Protein 6UMQ (pdb70)

Nearest PDB structures (foldseek):
  6umq-assembly2_B  TM=1.002E+00  e=1.833E-75  Homo sapiens
  6umr-assembly2_B  TM=1.002E+00  e=6.462E-73  Homo sapiens
  6umr-assembly1_A  TM=1.002E+00  e=2.991E-72  Homo sapiens
  7t7n-assembly1_B  TM=9.009E-01  e=5.771E-33  Schizosaccharomyces pombe
  5f13-assembly2_A  TM=8.898E-01  e=4.494E-30  Saccharomyces cerevisiae S288C

GO terms:
  GO:0051998 protein carboxyl O-methyltransferase activity (F, IDA)
  GO:0008757 S-adenosylmethionine-dependent methyltransferase activity (F, IDA)
  GO:0016791 phosphatase activity (F, IDA)
  GO:0103026 fructose-1-phosphatase activity (F, IDA)
  GO:0097023 fructose 6-phosphate aldolase activity (F, EXP)
  GO:0006974 DNA damage response (P, IMP)
  GO:0005515 protein binding (F, IPI)
  GO:0019899 enzyme binding (F, IPI)

Solvent-accessible surface area: 34970 Å² total; per-residue (Å²): 112,37,66,22,11,7,3,98,69,111,70,11,24,2,53,78,11,0,85,96,116,2,14,120,44,0,66,102,2,14,61,7,0,101,119,29,88,90,86,0,100,131,130,53,28,109,120,0,16,112,4,2,122,100,0,22,61,50,0,39,104,2,62,75,7,0,92,70,46,91,59,24,68,89,6,103,63,194,61,102,1,15,44,48,0,26,39,24,19,62,80,16,44,7,94,25,66,117,104,23,34,133,9,57,0,32,51,2,31,5,7,4,0,14,0,0,0,9,0,17,5,22,11,4,3,25,31,1,85,44,0,61,133,21,15,7,10,75,58,50,8,42,106,74,6,124,71,23,55,154,56,0,58,62,13,0,50,53,0,3,102,14,41,179,56,20,174,124,43,81,95,94,81,12,40,82,31,1,25,66,1,0,17,32,4,13,74,74,137,130,66,76,101,61,21,25,30,62,33,7,90,65,0,30,42,24,1,10,82,22,70,130,81,59,130,186,110,53,32,3,69,0,4,1,0,0,14,43,7,1,54,38,0,0,2,1,0,0,1,0,0,0,0,21,31,4,103,0,2,44,42,0,19,0,1,0,5,40,4,21,0,35,36,33,4,0,4,57,123,8,1,78,53,3,2,82,47,0,71,122,26,157,55,134,54,2,31,78,0,0,48,32,0,61,74,27,64,158,105,32,92,2,45,36,36,68,35,43,0,2,0,2,1,13,27,2,36,21,0,52,153,53,4,79,94,2,30,38,59,0,88,103,7,60,1,0,2,0,3,6,8,20,6,0,9,2,2,1,8,1,52,97,28,120,25,72,19,72,11,110,101,2,0,72,54,0,66,12,14,24,0,0,0,2,1,19,0,85,0,46,2,1,0,22,8,121,124,40,48,0,93,114,29,64,84,81,39,106,54,0,30,21,82,24,84,20,0,0,0,6,22,14,39,71,154,109,38,65,22,12,7,4,98,72,110,71,11,25,2,53,79,12,0,93,97,117,2,13,122,39,0,66,80,0,23,71,6,0,115,121,28,90,83,62,0,108,144,133,51,27,128,118,0,24,107,6,2,123,100,0,34,70,52,0,38,106,2,65,76,8,1,84,68,47,94,65,23,69,89,5,108,62,149,57,101,2,13,45,49,0,27,38,22,19,65,79,15,36,8,92,23,68,142,104,22,34,132,8,55,0,31,51,1,31,5,5,3,0,14,0,0,0,11,0,18,5,22,11,4,3,24,34,1,85,42,0,62,128,22,15,6,2,69,79,42,6,44,120,75,5,116,72,23,54,156,56,0,55,61,13,0,43,56,0,3,97,15,40,175,72,17,170,120,47,73,97,86,84,13,39,70,34,2,26,64,2,0,16,31,2,12,66,77,144,127,67,74,100,58,21,24,31,62,32,6,91,64,0,31,38,26,0,13,86,24,69,142,82,63,133,198,116,48,30,2,70,0,4,0,0,0,19,46,7,1,52,39,0,0,2,0,0,1,1,0,0,0,1,19,33,5,102,0,2,45,44,0,19,0,0,0,6,43,3,22,0,38,22,29,4,0,4,57,120,8,1,80,50,3,3,82,46,0,72,125,24,157,57,139,50,1,32,85,0,0,46,31,0,61,77,28,62,150,103,31,90,1,45,36,34,66,35,40,0,2,0,2,1,12,26,2,31,19,0,52,139,57,3,80,94,2,31,38,60,0,86,102,6,62,0,0,2,0,4,7,10,19,5,0,9,1,2,1,8,1,53,94,25,126,24,72,21,75,12,108,95,1,0,71,54,0,64,12,13,27,0,0,0,2,1,20,0,99,0,46,2,1,0,22,7,116,121,40,51,0,89,115,27,64,83,78,40,106,53,0,29,23,78,24,83,22,0,0,0,5,20,14,35,72,152

Sequence (830 aa):
VPASLSGQDVGSFAYLTIKDRIPQILTKVIDTLHRHKSEFFEKHGEEGVEAEKKAISLLSKLRNELQTDKPFIPLVEKFVDTDIWNQYLEYQQSLLNESDGKSRWFYSPWLLVECYMYRRIHEAIIQSPPIDYFDVFKESKEQNFYGSQESIIALCTHLQQLIRTIEDLDENQLKDEFFKLLQISLWLEDLKPFILLNDMEHLWSLLSNCKKTREKASATRVYIVLDNSGFELVTDLILADFLLSSELATEVHFYGKTIPWFVSDTTIHDFNWLIEQVKHSNHKWMSKCGADWEEYIKMGKWVYHNHIFWTLPHEYCAMPQVAPDLYAELQKAHLILFKGDLNYRKLTGDRKWEFSVPFHQALNGFHPAPLCTTIRTLKAEIQVGLQPGQGEQLLASEPSWWTTGKYGIFQYDGPLVPASLSGQDVGSFAYLTIKDRIPQILTKVIDTLHRHKSEFFEKHGEEGVEAEKKAISLLSKLRNELQTDKPFIPLVEKFVDTDIWNQYLEYQQSLLNESDGKSRWFYSPWLLVECYMYRRIHEAIIQSPPIDYFDVFKESKEQNFYGSQESIIALCTHLQQLIRTIEDLDENQLKDEFFKLLQISLWLEDLKPFILLNDMEHLWSLLSNCKKTREKASATRVYIVLDNSGFELVTDLILADFLLSSELATEVHFYGKTIPWFVSDTTIHDFNWLIEQVKHSNHKWMSKCGADWEEYIKMGKWVYHNHIFWTLPHEYCAMPQVAPDLYAELQKAHLILFKGDLNYRKLTGDRKWEFSVPFHQALNGFHPAPLCTTIRTLKAEIQVGLQPGQGEQLLASEPSWWTTGKYGIFQYDGPL

Foldseek 3Di:
DFDFDFLPPVVFVLVVCLQPVLLVVLVLLLVLLVVCLVVLCVVPNPLSNVLSVQLSVQSVVVSVQSNVFPADDQQDDDDPCRVVQNVVLVVQQVPDDPVQPGHTHGRGHSLNNQLSSVVSSLSSLCVRPPSNVDASLVVVQVVLQVVCVVVLLVLLVVLVVCLVCVVVDDLVRLLVVLVVLLPQLLQDVVQVVQAQAEPSVVVSVLLVVCQVPPDPPRFAEEEEEWFFFHPSVSSVLSSLVSCCSNVSGQAYEYEWECGRHPSGTDDPVSVVVVLVCQCPPPRPRSVVSSVVSVVCCVVRSYHYDYDNPVSHSAALQCCCPPPVVVLQVLLPHQEYEYEEDSNVCSQQVNRPDDQADQSVVSSVNSPSHKYWYWYQAQGPDHHDHDPCPVVVCCVVPVCSRRPSSHIYTGIDDDD/DFDFDFLPPVVFPLVVCLAPVLLVVLVLLLVLLVVCLVVLCVVPNPLSNVLSVQLSVQSVVVSVQSNVFPADDQQDDDDPCRVVQRVVLVVQQVVADPVQPGHTHGRGHSLNNQLSSQVSSLSSLCVRPPRNVDASLVVVQVVLQVVCVVVLLVLLVVLVVCLVCVVVDDLVRLLVVLVVLLPVLLQDPVQVVQAQAEPSVVVSVLLVCCQVPPDPPRFAEEEEEWFFFHPSVSSVLSSLVSCCSNVSGQAYEYEWECGRHPSGTDHPVRVVVSLVCQCPPPRPRSVVSSVVSVVCPVVRSYHYDYDNPVSHSAALQCCCPPPVVVLQVLLPHQEYEYEEDSNVCSQQVNRPDDQADQSVVSSVNSPSHKYWYWYQAQGPDHHPHDPCPVVVCCVVPVCRRRPSSHIYTGIDDDD

Secondary structure (DSSP, 8-state):
-PPBPBTTSTTSHHHHIIIIIHHHHHHHHHHHHHHTHHHHHHHHTHHHHHHHHHHHHHHHHHHHHHHTTPBP----S--TTHHHHHHHHHHHHHT--GGG-S-BTTTSBHHHHHHHHHHHHHHHHHTSTTSTT--TTHHHHHHHHHHTHHHHHHHHHHHHHHHHTGGG--HHHHHHHHHHHHHHHH--TTTGGGEEEE-HHHHHHHHHHHHHHPPTT---EEEEE--BSHHHHHHHHHHHHHHHHTTS-SEEEEE-BSS--TTTBPBHHHHHHHHHHHHT-SSHHHHHHHHHHHHHHHHTSEEEE--GGGGSS--GGGHHHH-HHHHHHHTT-SEEEEEHHHHHHHHTTTB---TTS-HHHHTTT--SS-EEEEEE--SS---SPPTTHHHHHHHH-TTGGGSS--EEEEEES--/-PPBPBTTSTTSHHHHIIIIIHHHHHHHHHHHHHHTHHHHHHHHTHHHHHHHHHHHHHHHHHHHHHHHTPBP----S--TTHHHHHHHHHHHHHT--GGG-S-BTTTSBHHHHHHHHHHHHHHHHHTSTTSTT--TTHHHHHHHHHTTHHHHHHHHHHHHHHHHTGGG--HHHHHHHHHHHHHHHH--TTTGGGEEEE-HHHHHHHHHHHHHHPPTT---EEEEE--BSHHHHHHHHHHHHHHHHTTS-SEEEEE-BSS--TTTBPBHHHHHHHHHHHHT-SSHHHHHHHHHHHHHHHHTSEEEE--GGGGSS--GGGHHHH-HHHHHHHTT-SEEEEEHHHHHHHHHTTB---TTS-HHHHTTT--SS-EEEEEE--SS---SPPTTHHHHHHHH-TTGGGSS--EEEEEES--

B-factor: mean 16.26, std 9.17, range [3.74, 81.79]

CATH classification: 1.20.930.60

Structure (mmCIF, N/CA/C/O backbone):
data_6UMQ
#
_entry.id   6UMQ
#
_cell.length_a   90.140
_cell.length_b   194.473
_cell.length_c   114.201
_cell.angle_alpha   90.000
_cell.angle_beta   90.000
_cell.angle_gamma   90.000
#
_symmetry.space_group_name_H-M   'C 2 2 21'
#
loop_
_entity.id
_entity.type
_entity.pdbx_description
1 polymer 'Damage-control phosphatase DUF89'
2 non-polymer 'MAGNESIUM ION'
3 water water
#
loop_
_atom_site.group_PDB
_atom_site.id
_atom_site.type_symbol
_atom_site.label_atom_id
_atom_site.label_alt_id
_atom_site.label_comp_id
_atom_site.label_asym_id
_atom_site.label_entity_id
_atom_site.label_seq_id
_atom_site.pdbx_PDB_ins_code
_atom_site.Cartn_x
_atom_site.Cartn_y
_atom_site.Cartn_z
_atom_site.occupancy
_atom_site.B_iso_or_equiv
_atom_site.auth_seq_id
_atom_site.auth_comp_id
_atom_site.auth_asym_id
_atom_site.auth_atom_id
_atom_site.pdbx_PDB_model_num
ATOM 1 N N . VAL A 1 4 ? 32.83200 79.30700 36.61900 1.000 25.22293 4 VAL A N 1
ATOM 2 C CA . VAL A 1 4 ? 32.72300 77.91100 36.14900 1.000 19.68881 4 VAL A CA 1
ATOM 3 C C . VAL A 1 4 ? 33.76300 77.53700 35.06300 1.000 15.60764 4 VAL A C 1
ATOM 4 O O . VAL A 1 4 ? 34.06600 78.31000 34.14000 1.000 15.37098 4 VAL A O 1
ATOM 8 N N . PRO A 1 5 ? 34.36000 76.35800 35.18300 1.000 16.34718 5 PRO A N 1
ATOM 9 C CA . PRO A 1 5 ? 35.40500 75.96800 34.23000 1.000 12.67092 5 PRO A CA 1
ATOM 10 C C . PRO A 1 5 ? 34.86800 75.71200 32.82400 1.000 10.96412 5 PRO A C 1
ATOM 11 O O . PRO A 1 5 ? 33.66300 75.62000 32.57300 1.000 13.37467 5 PRO A O 1
ATOM 15 N N . ALA A 1 6 ? 35.80700 75.58600 31.89600 1.000 12.17500 6 ALA A N 1
ATOM 16 C CA . ALA A 1 6 ? 35.48800 75.34400 30.50300 1.000 14.78592 6 ALA A CA 1
ATOM 17 C C . ALA A 1 6 ? 34.79300 73.99500 30.34700 1.000 10.92629 6 ALA A C 1
ATOM 18 O O . ALA A 1 6 ? 35.01200 73.07000 31.13300 1.000 10.16191 6 ALA A O 1
ATOM 20 N N . SER A 1 7 ? 33.94400 73.90500 29.32800 1.000 10.26133 7 SER A N 1
ATOM 21 C CA . SER A 1 7 ? 33.30600 72.63200 28.98800 1.000 10.82436 7 SER A CA 1
ATOM 22 C C . SER A 1 7 ? 34.28600 71.59800 28.43200 1.000 11.80692 7 SER A C 1
ATOM 23 O O . SER A 1 7 ? 35.23200 71.90400 27.68800 1.000 7.56604 7 SER A O 1
ATOM 26 N N . LEU A 1 8 ? 34.00700 70.33500 28.75500 1.000 9.10656 8 LEU A N 1
ATOM 27 C CA . LEU A 1 8 ? 34.62500 69.25000 28.01000 1.000 8.56070 8 LEU A CA 1
ATOM 28 C C . LEU A 1 8 ? 34.25100 69.37800 26.55200 1.000 7.64281 8 LEU A C 1
ATOM 29 O O . LEU A 1 8 ? 33.14000 69.81500 26.20500 1.000 9.60483 8 LEU A O 1
ATOM 34 N N . SER A 1 9 ? 35.18900 69.03800 25.68000 1.000 8.92221 9 SER A N 1
ATOM 35 C CA . SER A 1 9 ? 34.94400 69.18200 24.24600 1.000 7.74966 9 SER A CA 1
ATOM 36 C C . SER A 1 9 ? 36.02400 68.43500 23.48600 1.000 10.32984 9 SER A C 1
ATOM 37 O O . SER A 1 9 ? 37.01400 67.96500 24.06900 1.000 8.86589 9 SER A O 1
ATOM 40 N N . GLY A 1 10 ? 35.84600 68.39000 22.18800 1.000 9.06663 10 GLY A N 1
ATOM 41 C CA . GLY A 1 10 ? 36.84200 67.83100 21.29700 1.000 12.12024 10 GLY A CA 1
ATOM 42 C C . GLY A 1 10 ? 38.00600 68.73000 20.98100 1.000 11.61395 10 GLY A C 1
ATOM 43 O O . GLY A 1 10 ? 38.81300 68.38000 20.11500 1.000 13.12292 10 GLY A O 1
ATOM 44 N N . GLN A 1 11 ? 38.08700 69.90500 21.61500 1.000 8.54598 11 GLN A N 1
ATOM 45 C CA . GLN A 1 11 ? 39.23700 70.78200 21.38100 1.000 10.85954 11 GLN A CA 1
ATOM 46 C C . GLN A 1 11 ? 40.53400 70.14700 21.88300 1.000 14.16355 11 GLN A C 1
ATOM 47 O O . GLN A 1 11 ? 41.62500 70.45500 21.38400 1.000 15.50783 11 GLN A O 1
ATOM 53 N N . ASP A 1 12 ? 40.44400 69.32600 22.91200 1.000 9.91582 12 ASP A N 1
ATOM 54 C CA . ASP A 1 12 ? 41.58000 68.64700 23.49800 1.000 13.49418 12 ASP A CA 1
ATOM 55 C C . ASP A 1 12 ? 41.66700 67.28200 22.84400 1.000 12.28241 12 ASP A C 1
ATOM 56 O O . ASP A 1 12 ? 40.86100 66.37600 23.13200 1.000 13.03019 12 ASP A O 1
ATOM 61 N N . VAL A 1 13 ? 42.59500 67.14900 21.88600 1.000 13.07121 13 VAL A N 1
ATOM 62 C CA . VAL A 1 13 ? 42.62700 65.93100 21.09200 1.000 13.16238 13 VAL A CA 1
ATOM 63 C C . VAL A 1 13 ? 43.04700 64.73400 21.94900 1.000 9.71895 13 VAL A C 1
ATOM 64 O O . VAL A 1 13 ? 42.87500 63.60200 21.53600 1.000 10.37097 13 VAL A O 1
ATOM 68 N N . GLY A 1 14 ? 43.60800 64.96000 23.12300 1.000 12.47683 14 GLY A N 1
ATOM 69 C CA . GLY A 1 14 ? 43.90600 63.85000 24.01100 1.000 14.76485 14 GLY A CA 1
ATOM 70 C C . GLY A 1 14 ? 42.77200 63.41000 24.92200 1.000 14.01323 14 GLY A C 1
ATOM 71 O O . GLY A 1 14 ? 42.95200 62.46500 25.70200 1.000 11.43528 14 GLY A O 1
ATOM 72 N N . SER A 1 15 ? 41.60400 64.04300 24.79500 1.000 12.91470 15 SER A N 1
ATOM 73 C CA . SER A 1 15 ? 40.46600 63.88000 25.68900 1.000 11.19396 15 SER A CA 1
ATOM 74 C C . SER A 1 15 ? 39.61300 62.69200 25.25500 1.000 10.46020 15 SER A C 1
ATOM 75 O O . SER A 1 15 ? 39.55300 62.31800 24.07800 1.000 9.47151 15 SER A O 1
ATOM 78 N N . PHE A 1 16 ? 38.88200 62.13800 26.22400 1.000 11.35015 16 PHE A N 1
ATOM 79 C CA . PHE A 1 16 ? 37.88700 61.12500 25.91400 1.000 8.39845 16 PHE A CA 1
ATOM 80 C C . PHE A 1 16 ? 36.74800 61.69800 25.08400 1.000 8.05700 16 PHE A C 1
ATOM 81 O O . PHE A 1 16 ? 36.16700 61.00100 24.26000 1.000 8.28615 16 PHE A O 1
ATOM 89 N N . ALA A 1 17 ? 36.38600 62.95400 25.33400 1.000 8.37724 17 ALA A N 1
ATOM 90 C CA . ALA A 1 17 ? 35.37400 63.60500 24.50900 1.000 7.86606 17 ALA A CA 1
ATOM 91 C C . ALA A 1 17 ? 35.79900 63.61600 23.05900 1.000 9.81191 17 ALA A C 1
ATOM 92 O O . ALA A 1 17 ? 34.99900 63.30100 22.17400 1.000 9.75067 17 ALA A O 1
ATOM 94 N N . TYR A 1 18 ? 37.08200 63.94200 22.78300 1.000 8.03781 18 TYR A N 1
ATOM 95 C CA . TYR A 1 18 ? 37.56200 63.89600 21.41300 1.000 9.69992 18 TYR A CA 1
ATOM 96 C C . TYR A 1 18 ? 37.44200 62.49100 20.84600 1.000 8.99999 18 TYR A C 1
ATOM 97 O O . TYR A 1 18 ? 36.98100 62.30800 19.71800 1.000 9.15378 18 TYR A O 1
ATOM 106 N N . LEU A 1 19 ? 37.90600 61.49800 21.58500 1.000 7.64651 19 LEU A N 1
ATOM 107 C CA . LEU A 1 19 ? 37.83600 60.10800 21.14100 1.000 13.27532 19 LEU A CA 1
ATOM 108 C C . LEU A 1 19 ? 36.39500 59.69200 20.88300 1.000 10.97036 19 LEU A C 1
ATOM 109 O O . LEU A 1 19 ? 36.09200 59.05600 19.86700 1.000 9.49754 19 LEU A O 1
ATOM 114 N N . THR A 1 20 ? 35.47200 60.12500 21.76300 1.000 10.90343 20 THR A N 1
ATOM 115 C CA . THR A 1 20 ? 34.06700 59.79000 21.58300 1.000 8.83488 20 THR A CA 1
ATOM 116 C C . THR A 1 20 ? 33.51000 60.42600 20.32200 1.000 8.64281 20 THR A C 1
ATOM 117 O O . THR A 1 20 ? 32.85200 59.76000 19.50900 1.000 11.07596 20 THR A O 1
ATOM 121 N N . ILE A 1 21 ? 33.76100 61.71400 20.12700 1.000 7.80579 21 ILE A N 1
ATOM 122 C CA . ILE A 1 21 ? 33.24700 62.37300 18.92100 1.000 9.28191 21 ILE A CA 1
ATOM 123 C C . ILE A 1 21 ? 33.89400 61.83200 17.63800 1.000 12.22183 21 ILE A C 1
ATOM 124 O O . ILE A 1 21 ? 33.25400 61.79000 16.57000 1.000 12.52022 21 ILE A O 1
ATOM 129 N N . LYS A 1 22 ? 35.19400 61.56500 17.68100 1.000 7.94882 22 LYS A N 1
ATOM 130 C CA . LYS A 1 22 ? 35.91700 61.15800 16.47600 1.000 10.81540 22 LYS A CA 1
ATOM 131 C C . LYS A 1 22 ? 35.58200 59.73300 16.07100 1.000 14.12430 22 LYS A C 1
ATOM 132 O O . LYS A 1 22 ? 35.40000 59.44400 14.88500 1.000 16.21036 22 LYS A O 1
ATOM 138 N N . ASP A 1 23 ? 35.50300 58.82400 17.03100 1.000 10.46261 23 ASP A N 1
ATOM 139 C CA . ASP A 1 23 ? 35.34600 57.39500 16.71300 1.000 16.08286 23 ASP A CA 1
ATOM 140 C C . ASP A 1 23 ? 34.01000 56.77700 17.12300 1.000 17.55392 23 ASP A C 1
ATOM 141 O O . ASP A 1 23 ? 33.40300 56.01300 16.34400 1.000 18.29580 23 ASP A O 1
ATOM 146 N N . ARG A 1 24 ? 33.46600 57.13700 18.27500 1.000 11.17266 24 ARG A N 1
ATOM 147 C CA . ARG A 1 24 ? 32.30300 56.40300 18.76100 1.000 13.72435 24 ARG A CA 1
ATOM 148 C C . ARG A 1 24 ? 31.00000 56.89100 18.14200 1.000 15.15335 24 ARG A C 1
ATOM 149 O O . ARG A 1 24 ? 30.14000 56.08000 17.77900 1.000 11.89606 24 ARG A O 1
ATOM 157 N N . ILE A 1 25 ? 30.81900 58.19900 18.04800 1.000 10.45015 25 ILE A N 1
ATOM 158 C CA . ILE A 1 25 ? 29.59700 58.73400 17.47100 1.000 10.79416 25 ILE A CA 1
ATOM 159 C C . ILE A 1 25 ? 29.40500 58.32300 16.02000 1.000 11.25655 25 ILE A C 1
ATOM 160 O O . ILE A 1 25 ? 28.28400 57.91900 15.65600 1.000 12.67267 25 ILE A O 1
ATOM 165 N N . PRO A 1 26 ? 30.41500 58.40000 15.13800 1.000 14.12396 26 PRO A N 1
ATOM 166 C CA . PRO A 1 26 ? 30.24200 57.84400 13.79000 1.000 13.49795 26 PRO A CA 1
ATOM 167 C C . PRO A 1 26 ? 29.75500 56.39700 13.78800 1.000 13.66690 26 PRO A C 1
ATOM 168 O O . PRO A 1 26 ? 28.98100 56.01300 12.90500 1.000 14.99323 26 PRO A O 1
ATOM 172 N N . GLN A 1 27 ? 30.25500 55.59800 14.73100 1.000 9.47922 27 GLN A N 1
ATOM 173 C CA . GLN A 1 27 ? 29.91600 54.15800 14.87500 1.000 11.75107 27 GLN A CA 1
ATOM 174 C C . GLN A 1 27 ? 28.42400 54.03000 15.21200 1.000 11.79792 27 GLN A C 1
ATOM 175 O O . GLN A 1 27 ? 27.74400 53.17900 14.62200 1.000 11.46577 27 GLN A O 1
ATOM 181 N N . ILE A 1 28 ? 27.92800 54.86200 16.12200 1.000 9.86568 28 ILE A N 1
ATOM 182 C CA . ILE A 1 28 ? 26.51600 54.83900 16.51700 1.000 9.45098 28 ILE A CA 1
ATOM 183 C C . ILE A 1 28 ? 25.63000 55.18200 15.32600 1.000 12.12622 28 ILE A C 1
ATOM 184 O O . ILE A 1 28 ? 24.64000 54.50400 15.04400 1.000 10.36394 28 ILE A O 1
ATOM 189 N N . LEU A 1 29 ? 26.00800 56.20700 14.56700 1.000 11.38519 29 LEU A N 1
ATOM 190 C CA . LEU A 1 29 ? 25.22800 56.56700 13.39100 1.000 9.44188 29 LEU A CA 1
ATOM 191 C C . LEU A 1 29 ? 25.24300 55.47300 12.33800 1.000 11.49183 29 LEU A C 1
ATOM 192 O O . LEU A 1 29 ? 24.21400 55.19800 11.71400 1.000 11.65591 29 LEU A O 1
ATOM 197 N N . THR A 1 30 ? 26.40700 54.87200 12.08600 1.000 9.26188 30 THR A N 1
ATOM 198 C CA . THR A 1 30 ? 26.45000 53.75200 11.14600 1.000 8.89004 30 THR A CA 1
ATOM 199 C C . THR A 1 30 ? 25.49700 52.65100 11.56900 1.000 11.28840 30 THR A C 1
ATOM 200 O O . THR A 1 30 ? 24.83300 52.04000 10.73000 1.000 10.16824 30 THR A O 1
ATOM 204 N N . LYS A 1 31 ? 25.47400 52.32600 12.86200 1.000 10.95912 31 LYS A N 1
ATOM 205 C CA . LYS A 1 31 ? 24.59000 51.26500 13.32100 1.000 12.78787 31 LYS A CA 1
ATOM 206 C C . LYS A 1 31 ? 23.12500 51.64900 13.16300 1.000 11.25786 31 LYS A C 1
ATOM 207 O O . LYS A 1 31 ? 22.28900 50.78800 12.83700 1.000 11.58438 31 LYS A O 1
ATOM 213 N N . VAL A 1 32 ? 22.79100 52.92700 13.40600 1.000 10.23029 32 VAL A N 1
ATOM 214 C CA . VAL A 1 32 ? 21.42200 53.40100 13.18000 1.000 12.35660 32 VAL A CA 1
ATOM 215 C C . VAL A 1 32 ? 21.02600 53.18700 11.73000 1.000 11.70645 32 VAL A C 1
ATOM 216 O O . VAL A 1 32 ? 19.92300 52.70700 11.42900 1.000 9.57136 32 VAL A O 1
ATOM 220 N N . ILE A 1 33 ? 21.89200 53.61400 10.81500 1.000 9.22009 33 ILE A N 1
ATOM 221 C CA . ILE A 1 33 ? 21.65300 53.41300 9.40000 1.000 11.95729 33 ILE A CA 1
ATOM 222 C C . ILE A 1 33 ? 21.48500 51.93800 9.08200 1.000 10.01088 33 ILE A C 1
ATOM 223 O O . ILE A 1 33 ? 20.60900 51.56900 8.29200 1.000 14.22191 33 ILE A O 1
ATOM 228 N N . ASP A 1 34 ? 22.32300 51.08000 9.66900 1.000 13.82951 34 ASP A N 1
ATOM 229 C CA . ASP A 1 34 ? 22.18800 49.62900 9.49100 1.000 12.30478 34 ASP A CA 1
ATOM 230 C C . ASP A 1 34 ? 20.84000 49.12200 10.00100 1.000 15.35497 34 ASP A C 1
ATOM 231 O O . ASP A 1 34 ? 20.23600 48.23700 9.40300 1.000 13.55505 34 ASP A O 1
ATOM 236 N N . THR A 1 35 ? 20.38500 49.63800 11.14500 1.000 15.53387 35 THR A N 1
ATOM 237 C CA . THR A 1 35 ? 19.10300 49.22600 11.68600 1.000 12.57693 35 THR A CA 1
ATOM 238 C C . THR A 1 35 ? 17.97500 49.56200 10.71900 1.000 13.40649 35 THR A C 1
ATOM 239 O O . THR A 1 35 ? 17.11600 48.71100 10.43200 1.000 13.18624 35 THR A O 1
ATOM 243 N N . LEU A 1 36 ? 17.98200 50.78800 10.17800 1.000 9.79224 36 LEU A N 1
ATOM 244 C CA . LEU A 1 36 ? 16.97600 51.17100 9.19500 1.000 13.75868 36 LEU A CA 1
ATOM 245 C C . LEU A 1 36 ? 17.04400 50.26600 7.97600 1.000 18.03412 36 LEU A C 1
ATOM 246 O O . LEU A 1 36 ? 16.01400 49.78200 7.50800 1.000 15.89159 36 LEU A O 1
ATOM 251 N N . HIS A 1 37 ? 18.24900 50.03400 7.44600 1.000 14.31803 37 HIS A N 1
ATOM 252 C CA . HIS A 1 37 ? 18.38300 49.16000 6.27500 1.000 19.94020 37 HIS A CA 1
ATOM 253 C C . HIS A 1 37 ? 17.78700 47.78300 6.56000 1.000 14.53645 37 HIS A C 1
ATOM 254 O O . HIS A 1 37 ? 17.08300 47.21800 5.72200 1.000 17.03808 37 HIS A O 1
ATOM 261 N N . ARG A 1 38 ? 18.03400 47.23800 7.75600 1.000 15.51472 38 ARG A N 1
ATOM 262 C CA . ARG A 1 38 ? 17.57200 45.88600 8.06200 1.000 19.91612 38 ARG A CA 1
ATOM 263 C C . ARG A 1 38 ? 16.06600 45.80600 8.25800 1.000 22.25017 38 ARG A C 1
ATOM 264 O O . ARG A 1 38 ? 15.49600 44.70700 8.18400 1.000 17.38917 38 ARG A O 1
ATOM 272 N N . HIS A 1 39 ? 15.41100 46.92900 8.49300 1.000 13.47188 39 HIS A N 1
ATOM 273 C CA . HIS A 1 39 ? 13.96500 46.97800 8.65800 1.000 17.68395 39 HIS A CA 1
ATOM 274 C C . HIS A 1 39 ? 13.23500 47.27000 7.34400 1.000 17.93080 39 HIS A C 1
ATOM 275 O O . HIS A 1 39 ? 12.01700 47.40700 7.34500 1.000 17.28078 39 HIS A O 1
ATOM 282 N N . LYS A 1 40 ? 13.95100 47.37300 6.22700 1.000 18.08169 40 LYS A N 1
ATOM 283 C CA . LYS A 1 40 ?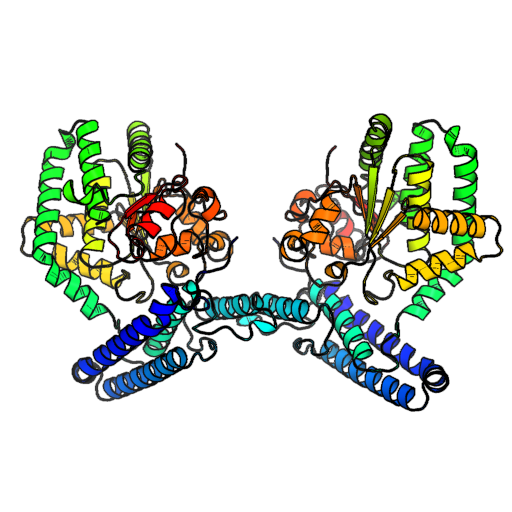 13.30800 47.76600 4.97700 1.000 22.62269 40 LYS A CA 1
ATOM 284 C C . LYS A 1 40 ? 12.10600 46.88300 4.65100 1.000 19.97589 40 LYS A C 1
ATOM 285 O O . LYS A 1 40 ? 11.03300 47.38900 4.28200 1.000 20.47605 40 LYS A O 1
ATOM 291 N N . SER A 1 41 ? 12.25800 45.57000 4.81700 1.000 19.91737 41 SER A N 1
ATOM 292 C CA . SER A 1 41 ? 11.20000 44.62600 4.46700 1.000 21.70477 41 SER A CA 1
ATOM 293 C C . SER A 1 41 ? 9.99800 44.76800 5.39500 1.000 24.33444 41 SER A C 1
ATOM 294 O O . SER A 1 41 ? 8.84700 44.72900 4.95400 1.000 23.83539 41 SER A O 1
ATOM 297 N N . GLU A 1 42 ? 10.25100 44.93200 6.68800 1.000 21.32372 42 GLU A N 1
ATOM 298 C CA . GLU A 1 42 ? 9.16400 45.20200 7.61900 1.000 21.91618 42 GLU A CA 1
ATOM 299 C C . GLU A 1 42 ? 8.44500 46.48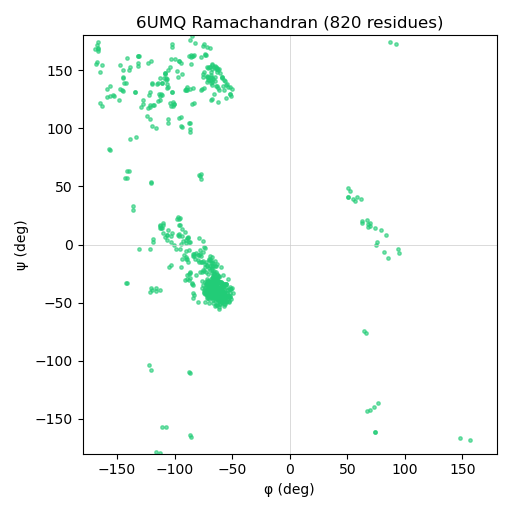200 7.26100 1.000 18.30364 42 GLU A C 1
ATOM 300 O O . GLU A 1 42 ? 7.20900 46.53900 7.30100 1.000 20.00292 42 GLU A O 1
ATOM 306 N N . PHE A 1 43 ? 9.19500 47.54100 6.92400 1.000 18.19249 43 PHE A N 1
ATOM 307 C CA . PHE A 1 43 ? 8.54300 48.79600 6.56600 1.000 15.68711 43 PHE A CA 1
ATOM 308 C C . PHE A 1 43 ? 7.65200 48.61000 5.32900 1.000 18.71911 43 PHE A C 1
ATOM 309 O O . PHE A 1 43 ? 6.57500 49.20700 5.23000 1.000 15.83545 43 PHE A O 1
ATOM 317 N N . PHE A 1 44 ? 8.11200 47.82600 4.35300 1.000 18.27627 44 PHE A N 1
ATOM 318 C CA . PHE A 1 44 ? 7.27300 47.57000 3.18200 1.000 22.08514 44 PHE A CA 1
ATOM 319 C C . PHE A 1 44 ? 6.01900 46.79000 3.56400 1.000 21.14953 44 PHE A C 1
ATOM 320 O O . PHE A 1 44 ? 4.91400 47.09000 3.09800 1.000 20.92828 44 PHE A O 1
ATOM 328 N N . GLU A 1 45 ? 6.15500 45.81100 4.44000 1.000 19.86037 45 GLU A N 1
ATOM 329 C CA . GLU A 1 45 ? 4.98600 45.02200 4.80200 1.000 26.03422 45 GLU A CA 1
ATOM 330 C C . GLU A 1 45 ? 3.95600 45.86900 5.53200 1.000 25.49605 45 GLU A C 1
ATOM 331 O O . GLU A 1 45 ? 2.74800 45.67700 5.36700 1.000 19.96390 45 GLU A O 1
ATOM 337 N N . LYS A 1 46 ? 4.39700 46.80800 6.35600 1.000 19.35878 46 LYS A N 1
ATOM 338 C CA . LYS A 1 46 ? 3.44400 47.56300 7.14500 1.000 19.48327 46 LYS A CA 1
ATOM 339 C C . LYS A 1 46 ? 3.01600 48.87600 6.53300 1.000 18.68319 46 LYS A C 1
ATOM 340 O O . LYS A 1 46 ? 1.99600 49.44000 6.95900 1.000 21.15723 46 LYS A O 1
ATOM 346 N N . HIS A 1 47 ? 3.79100 49.40300 5.58800 1.000 14.76411 47 HIS A N 1
ATOM 347 C CA . HIS A 1 47 ? 3.51200 50.69900 5.01900 1.000 16.74537 47 HIS A CA 1
ATOM 348 C C . HIS A 1 47 ? 3.53200 50.73700 3.50100 1.000 17.33611 47 HIS A C 1
ATOM 349 O O . HIS A 1 47 ? 3.27100 51.79400 2.93200 1.000 20.71022 47 HIS A O 1
ATOM 356 N N . GLY A 1 48 ? 3.86200 49.65400 2.84800 1.000 20.22230 48 GLY A N 1
ATOM 357 C CA . GLY A 1 48 ? 3.87200 49.68300 1.40600 1.000 24.15723 48 GLY A CA 1
ATOM 358 C C . GLY A 1 48 ? 5.06700 50.45700 0.89200 1.000 26.30049 48 GLY A C 1
ATOM 359 O O . GLY A 1 48 ? 6.06800 50.69100 1.59700 1.000 23.80950 48 GLY A O 1
ATOM 360 N N . GLU A 1 49 ? 4.96200 50.86600 -0.37200 1.000 24.22578 49 GLU A N 1
ATOM 361 C CA . GLU A 1 49 ? 6.08500 51.54400 -1.00500 1.000 29.16922 49 GLU A CA 1
ATOM 362 C C . GLU A 1 49 ? 6.41300 52.86200 -0.30600 1.000 29.58467 49 GLU A C 1
ATOM 363 O O . GLU A 1 49 ? 7.56500 53.29800 -0.32900 1.000 25.03686 49 GLU A O 1
ATOM 369 N N . GLU A 1 50 ? 5.42300 53.52100 0.31000 1.000 24.21574 50 GLU A N 1
ATOM 370 C CA . GLU A 1 50 ? 5.72000 54.78700 0.98000 1.000 27.17811 50 GLU A CA 1
ATOM 371 C C . GLU A 1 50 ? 6.63100 54.58500 2.19000 1.000 22.57399 50 GLU A C 1
ATOM 372 O O . GLU A 1 50 ? 7.39900 55.49500 2.54600 1.000 22.82239 50 GLU A O 1
ATOM 378 N N . GLY A 1 51 ? 6.57600 53.40500 2.80400 1.000 18.18904 51 GLY A N 1
ATOM 379 C CA . GLY A 1 51 ? 7.50900 53.06700 3.87200 1.000 18.95312 51 GLY A CA 1
ATOM 380 C C . GLY A 1 51 ? 8.92800 52.89300 3.36800 1.000 25.65936 51 GLY A C 1
ATOM 381 O O . GLY A 1 51 ? 9.89300 53.28500 4.03400 1.000 18.39401 51 GLY A O 1
ATOM 382 N N . VAL A 1 52 ? 9.08200 52.32500 2.17400 1.000 22.06964 52 VAL A N 1
ATOM 383 C CA . VAL A 1 52 ? 10.43000 52.14500 1.64000 1.000 25.01609 52 VAL A CA 1
ATOM 384 C C . VAL A 1 52 ? 11.02300 53.49300 1.23900 1.000 20.96514 52 VAL A C 1
ATOM 385 O O . VAL A 1 52 ? 12.20200 53.76900 1.50400 1.000 24.24472 52 VAL A O 1
ATOM 389 N N . GLU A 1 53 ? 10.22200 54.34800 0.60500 1.000 20.26602 53 GLU A N 1
ATOM 390 C CA . GLU A 1 53 ? 10.67300 55.69200 0.27600 1.000 24.95210 53 GLU A CA 1
ATOM 391 C C . GLU A 1 53 ? 11.06700 56.45800 1.53500 1.000 22.39829 53 GLU A C 1
ATOM 392 O O . GLU A 1 53 ? 12.04900 57.20600 1.53500 1.000 18.21733 53 GLU A O 1
ATOM 398 N N . ALA A 1 54 ? 10.31900 56.25900 2.62400 1.000 16.04549 54 ALA A N 1
ATOM 399 C CA . ALA A 1 54 ? 10.61600 56.96800 3.86600 1.000 16.08860 54 ALA A CA 1
ATOM 400 C C . ALA A 1 54 ? 11.89300 56.43600 4.50800 1.000 14.91162 54 ALA A C 1
ATOM 401 O O . ALA A 1 54 ? 12.72600 57.21600 5.00100 1.000 15.08364 54 ALA A O 1
ATOM 403 N N . GLU A 1 55 ? 12.06800 55.11400 4.51500 1.000 12.80579 55 GLU A N 1
ATOM 404 C CA . GLU A 1 55 ? 13.31500 54.53800 4.98700 1.000 13.94694 55 GLU A CA 1
ATOM 405 C C . GLU A 1 55 ? 14.50300 55.09100 4.20100 1.000 16.20071 55 GLU A C 1
ATOM 406 O O . GLU A 1 55 ? 15.54000 55.40100 4.77700 1.000 13.60249 55 GLU A O 1
ATOM 412 N N . LYS A 1 56 ? 14.39400 55.16000 2.87800 1.000 17.86183 56 LYS A N 1
ATOM 413 C CA . LYS A 1 56 ? 15.50500 55.68600 2.08800 1.000 19.78924 56 LYS A CA 1
ATOM 414 C C . LYS A 1 56 ? 15.76600 57.15200 2.40000 1.000 14.00736 56 LYS A C 1
ATOM 415 O O . LYS A 1 56 ? 16.92700 57.58900 2.45500 1.000 14.35953 56 LYS A O 1
ATOM 421 N N . LYS A 1 57 ? 14.71500 57.92500 2.59500 1.000 12.48897 57 LYS A N 1
ATOM 422 C CA . LYS A 1 57 ? 14.86600 59.32900 2.97100 1.000 15.83253 57 LYS A CA 1
ATOM 423 C C . LYS A 1 57 ? 15.56600 59.47700 4.32000 1.000 13.94921 57 LYS A C 1
ATOM 424 O O . LYS A 1 57 ? 16.48900 60.29900 4.48600 1.000 14.00203 57 LYS A O 1
ATOM 430 N N . ALA A 1 58 ? 15.11600 58.69700 5.31400 1.000 11.84494 58 ALA A N 1
ATOM 431 C CA . ALA A 1 58 ? 15.74000 58.75900 6.62800 1.000 13.26167 58 ALA A CA 1
ATOM 432 C C . ALA A 1 58 ? 17.19900 58.38300 6.55100 1.000 11.25117 58 ALA A C 1
ATOM 433 O O . ALA A 1 58 ? 18.04300 59.02800 7.17400 1.000 11.11994 58 ALA A O 1
ATOM 435 N N . ILE A 1 59 ? 17.52400 57.34800 5.78700 1.000 8.78006 59 ILE A N 1
ATOM 436 C CA . ILE A 1 59 ? 18.91500 56.94000 5.66400 1.000 13.49086 59 ILE A CA 1
ATOM 437 C C . ILE A 1 59 ? 19.74100 58.04000 5.01700 1.000 14.60660 59 ILE A C 1
ATOM 438 O O . ILE A 1 59 ? 20.87500 58.29900 5.42400 1.000 12.73821 59 ILE A O 1
ATOM 443 N N . SER A 1 60 ? 19.20500 58.66900 3.97000 1.000 14.59203 60 SER A N 1
ATOM 444 C CA . SER A 1 60 ? 19.87000 59.78100 3.31800 1.000 15.99280 60 SER A CA 1
ATOM 445 C C . SER A 1 60 ? 20.19800 60.89400 4.30100 1.000 12.91614 60 SER A C 1
ATOM 446 O O . SER A 1 60 ? 21.29800 61.46000 4.28500 1.000 12.85444 60 SER A O 1
ATOM 449 N N . LEU A 1 61 ? 19.21000 61.28900 5.09500 1.000 11.71987 61 LEU A N 1
ATOM 450 C CA . LEU A 1 61 ? 19.42400 62.35100 6.09300 1.000 13.51520 61 LEU A CA 1
ATOM 451 C C . LEU A 1 61 ? 20.47500 61.96600 7.12500 1.000 13.70374 61 LEU A C 1
ATOM 452 O O . LEU A 1 61 ? 21.27300 62.81500 7.56700 1.000 12.62786 61 LEU A O 1
ATOM 457 N N . LEU A 1 62 ? 20.45800 60.70600 7.56700 1.000 12.27567 62 LEU A N 1
ATOM 458 C CA . LEU A 1 62 ? 21.39500 60.29100 8.58700 1.000 9.70913 62 LEU A CA 1
ATOM 459 C C . LEU A 1 62 ? 22.79500 60.21700 8.01100 1.000 11.84718 62 LEU A C 1
ATOM 460 O O . LEU A 1 62 ? 23.76800 60.46100 8.71600 1.000 12.62876 62 LEU A O 1
ATOM 465 N N . SER A 1 63 ? 22.90400 59.83400 6.72900 1.000 16.10453 63 SER A N 1
ATOM 466 C CA . SER A 1 63 ? 24.18700 59.83600 6.04200 1.000 12.13895 63 SER A CA 1
ATOM 467 C C . SER A 1 63 ? 24.74500 61.23800 5.91500 1.000 11.15219 63 SER A C 1
ATOM 468 O O . SER A 1 63 ? 25.94700 61.45900 6.12600 1.000 14.95966 63 SER A O 1
ATOM 471 N N . LYS A 1 64 ? 23.89800 62.20900 5.61100 1.000 11.73737 64 LYS A N 1
ATOM 472 C CA . LYS A 1 64 ? 24.32800 63.60300 5.64000 1.000 15.49195 64 LYS A CA 1
ATOM 473 C C . LYS A 1 64 ? 24.81400 64.02200 7.03300 1.000 15.24658 64 LYS A C 1
ATOM 474 O O . LYS A 1 64 ? 25.88000 64.64300 7.17800 1.000 12.33902 64 LYS A O 1
ATOM 480 N N . LEU A 1 65 ? 24.02300 63.72500 8.07000 1.000 10.99336 65 LEU A N 1
ATOM 481 C CA . LEU A 1 65 ? 24.44200 64.01000 9.43800 1.000 10.12710 65 LEU A CA 1
ATOM 482 C C . LEU A 1 65 ? 25.81200 63.42000 9.75900 1.000 10.15345 65 LEU A C 1
ATOM 483 O O . LEU A 1 65 ? 26.66400 64.09600 10.34200 1.000 10.59768 65 LEU A O 1
ATOM 488 N N . ARG A 1 66 ? 26.01700 62.13200 9.45500 1.000 8.49463 66 ARG A N 1
ATOM 489 C CA . ARG A 1 66 ? 27.31100 61.52600 9.71500 1.000 11.30239 66 ARG A CA 1
ATOM 490 C C . ARG A 1 66 ? 28.42800 62.25700 8.96800 1.000 8.94006 66 ARG A C 1
ATOM 491 O O . ARG A 1 66 ? 29.54800 62.38000 9.48000 1.000 12.72916 66 ARG A O 1
ATOM 499 N N . ASN A 1 67 ? 28.15600 62.73500 7.77300 1.000 7.75147 67 ASN A N 1
ATOM 500 C CA . ASN A 1 67 ? 29.19700 63.45400 7.03300 1.000 9.44979 67 ASN A CA 1
ATOM 501 C C . ASN A 1 67 ? 29.49900 64.80000 7.68100 1.000 13.38728 67 ASN A C 1
ATOM 502 O O . ASN A 1 67 ? 30.65600 65.22100 7.72700 1.000 12.85959 67 ASN A O 1
ATOM 507 N N . GLU A 1 68 ? 28.47500 65.50600 8.16700 1.000 10.63196 68 GLU A N 1
ATOM 508 C CA . GLU A 1 68 ? 28.71700 66.75800 8.87500 1.000 13.45920 68 GLU A CA 1
ATOM 509 C C . GLU A 1 68 ? 29.64600 66.53200 10.06600 1.000 11.47873 68 GLU A C 1
ATOM 510 O O . GLU A 1 68 ? 30.57800 67.33000 10.32700 1.000 9.49963 68 GLU A O 1
ATOM 516 N N . LEU A 1 69 ? 29.39300 65.45600 10.81700 1.000 9.33094 69 LEU A N 1
ATOM 517 C CA . LEU A 1 69 ? 30.21600 65.13300 11.98900 1.000 11.32827 69 LEU A CA 1
ATOM 518 C C . LEU A 1 69 ? 31.62700 64.76800 11.55800 1.000 15.30605 69 LEU A C 1
ATOM 519 O O . LEU A 1 69 ? 32.61000 65.29800 12.09400 1.000 18.71982 69 LEU A O 1
ATOM 524 N N . GLN A 1 70 ? 31.76400 63.90000 10.56500 1.000 13.05953 70 GLN A N 1
ATOM 525 C CA . GLN A 1 70 ? 33.10000 63.41800 10.14000 1.000 16.88888 70 GLN A CA 1
ATOM 526 C C . GLN A 1 70 ? 33.93100 64.55700 9.53300 1.000 18.93246 70 GLN A C 1
ATOM 527 O O . GLN A 1 70 ? 35.15800 64.45000 9.59900 1.000 16.62486 70 GLN A O 1
ATOM 533 N N . THR A 1 71 ? 33.31000 65.61200 9.00200 1.000 15.52618 71 THR A N 1
ATOM 534 C CA . THR A 1 71 ? 34.02500 66.72600 8.41100 1.000 16.06322 71 THR A CA 1
ATOM 535 C C . THR A 1 71 ? 33.93100 68.00800 9.23800 1.000 16.71398 71 THR A C 1
ATOM 536 O O . THR A 1 71 ? 34.33600 69.05400 8.75400 1.000 12.61286 71 THR A O 1
ATOM 540 N N . ASP A 1 72 ? 33.41000 67.95000 10.47600 1.000 12.98014 72 ASP A N 1
ATOM 541 C CA . ASP A 1 72 ? 33.41000 69.08800 11.39700 1.000 12.81907 72 ASP A CA 1
ATOM 542 C C . ASP A 1 72 ? 32.68600 70.30200 10.80400 1.000 15.97243 72 ASP A C 1
ATOM 543 O O . ASP A 1 72 ? 33.07800 71.45300 11.01000 1.000 14.42124 72 ASP A O 1
ATOM 548 N N . LYS A 1 73 ? 31.56700 70.05200 10.14500 1.000 12.07664 73 LYS A N 1
ATOM 549 C CA . LYS A 1 73 ? 30.75100 71.13500 9.62600 1.000 11.05160 73 LYS A CA 1
ATOM 550 C C . LYS A 1 73 ? 30.04700 71.87000 10.76900 1.000 13.18885 73 LYS A C 1
ATOM 551 O O . LYS A 1 73 ? 29.75300 71.27900 11.81600 1.000 10.50832 73 LYS A O 1
ATOM 557 N N . PRO A 1 74 ? 29.72100 73.15200 10.59000 1.000 9.82149 74 PRO A N 1
ATOM 558 C CA . PRO A 1 74 ? 29.00400 73.86100 11.65300 1.000 9.13404 74 PRO A CA 1
ATOM 559 C C . PRO A 1 74 ? 27.61800 73.29100 11.79300 1.000 9.40455 74 PRO A C 1
ATOM 560 O O . PRO A 1 74 ? 27.04200 72.76200 10.84000 1.000 11.48511 74 PRO A O 1
ATOM 564 N N . PHE A 1 75 ? 27.11100 73.38300 13.01900 1.000 9.87103 75 PHE A N 1
ATOM 565 C CA . PHE A 1 75 ? 25.76200 72.98600 13.34100 1.000 8.67034 75 PHE A CA 1
ATOM 566 C C . PHE A 1 75 ? 24.80600 73.86800 12.53800 1.000 13.69824 75 PHE A C 1
ATOM 567 O O . PHE A 1 75 ? 25.07500 75.06800 12.28900 1.000 8.32412 75 PHE A O 1
ATOM 575 N N . ILE A 1 76 ? 23.64600 73.30000 12.20800 1.000 10.78434 76 ILE A N 1
ATOM 576 C CA . ILE A 1 76 ? 22.60200 74.01900 11.48500 1.000 10.43351 76 ILE A CA 1
ATOM 577 C C . ILE A 1 76 ? 21.33500 73.97900 12.31000 1.000 12.86453 76 ILE A C 1
ATOM 578 O O . ILE A 1 76 ? 21.14700 73.09400 13.16700 1.000 12.70392 76 ILE A O 1
ATOM 583 N N . PRO A 1 77 ? 20.44800 74.94200 12.09200 1.000 12.28861 77 PRO A N 1
ATOM 584 C CA . PRO A 1 77 ? 19.19800 74.96300 12.83000 1.000 8.83687 77 PRO A CA 1
ATOM 585 C C . PRO A 1 77 ? 18.36300 73.72000 12.55800 1.000 10.65867 77 PRO A C 1
ATOM 586 O O . PRO A 1 77 ? 18.44900 73.08300 11.50100 1.000 9.52302 77 PRO A O 1
ATOM 590 N N . LEU A 1 78 ? 17.57600 73.34800 13.55900 1.000 10.76276 78 LEU A N 1
ATOM 591 C CA . LEU A 1 78 ? 16.53600 72.36000 13.36300 1.000 8.74087 78 LEU A CA 1
ATOM 592 C C . LEU A 1 78 ? 15.40400 73.00900 12.61600 1.000 10.39046 78 LEU A C 1
ATOM 593 O O . LEU A 1 78 ? 15.11700 74.20300 12.80200 1.000 9.63832 78 LEU A O 1
ATOM 598 N N . VAL A 1 79 ? 14.73200 72.21400 11.78200 1.000 10.73897 79 VAL A N 1
ATOM 599 C CA . VAL A 1 79 ? 13.73100 72.71900 10.84200 1.000 11.99713 79 VAL A CA 1
ATOM 600 C C . VAL A 1 79 ? 12.36200 72.09500 11.05300 1.000 14.74212 79 VAL A C 1
ATOM 601 O O . VAL A 1 79 ? 11.33400 72.77000 10.91300 1.000 14.02463 79 VAL A O 1
ATOM 605 N N . GLU A 1 80 ? 12.31300 70.80600 11.32100 1.000 11.12454 80 GLU A N 1
ATOM 606 C CA . GLU A 1 80 ? 11.01600 70.13300 11.36000 1.000 12.97426 80 GLU A CA 1
ATOM 607 C C . GLU A 1 80 ? 10.24500 70.48900 12.61700 1.000 16.08269 80 GLU A C 1
ATOM 608 O O . GLU A 1 80 ? 10.78000 70.47600 13.72500 1.000 13.23751 80 GLU A O 1
ATOM 614 N N . LYS A 1 81 ? 8.96400 70.78900 12.46400 1.000 12.15868 81 LYS A N 1
ATOM 615 C CA . LYS A 1 81 ? 8.18500 71.19100 13.63000 1.000 13.93306 81 LYS A CA 1
ATOM 616 C C . LYS A 1 81 ? 8.11700 70.05100 14.62800 1.000 12.74937 81 LYS A C 1
ATOM 617 O O . LYS A 1 81 ? 7.95800 68.87500 14.25500 1.000 16.15950 81 LYS A O 1
ATOM 623 N N . PHE A 1 82 ? 8.30300 70.39500 15.89600 1.000 13.79415 82 PHE A N 1
ATOM 624 C CA . PHE A 1 82 ? 8.37200 69.43400 16.99400 1.000 11.30980 82 PHE A CA 1
ATOM 625 C C . PHE A 1 82 ? 8.30200 70.24700 18.27200 1.000 13.17407 82 PHE A C 1
ATOM 626 O O . PHE A 1 82 ? 8.61400 71.44700 18.28100 1.000 12.77564 82 PHE A O 1
ATOM 634 N N . VAL A 1 83 ? 7.85000 69.60500 19.34700 1.000 11.28615 83 VAL A N 1
ATOM 635 C CA . VAL A 1 83 ? 7.59200 70.33100 20.59200 1.000 11.93742 83 VAL A CA 1
ATOM 636 C C . VAL A 1 83 ? 8.78600 71.18500 21.03400 1.000 13.72544 83 VAL A C 1
ATOM 637 O O . VAL A 1 83 ? 8.60700 72.28100 21.57900 1.000 14.37919 83 VAL A O 1
ATOM 641 N N . ASP A 1 84 ? 10.01800 70.71200 20.82500 1.000 11.73861 84 ASP A N 1
ATOM 642 C CA . ASP A 1 84 ? 11.18900 71.42500 21.33600 1.000 12.66191 84 ASP A CA 1
ATOM 643 C C . ASP A 1 84 ? 12.04800 72.04900 20.25000 1.000 8.93531 84 ASP A C 1
ATOM 644 O O . ASP A 1 84 ? 13.16600 72.48400 20.54000 1.000 9.44266 84 ASP A O 1
ATOM 649 N N . THR A 1 85 ? 11.54800 72.16400 19.01700 1.000 10.66448 85 THR A N 1
ATOM 650 C CA . THR A 1 85 ? 12.38400 72.71200 17.95100 1.000 11.10459 85 THR A CA 1
ATOM 651 C C . THR A 1 85 ? 12.81500 74.14300 18.23300 1.000 8.21435 85 THR A C 1
ATOM 652 O O . THR A 1 85 ? 13.99600 74.48800 18.10000 1.000 6.21249 85 THR A O 1
ATOM 656 N N . ASP A 1 86 ? 11.88100 74.99600 18.60400 1.000 7.48128 86 ASP A N 1
ATOM 657 C CA . ASP A 1 86 ? 12.24900 76.38900 18.83700 1.000 8.48692 86 ASP A CA 1
ATOM 658 C C . ASP A 1 86 ? 13.17900 76.54700 20.05100 1.000 9.43277 86 ASP A C 1
ATOM 659 O O . ASP A 1 86 ? 14.11700 77.35900 20.02200 1.000 11.31011 86 ASP A O 1
ATOM 664 N N . ILE A 1 87 ? 12.94300 75.79600 21.13100 1.000 8.47885 87 ILE A N 1
ATOM 665 C CA . ILE A 1 87 ? 13.82800 75.86000 22.29400 1.000 10.59212 87 ILE A CA 1
ATOM 666 C C . ILE A 1 87 ? 15.22400 75.47700 21.88000 1.000 8.21722 87 ILE A C 1
ATOM 667 O O . ILE A 1 87 ? 16.21600 76.06100 22.33300 1.000 9.22054 87 ILE A O 1
ATOM 672 N N . TRP A 1 88 ? 15.32900 74.43800 21.06000 1.000 7.59054 88 TRP A N 1
ATOM 673 C CA . TRP A 1 88 ? 16.65000 73.98600 20.60800 1.000 7.10788 88 TRP A CA 1
ATOM 674 C C . TRP A 1 88 ? 17.34200 75.08800 19.83000 1.000 9.31665 88 TRP A C 1
ATOM 675 O O . TRP A 1 88 ? 18.54800 75.31600 19.97900 1.000 10.33947 88 TRP A O 1
ATOM 686 N N . ASN A 1 89 ? 16.61700 75.69400 18.88400 1.000 7.93194 89 ASN A N 1
ATOM 687 C CA . ASN A 1 89 ? 17.23200 76.72500 18.04100 1.000 7.48695 89 ASN A CA 1
ATOM 688 C C . ASN A 1 89 ? 17.63700 77.93200 18.85300 1.000 8.81983 89 ASN A C 1
ATOM 689 O O . ASN A 1 89 ? 18.69800 78.51900 18.60700 1.000 8.03507 89 ASN A O 1
ATOM 694 N N . GLN A 1 90 ? 16.83100 78.29100 19.85300 1.000 6.13367 90 GLN A N 1
ATOM 695 C CA . GLN A 1 90 ? 17.23600 79.35900 20.77300 1.000 7.52779 90 GLN A CA 1
ATOM 696 C C . GLN A 1 90 ? 18.51200 78.99100 21.50500 1.000 11.21570 90 GLN A C 1
ATOM 697 O O . GLN A 1 90 ? 19.42500 79.82800 21.67800 1.000 7.93799 90 GLN A O 1
ATOM 703 N N . TYR A 1 91 ? 18.60500 77.72700 21.94700 1.000 5.86795 91 TYR A N 1
ATOM 704 C CA . TYR A 1 91 ? 19.82300 77.30500 22.62100 1.000 7.45835 91 TYR A CA 1
ATOM 705 C C . TYR A 1 91 ? 21.02400 77.32700 21.68500 1.000 7.30104 91 TYR A C 1
ATOM 706 O O . TYR A 1 91 ? 22.12900 77.71900 22.09400 1.000 9.04621 91 TYR A O 1
ATOM 715 N N . LEU A 1 92 ? 20.85000 76.88600 20.43100 1.000 7.31353 92 LEU A N 1
ATOM 716 C CA . LEU A 1 92 ? 21.96200 76.96100 19.49600 1.000 6.44774 92 LEU A CA 1
ATOM 717 C C . LEU A 1 92 ? 22.39300 78.41000 19.26800 1.000 8.50672 92 LEU A C 1
ATOM 718 O O . LEU A 1 92 ? 23.59400 78.71300 19.21800 1.000 7.38414 92 LEU A O 1
ATOM 723 N N . GLU A 1 93 ? 21.43200 79.33100 19.19400 1.000 7.08996 93 GLU A N 1
ATOM 724 C CA . GLU A 1 93 ? 21.77900 80.74500 19.04300 1.000 7.72274 93 GLU A CA 1
ATOM 725 C C . GLU A 1 93 ? 22.56200 81.24900 20.24600 1.000 11.11196 93 GLU A C 1
ATOM 726 O O . GLU A 1 93 ? 23.57700 81.96900 20.09500 1.000 7.78329 93 GLU A O 1
ATOM 732 N N . TYR A 1 94 ? 22.11100 80.87000 21.44500 1.000 6.70187 94 TYR A N 1
ATOM 733 C CA . TYR A 1 94 ? 22.81300 81.23900 22.67900 1.000 9.26249 94 TYR A CA 1
ATOM 734 C C . TYR A 1 94 ? 24.22600 80.66600 22.70100 1.000 7.93405 94 TYR A C 1
ATOM 735 O O . TYR A 1 94 ? 25.18400 81.34900 23.09900 1.000 8.85325 94 TYR A O 1
ATOM 744 N N . GLN A 1 95 ? 24.37900 79.39900 22.28700 1.000 7.41178 95 GLN A N 1
ATOM 745 C CA . GLN A 1 95 ? 25.68500 78.77400 22.32800 1.000 6.64110 95 GLN A CA 1
ATOM 746 C C . GLN A 1 95 ? 26.61800 79.47200 21.35900 1.000 6.50922 95 GLN A C 1
ATOM 747 O O . GLN A 1 95 ? 27.81500 79.58900 21.62100 1.000 8.24705 95 GLN A O 1
ATOM 753 N N . GLN A 1 96 ? 26.09500 79.89900 20.21900 1.000 6.72853 96 GLN A N 1
ATOM 754 C CA . GLN A 1 96 ? 26.93100 80.63000 19.27600 1.000 6.13980 96 GLN A CA 1
ATOM 755 C C . GLN A 1 96 ? 27.37700 81.94700 19.86900 1.000 9.30715 96 GLN A C 1
ATOM 756 O O . GLN A 1 96 ? 28.51600 82.37300 19.65700 1.000 8.72184 96 GLN A O 1
ATOM 762 N N . SER A 1 97 ? 26.50000 82.58500 20.64500 1.000 6.93538 97 SER A N 1
ATOM 763 C CA . SER A 1 97 ? 26.83000 83.87400 21.23600 1.000 8.84860 97 SER A CA 1
ATOM 764 C C . SER A 1 97 ? 27.95300 83.76400 22.23200 1.000 10.70743 97 SER A C 1
ATOM 765 O O . SER A 1 97 ? 28.58300 84.77600 22.52500 1.000 10.20363 97 SER A O 1
ATOM 768 N N . LEU A 1 98 ? 28.18200 82.57900 22.80500 1.000 7.79107 98 LEU A N 1
ATOM 769 C CA . LEU A 1 98 ? 29.32100 82.38300 23.69800 1.000 9.42856 98 LEU A CA 1
ATOM 770 C C . LEU A 1 98 ? 30.65100 82.33400 22.98900 1.000 9.92007 98 LEU A C 1
ATOM 771 O O . LEU A 1 98 ? 31.69200 82.45600 23.67000 1.000 10.92205 98 LEU A O 1
ATOM 776 N N . LEU A 1 99 ? 30.65400 82.16700 21.67300 1.000 9.68680 99 LEU A N 1
ATOM 777 C CA . LEU A 1 99 ? 31.88600 82.04500 20.90900 1.000 9.95327 99 LEU A CA 1
ATOM 778 C C . LEU A 1 99 ? 32.36900 83.41200 20.44700 1.000 11.22873 99 LEU A C 1
ATOM 779 O O . LEU A 1 99 ? 31.58100 84.24300 19.97800 1.000 10.11322 99 LEU A O 1
ATOM 784 N N . ASN A 1 100 ? 33.66800 83.66300 20.64000 1.000 11.52481 100 ASN A N 1
ATOM 785 C CA . ASN A 1 100 ? 34.27300 84.91300 20.20400 1.000 12.08822 100 ASN A CA 1
ATOM 786 C C . ASN A 1 100 ? 34.70900 84.77500 18.76100 1.000 11.06998 100 ASN A C 1
ATOM 787 O O . ASN A 1 100 ? 34.56700 83.72300 18.14600 1.000 11.20080 100 ASN A O 1
ATOM 792 N N . GLU A 1 101 ? 35.21300 85.86700 18.17200 1.000 11.82256 101 GLU A N 1
ATOM 793 C CA . GLU A 1 101 ? 35.49500 85.86600 16.74100 1.000 11.76497 101 GLU A CA 1
ATOM 794 C C . GLU A 1 101 ? 36.44000 84.72600 16.36100 1.000 16.10974 101 GLU A C 1
ATOM 795 O O . GLU A 1 101 ? 36.20000 84.00300 15.37600 1.000 15.15910 101 GLU A O 1
ATOM 801 N N . SER A 1 102 ? 37.51200 84.55600 17.13900 1.000 14.03566 102 SER A N 1
ATOM 802 C CA . SER A 1 102 ? 38.51800 83.51300 16.90600 1.000 20.10167 102 SER A CA 1
ATOM 803 C C . SER A 1 102 ? 37.92600 82.10100 16.99500 1.000 20.85405 102 SER A C 1
ATOM 804 O O . SER A 1 102 ? 38.45500 81.15800 16.37700 1.000 19.02937 102 SER A O 1
ATOM 807 N N . ASP A 1 103 ? 36.84900 81.93800 17.75600 1.000 14.64931 103 ASP A N 1
ATOM 808 C CA . ASP A 1 103 ? 36.21900 80.62800 17.96800 1.000 13.23416 103 ASP A CA 1
ATOM 809 C C . ASP A 1 103 ? 35.42800 80.13500 16.75700 1.000 14.57005 103 ASP A C 1
ATOM 810 O O . ASP A 1 103 ? 35.16100 78.92500 16.64500 1.000 17.70369 103 ASP A O 1
ATOM 815 N N . GLY A 1 104 ? 34.98600 81.03000 15.88000 1.000 11.48875 104 GLY A N 1
ATOM 816 C CA . GLY A 1 104 ? 34.21500 80.63900 14.72100 1.000 11.94046 104 GLY A CA 1
ATOM 817 C C . GLY A 1 104 ? 32.78800 80.22200 15.07000 1.000 15.39671 104 GLY A C 1
ATOM 818 O O . GLY A 1 104 ? 32.09300 80.87800 15.86800 1.000 10.74609 104 GLY A O 1
ATOM 819 N N . LYS A 1 105 ? 32.31600 79.16200 14.39700 1.000 9.41837 105 LYS A N 1
ATOM 820 C CA . LYS A 1 105 ? 30.94100 78.70400 14.51400 1.000 9.62809 105 LYS A CA 1
ATOM 821 C C . LYS A 1 105 ? 30.83700 77.38400 15.28400 1.000 10.44144 105 LYS A C 1
ATOM 822 O O . LYS A 1 105 ? 31.72600 76.53100 15.20600 1.000 10.97518 105 LYS A O 1
ATOM 828 N N . SER A 1 106 ? 29.74200 77.22500 16.02500 1.000 10.21138 106 SER A N 1
ATOM 829 C CA . SER A 1 106 ? 29.48100 75.99000 16.75700 1.000 7.50616 106 SER A CA 1
ATOM 830 C C . SER A 1 106 ? 29.63900 74.81500 15.80700 1.000 6.78877 106 SER A C 1
ATOM 831 O O . SER A 1 106 ? 29.02500 74.80900 14.74200 1.000 9.34925 106 SER A O 1
ATOM 834 N N . ARG A 1 107 ? 30.34600 73.77600 16.25900 1.000 9.22303 107 ARG A N 1
ATOM 835 C CA . ARG A 1 107 ? 30.66600 72.63400 15.40400 1.000 7.93160 107 ARG A CA 1
ATOM 836 C C . ARG A 1 107 ? 31.16800 71.49200 16.27800 1.000 6.15538 107 ARG A C 1
ATOM 837 O O . ARG A 1 107 ? 31.53000 71.67200 17.43500 1.000 7.37993 107 ARG A O 1
ATOM 845 N N . TRP A 1 108 ? 31.21200 70.32100 15.65600 1.000 8.53425 108 TRP A N 1
ATOM 846 C CA . TRP A 1 108 ? 31.35800 69.04500 16.32900 1.000 8.53575 108 TRP A CA 1
ATOM 847 C C . TRP A 1 108 ? 32.59900 68.95000 17.18200 1.000 9.08244 108 TRP A C 1
ATOM 848 O O . TRP A 1 108 ? 32.54000 68.37900 18.29100 1.000 7.73335 108 TRP A O 1
ATOM 859 N N . PHE A 1 109 ? 33.72800 69.46900 16.69800 1.000 7.00888 109 PHE A N 1
ATOM 860 C CA . PHE A 1 109 ? 34.98600 69.32200 17.41000 1.000 7.15424 109 PHE A CA 1
ATOM 861 C C . PHE A 1 109 ? 35.41200 70.57100 18.15700 1.000 11.93732 109 PHE A C 1
ATOM 862 O O . PHE A 1 109 ? 36.52700 70.60300 18.71700 1.000 15.29571 109 PHE A O 1
ATOM 870 N N . TYR A 1 110 ? 34.53800 71.56800 18.25900 1.000 7.91176 110 TYR A N 1
ATOM 871 C CA . TYR A 1 110 ? 34.81700 72.74900 19.06000 1.000 6.04734 110 TYR A CA 1
ATOM 872 C C . TYR A 1 110 ? 33.84700 72.98700 20.19100 1.000 9.18802 110 TYR A C 1
ATOM 873 O O . TYR A 1 110 ? 34.25400 73.41600 21.28500 1.000 9.37157 110 TYR A O 1
ATOM 882 N N . SER A 1 111 ? 32.56300 72.73500 19.95300 1.000 7.42811 111 SER A N 1
ATOM 883 C CA . SER A 1 111 ? 31.52200 73.02500 20.91500 1.000 7.19914 111 SER A CA 1
ATOM 884 C C . SER A 1 111 ? 31.53200 72.05600 22.08100 1.000 9.89977 111 SER A C 1
ATOM 885 O O . SER A 1 111 ? 32.16600 70.97700 22.02500 1.000 8.70548 111 SER A O 1
ATOM 888 N N . PRO A 1 112 ? 30.85800 72.43200 23.16500 1.000 11.49234 112 PRO A N 1
ATOM 889 C CA . PRO A 1 112 ? 30.80800 71.55300 24.33800 1.000 9.57929 112 PRO A CA 1
ATOM 890 C C . PRO A 1 112 ? 30.32900 70.16000 23.96300 1.000 9.24898 112 PRO A C 1
ATOM 891 O O . PRO A 1 112 ? 29.32900 69.98000 23.26700 1.000 8.52693 112 PRO A O 1
ATOM 895 N N . TRP A 1 113 ? 31.02500 69.17400 24.49700 1.000 7.15812 113 TRP A N 1
ATOM 896 C CA . TRP A 1 113 ? 30.71200 67.77500 24.20900 1.000 7.41796 113 TRP A CA 1
ATOM 897 C C . TRP A 1 113 ? 29.25900 67.46000 24.53400 1.000 9.51451 113 TRP A C 1
ATOM 898 O O . TRP A 1 113 ? 28.61500 66.67500 23.82900 1.000 7.83119 113 TRP A O 1
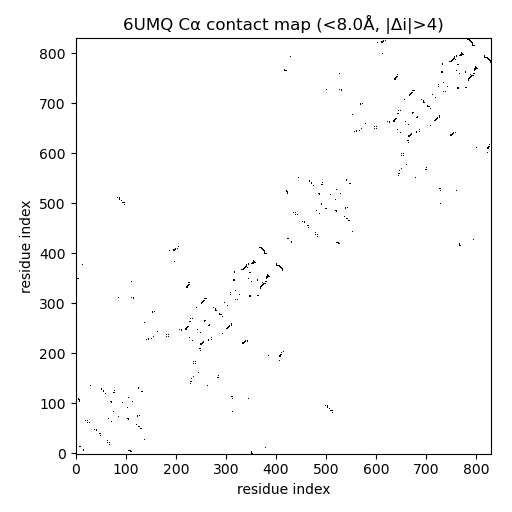ATOM 909 N N . LEU A 1 114 ? 28.73300 68.06000 25.60200 1.000 8.06521 114 LEU A N 1
ATOM 910 C CA . LEU A 1 114 ? 27.34000 67.83800 25.97100 1.000 8.29575 114 LEU A CA 1
ATOM 911 C C . LEU A 1 114 ? 26.40600 68.29500 24.85900 1.000 8.92233 114 LEU A C 1
ATOM 912 O O . LEU A 1 114 ? 25.46900 67.58900 24.49300 1.000 8.66871 114 LEU A O 1
ATOM 917 N N . LEU A 1 115 ? 26.65700 69.46900 24.31000 1.000 10.15961 115 LEU A N 1
ATOM 918 C CA . LEU A 1 115 ? 25.83300 69.96400 23.22800 1.000 9.45428 115 LEU A CA 1
ATOM 919 C C . LEU A 1 115 ? 25.98300 69.09000 21.98300 1.000 8.80446 115 LEU A C 1
ATOM 920 O O . LEU A 1 115 ? 24.99900 68.82000 21.30500 1.000 7.18045 115 LEU A O 1
ATOM 925 N N . VAL A 1 116 ? 27.22100 68.68500 21.66300 1.000 6.75047 116 VAL A N 1
ATOM 926 C CA . VAL A 1 116 ? 27.52600 67.87300 20.49600 1.000 8.67628 116 VAL A CA 1
ATOM 927 C C . VAL A 1 116 ? 26.72000 66.57700 20.51300 1.000 10.17277 116 VAL A C 1
ATOM 928 O O . VAL A 1 116 ? 26.05500 66.21700 19.52700 1.000 9.70602 116 VAL A O 1
ATOM 932 N N . GLU A 1 117 ? 26.77300 65.85600 21.62700 1.000 8.17280 117 GLU A N 1
ATOM 933 C CA . GLU A 1 117 ? 26.08400 64.57500 21.66100 1.000 8.24932 117 GLU A CA 1
ATOM 934 C C . GLU A 1 117 ? 24.59100 64.77000 21.66200 1.000 4.69101 117 GLU A C 1
ATOM 935 O O . GLU A 1 117 ? 23.87900 64.01800 21.00400 1.000 7.90040 117 GLU A O 1
ATOM 941 N N . CYS A 1 118 ? 24.08700 65.72500 22.44700 1.000 7.78011 118 CYS A N 1
ATOM 942 C CA . CYS A 1 118 ? 22.63400 65.93900 22.48300 1.000 9.09052 118 CYS A CA 1
ATOM 943 C C . CYS A 1 118 ? 22.13400 66.35100 21.11800 1.000 6.59308 118 CYS A C 1
ATOM 944 O O . CYS A 1 118 ? 21.10100 65.88000 20.66000 1.000 8.96718 118 CYS A O 1
ATOM 947 N N . TYR A 1 119 ? 22.89700 67.20000 20.42900 1.000 5.51892 119 TYR A N 1
ATOM 948 C CA . TYR A 1 119 ? 22.50700 67.64400 19.08200 1.000 7.96385 119 TYR A CA 1
ATOM 949 C C . TYR A 1 119 ? 22.43300 66.47300 18.11300 1.000 7.85023 119 TYR A C 1
ATOM 950 O O . TYR A 1 119 ? 21.51300 66.37900 17.28200 1.000 8.02464 119 TYR A O 1
ATOM 959 N N . MET A 1 120 ? 23.39600 65.57100 18.20900 1.000 7.09608 120 MET A N 1
ATOM 960 C CA . MET A 1 120 ? 23.42100 64.41300 17.32700 1.000 6.06276 120 MET A CA 1
ATOM 961 C C . MET A 1 120 ? 22.15200 63.58500 17.47600 1.000 9.56062 120 MET A C 1
ATOM 962 O O . MET A 1 120 ? 21.55500 63.17500 16.47600 1.000 7.85271 120 MET A O 1
ATOM 967 N N . TYR A 1 121 ? 21.76100 63.26100 18.71900 1.000 8.47565 121 TYR A N 1
ATOM 968 C CA . TYR A 1 121 ? 20.54600 62.47000 18.88700 1.000 7.27448 121 TYR A CA 1
ATOM 969 C C . TYR A 1 121 ? 19.30900 63.23800 18.48100 1.000 6.99481 121 TYR A C 1
ATOM 970 O O . TYR A 1 121 ? 18.30900 62.62400 18.07500 1.000 8.17652 121 TYR A O 1
ATOM 979 N N . ARG A 1 122 ? 19.29100 64.55200 18.65400 1.000 5.83831 122 ARG A N 1
ATOM 980 C CA . ARG A 1 122 ? 18.09900 65.30200 18.25000 1.000 6.89814 122 ARG A CA 1
ATOM 981 C C . ARG A 1 122 ? 18.01500 65.37400 16.73000 1.000 6.92927 122 ARG A C 1
ATOM 982 O O . ARG A 1 122 ? 16.92500 65.42500 16.16900 1.000 8.25751 122 ARG A O 1
ATOM 990 N N . ARG A 1 123 ? 19.16200 65.45300 16.06300 1.000 6.69331 123 ARG A N 1
ATOM 991 C CA . ARG A 1 123 ? 19.19600 65.37700 14.60100 1.000 6.99745 123 ARG A CA 1
ATOM 992 C C . ARG A 1 123 ? 18.76800 63.99700 14.10700 1.000 8.21761 123 ARG A C 1
ATOM 993 O O . ARG A 1 123 ? 18.06100 63.89900 13.09100 1.000 8.93305 123 ARG A O 1
ATOM 1001 N N . ILE A 1 124 ? 19.16300 62.91300 14.81200 1.000 7.41049 124 ILE A N 1
ATOM 1002 C CA . ILE A 1 124 ? 18.63800 61.59300 14.45200 1.000 8.30726 124 ILE A CA 1
ATOM 1003 C C . ILE A 1 124 ? 17.10700 61.61500 14.50300 1.000 10.94331 124 ILE A C 1
ATOM 1004 O O . ILE A 1 124 ? 16.40900 61.19500 13.56000 1.000 8.41829 124 ILE A O 1
ATOM 1009 N N . HIS A 1 125 ? 16.55100 62.14300 15.59700 1.000 7.17528 125 HIS A N 1
ATOM 1010 C CA . HIS A 1 125 ? 15.09300 62.17900 15.73800 1.000 8.07970 125 HIS A CA 1
ATOM 1011 C C . HIS A 1 125 ? 14.41200 63.05100 14.67900 1.000 9.94101 125 HIS A C 1
ATOM 1012 O O . HIS A 1 125 ? 13.40200 62.63400 14.09000 1.000 11.48842 125 HIS A O 1
ATOM 1019 N N . GLU A 1 126 ? 14.99100 64.22300 14.37700 1.000 7.77179 126 GLU A N 1
ATOM 1020 C CA . GLU A 1 126 ? 14.52700 65.03400 13.26100 1.000 9.42265 126 GLU A CA 1
ATOM 1021 C C . GLU A 1 126 ? 14.46700 64.23800 11.96300 1.000 7.45965 126 GLU A C 1
ATOM 1022 O O . GLU A 1 126 ? 13.48000 64.32100 11.22800 1.000 11.90915 126 GLU A O 1
ATOM 1028 N N . ALA A 1 127 ? 15.49700 63.45300 11.65500 1.000 9.80161 127 ALA A N 1
ATOM 1029 C CA . ALA A 1 127 ? 15.47300 62.65700 10.41800 1.000 10.94931 127 ALA A CA 1
ATOM 1030 C C . ALA A 1 127 ? 14.29800 61.70900 10.40300 1.000 11.88444 127 ALA A C 1
ATOM 1031 O O . ALA A 1 127 ? 13.69700 61.42900 9.35500 1.000 9.47163 127 ALA A O 1
ATOM 1033 N N . ILE A 1 128 ? 13.99700 61.14400 11.55900 1.000 7.88818 128 ILE A N 1
ATOM 1034 C CA . ILE A 1 128 ? 12.90300 60.17500 11.65300 1.000 10.12118 128 ILE A CA 1
ATOM 1035 C C . ILE A 1 128 ? 11.55800 60.87800 11.51200 1.000 9.56284 128 ILE A C 1
ATOM 1036 O O . ILE A 1 128 ? 10.67900 60.40400 10.78700 1.000 9.25547 128 ILE A O 1
ATOM 1041 N N . ILE A 1 129 ? 11.35700 62.00100 12.21800 1.000 7.53058 129 ILE A N 1
ATOM 1042 C CA . ILE A 1 129 ? 10.05600 62.65800 12.17500 1.000 7.95277 129 ILE A CA 1
ATOM 1043 C C . ILE A 1 129 ? 9.85300 63.36800 10.84300 1.000 12.99271 129 ILE A C 1
ATOM 1044 O O . ILE A 1 129 ? 8.72500 63.64400 10.47500 1.000 14.15389 129 ILE A O 1
ATOM 1049 N N . GLN A 1 130 ? 10.91500 63.59100 10.09700 1.000 10.40084 130 GLN A N 1
ATOM 1050 C CA . GLN A 1 130 ? 10.80000 64.08500 8.72400 1.000 13.81845 130 GLN A CA 1
ATOM 1051 C C . GLN A 1 130 ? 10.41900 62.98700 7.74300 1.000 15.43580 130 GLN A C 1
ATOM 1052 O O . GLN A 1 130 ? 10.21900 63.28300 6.56000 1.000 13.51106 130 GLN A O 1
ATOM 1058 N N . SER A 1 131 ? 10.33200 61.73700 8.19700 1.000 12.35786 131 SER A N 1
ATOM 1059 C CA . SER A 1 131 ? 10.16500 60.62200 7.26000 1.000 13.52437 131 SER A CA 1
ATOM 1060 C C . SER A 1 131 ? 8.89200 59.81600 7.50800 1.000 12.59542 131 SER A C 1
ATOM 1061 O O . SER A 1 131 ? 8.94700 58.58000 7.64000 1.000 10.09165 131 SER A O 1
ATOM 1064 N N . PRO A 1 132 ? 7.73300 60.45300 7.57600 1.000 15.69235 132 PRO A N 1
ATOM 1065 C CA . PRO A 1 132 ? 6.47600 59.67400 7.65100 1.000 14.35030 132 PRO A CA 1
ATOM 1066 C C . PRO A 1 132 ? 6.36800 58.77400 6.43400 1.000 15.08664 132 PRO A C 1
ATOM 1067 O O . PRO A 1 132 ? 6.81000 59.15900 5.34000 1.000 13.48932 132 PRO A O 1
ATOM 1071 N N . PRO A 1 133 ? 5.82800 57.55500 6.57900 1.000 11.98361 133 PRO A N 1
ATOM 1072 C CA . PRO A 1 133 ? 5.10300 57.07400 7.75800 1.000 13.40202 133 PRO A CA 1
ATOM 1073 C C . PRO A 1 133 ? 5.92700 56.31600 8.81100 1.000 14.56844 133 PRO A C 1
ATOM 1074 O O . PRO A 1 133 ? 5.31600 55.69300 9.68700 1.000 14.82616 133 PRO A O 1
ATOM 1078 N N . ILE A 1 134 ? 7.25500 56.36300 8.76000 1.000 10.87468 134 ILE A N 1
ATOM 1079 C CA . ILE A 1 134 ? 8.04700 55.65200 9.76500 1.000 9.32588 134 ILE A CA 1
ATOM 1080 C C . ILE A 1 134 ? 8.46400 56.60600 10.85700 1.000 9.87565 134 ILE A C 1
ATOM 1081 O O . ILE A 1 134 ? 9.42900 56.34200 11.58600 1.000 11.75161 134 ILE A O 1
ATOM 1086 N N . ASP A 1 135 ? 7.71300 57.68300 11.01100 1.000 9.73911 135 ASP A N 1
ATOM 1087 C CA . ASP A 1 135 ? 8.10100 58.73500 11.95000 1.000 8.87894 135 ASP A CA 1
ATOM 1088 C C . ASP A 1 135 ? 7.88000 58.33400 13.40800 1.000 12.48122 135 ASP A C 1
ATOM 1089 O O . ASP A 1 135 ? 8.26600 59.09100 14.30500 1.000 10.16610 135 ASP A O 1
ATOM 1094 N N . TYR A 1 136 ? 7.33800 57.13400 13.63400 1.000 12.31160 136 TYR A N 1
ATOM 1095 C CA . TYR A 1 136 ? 7.19800 56.55600 14.95800 1.000 11.62849 136 TYR A CA 1
ATOM 1096 C C . TYR A 1 136 ? 8.39700 55.73200 15.36300 1.000 8.60839 136 TYR A C 1
ATOM 1097 O O . TYR A 1 136 ? 8.45100 55.26100 16.51400 1.000 11.20187 136 TYR A O 1
ATOM 1106 N N . PHE A 1 137 ? 9.28600 55.46300 14.43700 1.000 6.36209 137 PHE A N 1
ATOM 1107 C CA . PHE A 1 137 ? 10.27300 54.41600 14.63800 1.000 11.16324 137 PHE A CA 1
ATOM 1108 C C . PHE A 1 137 ? 11.24600 54.82000 15.73600 1.000 9.62547 137 PHE A C 1
ATOM 1109 O O . PHE A 1 137 ? 11.67900 55.96400 15.80100 1.000 8.79047 137 PHE A O 1
ATOM 1117 N N . ASP A 1 138 ? 11.60700 53.85200 16.56800 1.000 9.55492 138 ASP A N 1
ATOM 1118 C CA . ASP A 1 138 ? 12.68600 53.99600 17.55300 1.000 9.36623 138 ASP A CA 1
ATOM 1119 C C . ASP A 1 138 ? 13.89000 53.21300 17.04600 1.000 7.53280 138 ASP A C 1
ATOM 1120 O O . ASP A 1 138 ? 13.94000 51.97700 17.14600 1.000 8.64672 138 ASP A O 1
ATOM 1125 N N . VAL A 1 139 ? 14.90600 53.93500 16.53900 1.000 7.47696 139 VAL A N 1
ATOM 1126 C CA . VAL A 1 139 ? 16.06000 53.25500 15.94200 1.000 7.27439 139 VAL A CA 1
ATOM 1127 C C . VAL A 1 139 ? 16.84900 52.45300 16.95600 1.000 8.54549 139 VAL A C 1
ATOM 1128 O O . VAL A 1 139 ? 17.66700 51.62000 16.56500 1.000 9.90889 139 VAL A O 1
ATOM 1132 N N . PHE A 1 140 ? 16.61500 52.67400 18.26200 1.000 8.32945 140 PHE A N 1
ATOM 1133 C CA . PHE A 1 140 ? 17.31300 51.93700 19.31400 1.000 7.81216 140 PHE A CA 1
ATOM 1134 C C . PHE A 1 140 ? 16.48100 50.84500 19.97100 1.000 7.89768 140 PHE A C 1
ATOM 1135 O O . PHE A 1 140 ? 16.96000 50.20000 20.89300 1.000 8.28056 140 PHE A O 1
ATOM 1143 N N . LYS A 1 141 ? 15.26100 50.63000 19.51700 1.000 8.11876 141 LYS A N 1
ATOM 1144 C CA . LYS A 1 141 ? 14.35400 49.71900 20.20500 1.000 9.81468 141 LYS A CA 1
ATOM 1145 C C . LYS A 1 141 ? 14.90600 48.30500 20.19600 1.000 10.47377 141 LYS A C 1
ATOM 1146 O O . LYS A 1 141 ? 14.89000 47.61400 21.21600 1.000 10.23878 141 LYS A O 1
ATOM 1152 N N . GLU A 1 142 ? 15.41900 47.86800 19.05200 1.000 12.89600 142 GLU A N 1
ATOM 1153 C CA . GLU A 1 142 ? 15.90600 46.50600 18.94700 1.000 13.56084 142 GLU A CA 1
ATOM 1154 C C . GLU A 1 142 ? 17.01800 46.26000 19.95100 1.000 14.51489 142 GLU A C 1
ATOM 1155 O O . GLU A 1 142 ? 17.04900 45.22100 20.62500 1.000 12.81389 142 GLU A O 1
ATOM 1161 N N . SER A 1 143 ? 17.91000 47.22900 20.12300 1.000 11.08875 143 SER A N 1
ATOM 1162 C CA . SER A 1 143 ? 18.99200 47.06800 21.07800 1.000 11.02033 143 SER A CA 1
ATOM 1163 C C . SER A 1 143 ? 18.49100 47.06400 22.52700 1.000 12.97765 143 SER A C 1
ATOM 1164 O O . SER A 1 143 ? 18.98100 46.29000 23.35700 1.000 11.99167 143 SER A O 1
ATOM 1167 N N . LYS A 1 144 ? 17.52300 47.92600 22.85200 1.000 8.61126 144 LYS A N 1
ATOM 1168 C CA . LYS A 1 144 ? 16.95500 47.93500 24.19100 1.000 8.56495 144 LYS A CA 1
ATOM 1169 C C . LYS A 1 144 ? 16.19300 46.66400 24.51100 1.000 11.57135 144 LYS A C 1
ATOM 1170 O O . LYS A 1 144 ? 16.27900 46.15900 25.64000 1.000 12.03402 144 LYS A O 1
ATOM 1176 N N . GLU A 1 145 ? 15.49700 46.09400 23.53400 1.000 9.50414 145 GLU A N 1
ATOM 1177 C CA . GLU A 1 145 ? 14.73900 44.83700 23.73200 1.000 11.14379 145 GLU A CA 1
ATOM 1178 C C . GLU A 1 145 ? 15.76400 43.71800 23.93700 1.000 14.99677 145 GLU A C 1
ATOM 1179 O O . GLU A 1 145 ? 15.57000 42.88700 24.83500 1.000 12.64443 145 GLU A O 1
ATOM 1185 N N . GLN A 1 146 ? 16.83700 43.74300 23.14600 1.000 13.39937 146 GLN A N 1
ATOM 1186 C CA . GLN A 1 146 ? 17.93300 42.74400 23.19400 1.000 15.27902 146 GLN A CA 1
ATOM 1187 C C . GLN A 1 146 ? 18.53800 42.72900 24.60000 1.000 12.85707 146 GLN A C 1
ATOM 1188 O O . GLN A 1 146 ? 18.84200 41.64500 25.07100 1.000 13.30336 146 GLN A O 1
ATOM 1194 N N . ASN A 1 147 ? 18.72600 43.88700 25.23600 1.000 11.52250 147 ASN A N 1
ATOM 1195 C CA . ASN A 1 147 ? 19.28900 43.93000 26.58300 1.000 13.29740 147 ASN A CA 1
ATOM 1196 C C . ASN A 1 147 ? 18.38300 43.19000 27.55300 1.000 13.40923 147 ASN A C 1
ATOM 1197 O O . ASN A 1 147 ? 18.86100 42.45800 28.44200 1.000 16.83307 147 ASN A O 1
ATOM 1202 N N . PHE A 1 148 ? 17.06700 43.35600 27.38700 1.000 11.28361 148 PHE A N 1
ATOM 1203 C CA . PHE A 1 148 ? 16.10700 42.66400 28.23800 1.000 11.22744 148 PHE A CA 1
ATOM 1204 C C . PHE A 1 148 ? 16.19200 41.15500 28.02200 1.000 13.45161 148 PHE A C 1
ATOM 1205 O O . PHE A 1 148 ? 16.31500 40.37800 28.97900 1.000 11.16862 148 PHE A O 1
ATOM 1213 N N . TYR A 1 149 ? 16.08700 40.72400 26.76600 1.000 11.58612 149 TYR A N 1
ATOM 1214 C CA . TYR A 1 149 ? 16.08700 39.28600 26.49600 1.000 16.70672 149 TYR A CA 1
ATOM 1215 C C . TYR A 1 149 ? 17.39300 38.64800 26.92400 1.000 17.31667 149 TYR A C 1
ATOM 1216 O O . TYR A 1 149 ? 17.40500 37.50500 27.41900 1.000 17.76127 149 TYR A O 1
ATOM 1225 N N . GLY A 1 150 ? 18.50800 39.34700 26.70400 1.000 13.19320 150 GLY A N 1
ATOM 1226 C CA . GLY A 1 150 ? 19.80900 38.82200 27.08600 1.000 16.41695 150 GLY A CA 1
ATOM 1227 C C . GLY A 1 150 ? 20.01800 38.72400 28.58200 1.000 19.01003 150 GLY A C 1
ATOM 1228 O O . GLY A 1 150 ? 20.96000 38.06300 29.01900 1.000 17.84956 150 GLY A O 1
ATOM 1229 N N . SER A 1 151 ? 19.15000 39.35100 29.38000 1.000 16.19822 151 SER A N 1
ATOM 1230 C CA . SER A 1 151 ? 19.35700 39.48300 30.82100 1.000 14.36576 151 SER A CA 1
ATOM 1231 C C . SER A 1 151 ? 18.34100 38.68600 31.61300 1.000 12.05982 151 SER A C 1
ATOM 1232 O O . SER A 1 151 ? 18.19000 38.89900 32.81200 1.000 12.51061 151 SER A O 1
ATOM 1235 N N . GLN A 1 152 ? 17.65800 37.74200 30.97500 1.000 13.26397 152 GLN A N 1
ATOM 1236 C CA . GLN A 1 152 ? 16.52700 37.10300 31.64100 1.000 14.47609 152 GLN A CA 1
ATOM 1237 C C . GLN A 1 152 ? 16.94200 36.39000 32.91700 1.000 14.75808 152 GLN A C 1
ATOM 1238 O O . GLN A 1 152 ? 16.18800 36.40500 33.89600 1.000 14.83667 152 GLN A O 1
ATOM 1244 N N . GLU A 1 153 ? 18.10800 35.71800 32.92100 1.000 16.50134 153 GLU A N 1
ATOM 1245 C CA . GLU A 1 153 ? 18.55100 34.99600 34.11300 1.000 17.02470 153 GLU A CA 1
ATOM 1246 C C . GLU A 1 153 ? 18.76700 35.94500 35.26800 1.000 16.61148 153 GLU A C 1
ATOM 1247 O O . GLU A 1 153 ? 18.29900 35.70200 36.37500 1.000 13.18374 153 GLU A O 1
ATOM 1253 N N . SER A 1 154 ? 19.44700 37.06600 35.02300 1.000 15.77298 154 SER A N 1
ATOM 1254 C CA . SER A 1 154 ? 19.61900 38.02600 36.10400 1.000 13.80061 154 SER A CA 1
ATOM 1255 C C . SER A 1 154 ? 18.30800 38.70200 36.48100 1.000 10.28308 154 SER A C 1
ATOM 1256 O O . SER A 1 154 ? 18.04400 38.93700 37.65900 1.000 12.44239 154 SER A O 1
ATOM 1259 N N . ILE A 1 155 ? 17.44500 38.98800 35.51800 1.000 12.91075 155 ILE A N 1
ATOM 1260 C CA . ILE A 1 155 ? 16.14900 39.54700 35.89500 1.000 11.40637 155 ILE A CA 1
ATOM 1261 C C . ILE A 1 155 ? 15.37100 38.57000 36.76500 1.000 13.98991 155 ILE A C 1
ATOM 1262 O O . ILE A 1 155 ? 14.75600 38.96200 37.76900 1.000 12.04440 155 ILE A O 1
ATOM 1267 N N . ILE A 1 156 ? 15.34700 37.27900 36.39900 1.000 11.35940 156 ILE A N 1
ATOM 1268 C CA . ILE A 1 156 ? 14.59300 36.31700 37.21800 1.000 11.67690 156 ILE A CA 1
ATOM 1269 C C . ILE A 1 156 ? 15.16300 36.22500 38.62100 1.000 11.17046 156 ILE A C 1
ATOM 1270 O O . ILE A 1 156 ? 14.41200 36.12900 39.62000 1.000 12.89830 156 ILE A O 1
ATOM 1275 N N . ALA A 1 157 ? 16.49400 36.18200 38.72000 1.000 12.20542 157 ALA A N 1
ATOM 1276 C CA . ALA A 1 157 ? 17.14100 36.07200 40.02000 1.000 15.12526 157 ALA A CA 1
ATOM 1277 C C . ALA A 1 157 ? 16.80900 37.26800 40.87800 1.000 8.65624 157 ALA A C 1
ATOM 1278 O O . ALA A 1 157 ? 16.59100 37.13400 42.08200 1.000 11.41871 157 ALA A O 1
ATOM 1280 N N . LEU A 1 158 ? 16.79300 38.46800 40.27900 1.000 9.32375 158 LEU A N 1
ATOM 1281 C CA . LEU A 1 158 ? 16.55900 39.67100 41.07900 1.000 10.30534 158 LEU A CA 1
ATOM 1282 C C . LEU A 1 158 ? 15.10200 39.76000 41.48600 1.000 10.11894 158 LEU A C 1
ATOM 1283 O O . LEU A 1 158 ? 14.79200 40.14800 42.60000 1.000 7.75976 158 LEU A O 1
ATOM 1288 N N . CYS A 1 159 ? 14.18300 39.41700 40.58300 1.000 10.84947 159 CYS A N 1
ATOM 1289 C CA . CYS A 1 159 ? 12.77900 39.37900 40.95100 1.000 11.59585 159 CYS A CA 1
ATOM 1290 C C . CYS A 1 159 ? 12.52600 38.31800 42.03200 1.000 10.94096 159 CYS A C 1
ATOM 1291 O O . CYS A 1 159 ? 11.69900 38.51500 42.93300 1.000 10.12225 159 CYS A O 1
ATOM 1294 N N . THR A 1 160 ? 13.20400 37.18100 41.94000 1.000 9.31285 160 THR A N 1
ATOM 1295 C CA . THR A 1 160 ? 13.06600 36.15800 42.98500 1.000 9.56120 160 THR A CA 1
ATOM 1296 C C . THR A 1 160 ? 13.59300 36.67100 44.33400 1.000 12.29858 160 THR A C 1
ATOM 1297 O O . THR A 1 160 ? 12.96800 36.47100 45.38000 1.000 12.24787 160 THR A O 1
ATOM 1301 N N . HIS A 1 161 ? 14.74900 37.32000 44.31800 1.000 11.03067 161 HIS A N 1
ATOM 1302 C CA . HIS A 1 161 ? 15.32100 37.88100 45.53100 1.000 13.94778 161 HIS A CA 1
ATOM 1303 C C . HIS A 1 161 ? 14.36100 38.88200 46.16300 1.000 13.61169 161 HIS A C 1
ATOM 1304 O O . HIS A 1 161 ? 14.14600 38.87400 47.38000 1.000 14.32257 161 HIS A O 1
ATOM 1311 N N . LEU A 1 162 ? 13.82000 39.80200 45.35900 1.000 11.43226 162 LEU A N 1
ATOM 1312 C CA . LEU A 1 162 ? 12.94800 40.82200 45.93300 1.000 11.03056 162 LEU A CA 1
ATOM 1313 C C . LEU A 1 162 ? 11.71100 40.20300 46.55200 1.000 12.73645 162 LEU A C 1
ATOM 1314 O O . LEU A 1 162 ? 11.25200 40.62600 47.62400 1.000 13.65194 162 LEU A O 1
ATOM 1319 N N . GLN A 1 163 ? 11.12000 39.22300 45.87400 1.000 11.39693 163 GLN A N 1
ATOM 1320 C CA . GLN A 1 163 ? 9.91300 38.63500 46.42100 1.000 12.48713 163 GLN A CA 1
ATOM 1321 C C . GLN A 1 163 ? 10.21000 37.81500 47.67500 1.000 12.77021 163 GLN A C 1
ATOM 1322 O O . GLN A 1 163 ? 9.40700 37.81700 48.62000 1.000 16.07916 163 GLN A O 1
ATOM 1328 N N . GLN A 1 164 ? 11.37200 37.17000 47.73400 1.000 16.11603 164 GLN A N 1
ATOM 1329 C CA . GLN A 1 164 ? 11.76700 36.51800 48.97800 1.000 19.59101 164 GLN A CA 1
ATOM 1330 C C . GLN A 1 164 ? 11.92900 37.54800 50.09500 1.000 24.94824 164 GLN A C 1
ATOM 1331 O O . GLN A 1 164 ? 11.51900 37.32600 51.24300 1.000 23.18030 164 GLN A O 1
ATOM 1337 N N . LEU A 1 165 ? 12.53500 38.68500 49.76200 1.000 17.13163 165 LEU A N 1
ATOM 1338 C CA . LEU A 1 165 ? 12.73900 39.74700 50.74000 1.000 16.87651 165 LEU A CA 1
ATOM 1339 C C . LEU A 1 165 ? 11.41400 40.27400 51.24500 1.000 22.96676 165 LEU A C 1
ATOM 1340 O O . LEU A 1 165 ? 11.22000 40.45800 52.45000 1.000 22.84044 165 LEU A O 1
ATOM 1345 N N . ILE A 1 166 ? 10.48200 40.52900 50.32700 1.000 16.73614 166 ILE A N 1
ATOM 1346 C CA . ILE A 1 166 ? 9.22800 41.16100 50.70200 1.000 19.26320 166 ILE A CA 1
ATOM 1347 C C . ILE A 1 166 ? 8.42600 40.25000 51.62600 1.000 24.34806 166 ILE A C 1
ATOM 1348 O O . ILE A 1 166 ? 7.70400 40.73400 52.50300 1.000 24.02352 166 ILE A O 1
ATOM 1353 N N . ARG A 1 167 ? 8.53400 38.92600 51.43900 1.000 20.33281 167 ARG A N 1
ATOM 1354 C CA . ARG A 1 167 ? 7.77900 37.98200 52.26000 1.000 30.00287 167 ARG A CA 1
ATOM 1355 C C . ARG A 1 167 ? 8.11300 38.14300 53.73800 1.000 32.70476 167 ARG A C 1
ATOM 1356 O O . ARG A 1 167 ? 7.24100 37.97300 54.59100 1.000 38.81168 167 ARG A O 1
ATOM 1364 N N . THR A 1 168 ? 9.37100 38.46300 54.05100 1.000 28.67420 168 THR A N 1
ATOM 1365 C CA . THR A 1 168 ? 9.88400 38.55100 55.41300 1.000 30.72621 168 THR A CA 1
ATOM 1366 C C . THR A 1 168 ? 10.11200 39.98400 55.88000 1.000 32.19213 168 THR A C 1
ATOM 1367 O O . THR A 1 168 ? 10.70800 40.18800 56.94200 1.000 32.26690 168 THR A O 1
ATOM 1371 N N . ILE A 1 169 ? 9.68600 40.98500 55.10400 1.000 26.52383 169 ILE A N 1
ATOM 1372 C CA . ILE A 1 169 ? 10.21400 42.32900 55.30700 1.000 23.03249 169 ILE A CA 1
ATOM 1373 C C . ILE A 1 169 ? 9.76700 42.89900 56.64900 1.000 28.72230 169 ILE A C 1
ATOM 1374 O O . ILE A 1 169 ? 10.48700 43.70200 57.26000 1.000 25.66126 169 ILE A O 1
ATOM 1379 N N . GLU A 1 170 ? 8.61200 42.47600 57.16700 1.000 29.34278 170 GLU A N 1
ATOM 1380 C CA . GLU A 1 170 ? 8.12300 43.01000 58.44000 1.000 36.81191 170 GLU A CA 1
ATOM 1381 C C . GLU A 1 170 ? 8.81800 42.41800 59.66900 1.000 31.13406 170 GLU A C 1
ATOM 1382 O O . GLU A 1 170 ? 8.61200 42.91800 60.77300 1.000 39.45592 170 GLU A O 1
ATOM 1388 N N . ASP A 1 171 ? 9.64900 41.39000 59.50100 1.000 27.59911 171 ASP A N 1
ATOM 1389 C CA . ASP A 1 171 ? 10.45000 40.78100 60.54300 1.000 36.05373 171 ASP A CA 1
ATOM 1390 C C . ASP A 1 171 ? 11.86400 41.32200 60.60000 1.000 33.57688 171 ASP A C 1
ATOM 1391 O O . ASP A 1 171 ? 12.64400 40.86800 61.43700 1.000 33.02750 171 ASP A O 1
ATOM 1396 N N . LEU A 1 172 ? 12.24600 42.20100 59.67600 1.000 23.60932 172 LEU A N 1
ATOM 1397 C CA . LEU A 1 172 ? 13.59400 42.72600 59.65800 1.000 25.75327 172 LEU A CA 1
ATOM 1398 C C . LEU A 1 172 ? 13.70400 43.89300 60.62400 1.000 21.47401 172 LEU A C 1
ATOM 1399 O O . LEU A 1 172 ? 12.82900 44.75600 60.65400 1.000 21.98370 172 LEU A O 1
ATOM 1404 N N . ASP A 1 173 ? 14.77700 43.90900 61.41700 1.000 21.00143 173 ASP A N 1
ATOM 1405 C CA . ASP A 1 173 ? 15.04600 45.08000 62.24400 1.000 23.62383 173 ASP A CA 1
ATOM 1406 C C . ASP A 1 173 ? 15.59000 46.19900 61.35900 1.000 21.81743 173 ASP A C 1
ATOM 1407 O O . ASP A 1 173 ? 15.88900 46.00200 60.17300 1.000 18.07345 173 ASP A O 1
ATOM 1412 N N . GLU A 1 174 ? 15.70400 47.38800 61.96000 1.000 19.78571 174 GLU A N 1
ATOM 1413 C CA . GLU A 1 174 ? 16.09500 48.56700 61.20200 1.000 21.17322 174 GLU A CA 1
ATOM 1414 C C . GLU A 1 174 ? 17.41900 48.34500 60.52800 1.000 19.72398 174 GLU A C 1
ATOM 1415 O O . GLU A 1 174 ? 17.63900 48.81400 59.40800 1.000 17.08505 174 GLU A O 1
ATOM 1421 N N . ASN A 1 175 ? 18.34400 47.67100 61.21200 1.000 15.84390 175 ASN A N 1
ATOM 1422 C CA . ASN A 1 175 ? 19.66800 47.52900 60.63700 1.000 17.12652 175 ASN A CA 1
ATOM 1423 C C . ASN A 1 175 ? 19.68300 46.50100 59.51800 1.000 16.88943 175 ASN A C 1
ATOM 1424 O O . ASN A 1 175 ? 20.40600 46.67500 58.54400 1.000 14.40060 175 ASN A O 1
ATOM 1429 N N . GLN A 1 176 ? 18.89200 45.43100 59.63300 1.000 17.35073 176 GLN A N 1
ATOM 1430 C CA . GLN A 1 176 ? 18.76900 44.50200 58.51700 1.000 16.12736 176 GLN A CA 1
ATOM 1431 C C . GLN A 1 176 ? 18.07800 45.15800 57.32700 1.000 15.83093 176 GLN A C 1
ATOM 1432 O O . GLN A 1 176 ? 18.44300 44.90300 56.17400 1.000 16.45854 176 GLN A O 1
ATOM 1438 N N . LEU A 1 177 ? 17.07300 45.99700 57.58600 1.000 12.71079 177 LEU A N 1
ATOM 1439 C CA . LEU A 1 177 ? 16.41700 46.70900 56.49900 1.000 14.48024 177 LEU A CA 1
ATOM 1440 C C . LEU A 1 177 ? 17.41100 47.61700 55.79900 1.000 12.66702 177 LEU A C 1
ATOM 1441 O O . LEU A 1 177 ? 17.44200 47.69300 54.57200 1.000 11.05554 177 LEU A O 1
ATOM 1446 N N . LYS A 1 178 ? 18.23000 48.31700 56.57300 1.000 10.50161 178 LYS A N 1
ATOM 1447 C CA . LYS A 1 178 ? 19.26500 49.16700 55.98900 1.000 11.87857 178 LYS A CA 1
ATOM 1448 C C . LYS A 1 178 ? 20.19400 48.37400 55.08800 1.000 13.84437 178 LYS A C 1
ATOM 1449 O O . LYS A 1 178 ? 20.56300 48.83500 53.98800 1.000 11.69300 178 LYS A O 1
ATOM 1455 N N . ASP A 1 179 ? 20.63200 47.19500 55.55900 1.000 12.94374 179 ASP A N 1
ATOM 1456 C CA . ASP A 1 179 ? 21.54300 46.37900 54.76400 1.000 14.38425 179 ASP A CA 1
ATOM 1457 C C . ASP A 1 179 ? 20.90600 45.96000 53.44700 1.000 11.28816 179 ASP A C 1
ATOM 1458 O O . ASP A 1 179 ? 21.59200 45.86700 52.42400 1.000 10.75126 179 ASP A O 1
ATOM 1463 N N . GLU A 1 180 ? 19.61800 45.61900 53.48100 1.000 10.39991 180 GLU A N 1
ATOM 1464 C CA . GLU A 1 180 ? 18.92400 45.25700 52.25700 1.000 10.10540 180 GLU A CA 1
ATOM 1465 C C . GLU A 1 180 ? 18.79900 46.45500 51.32100 1.000 9.77519 180 GLU A C 1
ATOM 1466 O O . GLU A 1 180 ? 18.92000 46.30000 50.09800 1.000 9.99393 180 GLU A O 1
ATOM 1472 N N . PHE A 1 181 ? 18.57000 47.64600 51.88300 1.000 8.77429 181 PHE A N 1
ATOM 1473 C CA . PHE A 1 181 ? 18.53800 48.87700 51.10000 1.000 9.31820 181 PHE A CA 1
ATOM 1474 C C . PHE A 1 181 ? 19.87000 49.11800 50.41200 1.000 12.07357 181 PHE A C 1
ATOM 1475 O O . PHE A 1 181 ? 19.91000 49.38200 49.20200 1.000 8.75716 181 PHE A O 1
ATOM 1483 N N . PHE A 1 182 ? 20.96700 48.96000 51.15000 1.000 9.63471 182 PHE A N 1
ATOM 1484 C CA . PHE A 1 182 ? 22.29500 49.14900 50.58500 1.000 10.84759 182 PHE A CA 1
ATOM 1485 C C . PHE A 1 182 ? 22.59200 48.12400 49.50200 1.000 9.71595 182 PHE A C 1
ATOM 1486 O O . PHE A 1 182 ? 23.23600 48.43800 48.49800 1.000 8.99889 182 PHE A O 1
ATOM 1494 N N . LYS A 1 183 ? 22.13100 46.89200 49.66600 1.000 9.25606 183 LYS A N 1
ATOM 1495 C CA . LYS A 1 183 ? 22.35100 45.90000 48.62600 1.000 9.75821 183 LYS A CA 1
ATOM 1496 C C . LYS A 1 183 ? 21.65100 46.30100 47.33500 1.000 9.72694 183 LYS A C 1
ATOM 1497 O O . LYS A 1 183 ? 22.22300 46.19800 46.24800 1.000 8.85096 183 LYS A O 1
ATOM 1503 N N . LEU A 1 184 ? 20.39100 46.71500 47.42600 1.000 7.75173 184 LEU A N 1
ATOM 1504 C CA . LEU A 1 184 ? 19.67600 47.05900 46.20600 1.000 5.88573 184 LEU A CA 1
ATOM 1505 C C . LEU A 1 184 ? 20.23400 48.32200 45.58700 1.000 7.08516 184 LEU A C 1
ATOM 1506 O O . LEU A 1 184 ? 20.14800 48.48600 44.37300 1.000 9.06034 184 LEU A O 1
ATOM 1511 N N . LEU A 1 185 ? 20.71900 49.26800 46.40100 1.000 9.12509 185 LEU A N 1
ATOM 1512 C CA . LEU A 1 185 ? 21.35100 50.45400 45.82600 1.000 9.12605 185 LEU A CA 1
ATOM 1513 C C . LEU A 1 185 ? 22.58100 50.07300 45.04000 1.000 7.54088 185 LEU A C 1
ATOM 1514 O O . LEU A 1 185 ? 22.83600 50.61800 43.96400 1.000 7.13777 185 LEU A O 1
ATOM 1519 N N . GLN A 1 186 ? 23.34900 49.10400 45.53200 1.000 7.09939 186 GLN A N 1
ATOM 1520 C CA . GLN A 1 186 ? 24.54200 48.67300 44.78500 1.000 6.22474 186 GLN A CA 1
ATOM 1521 C C . GLN A 1 186 ? 24.15100 47.89300 43.53600 1.000 7.49839 186 GLN A C 1
ATOM 1522 O O . GLN A 1 186 ? 24.83100 47.97700 42.51700 1.000 7.86597 186 GLN A O 1
ATOM 1528 N N . ILE A 1 187 ? 23.05800 47.13200 43.57300 1.000 6.16789 187 ILE A N 1
ATOM 1529 C CA . ILE A 1 187 ? 22.60800 46.46800 42.35100 1.000 5.82271 187 ILE A CA 1
ATOM 1530 C C . ILE A 1 187 ? 22.19600 47.51600 41.32000 1.000 9.41717 187 ILE A C 1
ATOM 1531 O O . ILE A 1 187 ? 22.47100 47.38500 40.11300 1.000 8.57716 187 ILE A O 1
ATOM 1536 N N . SER A 1 188 ? 21.57300 48.59700 41.79200 1.000 7.70036 188 SER A N 1
ATOM 1537 C CA . SER A 1 188 ? 21.16000 49.67400 40.89300 1.000 8.32087 188 SER A CA 1
ATOM 1538 C C . SER A 1 188 ? 22.37100 50.37300 40.30300 1.000 11.45765 188 SER A C 1
ATOM 1539 O O . SER A 1 188 ? 22.39100 50.70000 39.10900 1.000 10.36326 188 SER A O 1
ATOM 1542 N N . LEU A 1 189 ? 23.42400 50.54700 41.10600 1.000 8.38929 189 LEU A N 1
ATOM 1543 C CA . LEU A 1 189 ? 24.67600 51.11100 40.62300 1.000 9.84481 189 LEU A CA 1
ATOM 1544 C C . LEU A 1 189 ? 25.31100 50.23000 39.56100 1.000 9.12711 189 LEU A C 1
ATOM 1545 O O . LEU A 1 189 ? 25.64000 50.69300 38.45500 1.000 9.36492 189 LEU A O 1
ATOM 1550 N N . TRP A 1 190 ? 25.47600 48.95000 39.87500 1.000 8.25698 190 TRP A N 1
ATOM 1551 C CA . TRP A 1 190 ? 26.20000 48.05000 38.99100 1.000 10.24986 190 TRP A CA 1
ATOM 1552 C C . TRP A 1 190 ? 25.32300 47.44100 37.93600 1.000 14.93935 190 TRP A C 1
ATOM 1553 O O . TRP A 1 190 ? 25.93700 47.14700 36.87500 1.000 21.18694 190 TRP A O 1
ATOM 1564 N N . LEU A 1 214 ? 28.64700 41.40700 45.04500 1.000 24.38209 214 LEU A N 1
ATOM 1565 C CA . LEU A 1 214 ? 28.65200 42.81300 45.45200 1.000 26.45048 214 LEU A CA 1
ATOM 1566 C C . LEU A 1 214 ? 29.88500 43.10300 46.29100 1.000 25.63557 214 LEU A C 1
ATOM 1567 O O . LEU A 1 214 ? 30.43500 44.19100 46.22800 1.000 25.82186 214 LEU A O 1
ATOM 1572 N N . GLU A 1 215 ? 30.34100 42.11000 47.06600 1.000 28.33470 215 GLU A N 1
ATOM 1573 C CA . GLU A 1 215 ? 31.55000 42.31400 47.86200 1.000 31.77875 215 GLU A CA 1
ATOM 1574 C C . GLU A 1 215 ? 32.78100 42.40900 46.96900 1.000 25.48230 215 GLU A C 1
ATOM 1575 O O . GLU A 1 215 ? 33.70800 43.17300 47.25700 1.000 29.42476 215 GLU A O 1
ATOM 1581 N N . ASP A 1 216 ? 32.80200 41.66700 45.86600 1.000 25.82436 216 ASP A N 1
ATOM 1582 C CA . ASP A 1 216 ? 33.92900 41.77100 44.95200 1.000 29.05727 216 ASP A CA 1
ATOM 1583 C C . ASP A 1 216 ? 33.98900 43.14300 44.27500 1.000 29.99576 216 ASP A C 1
ATOM 1584 O O . ASP A 1 216 ? 35.07100 43.59100 43.89300 1.000 24.74864 216 ASP A O 1
ATOM 1589 N N . LEU A 1 217 ? 32.83900 43.80900 44.09600 1.000 24.81533 217 LEU A N 1
ATOM 1590 C CA . LEU A 1 217 ? 32.77500 45.11200 43.43400 1.000 16.44387 217 LEU A CA 1
ATOM 1591 C C . LEU A 1 217 ? 32.96000 46.27100 44.41100 1.000 20.40654 217 LEU A C 1
ATOM 1592 O O . LEU A 1 217 ? 33.21000 47.40200 43.98400 1.000 18.03673 217 LEU A O 1
ATOM 1597 N N . LYS A 1 218 ? 32.85100 46.02200 45.70300 1.000 18.01628 218 LYS A N 1
ATOM 1598 C CA . LYS A 1 218 ? 32.92600 47.10300 46.68000 1.000 19.81881 218 LYS A CA 1
ATOM 1599 C C . LYS A 1 218 ? 34.17400 47.96100 46.54600 1.000 17.50427 218 LYS A C 1
ATOM 1600 O O . LYS A 1 218 ? 34.06600 49.18300 46.73400 1.000 17.67438 218 LYS A O 1
ATOM 1606 N N . PRO A 1 219 ? 35.35500 47.40500 46.25100 1.000 18.99992 219 PRO A N 1
ATOM 1607 C CA . PRO A 1 219 ? 36.56400 48.23300 46.10400 1.000 19.60792 219 PRO A CA 1
ATOM 1608 C C . PRO A 1 219 ? 36.47200 49.28600 45.01700 1.000 20.04656 219 PRO A C 1
ATOM 1609 O O . PRO A 1 219 ? 37.24400 50.24000 45.04400 1.000 21.33856 219 PRO A O 1
ATOM 1613 N N . PHE A 1 220 ? 35.56000 49.13700 44.06900 1.000 16.20147 220 PHE A N 1
ATOM 1614 C CA . PHE A 1 220 ? 35.42400 50.03000 42.93000 1.000 15.03389 220 PHE A CA 1
ATOM 1615 C C . PHE A 1 220 ? 34.36900 51.09900 43.16200 1.000 16.18411 220 PHE A C 1
ATOM 1616 O O . PHE A 1 220 ? 34.11200 51.90800 42.25500 1.000 14.57827 220 PHE A O 1
ATOM 1624 N N . ILE A 1 221 ? 33.83300 51.16800 44.38400 1.000 13.28990 221 ILE A N 1
ATOM 1625 C CA . ILE A 1 221 ? 32.99100 52.27000 44.85100 1.000 11.95167 221 ILE A CA 1
ATOM 1626 C C . ILE A 1 221 ? 33.91100 53.35200 45.39400 1.000 18.02444 221 ILE A C 1
ATOM 1627 O O . ILE A 1 221 ? 34.45600 53.23200 46.47300 1.000 18.52744 221 ILE A O 1
ATOM 1632 N N . LEU A 1 222 ? 34.07000 54.42500 44.62400 1.000 13.04018 222 LEU A N 1
ATOM 1633 C CA . LEU A 1 222 ? 35.01100 55.47800 44.91700 1.000 13.40065 222 LEU A CA 1
ATOM 1634 C C . LEU A 1 222 ? 34.48400 56.46600 45.93400 1.000 19.78815 222 LEU A C 1
ATOM 1635 O O . LEU A 1 222 ? 35.27300 57.10100 46.61100 1.000 14.75871 222 LEU A O 1
ATOM 1640 N N . LEU A 1 223 ? 33.17200 56.63000 46.04300 1.000 11.33181 223 LEU A N 1
ATOM 1641 C CA . LEU A 1 223 ? 32.53800 57.64800 46.87400 1.000 11.53295 223 LEU A CA 1
ATOM 1642 C C . LEU A 1 223 ? 31.24200 57.01300 47.30800 1.000 11.27602 223 LEU A C 1
ATOM 1643 O O . LEU A 1 223 ? 30.51200 56.54200 46.45000 1.000 8.49904 223 LEU A O 1
ATOM 1648 N N . ASN A 1 224 ? 30.98400 56.92000 48.60700 1.000 13.26800 224 ASN A N 1
ATOM 1649 C CA . ASN A 1 224 ? 29.83900 56.13200 49.08300 1.000 12.78682 224 ASN A CA 1
ATOM 1650 C C . ASN A 1 224 ? 29.07200 56.94200 50.10800 1.000 13.92948 224 ASN A C 1
ATOM 1651 O O . ASN A 1 224 ? 29.40000 56.90200 51.29500 1.000 13.82884 224 ASN A O 1
ATOM 1656 N N . ASP A 1 225 ? 28.06100 57.68100 49.65900 1.000 11.79510 225 ASP A N 1
ATOM 1657 C CA . ASP A 1 225 ? 27.18600 58.43800 50.55700 1.000 11.50399 225 ASP A CA 1
ATOM 1658 C C . ASP A 1 225 ? 25.89300 57.69000 50.91500 1.000 12.20724 225 ASP A C 1
ATOM 1659 O O . ASP A 1 225 ? 24.92100 58.32400 51.32500 1.000 9.79231 225 ASP A O 1
ATOM 1664 N N . MET A 1 226 ? 25.85800 56.35000 50.78900 1.000 12.99402 226 MET A N 1
ATOM 1665 C CA . MET A 1 226 ? 24.60900 55.62000 51.01000 1.000 11.63285 226 MET A CA 1
ATOM 1666 C C . MET A 1 226 ? 24.09000 55.80000 52.43000 1.000 12.48965 226 MET A C 1
ATOM 1667 O O . MET A 1 226 ? 22.87500 55.84100 52.65000 1.000 9.75918 226 MET A O 1
ATOM 1672 N N . GLU A 1 227 ? 24.98800 55.94900 53.40100 1.000 13.22822 227 GLU A N 1
ATOM 1673 C CA . GLU A 1 227 ? 24.54300 56.19000 54.77100 1.000 15.70930 227 GLU A CA 1
ATOM 1674 C C . GLU A 1 227 ? 23.65900 57.43000 54.88400 1.000 11.79561 227 GLU A C 1
ATOM 1675 O O . GLU A 1 227 ? 22.71300 57.45300 55.68600 1.000 12.75989 227 GLU A O 1
ATOM 1681 N N . HIS A 1 228 ? 23.94800 58.47300 54.10100 1.000 11.78806 228 HIS A N 1
ATOM 1682 C CA . HIS A 1 228 ? 23.14600 59.69100 54.17200 1.000 11.34130 228 HIS A CA 1
ATOM 1683 C C . HIS A 1 228 ? 21.77000 59.48500 53.55700 1.000 12.87005 228 HIS A C 1
ATOM 1684 O O . HIS A 1 228 ? 20.80100 60.12900 53.97500 1.000 12.18598 228 HIS A O 1
ATOM 1691 N N . LEU A 1 229 ? 21.66200 58.59300 52.57500 1.000 10.76966 229 LEU A N 1
ATOM 1692 C CA . LEU A 1 229 ? 20.35200 58.26700 52.01900 1.000 8.97551 229 LEU A CA 1
ATOM 1693 C C . LEU A 1 229 ? 19.50400 57.53200 53.03800 1.000 11.16727 229 LEU A C 1
ATOM 1694 O O . LEU A 1 229 ? 18.32200 57.82100 53.19300 1.000 13.46483 229 LEU A O 1
ATOM 1699 N N . TRP A 1 230 ? 20.10500 56.55900 53.72700 1.000 11.43807 230 TRP A N 1
ATOM 1700 C CA . TRP A 1 230 ? 19.40500 55.83300 54.78500 1.000 11.68443 230 TRP A CA 1
ATOM 1701 C C . TRP A 1 230 ? 18.95200 56.77300 55.89400 1.000 13.24045 230 TRP A C 1
ATOM 1702 O O . TRP A 1 230 ? 17.81500 56.68800 56.35300 1.000 12.21187 230 TRP A O 1
ATOM 1713 N N . SER A 1 231 ? 19.84100 57.65700 56.35100 1.000 14.21272 231 SER A N 1
ATOM 1714 C CA . SER A 1 231 ? 19.48400 58.56700 57.43700 1.000 15.15808 231 SER A CA 1
ATOM 1715 C C . SER A 1 231 ? 18.30800 59.42900 57.04900 1.000 15.87823 231 SER A C 1
ATOM 1716 O O . SER A 1 231 ? 17.37300 59.64500 57.84700 1.000 15.41941 231 SER A O 1
ATOM 1719 N N . LEU A 1 232 ? 18.35100 59.95900 55.82800 1.000 10.92620 232 LEU A N 1
ATOM 1720 C CA . LEU A 1 232 ? 17.27000 60.81000 55.34200 1.000 12.28786 232 LEU A CA 1
ATOM 1721 C C . LEU A 1 232 ? 15.94200 60.05300 55.29400 1.000 13.66007 232 LEU A C 1
ATOM 1722 O O . LEU A 1 232 ? 14.94100 60.50600 55.85400 1.000 14.09363 232 LEU A O 1
ATOM 1727 N N . LEU A 1 233 ? 15.90400 58.89400 54.61700 1.000 11.65371 233 LEU A N 1
ATOM 1728 C CA . LEU A 1 233 ? 14.63200 58.19100 54.45100 1.000 11.15908 233 LEU A CA 1
ATOM 1729 C C . LEU A 1 233 ? 14.16600 57.53300 55.74700 1.000 13.36446 233 LEU A C 1
ATOM 1730 O O . LEU A 1 233 ? 12.95700 57.45700 56.02700 1.000 11.48896 233 LEU A O 1
ATOM 1735 N N . SER A 1 234 ? 15.10000 57.01900 56.53100 1.000 12.99009 234 SER A N 1
ATOM 1736 C CA . SER A 1 234 ? 14.72900 56.40200 57.79500 1.000 15.86068 234 SER A CA 1
ATOM 1737 C C . SER A 1 234 ? 14.06500 57.41900 58.71200 1.000 17.97649 234 SER A C 1
ATOM 1738 O O . SER A 1 234 ? 13.03800 57.12500 59.34500 1.000 18.08261 234 SER A O 1
ATOM 1741 N N . ASN A 1 235 ? 14.61800 58.63000 58.76400 1.000 16.04927 235 ASN A N 1
ATOM 1742 C CA . ASN A 1 235 ? 14.02000 59.68900 59.56500 1.000 18.06678 235 ASN A CA 1
ATOM 1743 C C . ASN A 1 235 ? 12.65900 60.08800 59.01800 1.000 22.82919 235 ASN A C 1
ATOM 1744 O O . ASN A 1 235 ? 11.72800 60.34400 59.79100 1.000 20.93377 235 ASN A O 1
ATOM 1749 N N . CYS A 1 236 ? 12.52300 60.17600 57.68900 1.000 20.05622 236 CYS A N 1
ATOM 1750 C CA . CYS A 1 236 ? 11.20900 60.43000 57.11100 1.000 19.62878 236 CYS A CA 1
ATOM 1751 C C . CYS A 1 236 ? 10.20100 59.37100 57.55700 1.000 17.28994 236 CYS A C 1
ATOM 1752 O O . CYS A 1 236 ? 9.05400 59.68900 57.88200 1.000 22.53639 236 CYS A O 1
ATOM 1755 N N . LYS A 1 237 ? 10.60100 58.09900 57.54500 1.000 17.03092 237 LYS A N 1
ATOM 1756 C CA . LYS A 1 237 ? 9.68900 57.02400 57.92600 1.000 18.90526 237 LYS A CA 1
ATOM 1757 C C . LYS A 1 237 ? 9.32300 57.11400 59.40500 1.000 23.38378 237 LYS A C 1
ATOM 1758 O O . LYS A 1 237 ? 8.15400 56.97900 59.77200 1.000 21.02122 237 LYS A O 1
ATOM 1764 N N . LYS A 1 238 ? 10.31700 57.34000 60.26500 1.000 19.01350 238 LYS A N 1
ATOM 1765 C CA . LYS A 1 238 ? 10.06500 57.43400 61.70400 1.000 25.54516 238 LYS A CA 1
ATOM 1766 C C . LYS A 1 238 ? 9.19700 58.63300 62.06000 1.000 26.32331 238 LYS A C 1
ATOM 1767 O O . LYS A 1 238 ? 8.43500 58.57600 63.02900 1.000 29.92409 238 LYS A O 1
ATOM 1773 N N . THR A 1 239 ? 9.35700 59.74700 61.34600 1.000 23.22571 239 THR A N 1
ATOM 1774 C CA . THR A 1 239 ? 8.68900 61.00400 61.65000 1.000 31.28733 239 THR A CA 1
ATOM 1775 C C . THR A 1 239 ? 7.37400 61.18900 60.89200 1.000 30.59146 239 THR A C 1
ATOM 1776 O O . THR A 1 239 ? 6.59300 62.08300 61.24200 1.000 31.60410 239 THR A O 1
ATOM 1780 N N . ARG A 1 240 ? 7.10000 60.36800 59.87700 1.000 34.06837 240 ARG A N 1
ATOM 1781 C CA . ARG A 1 240 ? 5.97300 60.61700 58.98900 1.000 35.84930 240 ARG A CA 1
ATOM 1782 C C . ARG A 1 240 ? 4.66900 60.75000 59.75200 1.000 33.38044 240 ARG A C 1
ATOM 1783 O O . ARG A 1 240 ? 4.28000 59.84900 60.49400 1.000 35.92588 240 ARG A O 1
ATOM 1791 N N . GLU A 1 241 ? 3.96600 61.85500 59.52000 1.000 43.03734 241 GLU A N 1
ATOM 1792 C CA . GLU A 1 241 ? 2.67600 62.06000 60.15700 1.000 48.93628 241 GLU A CA 1
ATOM 1793 C C . GLU A 1 241 ? 1.59200 61.31500 59.38100 1.000 46.93818 241 GLU A C 1
ATOM 1794 O O . GLU A 1 241 ? 1.80600 60.79800 58.29200 1.000 37.52546 241 GLU A O 1
ATOM 1800 N N . LYS A 1 242 ? 0.40200 61.31300 59.95400 1.000 52.14749 242 LYS A N 1
ATOM 1801 C CA . LYS A 1 242 ? -0.68400 60.56100 59.33500 1.000 50.76242 242 LYS A CA 1
ATOM 1802 C C . LYS A 1 242 ? -1.04600 61.17700 57.98500 1.000 43.69115 242 LYS A C 1
ATOM 1803 O O . LYS A 1 242 ? -1.26700 62.37400 57.86700 1.000 42.83294 242 LYS A O 1
ATOM 1809 N N . ALA A 1 243 ? -1.09200 60.30700 56.98700 1.000 41.08368 243 ALA A N 1
ATOM 1810 C CA . ALA A 1 243 ? -1.48300 60.66100 55.62600 1.000 35.65752 243 ALA A CA 1
ATOM 1811 C C . ALA A 1 243 ? -0.48000 61.58600 54.97400 1.000 38.34216 243 ALA A C 1
ATOM 1812 O O . ALA A 1 243 ? -0.83100 62.29800 54.04400 1.000 42.26291 243 ALA A O 1
ATOM 1814 N N . SER A 1 244 ? 0.76200 61.61900 55.45500 1.000 30.53023 244 SER A N 1
ATOM 1815 C CA . SER A 1 244 ? 1.79200 62.44700 54.85100 1.000 28.64101 244 SER A CA 1
ATOM 1816 C C . SER A 1 244 ? 2.61600 61.60000 53.88500 1.000 22.14867 244 SER A C 1
ATOM 1817 O O . SER A 1 244 ? 2.68400 60.38400 54.00600 1.000 22.26972 244 SER A O 1
ATOM 1820 N N . ALA A 1 245 ? 3.27100 62.26000 52.94300 1.000 19.49786 245 ALA A N 1
ATOM 1821 C CA . ALA A 1 245 ? 3.94400 61.55700 51.86200 1.000 15.43429 245 ALA A CA 1
ATOM 1822 C C . ALA A 1 245 ? 5.45500 61.63900 52.03300 1.000 17.23818 245 ALA A C 1
ATOM 1823 O O . ALA A 1 245 ? 5.97000 62.60200 52.58500 1.000 13.95316 245 ALA A O 1
ATOM 1825 N N . THR A 1 246 ? 6.15700 60.58400 51.59400 1.000 11.89534 246 THR A N 1
ATOM 1826 C CA . THR A 1 246 ? 7.60300 60.60500 51.38800 1.000 10.97861 246 THR A CA 1
ATOM 1827 C C . THR A 1 246 ? 7.80300 60.25100 49.92300 1.000 10.34043 246 THR A C 1
ATOM 1828 O O . THR A 1 246 ? 7.55900 59.10200 49.51800 1.000 11.19169 246 THR A O 1
ATOM 1832 N N . ARG A 1 247 ? 8.19500 61.25000 49.14100 1.000 8.45154 247 ARG A N 1
ATOM 1833 C CA . ARG A 1 247 ? 8.31000 61.14700 47.68900 1.000 7.58207 247 ARG A CA 1
ATOM 1834 C C . ARG A 1 247 ? 9.76600 60.95400 47.30700 1.000 10.21728 247 ARG A C 1
ATOM 1835 O O . ARG A 1 247 ? 10.62500 61.74200 47.71100 1.000 10.31107 247 ARG A O 1
ATOM 1843 N N . VAL A 1 248 ? 10.04900 59.87000 46.60000 1.000 8.11413 248 VAL A N 1
ATOM 1844 C CA . VAL A 1 248 ? 11.37000 59.60000 46.04900 1.000 5.72275 248 VAL A CA 1
ATOM 1845 C C . VAL A 1 248 ? 11.23400 59.68200 44.53100 1.000 7.97132 248 VAL A C 1
ATOM 1846 O O . VAL A 1 248 ? 10.32800 59.08800 43.94700 1.000 8.06462 248 VAL A O 1
ATOM 1850 N N . TYR A 1 249 ? 12.08300 60.47500 43.91200 1.000 7.85793 249 TYR A N 1
ATOM 1851 C CA . TYR A 1 249 ? 12.10200 60.65700 42.47400 1.000 7.74968 249 TYR A CA 1
ATOM 1852 C C . TYR A 1 249 ? 13.31500 59.93900 41.92800 1.000 8.02058 249 TYR A C 1
ATOM 1853 O O . TYR A 1 249 ? 14.39700 59.94400 42.56000 1.000 7.14280 249 TYR A O 1
ATOM 1862 N N . ILE A 1 250 ? 13.11600 59.25300 40.80200 1.000 6.10422 250 ILE A N 1
ATOM 1863 C CA . ILE A 1 250 ? 14.19900 58.55900 40.11800 1.000 5.90563 250 ILE A CA 1
ATOM 1864 C C . ILE A 1 250 ? 14.27900 59.08700 38.69500 1.000 6.76759 250 ILE A C 1
ATOM 1865 O O . ILE A 1 250 ? 13.33000 58.93600 37.92400 1.000 7.02415 250 ILE A O 1
ATOM 1870 N N . VAL A 1 251 ? 15.41100 59.70500 38.34800 1.000 4.80407 251 VAL A N 1
ATOM 1871 C CA . VAL A 1 251 ? 15.65900 60.21400 37.01100 1.000 5.67157 251 VAL A CA 1
ATOM 1872 C C . VAL A 1 251 ? 16.46900 59.11200 36.31500 1.000 6.20792 251 VAL A C 1
ATOM 1873 O O . VAL A 1 251 ? 17.62900 58.83600 36.67300 1.000 6.31838 251 VAL A O 1
ATOM 1877 N N . LEU A 1 252 ? 15.82400 58.43600 35.37600 1.000 6.86605 252 LEU A N 1
ATOM 1878 C CA . LEU A 1 252 ? 16.28200 57.18300 34.83400 1.000 5.14640 252 LEU A CA 1
ATOM 1879 C C . LEU A 1 252 ? 17.42000 57.38000 33.83400 1.000 7.45815 252 LEU A C 1
ATOM 1880 O O . LEU A 1 252 ? 17.72700 58.50700 33.41200 1.000 8.20498 252 LEU A O 1
ATOM 1885 N N . ASP A 1 253 ? 18.14600 56.28400 33.59300 1.000 6.46426 253 ASP A N 1
ATOM 1886 C CA . ASP A 1 253 ? 19.14500 56.17000 32.51800 1.000 6.15430 253 ASP A CA 1
ATOM 1887 C C . ASP A 1 253 ? 18.70800 55.01700 31.60700 1.000 9.12714 253 ASP A C 1
ATOM 1888 O O . ASP A 1 253 ? 17.71600 55.16700 30.89600 1.000 7.10123 253 ASP A O 1
ATOM 1893 N N . ASN A 1 254 ? 19.39800 53.87700 31.64200 1.000 6.44187 254 ASN A N 1
ATOM 1894 C CA . ASN A 1 254 ? 19.17000 52.92000 30.56700 1.000 8.89578 254 ASN A CA 1
ATOM 1895 C C . ASN A 1 254 ? 17.95700 52.02300 30.82500 1.000 11.32028 254 ASN A C 1
ATOM 1896 O O . ASN A 1 254 ? 17.45200 51.90600 31.94100 1.000 9.83102 254 ASN A O 1
ATOM 1901 N N . SER A 1 255 ? 17.48700 51.40600 29.74400 1.000 10.58148 255 SER A N 1
ATOM 1902 C CA . SER A 1 255 ? 16.37000 50.47800 29.76400 1.000 10.40202 255 SER A CA 1
ATOM 1903 C C . SER A 1 255 ? 16.90700 49.08200 30.10900 1.000 11.84964 255 SER A C 1
ATOM 1904 O O . SER A 1 255 ? 18.02500 48.94400 30.59000 1.000 13.28301 255 SER A O 1
ATOM 1907 N N . GLY A 1 256 ? 16.12900 48.02600 29.90000 1.000 13.84251 256 GLY A N 1
ATOM 1908 C CA . GLY A 1 256 ? 16.71200 46.70200 30.08200 1.000 11.28400 256 GLY A CA 1
ATOM 1909 C C . GLY A 1 256 ? 17.00900 46.42100 31.54100 1.000 11.00619 256 GLY A C 1
ATOM 1910 O O . GLY A 1 256 ? 16.24600 46.80600 32.43000 1.000 8.52626 256 GLY A O 1
ATOM 1911 N N . PHE A 1 257 ? 18.14100 45.74100 31.79100 1.000 9.44740 257 PHE A N 1
ATOM 1912 C CA . PHE A 1 257 ? 18.42400 45.30800 33.15100 1.000 10.90915 257 PHE A CA 1
ATOM 1913 C C . PHE A 1 257 ? 18.58300 46.50500 34.10200 1.000 9.53815 257 PHE A C 1
ATOM 1914 O O . PHE A 1 257 ? 18.13300 46.45100 35.24400 1.000 7.00907 257 PHE A O 1
ATOM 1922 N N . GLU A 1 258 ? 19.17700 47.60300 33.63800 1.000 7.72148 258 GLU A N 1
ATOM 1923 C CA . GLU A 1 258 ? 19.30800 48.76700 34.50300 1.000 7.37494 258 GLU A CA 1
ATOM 1924 C C . GLU A 1 258 ? 17.94700 49.23500 34.97600 1.000 8.68595 258 GLU A C 1
ATOM 1925 O O . GLU A 1 258 ? 17.77100 49.54800 36.17100 1.000 8.33471 258 GLU A O 1
ATOM 1931 N N . LEU A 1 259 ? 16.97000 49.29200 34.05600 1.000 5.75692 259 LEU A N 1
ATOM 1932 C CA . LEU A 1 259 ? 15.64700 49.77000 34.44500 1.000 6.56931 259 LEU A CA 1
ATOM 1933 C C . LEU A 1 259 ? 15.07000 48.82400 35.46100 1.000 5.76856 259 LEU A C 1
ATOM 1934 O O . LEU A 1 259 ? 14.46800 49.25900 36.44100 1.000 7.89548 259 LEU A O 1
ATOM 1939 N N . VAL A 1 260 ? 15.27200 47.50500 35.26300 1.000 5.81535 260 VAL A N 1
ATOM 1940 C CA . VAL A 1 260 ? 14.75300 46.52000 36.22400 1.000 6.33913 260 VAL A CA 1
ATOM 1941 C C . VAL A 1 260 ? 15.34400 46.77500 37.62000 1.000 6.90229 260 VAL A C 1
ATOM 1942 O O . VAL A 1 260 ? 14.62900 46.73700 38.63200 1.000 8.59417 260 VAL A O 1
ATOM 1946 N N . THR A 1 261 ? 16.64000 47.08200 37.70500 1.000 7.53673 261 THR A N 1
ATOM 1947 C CA . THR A 1 261 ? 17.21900 47.33000 39.02900 1.000 5.30308 261 THR A CA 1
ATOM 1948 C C . THR A 1 261 ? 16.59400 48.53600 39.71200 1.000 9.93584 261 THR A C 1
ATOM 1949 O O . THR A 1 261 ? 16.46500 48.55400 40.94700 1.000 6.32605 261 THR A O 1
ATOM 1953 N N . ASP A 1 262 ? 16.18900 49.54100 38.93600 1.000 8.04450 262 ASP A N 1
ATOM 1954 C CA . ASP A 1 262 ? 15.53300 50.72700 39.49500 1.000 10.05598 262 ASP A CA 1
ATOM 1955 C C . ASP A 1 262 ? 14.09500 50.42500 39.90500 1.000 8.48931 262 ASP A C 1
ATOM 1956 O O . ASP A 1 262 ? 13.60300 50.93000 40.92300 1.000 8.13328 262 ASP A O 1
ATOM 1961 N N . LEU A 1 263 ? 13.39000 49.62600 39.11800 1.000 5.88564 263 LEU A N 1
ATOM 1962 C CA . LEU A 1 263 ? 12.04200 49.24300 39.51800 1.000 7.33979 263 LEU A CA 1
ATOM 1963 C C . LEU A 1 263 ? 12.06200 48.35900 40.76900 1.000 7.45645 263 LEU A C 1
ATOM 1964 O O . LEU A 1 263 ? 11.18800 48.45800 41.63900 1.000 7.09944 263 LEU A O 1
ATOM 1969 N N . ILE A 1 264 ? 13.03300 47.46100 40.85500 1.000 6.79790 264 ILE A N 1
ATOM 1970 C CA . ILE A 1 264 ? 13.18400 46.61700 42.03400 1.000 7.80566 264 ILE A CA 1
ATOM 1971 C C . ILE A 1 264 ? 13.46300 47.49500 43.25600 1.000 8.58121 264 ILE A C 1
ATOM 1972 O O . ILE A 1 264 ? 12.85600 47.32400 44.31100 1.000 8.81286 264 ILE A O 1
ATOM 1977 N N . LEU A 1 265 ? 14.38200 48.46900 43.11700 1.000 7.64238 265 LEU A N 1
ATOM 1978 C CA . LEU A 1 265 ? 14.63800 49.40900 44.21700 1.000 5.82287 265 LEU A CA 1
ATOM 1979 C C . LEU A 1 265 ? 13.36300 50.12100 44.63000 1.000 7.21983 265 LEU A C 1
ATOM 1980 O O . LEU A 1 265 ? 13.09100 50.27800 45.82400 1.000 8.11698 265 LEU A O 1
ATOM 1985 N N . ALA A 1 266 ? 12.60800 50.63100 43.65400 1.000 6.57601 266 ALA A N 1
ATOM 1986 C CA . ALA A 1 266 ? 11.39600 51.39300 43.94000 1.000 6.64834 266 ALA A CA 1
ATOM 1987 C C . ALA A 1 266 ? 10.33200 50.53600 44.63000 1.000 8.77730 266 ALA A C 1
ATOM 1988 O O . ALA A 1 266 ? 9.57400 51.05400 45.46300 1.000 8.70693 266 ALA A O 1
ATOM 1990 N N . ASP A 1 267 ? 10.24500 49.23400 44.28300 1.000 6.71871 267 ASP A N 1
ATOM 1991 C CA . ASP A 1 267 ? 9.30400 48.33800 44.95700 1.000 8.59993 267 ASP A CA 1
ATOM 1992 C C . ASP A 1 267 ? 9.73200 48.13800 46.41300 1.000 8.25626 267 ASP A C 1
ATOM 1993 O O . ASP A 1 267 ? 8.90900 48.20200 47.33400 1.000 8.50763 267 ASP A O 1
ATOM 1998 N N . PHE A 1 268 ? 11.02600 47.91800 46.62600 1.000 8.36952 268 PHE A N 1
ATOM 1999 C CA . PHE A 1 268 ? 11.54400 47.83900 47.98100 1.000 9.17292 268 PHE A CA 1
ATOM 2000 C C . PHE A 1 268 ? 11.25100 49.11300 48.76800 1.000 6.92572 268 PHE A C 1
ATOM 2001 O O . PHE A 1 268 ? 10.86400 49.04500 49.95000 1.000 8.83767 268 PHE A O 1
ATOM 2009 N N . LEU A 1 269 ? 11.45000 50.29000 48.14200 1.000 7.27837 269 LEU A N 1
ATOM 2010 C CA . LEU A 1 269 ? 11.17700 51.54100 48.85100 1.000 9.39663 269 LEU A CA 1
ATOM 2011 C C . LEU A 1 269 ? 9.73600 51.59100 49.33700 1.000 11.51523 269 LEU A C 1
ATOM 2012 O O . LEU A 1 269 ? 9.46600 52.04100 50.45500 1.000 10.36263 269 LEU A O 1
ATOM 2017 N N . LEU A 1 270 ? 8.78600 51.17100 48.50100 1.000 8.64307 270 LEU A N 1
ATOM 2018 C CA . LEU A 1 270 ? 7.39300 51.19400 48.95100 1.000 8.05969 270 LEU A CA 1
ATOM 2019 C C . LEU A 1 270 ? 7.14300 50.11400 49.99600 1.000 13.13870 270 LEU A C 1
ATOM 2020 O O . LEU A 1 270 ? 6.46400 50.35200 51.00300 1.000 13.83021 270 LEU A O 1
ATOM 2025 N N . SER A 1 271 ? 7.68400 48.92500 49.76700 1.000 9.63097 271 SER A N 1
ATOM 2026 C CA . SER A 1 271 ? 7.36300 47.78200 50.62500 1.000 10.99469 271 SER A CA 1
ATOM 2027 C C . SER A 1 271 ? 7.96900 47.95500 52.00000 1.000 15.31063 271 SER A C 1
ATOM 2028 O O . SER A 1 271 ? 7.39200 47.50800 53.00100 1.000 16.01448 271 SER A O 1
ATOM 2031 N N . SER A 1 272 ? 9.12800 48.61200 52.06500 1.000 11.63612 272 SER A N 1
ATOM 2032 C CA . SER A 1 272 ? 9.83400 48.92100 53.30800 1.000 12.47489 272 SER A CA 1
ATOM 2033 C C . SER A 1 272 ? 9.29100 50.15700 54.00700 1.000 16.16545 272 SER A C 1
ATOM 2034 O O . SER A 1 272 ? 9.76100 50.46800 55.10300 1.000 14.46232 272 SER A O 1
ATOM 2037 N N . GLU A 1 273 ? 8.37700 50.87900 53.36200 1.000 12.11611 273 GLU A N 1
ATOM 2038 C CA . GLU A 1 273 ? 7.80200 52.15100 53.82700 1.000 13.62755 273 GLU A CA 1
ATOM 2039 C C . GLU A 1 273 ? 8.83900 53.26000 53.95900 1.000 11.10699 273 GLU A C 1
ATOM 2040 O O . GLU A 1 273 ? 8.58700 54.30700 54.58000 1.000 13.14212 273 GLU A O 1
ATOM 2046 N N . LEU A 1 274 ? 9.97500 53.11100 53.27800 1.000 9.74068 274 LEU A N 1
ATOM 2047 C CA . LEU A 1 274 ? 10.92300 54.21500 53.19100 1.000 12.68386 274 LEU A CA 1
ATOM 2048 C C . LEU A 1 274 ? 10.45400 55.29600 52.22100 1.000 14.65011 274 LEU A C 1
ATOM 2049 O O . LEU A 1 274 ? 10.91900 56.42600 52.30500 1.000 15.25727 274 LEU A O 1
ATOM 2054 N N . ALA A 1 275 ? 9.57000 54.97300 51.28000 1.000 9.43716 275 ALA A N 1
ATOM 2055 C CA . ALA A 1 275 ? 8.90800 55.97700 50.46100 1.000 8.98856 275 ALA A CA 1
ATOM 2056 C C . ALA A 1 275 ? 7.42600 55.64000 50.49100 1.000 10.42587 275 ALA A C 1
ATOM 2057 O O . ALA A 1 275 ? 7.06200 54.47100 50.68700 1.000 11.41720 275 ALA A O 1
ATOM 2059 N N . THR A 1 276 ? 6.56600 56.64700 50.29100 1.000 7.93665 276 THR A N 1
ATOM 2060 C CA . THR A 1 276 ? 5.15300 56.35400 50.03800 1.000 8.71968 276 THR A CA 1
ATOM 2061 C C . THR A 1 276 ? 4.76400 56.50200 48.56500 1.000 10.49227 276 THR A C 1
ATOM 2062 O O . THR A 1 276 ? 3.70200 56.01900 48.15700 1.000 10.54576 276 THR A O 1
ATOM 2066 N N . GLU A 1 277 ? 5.57300 57.19300 47.78200 1.000 7.89480 277 GLU A N 1
ATOM 2067 C CA . GLU A 1 277 ? 5.37100 57.34000 46.35200 1.000 8.18651 277 GLU A CA 1
ATOM 2068 C C . GLU A 1 277 ? 6.72500 57.37100 45.68800 1.000 7.48596 277 GLU A C 1
ATOM 2069 O O . GLU A 1 277 ? 7.65800 57.96100 46.23100 1.000 8.93629 277 GLU A O 1
ATOM 2075 N N . VAL A 1 278 ? 6.82300 56.78000 44.50300 1.000 7.26310 278 VAL A N 1
ATOM 2076 C CA . VAL A 1 278 ? 8.01300 56.89300 43.66900 1.000 6.03809 278 VAL A CA 1
ATOM 2077 C C . VAL A 1 278 ? 7.62500 57.49200 42.32400 1.000 7.69525 278 VAL A C 1
ATOM 2078 O O . VAL A 1 278 ? 6.67300 57.03800 41.68400 1.000 8.61803 278 VAL A O 1
ATOM 2082 N N . HIS A 1 279 ? 8.36900 58.50200 41.89900 1.000 6.82497 279 HIS A N 1
ATOM 2083 C CA . HIS A 1 279 ? 8.14300 59.19400 40.64200 1.000 8.87331 279 HIS A CA 1
ATOM 2084 C C . HIS A 1 279 ? 9.32100 58.91300 39.74800 1.000 9.29277 279 HIS A C 1
ATOM 2085 O O . HIS A 1 279 ? 10.48200 59.06900 40.18700 1.000 10.36522 279 HIS A O 1
ATOM 2092 N N . PHE A 1 280 ? 9.03500 58.49000 38.51700 1.000 6.38908 280 PHE A N 1
ATOM 2093 C CA . PHE A 1 280 ? 10.07500 58.17000 37.54900 1.000 4.61474 280 PHE A CA 1
ATOM 2094 C C . PHE A 1 280 ? 10.08200 59.18800 36.42400 1.000 8.90961 280 PHE A C 1
ATOM 2095 O O . PHE A 1 280 ? 9.02300 59.59300 35.94100 1.000 8.66665 280 PHE A O 1
ATOM 2103 N N . TYR A 1 281 ? 11.28300 59.59400 35.99100 1.000 7.07993 281 TYR A N 1
ATOM 2104 C CA . TYR A 1 281 ? 11.43700 60.46000 34.82700 1.000 7.26041 281 TYR A CA 1
ATOM 2105 C C . TYR A 1 281 ? 12.30500 59.78700 33.77500 1.000 6.15909 281 TYR A C 1
ATOM 2106 O O . TYR A 1 281 ? 13.48000 59.53000 34.02900 1.000 6.29225 281 TYR A O 1
ATOM 2115 N N . GLY A 1 282 ? 11.75500 59.57800 32.57100 1.000 5.17731 282 GLY A N 1
ATOM 2116 C CA . GLY A 1 282 ? 12.52500 59.08600 31.47200 1.000 7.25300 282 GLY A CA 1
ATOM 2117 C C . GLY A 1 282 ? 12.69200 60.14800 30.40900 1.000 8.35494 282 GLY A C 1
ATOM 2118 O O . GLY A 1 282 ? 12.59000 61.35000 30.67400 1.000 9.86420 282 GLY A O 1
ATOM 2119 N N . LYS A 1 283 ? 12.95800 59.69900 29.19900 1.000 4.53725 283 LYS A N 1
ATOM 2120 C CA . LYS A 1 283 ? 13.24600 60.57900 28.06300 1.000 6.55679 283 LYS A CA 1
ATOM 2121 C C . LYS A 1 283 ? 12.09200 60.61300 27.05800 1.000 7.73319 283 LYS A C 1
ATOM 2122 O O . LYS A 1 283 ? 11.46500 59.58500 26.78900 1.000 8.85005 283 LYS A O 1
ATOM 2128 N N . THR A 1 284 ? 11.82700 61.79900 26.49300 1.000 9.18297 284 THR A N 1
ATOM 2129 C CA . THR A 1 284 ? 10.67600 61.95300 25.59300 1.000 6.75978 284 THR A CA 1
ATOM 2130 C C . THR A 1 284 ? 10.93500 61.37600 24.23600 1.000 7.35889 284 THR A C 1
ATOM 2131 O O . THR A 1 284 ? 9.97000 61.08100 23.50900 1.000 10.56928 284 THR A O 1
ATOM 2135 N N . ILE A 1 285 ? 12.20100 61.26200 23.84300 1.000 9.32657 285 ILE A N 1
ATOM 2136 C CA . ILE A 1 285 ? 12.59400 60.71800 22.54100 1.000 8.46643 285 ILE A CA 1
ATOM 2137 C C . ILE A 1 285 ? 13.70000 59.68700 22.72200 1.000 7.56071 285 ILE A C 1
ATOM 2138 O O . ILE A 1 285 ? 14.36900 59.66800 23.77000 1.000 8.24386 285 ILE A O 1
ATOM 2143 N N . PRO A 1 286 ? 13.93500 58.82400 21.70600 1.000 6.62164 286 PRO A N 1
ATOM 2144 C CA . PRO A 1 286 ? 15.08800 57.93600 21.76100 1.000 5.18607 286 PRO A CA 1
ATOM 2145 C C . PRO A 1 286 ? 16.34500 58.75100 21.95900 1.000 6.38081 286 PRO A C 1
ATOM 2146 O O . PRO A 1 286 ? 16.50100 59.84600 21.40100 1.000 8.42999 286 PRO A O 1
ATOM 2150 N N . TRP A 1 287 ? 17.20700 58.25900 22.82700 1.000 6.36524 287 TRP A N 1
ATOM 2151 C CA . TRP A 1 287 ? 18.25700 59.10700 23.40300 1.000 5.37712 287 TRP A CA 1
ATOM 2152 C C . TRP A 1 287 ? 19.43900 58.27800 23.88200 1.000 6.01139 287 TRP A C 1
ATOM 2153 O O . TRP A 1 287 ? 19.27000 57.31200 24.64600 1.000 7.95992 287 TRP A O 1
ATOM 2164 N N . PHE A 1 288 ? 20.63000 58.65100 23.44500 1.000 7.45488 288 PHE A N 1
ATOM 2165 C CA . PHE A 1 288 ? 21.87900 58.05300 23.93400 1.000 7.53806 288 PHE A CA 1
ATOM 2166 C C . PHE A 1 288 ? 21.81900 56.53900 23.87700 1.000 7.74752 288 PHE A C 1
ATOM 2167 O O . PHE A 1 288 ? 22.34900 55.83200 24.73600 1.000 8.56793 288 PHE A O 1
ATOM 2175 N N . VAL A 1 289 ? 21.23500 56.05900 22.77900 1.000 6.83745 289 VAL A N 1
ATOM 2176 C CA . VAL A 1 289 ? 20.98600 54.67200 22.45700 1.000 9.91395 289 VAL A CA 1
ATOM 2177 C C . VAL A 1 289 ? 20.00300 54.04700 23.42800 1.000 9.04451 289 VAL A C 1
ATOM 2178 O O . VAL A 1 289 ? 18.83700 53.85200 23.08500 1.000 9.44169 289 VAL A O 1
ATOM 2182 N N . SER A 1 290 ? 20.44600 53.75100 24.65000 1.000 7.04740 290 SER A N 1
ATOM 2183 C CA . SER A 1 290 ? 19.72800 52.86600 25.57700 1.000 7.80165 290 SER A CA 1
ATOM 2184 C C . SER A 1 290 ? 18.73100 53.55000 26.50700 1.000 8.12611 290 SER A C 1
ATOM 2185 O O . SER A 1 290 ? 18.01600 52.84200 27.25000 1.000 8.08695 290 SER A O 1
ATOM 2188 N N . ASP A 1 291 ? 18.64400 54.86600 26.51200 1.000 6.52103 291 ASP A N 1
ATOM 2189 C CA . ASP A 1 291 ? 17.95100 55.52100 27.60600 1.000 6.87066 291 ASP A CA 1
ATOM 2190 C C . ASP A 1 291 ? 16.44300 55.29600 27.50400 1.000 5.83281 291 ASP A C 1
ATOM 2191 O O . ASP A 1 291 ? 15.86700 55.27900 26.42300 1.000 10.45029 291 ASP A O 1
ATOM 2196 N N . THR A 1 292 ? 15.84600 55.07400 28.64400 1.000 7.08560 292 THR A N 1
ATOM 2197 C CA . THR A 1 292 ? 14.45700 54.67900 28.77800 1.000 7.25528 292 THR A CA 1
ATOM 2198 C C . THR A 1 292 ? 13.53200 55.80200 28.36500 1.000 9.95150 292 THR A C 1
ATOM 2199 O O . THR A 1 292 ? 13.54600 56.86400 28.97100 1.000 7.85247 292 THR A O 1
ATOM 2203 N N . THR A 1 293 ? 12.66400 55.52100 27.43800 1.000 5.26251 293 THR A N 1
ATOM 2204 C CA . THR A 1 293 ? 11.51700 56.33800 27.08800 1.000 6.45891 293 THR A CA 1
ATOM 2205 C C . THR A 1 293 ? 10.24400 55.72000 27.69600 1.000 7.47484 293 THR A C 1
ATOM 2206 O O . THR A 1 293 ? 10.24500 54.59200 28.20200 1.000 7.79412 293 THR A O 1
ATOM 2210 N N . ILE A 1 294 ? 9.14000 56.45900 27.63300 1.000 7.01182 294 ILE A N 1
ATOM 2211 C CA . ILE A 1 294 ? 7.87900 55.89900 28.16200 1.000 7.12706 294 ILE A CA 1
ATOM 2212 C C . ILE A 1 294 ? 7.56400 54.57400 27.50300 1.000 7.23958 294 ILE A C 1
ATOM 2213 O O . ILE A 1 294 ? 6.99800 53.66600 28.12900 1.000 9.10757 294 ILE A O 1
ATOM 2218 N N . HIS A 1 295 ? 7.91600 54.42800 26.23100 1.000 8.22757 295 HIS A N 1
ATOM 2219 C CA . HIS A 1 295 ? 7.62100 53.17500 25.53300 1.000 10.48835 295 HIS A CA 1
ATOM 2220 C C . HIS A 1 295 ? 8.46500 52.03300 26.07200 1.000 8.66832 295 HIS A C 1
ATOM 2221 O O . HIS A 1 295 ? 7.95700 50.91800 26.26200 1.000 7.74201 295 HIS A O 1
ATOM 2228 N N . ASP A 1 296 ? 9.72900 52.30700 26.40500 1.000 7.83181 296 ASP A N 1
ATOM 2229 C CA . ASP A 1 296 ? 10.55200 51.24900 27.00100 1.000 6.95526 296 ASP A CA 1
ATOM 2230 C C . ASP A 1 296 ? 10.04800 50.87700 28.37800 1.000 6.28156 296 ASP A C 1
ATOM 2231 O O . ASP A 1 296 ? 10.02100 49.69800 28.74700 1.000 7.44326 296 ASP A O 1
ATOM 2236 N N . PHE A 1 297 ? 9.66400 51.88500 29.15100 1.000 4.78734 297 PHE A N 1
ATOM 2237 C CA . PHE A 1 297 ? 9.16500 51.69100 30.50900 1.000 7.09790 297 PHE A CA 1
ATOM 2238 C C . PHE A 1 297 ? 7.91700 50.82200 30.50900 1.000 8.05590 297 PHE A C 1
ATOM 2239 O O . PHE A 1 297 ? 7.85900 49.79700 31.20500 1.000 7.64596 297 PHE A O 1
ATOM 2247 N N . ASN A 1 298 ? 6.93600 51.17500 29.68200 1.000 7.90387 298 ASN A N 1
ATOM 2248 C CA . ASN A 1 298 ? 5.70700 50.38200 29.64200 1.000 7.77118 298 ASN A CA 1
ATOM 2249 C C . ASN A 1 298 ? 5.94700 48.99200 29.04800 1.000 9.10204 298 ASN A C 1
ATOM 2250 O O . ASN A 1 298 ? 5.34900 48.01200 29.49400 1.000 8.46814 298 ASN A O 1
ATOM 2255 N N . TRP A 1 299 ? 6.80800 48.89400 28.04100 1.000 8.35351 299 TRP A N 1
ATOM 2256 C CA . TRP A 1 299 ? 7.07500 47.60400 27.39800 1.000 11.40118 299 TRP A CA 1
ATOM 2257 C C . TRP A 1 299 ? 7.75300 46.65500 28.36200 1.000 9.96313 299 TRP A C 1
ATOM 2258 O O . TRP A 1 299 ? 7.37900 45.48900 28.47200 1.000 8.13482 299 TRP A O 1
ATOM 2269 N N . LEU A 1 300 ? 8.72600 47.14600 29.11300 1.000 7.42144 300 LEU A N 1
ATOM 2270 C CA . LEU A 1 300 ? 9.40200 46.25100 30.02900 1.000 7.45456 300 LEU A CA 1
ATOM 2271 C C . LEU A 1 300 ? 8.46100 45.76100 31.11700 1.000 7.77882 300 LEU A C 1
ATOM 2272 O O . LEU A 1 300 ? 8.48100 44.57200 31.46200 1.000 8.62744 300 LEU A O 1
ATOM 2277 N N . ILE A 1 301 ? 7.65800 46.65100 31.69200 1.000 7.24617 301 ILE A N 1
ATOM 2278 C CA . ILE A 1 301 ? 6.76200 46.23200 32.75700 1.000 7.97874 301 ILE A CA 1
ATOM 2279 C C . ILE A 1 301 ? 5.76100 45.21800 32.21100 1.000 9.38564 301 ILE A C 1
ATOM 2280 O O . ILE A 1 301 ? 5.44400 44.21200 32.86400 1.000 10.11619 301 ILE A O 1
ATOM 2285 N N . GLU A 1 302 ? 5.33400 45.40600 30.97200 1.000 8.53453 302 GLU A N 1
ATOM 2286 C CA . GLU A 1 302 ? 4.42900 44.44200 30.35300 1.000 11.85031 302 GLU A CA 1
ATOM 2287 C C . GLU A 1 302 ? 5.09000 43.06900 30.21500 1.000 9.02128 302 GLU A C 1
ATOM 2288 O O . GLU A 1 302 ? 4.45700 42.03700 30.45300 1.000 10.73960 302 GLU A O 1
ATOM 2294 N N . GLN A 1 303 ? 6.33900 43.04200 29.77100 1.000 10.58475 303 GLN A N 1
ATOM 2295 C CA . GLN A 1 303 ? 7.04800 41.78100 29.58300 1.000 11.88047 303 GLN A CA 1
ATOM 2296 C C . GLN A 1 303 ? 7.27000 41.06500 30.90100 1.000 13.37770 303 GLN A C 1
ATOM 2297 O O . GLN A 1 303 ? 7.22800 39.83500 30.95600 1.000 12.09604 303 GLN A O 1
ATOM 2303 N N . VAL A 1 304 ? 7.52500 41.81200 31.97300 1.000 9.70737 304 VAL A N 1
ATOM 2304 C CA . VAL A 1 304 ? 7.68600 41.19700 33.28400 1.000 10.13907 304 VAL A CA 1
ATOM 2305 C C . VAL A 1 304 ? 6.34100 40.68700 33.78400 1.000 9.96317 304 VAL A C 1
ATOM 2306 O O . VAL A 1 304 ? 6.22400 39.54200 34.25300 1.000 12.81808 304 VAL A O 1
ATOM 2310 N N . LYS A 1 305 ? 5.29300 41.49100 33.61600 1.000 9.77856 305 LYS A N 1
ATOM 2311 C CA . LYS A 1 305 ? 3.96000 41.09400 34.07500 1.000 10.23264 305 LYS A CA 1
ATOM 2312 C C . LYS A 1 305 ? 3.49100 39.83000 33.37500 1.000 15.23662 305 LYS A C 1
ATOM 2313 O O . LYS A 1 305 ? 2.90600 38.94000 33.99900 1.000 12.43207 305 LYS A O 1
ATOM 2319 N N . HIS A 1 306 ? 3.73800 39.73600 32.07900 1.000 11.26565 306 HIS A N 1
ATOM 2320 C CA . HIS A 1 306 ? 3.23700 38.62900 31.26700 1.000 14.48178 306 HIS A CA 1
ATOM 2321 C C . HIS A 1 306 ? 4.26000 37.53200 31.08700 1.000 15.19155 306 HIS A C 1
ATOM 2322 O O . HIS A 1 306 ? 4.10500 36.66600 30.22300 1.000 19.92973 306 HIS A O 1
ATOM 2329 N N . SER A 1 307 ? 5.28100 37.53000 31.91400 1.000 12.40585 307 SER A N 1
ATOM 2330 C CA . SER A 1 307 ? 6.21700 36.44300 31.98000 1.000 14.46835 307 SER A CA 1
ATOM 2331 C C . SER A 1 307 ? 5.47600 35.23100 32.54700 1.000 17.61241 307 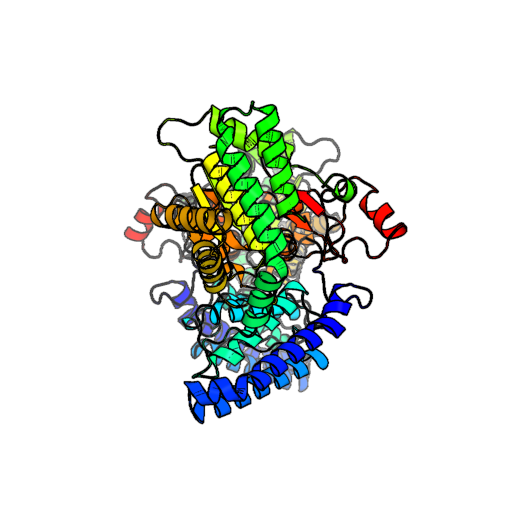SER A C 1
ATOM 2332 O O . SER A 1 307 ? 4.49600 35.36800 33.29800 1.000 16.95136 307 SER A O 1
ATOM 2335 N N . ASN A 1 308 ? 5.97400 34.04900 32.23200 1.000 16.99307 308 ASN A N 1
ATOM 2336 C CA . ASN A 1 308 ? 5.41200 32.84700 32.84300 1.000 17.50027 308 ASN A CA 1
ATOM 2337 C C . ASN A 1 308 ? 6.22400 32.39100 34.05000 1.000 22.84893 308 ASN A C 1
ATOM 2338 O O . ASN A 1 308 ? 5.96600 31.33600 34.62000 1.000 23.92760 308 ASN A O 1
ATOM 2343 N N . HIS A 1 309 ? 7.17300 33.19000 34.48400 1.000 15.15825 309 HIS A N 1
ATOM 2344 C CA . HIS A 1 309 ? 7.92500 32.88400 35.68000 1.000 15.84205 309 HIS A CA 1
ATOM 2345 C C . HIS A 1 309 ? 7.17300 33.43300 36.88600 1.000 18.12398 309 HIS A C 1
ATOM 2346 O O . HIS A 1 309 ? 6.71000 34.58500 36.87000 1.000 13.67636 309 HIS A O 1
ATOM 2353 N N . LYS A 1 310 ? 7.06000 32.60800 37.92700 1.000 15.22550 310 LYS A N 1
ATOM 2354 C CA . LYS A 1 310 ? 6.17400 32.94300 39.03300 1.000 15.88544 310 LYS A CA 1
ATOM 2355 C C . LYS A 1 310 ? 6.52600 34.29300 39.65400 1.000 15.83588 310 LYS A C 1
ATOM 2356 O O . LYS A 1 310 ? 5.64000 35.10100 39.96200 1.000 15.50237 310 LYS A O 1
ATOM 2362 N N . TRP A 1 311 ? 7.80500 34.52200 39.90000 1.000 16.13938 311 TRP A N 1
ATOM 2363 C CA . TRP A 1 311 ? 8.22000 35.73500 40.61000 1.000 17.65691 311 TRP A CA 1
ATOM 2364 C C . TRP A 1 311 ? 8.36500 36.94300 39.68700 1.000 12.26053 311 TRP A C 1
ATOM 2365 O O . TRP A 1 311 ? 7.98800 38.06000 40.07600 1.000 13.08185 311 TRP A O 1
ATOM 2376 N N . MET A 1 312 ? 8.80800 36.74300 38.45600 1.000 11.74651 312 MET A N 1
ATOM 2377 C CA . MET A 1 312 ? 8.82900 37.87000 37.50000 1.000 12.80800 312 MET A CA 1
ATOM 2378 C C . MET A 1 312 ? 7.38200 38.34200 37.31900 1.000 14.62370 312 MET A C 1
ATOM 2379 O O . MET A 1 312 ? 7.14400 39.54400 37.44100 1.000 12.40133 312 MET A O 1
ATOM 2384 N N . SER A 1 313 ? 6.44000 37.41800 37.08900 1.000 12.57364 313 SER A N 1
ATOM 2385 C CA . SER A 1 313 ? 5.03800 37.78200 36.85900 1.000 13.04586 313 SER A CA 1
ATOM 2386 C C . SER A 1 313 ? 4.45600 38.52100 38.07300 1.000 14.39040 313 SER A C 1
ATOM 2387 O O . SER A 1 313 ? 3.72800 39.50400 37.93100 1.000 12.26988 313 SER A O 1
ATOM 2390 N N . LYS A 1 314 ? 4.77300 38.05400 39.27500 1.000 10.58952 314 LYS A N 1
ATOM 2391 C CA . LYS A 1 314 ? 4.23200 38.72300 40.45500 1.000 12.66972 314 LYS A CA 1
ATOM 2392 C C . LYS A 1 314 ? 4.78900 40.14000 40.56100 1.000 13.50144 314 LYS A C 1
ATOM 2393 O O . LYS A 1 314 ? 4.06000 41.06600 40.89900 1.000 11.25554 314 LYS A O 1
ATOM 2399 N N . CYS A 1 315 ? 6.09200 40.32700 40.28100 1.000 10.97468 315 CYS A N 1
ATOM 2400 C CA . CYS A 1 315 ? 6.64300 41.68000 40.28500 1.000 11.09646 315 CYS A CA 1
ATOM 2401 C C . CYS A 1 315 ? 5.89300 42.58800 39.31100 1.000 10.85992 315 CYS A C 1
ATOM 2402 O O . CYS A 1 315 ? 5.44400 43.68800 39.67800 1.000 9.45584 315 CYS A O 1
ATOM 2405 N N . GLY A 1 316 ? 5.77200 42.14600 38.05900 1.000 9.35084 316 GLY A N 1
ATOM 2406 C CA . GLY A 1 316 ? 5.15100 42.96000 37.02300 1.000 12.75365 316 GLY A CA 1
ATOM 2407 C C . GLY A 1 316 ? 3.71300 43.33100 37.34600 1.000 11.34596 316 GLY A C 1
ATOM 2408 O O . GLY A 1 316 ? 3.28000 44.46200 37.09800 1.000 10.12229 316 GLY A O 1
ATOM 2409 N N . ALA A 1 317 ? 2.95100 42.37300 37.87200 1.000 9.93084 317 ALA A N 1
ATOM 2410 C CA . ALA A 1 317 ? 1.58600 42.63600 38.31300 1.000 12.97216 317 ALA A CA 1
ATOM 2411 C C . ALA A 1 317 ? 1.55100 43.67900 39.41500 1.000 11.80489 317 ALA A C 1
ATOM 2412 O O . ALA A 1 317 ? 0.73400 44.61600 39.37600 1.000 11.60922 317 ALA A O 1
ATOM 2414 N N . ASP A 1 318 ? 2.44800 43.53900 40.39800 1.000 10.37710 318 ASP A N 1
ATOM 2415 C CA . ASP A 1 318 ? 2.50400 44.49200 41.50600 1.000 11.61563 318 ASP A CA 1
ATOM 2416 C C . ASP A 1 318 ? 2.87200 45.86800 41.00000 1.000 9.84378 318 ASP A C 1
ATOM 2417 O O . ASP A 1 318 ? 2.35300 46.87200 41.49400 1.000 9.64983 318 ASP A O 1
ATOM 2422 N N . TRP A 1 319 ? 3.79600 45.92400 40.02200 1.000 10.36023 319 TRP A N 1
ATOM 2423 C CA . TRP A 1 319 ? 4.24300 47.19500 39.48900 1.000 9.58058 319 TRP A CA 1
ATOM 2424 C C . TRP A 1 319 ? 3.13100 47.89300 38.72400 1.000 10.04679 319 TRP A C 1
ATOM 2425 O O . TRP A 1 319 ? 2.92600 49.09900 38.87500 1.000 7.38092 319 TRP A O 1
ATOM 2436 N N . GLU A 1 320 ? 2.41300 47.16200 37.86000 1.000 8.97483 320 GLU A N 1
ATOM 2437 C CA . GLU A 1 320 ? 1.27500 47.77600 37.18400 1.000 10.78192 320 GLU A CA 1
ATOM 2438 C C . GLU A 1 320 ? 0.23600 48.26400 38.19200 1.000 11.08024 320 GLU A C 1
ATOM 2439 O O . GLU A 1 320 ? -0.40900 49.29000 37.98200 1.000 10.68148 320 GLU A O 1
ATOM 2445 N N . GLU A 1 321 ? 0.10600 47.58200 39.32200 1.000 10.21167 321 GLU A N 1
ATOM 2446 C CA . GLU A 1 321 ? -0.85900 48.02200 40.31900 1.000 10.58688 321 GLU A CA 1
ATOM 2447 C C . GLU A 1 321 ? -0.36000 49.28100 41.03300 1.000 9.25333 321 GLU A C 1
ATOM 2448 O O . GLU A 1 321 ? -1.14800 50.17900 41.32100 1.000 10.69549 321 GLU A O 1
ATOM 2454 N N . TYR A 1 322 ? 0.95800 49.37300 41.30000 1.000 8.26474 322 TYR A N 1
ATOM 2455 C CA . TYR A 1 322 ? 1.49200 50.61600 41.85800 1.000 7.98602 322 TYR A CA 1
ATOM 2456 C C . TYR A 1 322 ? 1.17700 51.80200 40.95700 1.000 7.92849 322 TYR A C 1
ATOM 2457 O O . TYR A 1 322 ? 0.87600 52.91100 41.43500 1.000 8.36371 322 TYR A O 1
ATOM 2466 N N . ILE A 1 323 ? 1.32600 51.61100 39.64700 1.000 6.98531 323 ILE A N 1
ATOM 2467 C CA . ILE A 1 323 ? 1.07200 52.68500 38.68700 1.000 5.55965 323 ILE A CA 1
ATOM 2468 C C . ILE A 1 323 ? -0.41200 53.03200 38.66800 1.000 9.40457 323 ILE A C 1
ATOM 2469 O O . ILE A 1 323 ? -0.77800 54.21200 38.67700 1.000 9.52740 323 ILE A O 1
ATOM 2474 N N . LYS A 1 324 ? -1.27600 52.01600 38.72700 1.000 10.05273 324 LYS A N 1
ATOM 2475 C CA . LYS A 1 324 ? -2.71600 52.26800 38.74900 1.000 13.30955 324 LYS A CA 1
ATOM 2476 C C . LYS A 1 324 ? -3.09400 53.14100 39.94000 1.000 11.39704 324 LYS A C 1
ATOM 2477 O O . LYS A 1 324 ? -3.87500 54.08400 39.84500 1.000 10.54864 324 LYS A O 1
ATOM 2483 N N . MET A 1 325 ? -2.53000 52.82000 41.09300 1.000 9.51082 325 MET A N 1
ATOM 2484 C CA . MET A 1 325 ? -2.88100 53.51100 42.35500 1.000 11.55110 325 MET A CA 1
ATOM 2485 C C . MET A 1 325 ? -2.17900 54.86700 42.49900 1.000 10.05912 325 MET A C 1
ATOM 2486 O O . MET A 1 325 ? -2.52900 55.57600 43.44300 1.000 11.67949 325 MET A O 1
ATOM 2491 N N . GLY A 1 326 ? -1.15300 55.19200 41.69300 1.000 10.65627 326 GLY A N 1
ATOM 2492 C CA . GLY A 1 326 ? -0.41400 56.39200 41.93900 1.000 11.34059 326 GLY A CA 1
ATOM 2493 C C . GLY A 1 326 ? 0.67200 56.26000 42.98200 1.000 9.66100 326 GLY A C 1
ATOM 2494 O O . GLY A 1 326 ? 1.26400 57.26600 43.37000 1.000 11.43783 326 GLY A O 1
ATOM 2495 N N . LYS A 1 327 ? 0.95500 55.05400 43.44100 1.000 8.45639 327 LYS A N 1
ATOM 2496 C CA . LYS A 1 327 ? 2.12600 54.83300 44.27700 1.000 9.40768 327 LYS A CA 1
ATOM 2497 C C . LYS A 1 327 ? 3.41200 54.93400 43.47000 1.000 9.49802 327 LYS A C 1
ATOM 2498 O O . LYS A 1 327 ? 4.45400 55.33400 44.01100 1.000 8.16083 327 LYS A O 1
ATOM 2504 N N . TRP A 1 328 ? 3.35200 54.57000 42.19900 1.000 7.34786 328 TRP A N 1
ATOM 2505 C CA . TRP A 1 328 ? 4.39800 54.82800 41.21000 1.000 7.86029 328 TRP A CA 1
ATOM 2506 C C . TRP A 1 328 ? 3.80200 55.77900 40.18100 1.000 9.14580 328 TRP A C 1
ATOM 2507 O O . TRP A 1 328 ? 2.64300 55.61500 39.78800 1.000 8.04585 328 TRP A O 1
ATOM 2518 N N . VAL A 1 329 ? 4.56300 56.76900 39.74300 1.000 5.88367 329 VAL A N 1
ATOM 2519 C CA . VAL A 1 329 ? 4.11200 57.69100 38.70100 1.000 7.19358 329 VAL A CA 1
ATOM 2520 C C . VAL A 1 329 ? 5.23100 57.86000 37.69200 1.000 9.61411 329 VAL A C 1
ATOM 2521 O O . VAL A 1 329 ? 6.35800 58.16600 38.07700 1.000 8.54866 329 VAL A O 1
ATOM 2525 N N . TYR A 1 330 ? 4.91800 57.72300 36.39700 1.000 7.29049 330 TYR A N 1
ATOM 2526 C CA . TYR A 1 330 ? 5.88100 57.96200 35.33800 1.000 6.69758 330 TYR A CA 1
ATOM 2527 C C . TYR A 1 330 ? 5.59100 59.32700 34.74700 1.000 10.69662 330 TYR A C 1
ATOM 2528 O O . TYR A 1 330 ? 4.43500 59.62100 34.42100 1.000 8.42957 330 TYR A O 1
ATOM 2537 N N . HIS A 1 331 ? 6.63700 60.15900 34.59000 1.000 6.79356 331 HIS A N 1
ATOM 2538 C CA . HIS A 1 331 ? 6.51300 61.48700 34.02600 1.000 10.12574 331 HIS A CA 1
ATOM 2539 C C . HIS A 1 331 ? 7.35800 61.59500 32.77000 1.000 10.85494 331 HIS A C 1
ATOM 2540 O O . HIS A 1 331 ? 8.51800 61.19500 32.77200 1.000 8.08869 331 HIS A O 1
ATOM 2547 N N . ASN A 1 332 ? 6.81600 62.24600 31.74900 1.000 10.03336 332 ASN A N 1
ATOM 2548 C CA . ASN A 1 332 ? 7.60100 62.68700 30.60800 1.000 13.33549 332 ASN A CA 1
ATOM 2549 C C . ASN A 1 332 ? 7.75100 64.20100 30.73800 1.000 18.71671 332 ASN A C 1
ATOM 2550 O O . ASN A 1 332 ? 6.80700 64.90800 31.11000 1.000 21.96806 332 ASN A O 1
ATOM 2555 N N . HIS A 1 333 ? 8.94700 64.68700 30.53800 1.000 8.92991 333 HIS A N 1
ATOM 2556 C CA . HIS A 1 333 ? 9.17300 66.10300 30.45100 1.000 8.16206 333 HIS A CA 1
ATOM 2557 C C . HIS A 1 333 ? 10.22300 66.31900 29.38300 1.000 11.02470 333 HIS A C 1
ATOM 2558 O O . HIS A 1 333 ? 11.21700 65.58800 29.35800 1.000 10.56471 333 HIS A O 1
ATOM 2565 N N . ILE A 1 334 ? 10.03500 67.35300 28.54900 1.000 9.04420 334 ILE A N 1
ATOM 2566 C CA . ILE A 1 334 ? 10.98200 67.59700 27.44400 1.000 8.92548 334 ILE A CA 1
ATOM 2567 C C . ILE A 1 334 ? 12.36100 68.03600 27.95900 1.000 8.81891 334 ILE A C 1
ATOM 2568 O O . ILE A 1 334 ? 13.36200 67.89500 27.25000 1.000 9.79568 334 ILE A O 1
ATOM 2573 N N . PHE A 1 335 ? 12.46700 68.49900 29.20200 1.000 7.02908 335 PHE A N 1
ATOM 2574 C CA . PHE A 1 335 ? 13.72000 69.12700 29.58500 1.000 7.71408 335 PHE A CA 1
ATOM 2575 C C . PHE A 1 335 ? 14.88300 68.14300 29.54200 1.000 12.72744 335 PHE A C 1
ATOM 2576 O O . PHE A 1 335 ? 16.03000 68.53300 29.23400 1.000 7.21298 335 PHE A O 1
ATOM 2584 N N . TRP A 1 336 ? 14.60900 66.87700 29.83800 1.000 8.94688 336 TRP A N 1
ATOM 2585 C CA . TRP A 1 336 ? 15.65700 65.87200 29.90800 1.000 8.18638 336 TRP A CA 1
ATOM 2586 C C . TRP A 1 336 ? 16.26500 65.54400 28.56100 1.000 9.23014 336 TRP A C 1
ATOM 2587 O O . TRP A 1 336 ? 17.34600 64.93600 28.52200 1.000 14.87566 336 TRP A O 1
ATOM 2598 N N . THR A 1 337 ? 15.59900 65.86800 27.45900 1.000 7.58350 337 THR A N 1
ATOM 2599 C CA . THR A 1 337 ? 16.19900 65.64400 26.16000 1.000 7.06146 337 THR A CA 1
ATOM 2600 C C . THR A 1 337 ? 16.56900 66.96100 25.47400 1.000 7.36563 337 THR A C 1
ATOM 2601 O O . THR A 1 337 ? 16.86500 66.97400 24.26300 1.000 10.03057 337 THR A O 1
ATOM 2605 N N . LEU A 1 338 ? 16.66800 68.02400 26.24100 1.000 8.32103 338 LEU A N 1
ATOM 2606 C CA . LEU A 1 338 ? 17.29900 69.26100 25.81000 1.000 4.90682 338 LEU A CA 1
ATOM 2607 C C . LEU A 1 338 ? 18.77000 69.21900 26.09300 1.000 7.44482 338 LEU A C 1
ATOM 2608 O O . LEU A 1 338 ? 19.24300 68.39700 26.91000 1.000 10.19096 338 LEU A O 1
ATOM 2613 N N . PRO A 1 339 ? 19.55500 70.09700 25.45100 1.000 6.35022 339 PRO A N 1
ATOM 2614 C CA . PRO A 1 339 ? 21.00500 70.12500 25.73400 1.000 7.77467 339 PRO A CA 1
ATOM 2615 C C . PRO A 1 339 ? 21.36300 70.86200 27.02600 1.000 8.22498 339 PRO A C 1
ATOM 2616 O O . PRO A 1 339 ? 22.51800 70.81200 27.43900 1.000 9.46385 339 PRO A O 1
ATOM 2620 N N . HIS A 1 340 ? 20.40900 71.54200 27.65200 1.000 9.14995 340 HIS A N 1
ATOM 2621 C CA . HIS A 1 340 ? 20.70200 72.43900 28.76400 1.000 10.45619 340 HIS A CA 1
ATOM 2622 C C . HIS A 1 340 ? 21.24400 71.71400 29.98400 1.000 10.33224 340 HIS A C 1
ATOM 2623 O O . HIS A 1 340 ? 20.85600 70.59200 30.27500 1.000 10.30355 340 HIS A O 1
ATOM 2630 N N . GLU A 1 341 ? 22.18000 72.37100 30.68000 1.000 9.84162 341 GLU A N 1
ATOM 2631 C CA . GLU A 1 341 ? 22.69900 71.89200 31.95100 1.000 9.18858 341 GLU A CA 1
ATOM 2632 C C . GLU A 1 341 ? 21.60700 72.03200 32.99600 1.000 9.10542 341 GLU A C 1
ATOM 2633 O O . GLU A 1 341 ? 20.72000 72.87700 32.86900 1.000 9.49191 341 GLU A O 1
ATOM 2639 N N . TYR A 1 342 ? 21.65600 71.18000 34.03000 1.000 8.50287 342 TYR A N 1
ATOM 2640 C CA . TYR A 1 342 ? 20.53100 71.18100 34.95200 1.000 9.85840 342 TYR A CA 1
ATOM 2641 C C . TYR A 1 342 ? 20.46900 72.49000 35.72900 1.000 11.64449 342 TYR A C 1
ATOM 2642 O O . TYR A 1 342 ? 19.40500 72.84400 36.21900 1.000 8.62691 342 TYR A O 1
ATOM 2651 N N . CYS A 1 343 ? 21.57000 73.23200 35.81700 1.000 10.71610 343 CYS A N 1
ATOM 2652 C CA . CYS A 1 343 ? 21.52200 74.52300 36.51300 1.000 9.65742 343 CYS A CA 1
ATOM 2653 C C . CYS A 1 343 ? 20.61600 75.52100 35.79200 1.000 12.26039 343 CYS A C 1
ATOM 2654 O O . CYS A 1 343 ? 20.13100 76.46500 36.43500 1.000 13.79472 343 CYS A O 1
ATOM 2657 N N . ALA A 1 344 ? 20.30200 75.29500 34.51200 1.000 11.31991 344 ALA A N 1
ATOM 2658 C CA . ALA A 1 344 ? 19.37500 76.15500 33.77800 1.000 12.54716 344 ALA A CA 1
ATOM 2659 C C . ALA A 1 344 ? 17.90800 75.81900 34.00200 1.000 12.29591 344 ALA A C 1
ATOM 2660 O O . ALA A 1 344 ? 17.03800 76.52200 33.49100 1.000 13.51535 344 ALA A O 1
ATOM 2662 N N . MET A 1 345 ? 17.60300 74.71500 34.68300 1.000 9.83492 345 MET A N 1
ATOM 2663 C CA . MET A 1 345 ? 16.22200 74.26800 34.78500 1.000 9.21269 345 MET A CA 1
ATOM 2664 C C . MET A 1 345 ? 15.29800 75.30800 35.38700 1.000 13.80285 345 MET A C 1
ATOM 2665 O O . MET A 1 345 ? 14.16600 75.42000 34.91000 1.000 15.04752 345 MET A O 1
ATOM 2670 N N . PRO A 1 346 ? 15.67000 76.03500 36.42500 1.000 15.45120 346 PRO A N 1
ATOM 2671 C CA . PRO A 1 346 ? 14.72800 76.99400 36.99200 1.000 17.49821 346 PRO A CA 1
ATOM 2672 C C . PRO A 1 346 ? 14.24000 78.00500 35.97800 1.000 22.02780 346 PRO A C 1
ATOM 2673 O O . PRO A 1 346 ? 13.06400 78.38000 36.03900 1.000 22.97357 346 PRO A O 1
ATOM 2677 N N . GLN A 1 347 ? 15.09000 78.41700 35.01700 1.000 23.82867 347 GLN A N 1
ATOM 2678 C CA . GLN A 1 347 ? 14.66900 79.38000 33.99400 1.000 20.90780 347 GLN A CA 1
ATOM 2679 C C . GLN A 1 347 ? 13.95700 78.70300 32.83900 1.000 22.69502 347 GLN A C 1
ATOM 2680 O O . GLN A 1 347 ? 12.93800 79.18900 32.34700 1.000 20.86978 347 GLN A O 1
ATOM 2686 N N . VAL A 1 348 ? 14.45400 77.56100 32.39300 1.000 20.47006 348 VAL A N 1
ATOM 2687 C CA . VAL A 1 348 ? 13.96000 76.97700 31.16400 1.000 15.88603 348 VAL A CA 1
ATOM 2688 C C . VAL A 1 348 ? 12.75400 76.08500 31.36900 1.000 14.25792 348 VAL A C 1
ATOM 2689 O O . VAL A 1 348 ? 11.94200 75.93400 30.45500 1.000 17.32080 348 VAL A O 1
ATOM 2693 N N . ALA A 1 349 ? 12.65200 75.44800 32.52000 1.000 14.60624 349 ALA A N 1
ATOM 2694 C CA . ALA A 1 349 ? 11.60500 74.47100 32.81900 1.000 13.57960 349 ALA A CA 1
ATOM 2695 C C . ALA A 1 349 ? 11.20000 74.69000 34.27800 1.000 17.10377 349 ALA A C 1
ATOM 2696 O O . ALA A 1 349 ? 11.38600 73.82800 35.14500 1.000 12.24006 349 ALA A O 1
ATOM 2698 N N . PRO A 1 350 ? 10.65400 75.86900 34.59100 1.000 15.93252 350 PRO A N 1
ATOM 2699 C CA . PRO A 1 350 ? 10.31800 76.16200 36.00600 1.000 16.64897 350 PRO A CA 1
ATOM 2700 C C . PRO A 1 350 ? 9.26900 75.23000 36.57300 1.000 12.21375 350 PRO A C 1
ATOM 2701 O O . PRO A 1 350 ? 9.28200 74.96400 37.78900 1.000 14.85967 350 PRO A O 1
ATOM 2705 N N . ASP A 1 351 ? 8.36800 74.72300 35.72400 1.000 13.61906 351 ASP A N 1
ATOM 2706 C CA . ASP A 1 351 ? 7.37100 73.75300 36.14700 1.000 15.05991 351 ASP A CA 1
ATOM 2707 C C . ASP A 1 351 ? 8.03000 72.46000 36.61900 1.000 15.61960 351 ASP A C 1
ATOM 2708 O O . ASP A 1 351 ? 7.64400 71.88500 37.64800 1.000 13.91897 351 ASP A O 1
ATOM 2713 N N . LEU A 1 352 ? 9.00400 71.97500 35.86000 1.000 12.14661 352 LEU A N 1
ATOM 2714 C CA . LEU A 1 352 ? 9.73600 70.78200 36.26300 1.000 10.84495 352 LEU A CA 1
ATOM 2715 C C . LEU A 1 352 ? 10.54500 71.03300 37.52900 1.000 11.43957 352 LEU A C 1
ATOM 2716 O O . LEU A 1 352 ? 10.59300 70.17100 38.42200 1.000 12.65790 352 LEU A O 1
ATOM 2721 N N . TYR A 1 353 ? 11.21700 72.18600 37.62200 1.000 11.74529 353 TYR A N 1
ATOM 2722 C CA . TYR A 1 353 ? 11.99900 72.48100 38.82600 1.000 12.87064 353 TYR A CA 1
ATOM 2723 C C . TYR A 1 353 ? 11.09000 72.47100 40.06600 1.000 11.26039 353 TYR A C 1
ATOM 2724 O O . TYR A 1 353 ? 11.43000 71.87900 41.09500 1.000 10.74153 353 TYR A O 1
ATOM 2733 N N . ALA A 1 354 ? 9.90800 73.08900 39.96200 1.000 10.48586 354 ALA A N 1
ATOM 2734 C CA . ALA A 1 354 ? 8.97200 73.11200 41.07000 1.000 14.54717 354 ALA A CA 1
ATOM 2735 C C . ALA A 1 354 ? 8.49700 71.70800 41.42200 1.000 13.52868 354 ALA A C 1
ATOM 2736 O O . ALA A 1 354 ? 8.23600 71.41100 42.59300 1.000 13.11116 354 ALA A O 1
ATOM 2738 N N . GLU A 1 355 ? 8.30200 70.85400 40.41900 1.000 12.40599 355 GLU A N 1
ATOM 2739 C CA . GLU A 1 355 ? 7.97200 69.45800 40.68200 1.000 9.98428 355 GLU A CA 1
ATOM 2740 C C . GLU A 1 355 ? 9.09200 68.77800 41.44600 1.000 10.53353 355 GLU A C 1
ATOM 2741 O O . GLU A 1 355 ? 8.85100 68.12600 42.45800 1.000 8.60241 355 GLU A O 1
ATOM 2747 N N . LEU A 1 356 ? 10.35700 68.96000 41.01100 1.000 9.84739 356 LEU A N 1
ATOM 2748 C CA . LEU A 1 356 ? 11.45000 68.33800 41.72900 1.000 6.22320 356 LEU A CA 1
ATOM 2749 C C . LEU A 1 356 ? 11.56200 68.84900 43.17600 1.000 9.29366 356 LEU A C 1
ATOM 2750 O O . LEU A 1 356 ? 12.04100 68.12000 44.06000 1.000 7.26987 356 LEU A O 1
ATOM 2755 N N . GLN A 1 357 ? 11.11700 70.07700 43.44300 1.000 8.58516 357 GLN A N 1
ATOM 2756 C CA . GLN A 1 357 ? 11.16900 70.60500 44.79000 1.000 13.35398 357 GLN A CA 1
ATOM 2757 C C . GLN A 1 357 ? 10.19300 69.90200 45.72400 1.000 14.40865 357 GLN A C 1
ATOM 2758 O O . GLN A 1 357 ? 10.30200 70.05300 46.94800 1.000 13.69538 357 GLN A O 1
ATOM 2764 N N . LYS A 1 358 ? 9.25800 69.13200 45.19200 1.000 12.97028 358 LYS A N 1
ATOM 2765 C CA . LYS A 1 358 ? 8.34100 68.31900 45.99200 1.000 16.52616 358 LYS A CA 1
ATOM 2766 C C . LYS A 1 358 ? 8.95000 66.99600 46.39500 1.000 15.21909 358 LYS A C 1
ATOM 2767 O O . LYS A 1 358 ? 8.38700 66.28100 47.24800 1.000 13.57551 358 LYS A O 1
ATOM 2773 N N . ALA A 1 359 ? 10.10500 66.65500 45.83800 1.000 10.96751 359 ALA A N 1
ATOM 2774 C CA . ALA A 1 359 ? 10.78500 65.41500 46.22800 1.000 9.52903 359 ALA A CA 1
ATOM 2775 C C . ALA A 1 359 ? 11.36300 65.51700 47.63800 1.000 10.86451 359 ALA A C 1
ATOM 2776 O O . ALA A 1 359 ? 11.88700 66.55300 48.03900 1.000 12.43160 359 ALA A O 1
ATOM 2778 N N . HIS A 1 360 ? 11.32200 64.41800 48.37600 1.000 8.97985 360 HIS A N 1
ATOM 2779 C CA . HIS A 1 360 ? 12.13500 64.25200 49.57700 1.000 8.42478 360 HIS A CA 1
ATOM 2780 C C . HIS A 1 360 ? 13.50300 63.71500 49.24700 1.000 7.79458 360 HIS A C 1
ATOM 2781 O O . HIS A 1 360 ? 14.43400 63.96800 49.99800 1.000 9.06447 360 HIS A O 1
ATOM 2788 N N . LEU A 1 361 ? 13.66700 63.02500 48.11000 1.000 5.90620 361 LEU A N 1
ATOM 2789 C CA . LEU A 1 361 ? 14.99000 62.58500 47.69200 1.000 6.26069 361 LEU A CA 1
ATOM 2790 C C . LEU A 1 361 ? 14.88000 62.34400 46.20100 1.000 10.31999 361 LEU A C 1
ATOM 2791 O O . LEU A 1 361 ? 13.88500 61.77400 45.76800 1.000 9.58137 361 LEU A O 1
ATOM 2796 N N . ILE A 1 362 ? 15.84600 62.83800 45.42100 1.000 8.50408 362 ILE A N 1
ATOM 2797 C CA . ILE A 1 362 ? 15.94700 62.55400 43.98600 1.000 4.00522 362 ILE A CA 1
ATOM 2798 C C . ILE A 1 362 ? 17.18500 61.71700 43.73800 1.000 7.14120 362 ILE A C 1
ATOM 2799 O O . ILE A 1 362 ? 18.27700 62.11100 44.12400 1.000 10.11366 362 ILE A O 1
ATOM 2804 N N . LEU A 1 363 ? 17.01500 60.55400 43.10800 1.000 7.16722 363 LEU A N 1
ATOM 2805 C CA . LEU A 1 363 ? 18.11900 59.70200 42.67300 1.000 6.18927 363 LEU A CA 1
ATOM 2806 C C . LEU A 1 363 ? 18.32200 59.91800 41.17100 1.000 8.55943 363 LEU A C 1
ATOM 2807 O O . LEU A 1 363 ? 17.39800 59.68700 40.39000 1.000 7.43860 363 LEU A O 1
ATOM 2812 N N . PHE A 1 364 ? 19.5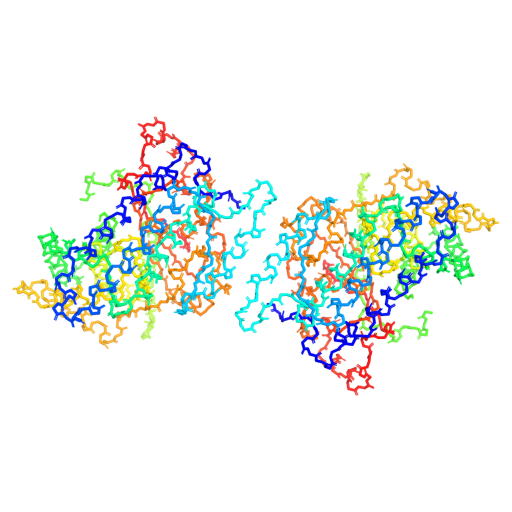0100 60.38200 40.76300 1.000 6.23907 364 PHE A N 1
ATOM 2813 C CA . PHE A 1 364 ? 19.82700 60.55200 39.34800 1.000 7.55702 364 PHE A CA 1
ATOM 2814 C C . PHE A 1 364 ? 20.69000 59.36800 38.92000 1.000 6.94763 364 PHE A C 1
ATOM 2815 O O . PHE A 1 364 ? 21.74400 59.10500 39.52400 1.000 8.15321 364 PHE A O 1
ATOM 2823 N N . LYS A 1 365 ? 20.22900 58.61300 37.94000 1.000 5.50395 365 LYS A N 1
ATOM 2824 C CA . LYS A 1 365 ? 20.98000 57.46000 37.48600 1.000 6.17076 365 LYS A CA 1
ATOM 2825 C C . LYS A 1 365 ? 21.94700 57.80300 36.37200 1.000 3.73968 365 LYS A C 1
ATOM 2826 O O . LYS A 1 365 ? 21.57500 58.48200 35.44000 1.000 6.86645 365 LYS A O 1
ATOM 2832 N N . GLY A 1 366 ? 23.19700 57.32100 36.47700 1.000 5.07402 366 GLY A N 1
ATOM 2833 C CA . GLY A 1 366 ? 24.08400 57.23300 35.33400 1.000 7.81861 366 GLY A CA 1
ATOM 2834 C C . GLY A 1 366 ? 24.92300 58.44900 34.98300 1.000 8.17871 366 GLY A C 1
ATOM 2835 O O . GLY A 1 366 ? 24.81200 59.55800 35.54800 1.000 4.80161 366 GLY A O 1
ATOM 2836 N N . ASP A 1 367 ? 25.79300 58.20900 33.98400 1.000 8.45843 367 ASP A N 1
ATOM 2837 C CA . ASP A 1 367 ? 26.85300 59.16200 33.66400 1.000 9.51588 367 ASP A CA 1
ATOM 2838 C C . ASP A 1 367 ? 26.31200 60.44400 33.02300 1.000 9.54202 367 ASP A C 1
ATOM 2839 O O . ASP A 1 367 ? 26.76300 61.54200 33.37100 1.000 8.57390 367 ASP A O 1
ATOM 2844 N N . LEU A 1 368 ? 25.35500 60.35000 32.09900 1.000 6.59704 368 LEU A N 1
ATOM 2845 C CA . LEU A 1 368 ? 24.82700 61.56900 31.47100 1.000 6.70168 368 LEU A CA 1
ATOM 2846 C C . LEU A 1 368 ? 24.16800 62.47800 32.47900 1.000 8.61718 368 LEU A C 1
ATOM 2847 O O . LEU A 1 368 ? 24.34000 63.70700 32.42300 1.000 7.11764 368 LEU A O 1
ATOM 2852 N N . ASN A 1 369 ? 23.39200 61.90900 33.41500 1.000 6.97256 369 ASN A N 1
ATOM 2853 C CA . ASN A 1 369 ? 22.80100 62.74600 34.46200 1.000 5.55690 369 ASN A CA 1
ATOM 2854 C C . ASN A 1 369 ? 23.88200 63.44900 35.27100 1.000 5.77403 369 ASN A C 1
ATOM 2855 O O . ASN A 1 369 ? 23.73200 64.62200 35.63700 1.000 5.85564 369 ASN A O 1
ATOM 2860 N N . TYR A 1 370 ? 24.96500 62.73700 35.59000 1.000 6.43615 370 TYR A N 1
ATOM 2861 C CA . TYR A 1 370 ? 26.07200 63.35300 36.30900 1.000 6.30021 370 TYR A CA 1
ATOM 2862 C C . TYR A 1 370 ? 26.65300 64.52100 35.52900 1.000 7.56713 370 TYR A C 1
ATOM 2863 O O . TYR A 1 370 ? 26.90000 65.60200 36.08800 1.000 6.38604 370 TYR A O 1
ATOM 2872 N N . ARG A 1 371 ? 26.92100 64.30600 34.24700 1.000 6.25543 371 ARG A N 1
ATOM 2873 C CA . ARG A 1 371 ? 27.44600 65.38500 33.41500 1.000 8.34569 371 ARG A CA 1
ATOM 2874 C C . ARG A 1 371 ? 26.51800 66.59900 33.41700 1.000 7.93727 371 ARG A C 1
ATOM 2875 O O . ARG A 1 371 ? 26.98300 67.74300 33.55400 1.000 7.90006 371 ARG A O 1
ATOM 2883 N N . LYS A 1 372 ? 25.20700 66.37400 33.29000 1.000 5.86715 372 LYS A N 1
ATOM 2884 C CA . LYS A 1 372 ? 24.26800 67.48400 33.26400 1.000 6.19924 372 LYS A CA 1
ATOM 2885 C C . LYS A 1 372 ? 24.16900 68.12500 34.63800 1.000 6.65076 372 LYS A C 1
ATOM 2886 O O . LYS A 1 372 ? 23.95000 69.34900 34.73700 1.000 8.84651 372 LYS A O 1
ATOM 2892 N N . LEU A 1 373 ? 24.33200 67.32700 35.70500 1.000 6.17508 373 LEU A N 1
ATOM 2893 C CA . LEU A 1 373 ? 24.31400 67.92300 37.04700 1.000 6.19734 373 LEU A CA 1
ATOM 2894 C C . LEU A 1 373 ? 25.51100 68.84100 37.28100 1.000 8.61272 373 LEU A C 1
ATOM 2895 O O . LEU A 1 373 ? 25.41200 69.82900 38.03900 1.000 7.31498 373 LEU A O 1
ATOM 2900 N N . THR A 1 374 ? 26.65300 68.49900 36.69800 1.000 7.26017 374 THR A N 1
ATOM 2901 C CA . THR A 1 374 ? 27.88300 69.25100 36.92100 1.000 10.31199 374 THR A CA 1
ATOM 2902 C C . THR A 1 374 ? 28.27700 70.12600 35.72500 1.000 10.31571 374 THR A C 1
ATOM 2903 O O . THR A 1 374 ? 29.39500 70.65100 35.68200 1.000 10.82706 374 THR A O 1
ATOM 2907 N N . GLY A 1 375 ? 27.38800 70.31900 34.75900 1.000 8.66128 375 GLY A N 1
ATOM 2908 C CA . GLY A 1 375 ? 27.68900 71.18600 33.64600 1.000 10.57170 375 GLY A CA 1
ATOM 2909 C C . GLY A 1 375 ? 28.64300 70.62400 32.62300 1.000 9.30338 375 GLY A C 1
ATOM 2910 O O . GLY A 1 375 ? 28.96800 71.31900 31.65600 1.000 9.63559 375 GLY A O 1
ATOM 2911 N N . ASP A 1 376 ? 29.13300 69.39400 32.81800 1.000 9.46373 376 ASP A N 1
ATOM 2912 C CA . ASP A 1 376 ? 30.08600 68.76600 31.90200 1.000 8.90215 376 ASP A CA 1
ATOM 2913 C C . ASP A 1 376 ? 31.33100 69.64300 31.74200 1.000 10.43601 376 ASP A C 1
ATOM 2914 O O . ASP A 1 376 ? 31.89700 69.75500 30.65500 1.000 10.48116 376 ASP A O 1
ATOM 2919 N N . ARG A 1 377 ? 31.74800 70.26700 32.83700 1.000 8.97861 377 ARG A N 1
ATOM 2920 C CA . ARG A 1 377 ? 32.90400 71.15900 32.87800 1.000 8.85483 377 ARG A CA 1
ATOM 2921 C C . ARG A 1 377 ? 34.15900 70.48400 33.43200 1.000 11.48830 377 ARG A C 1
ATOM 2922 O O . ARG A 1 377 ? 34.10100 69.50200 34.16400 1.000 9.90418 377 ARG A O 1
ATOM 2930 N N . LYS A 1 378 ? 35.30400 71.08600 33.11300 1.000 9.63732 378 LYS A N 1
ATOM 2931 C CA . LYS A 1 378 ? 36.60600 70.64300 33.59300 1.000 12.51043 378 LYS A CA 1
ATOM 2932 C C . LYS A 1 378 ? 36.86100 71.07600 35.04300 1.000 14.78221 378 LYS A C 1
ATOM 2933 O O . LYS A 1 378 ? 37.82000 71.78200 35.36500 1.000 14.55195 378 LYS A O 1
ATOM 2939 N N . TRP A 1 379 ? 35.98100 70.63200 35.92600 1.000 10.54009 379 TRP A N 1
ATOM 2940 C CA . TRP A 1 379 ? 36.13900 70.89500 37.34200 1.000 12.62218 379 TRP A CA 1
ATOM 2941 C C . TRP A 1 379 ? 37.34200 70.13100 37.90600 1.000 16.60784 379 TRP A C 1
ATOM 2942 O O . TRP A 1 379 ? 37.63400 69.01200 37.49300 1.000 13.53524 379 TRP A O 1
ATOM 2953 N N . GLU A 1 380 ? 38.03500 70.75700 38.85900 1.000 11.91895 380 GLU A N 1
ATOM 2954 C CA . GLU A 1 380 ? 39.04000 70.07400 39.66200 1.000 17.98580 380 GLU A CA 1
ATOM 2955 C C . GLU A 1 380 ? 38.41500 68.95900 40.49700 1.000 13.56985 380 GLU A C 1
ATOM 2956 O O . GLU A 1 380 ? 37.28400 69.06800 40.97200 1.000 14.96335 380 GLU A O 1
ATOM 2962 N N . PHE A 1 381 ? 39.20500 67.93100 40.77200 1.000 13.36068 381 PHE A N 1
ATOM 2963 C CA . PHE A 1 381 ? 38.72500 66.80100 41.57000 1.000 14.76365 381 PHE A CA 1
ATOM 2964 C C . PHE A 1 381 ? 38.23900 67.22000 42.93600 1.000 14.74145 381 PHE A C 1
ATOM 2965 O O . PHE A 1 381 ? 37.31700 66.58700 43.48200 1.000 15.52755 381 PHE A O 1
ATOM 2973 N N . SER A 1 382 ? 38.90000 68.23900 43.51900 1.000 14.74103 382 SER A N 1
ATOM 2974 C CA . SER A 1 382 ? 38.70600 68.75900 44.86200 1.000 21.03597 382 SER A CA 1
ATOM 2975 C C . SER A 1 382 ? 37.45500 69.62200 44.98200 1.000 17.07966 382 SER A C 1
ATOM 2976 O O . SER A 1 382 ? 37.03800 69.91700 46.09400 1.000 16.90089 382 SER A O 1
ATOM 2979 N N . VAL A 1 383 ? 36.87100 70.05600 43.87400 1.000 13.46668 383 VAL A N 1
ATOM 2980 C CA . VAL A 1 383 ? 35.71200 70.94800 43.94500 1.000 11.34116 383 VAL A CA 1
ATOM 2981 C C . VAL A 1 383 ? 34.58400 70.23200 44.67300 1.000 14.41176 383 VAL A C 1
ATOM 2982 O O . VAL A 1 383 ? 34.31300 69.06100 44.36200 1.000 14.22844 383 VAL A O 1
ATOM 2986 N N . PRO A 1 384 ? 33.90600 70.85200 45.63900 1.000 12.43909 384 PRO A N 1
ATOM 2987 C CA . PRO A 1 384 ? 32.75000 70.18400 46.24500 1.000 13.00263 384 PRO A CA 1
ATOM 2988 C C . PRO A 1 384 ? 31.62700 69.99800 45.23700 1.000 12.33497 384 PRO A C 1
ATOM 2989 O O . PRO A 1 384 ? 31.36700 70.86700 44.39600 1.000 10.54502 384 PRO A O 1
ATOM 2993 N N . PHE A 1 385 ? 30.97900 68.83600 45.32500 1.000 11.58679 385 PHE A N 1
ATOM 2994 C CA . PHE A 1 385 ? 29.76700 68.57100 44.54000 1.000 10.57031 385 PHE A CA 1
ATOM 2995 C C . PHE A 1 385 ? 28.78300 69.70000 44.67800 1.000 10.49027 385 PHE A C 1
ATOM 2996 O O . PHE A 1 385 ? 28.15300 70.12400 43.69800 1.000 8.73476 385 PHE A O 1
ATOM 3004 N N . HIS A 1 386 ? 28.63900 70.21900 45.91400 1.000 8.09031 386 HIS A N 1
ATOM 3005 C CA . HIS A 1 386 ? 27.70100 71.31500 46.12500 1.000 10.09031 386 HIS A CA 1
ATOM 3006 C C . HIS A 1 386 ? 27.98500 72.49100 45.18800 1.000 11.27220 386 HIS A C 1
ATOM 3007 O O . HIS A 1 386 ? 27.05700 73.12200 44.64900 1.000 11.15775 386 HIS A O 1
ATOM 3014 N N . GLN A 1 387 ? 29.26100 72.81600 44.99800 1.000 11.01879 387 GLN A N 1
ATOM 3015 C CA . GLN A 1 387 ? 29.62100 73.92500 44.12200 1.000 10.07160 387 GLN A CA 1
ATOM 3016 C C . GLN A 1 387 ? 29.41100 73.57100 42.65800 1.000 9.30964 387 GLN A C 1
ATOM 3017 O O . GLN A 1 387 ? 28.91900 74.39800 41.87100 1.000 10.26301 387 GLN A O 1
ATOM 3023 N N . ALA A 1 388 ? 29.80100 72.34900 42.26700 1.000 8.77858 388 ALA A N 1
ATOM 3024 C CA . ALA A 1 388 ? 29.69400 71.92600 40.87700 1.000 8.65444 388 ALA A CA 1
ATOM 3025 C C . ALA A 1 388 ? 28.24600 71.86800 40.41000 1.000 9.42089 388 ALA A C 1
ATOM 3026 O O . ALA A 1 388 ? 27.99300 72.03100 39.20200 1.000 9.05945 388 ALA A O 1
ATOM 3028 N N . LEU A 1 389 ? 27.30300 71.71300 41.34300 1.000 9.61646 389 LEU A N 1
ATOM 3029 C CA . LEU A 1 389 ? 25.88100 71.77400 40.98900 1.000 8.11162 389 LEU A CA 1
ATOM 3030 C C . LEU A 1 389 ? 25.43600 73.18100 40.55800 1.000 11.22582 389 LEU A C 1
ATOM 3031 O O . LEU A 1 389 ? 24.36200 73.33500 39.97800 1.000 10.28117 389 LEU A O 1
ATOM 3036 N N . ASN A 1 390 ? 26.22600 74.20900 40.84800 1.000 9.33187 390 ASN A N 1
ATOM 3037 C CA . ASN A 1 390 ? 26.01300 75.54600 40.31600 1.000 11.13365 390 ASN A CA 1
ATOM 3038 C C . ASN A 1 390 ? 24.58100 76.04500 40.51000 1.000 10.75139 390 ASN A C 1
ATOM 3039 O O . ASN A 1 390 ? 23.94000 76.54400 39.57300 1.000 12.40203 390 ASN A O 1
ATOM 3044 N N . GLY A 1 391 ? 24.07800 75.90900 41.73500 1.000 10.26710 391 GLY A N 1
ATOM 3045 C CA . GLY A 1 391 ? 22.78800 76.42800 42.11900 1.000 12.34196 391 GLY A CA 1
ATOM 3046 C C . GLY A 1 391 ? 21.62600 75.46000 42.03800 1.000 15.67775 391 GLY A C 1
ATOM 3047 O O . GLY A 1 391 ? 20.52300 75.80500 42.47200 1.000 14.89348 391 GLY A O 1
ATOM 3048 N N . PHE A 1 392 ? 21.82500 74.26000 41.49400 1.000 13.74635 392 PHE A N 1
ATOM 3049 C CA . PHE A 1 392 ? 20.75200 73.28000 41.30400 1.000 7.37149 392 PHE A CA 1
ATOM 3050 C C . PHE A 1 392 ? 20.61700 72.47100 42.57100 1.000 13.33586 392 PHE A C 1
ATOM 3051 O O . PHE A 1 392 ? 21.37500 71.53400 42.81400 1.000 12.50148 392 PHE A O 1
ATOM 3059 N N . HIS A 1 393 ? 19.66400 72.86100 43.42000 1.000 9.49982 393 HIS A N 1
ATOM 3060 C CA . HIS A 1 393 ? 19.47800 72.22700 44.72300 1.000 11.94544 393 HIS A CA 1
ATOM 3061 C C . HIS A 1 393 ? 17.98600 72.13800 44.98300 1.000 13.14370 393 HIS A C 1
ATOM 3062 O O . HIS A 1 393 ? 17.48600 72.65700 45.99000 1.000 12.58616 393 HIS A O 1
ATOM 3069 N N . PRO A 1 394 ? 17.23700 71.48200 44.08000 1.000 12.81594 394 PRO A N 1
ATOM 3070 C CA . PRO A 1 394 ? 15.76700 71.45400 44.24800 1.000 13.21529 394 PRO A CA 1
ATOM 3071 C C . PRO A 1 394 ? 15.32500 70.73100 45.49700 1.000 14.66674 394 PRO A C 1
ATOM 3072 O O . PRO A 1 394 ? 14.32100 71.11500 46.12700 1.000 13.84026 394 PRO A O 1
ATOM 3076 N N . ALA A 1 395 ? 16.04300 69.67700 45.86600 1.000 11.58416 395 ALA A N 1
ATOM 3077 C CA . ALA A 1 395 ? 15.72400 68.79000 46.97200 1.000 10.46081 395 ALA A CA 1
ATOM 3078 C C . ALA A 1 395 ? 16.95700 67.94600 47.24100 1.000 8.80849 395 ALA A C 1
ATOM 3079 O O . ALA A 1 395 ? 17.89600 67.95500 46.41000 1.000 10.10516 395 ALA A O 1
ATOM 3081 N N . PRO A 1 396 ? 16.99900 67.19400 48.35100 1.000 8.51799 396 PRO A N 1
ATOM 3082 C CA . PRO A 1 396 ? 18.13100 66.29000 48.57500 1.000 8.85962 396 PRO A CA 1
ATOM 3083 C C . PRO A 1 396 ? 18.25300 65.38000 47.36600 1.000 10.94927 396 PRO A C 1
ATOM 3084 O O . PRO A 1 396 ? 17.23700 64.90700 46.83200 1.000 8.05325 396 PRO A O 1
ATOM 3088 N N . LEU A 1 397 ? 19.48400 65.15100 46.92800 1.000 6.38047 397 LEU A N 1
ATOM 3089 C CA . LEU A 1 397 ? 19.67500 64.37900 45.70400 1.000 6.21975 397 LEU A CA 1
ATOM 3090 C C . LEU A 1 397 ? 20.95000 63.56300 45.76600 1.000 10.47820 397 LEU A C 1
ATOM 3091 O O . LEU A 1 397 ? 21.90000 63.88500 46.49200 1.000 8.62424 397 LEU A O 1
ATOM 3096 N N . CYS A 1 398 ? 20.95600 62.46100 45.00300 1.000 9.67925 398 CYS A N 1
ATOM 3097 C CA . CYS A 1 398 ? 22.13300 61.60400 44.97700 1.000 7.33949 398 CYS A CA 1
ATOM 3098 C C . CYS A 1 398 ? 22.32400 61.11200 43.55700 1.000 10.29007 398 CYS A C 1
ATOM 3099 O O . CYS A 1 398 ? 21.36000 60.70300 42.90800 1.000 9.82292 398 CYS A O 1
ATOM 3102 N N A THR A 1 399 ? 23.54300 61.17300 43.05100 0.676 9.40940 399 THR A N 1
ATOM 3103 N N B THR A 1 399 ? 23.55800 61.16700 43.07400 0.324 9.18081 399 THR A N 1
ATOM 3104 C CA A THR A 1 399 ? 23.86200 60.56500 41.77300 0.676 8.08876 399 THR A CA 1
ATOM 3105 C CA B THR A 1 399 ? 23.91100 60.53800 41.81300 0.324 8.31323 399 THR A CA 1
ATOM 3106 C C A THR A 1 399 ? 24.43700 59.16600 42.02100 0.676 9.78889 399 THR A C 1
ATOM 3107 C C B THR A 1 399 ? 24.40900 59.12200 42.07800 0.324 9.77198 399 THR A C 1
ATOM 3108 O O A THR A 1 399 ? 25.32500 58.99600 42.86000 0.676 9.32398 399 THR A O 1
ATOM 3109 O O B THR A 1 399 ? 25.25800 58.90800 42.94700 0.324 9.26656 399 THR A O 1
ATOM 3116 N N . ILE A 1 400 ? 23.84400 58.16500 41.35600 1.000 5.53844 400 ILE A N 1
ATOM 3117 C CA . ILE A 1 400 ? 24.25700 56.77900 41.37100 1.000 6.23363 400 ILE A CA 1
ATOM 3118 C C . ILE A 1 400 ? 24.81300 56.49400 39.98100 1.000 7.98524 400 ILE A C 1
ATOM 3119 O O . ILE A 1 400 ? 24.07700 56.36200 38.99200 1.000 6.95978 400 ILE A O 1
ATOM 3124 N N . ARG A 1 401 ? 26.12900 56.41300 39.88400 1.000 5.74915 401 ARG A N 1
ATOM 3125 C CA . ARG A 1 401 ? 26.76700 56.58100 38.60000 1.000 9.11697 401 ARG A CA 1
ATOM 3126 C C . ARG A 1 401 ? 27.99600 55.70200 38.48800 1.000 7.18034 401 ARG A C 1
ATOM 3127 O O . ARG A 1 401 ? 28.86000 55.72000 39.36700 1.000 7.48276 401 ARG A O 1
ATOM 3135 N N . THR A 1 402 ? 28.12500 54.99900 37.36500 1.000 8.07821 402 THR A N 1
ATOM 3136 C CA . THR A 1 402 ? 29.44300 54.48100 36.99000 1.000 7.51798 402 THR A CA 1
ATOM 3137 C C . THR A 1 402 ? 30.13500 55.47500 36.06900 1.000 10.33133 402 THR A C 1
ATOM 3138 O O . THR A 1 402 ? 29.49200 56.19500 35.29000 1.000 10.83800 402 THR A O 1
ATOM 3142 N N . LEU A 1 403 ? 31.45700 55.55300 36.18600 1.000 9.09201 403 LEU A N 1
ATOM 3143 C CA . LEU A 1 403 ? 32.16800 56.65600 35.55500 1.000 13.01426 403 LEU A CA 1
ATOM 3144 C C . LEU A 1 403 ? 32.47700 56.33700 34.09300 1.000 12.86711 403 LEU A C 1
ATOM 3145 O O . LEU A 1 403 ? 33.16600 55.34200 33.77700 1.000 13.15540 403 LEU A O 1
ATOM 3150 N N . LYS A 1 404 ? 31.96000 57.19800 33.19900 1.000 10.20534 404 LYS A N 1
ATOM 3151 C CA . LYS A 1 404 ? 32.16600 57.07700 31.76200 1.000 9.19537 404 LYS A CA 1
ATOM 3152 C C . LYS A 1 404 ? 32.48700 58.41600 31.12400 1.000 13.17829 404 LYS A C 1
ATOM 3153 O O . LYS A 1 404 ? 32.15100 58.66000 29.94900 1.000 14.11181 404 LYS A O 1
ATOM 3159 N N . ALA A 1 405 ? 33.17800 59.27500 31.86000 1.000 12.49506 405 ALA A N 1
ATOM 3160 C CA . ALA A 1 405 ? 33.47400 60.62100 31.41200 1.000 9.51611 405 ALA A CA 1
ATOM 3161 C C . ALA A 1 405 ? 34.57500 61.18400 32.30700 1.000 11.33938 405 ALA A C 1
ATOM 3162 O O . ALA A 1 405 ? 34.68000 60.83300 33.48800 1.000 11.45597 405 ALA A O 1
ATOM 3164 N N . GLU A 1 406 ? 35.40800 62.05600 31.72300 1.000 9.57530 406 GLU A N 1
ATOM 3165 C CA . GLU A 1 406 ? 36.48500 62.72000 32.45100 1.000 7.25565 406 GLU A CA 1
ATOM 3166 C C . GLU A 1 406 ? 35.97600 63.86000 33.32600 1.000 11.87630 406 GLU A C 1
ATOM 3167 O O . GLU A 1 406 ? 36.41500 65.02000 33.22800 1.000 11.83937 406 GLU A O 1
ATOM 3173 N N . ILE A 1 407 ? 35.09600 63.49300 34.27600 1.000 12.16521 407 ILE A N 1
ATOM 3174 C CA . ILE A 1 407 ? 34.56700 64.44100 35.25200 1.000 8.98072 407 ILE A CA 1
ATOM 3175 C C . ILE A 1 407 ? 34.19100 63.69300 36.52200 1.000 11.28997 407 ILE A C 1
ATOM 3176 O O . ILE A 1 407 ? 33.51600 62.66200 36.49100 1.000 10.53952 407 ILE A O 1
ATOM 3181 N N . GLN A 1 408 ? 34.71000 64.17800 37.64200 1.000 11.83634 408 GLN A N 1
ATOM 3182 C CA . GLN A 1 408 ? 34.39300 63.62100 38.95600 1.000 8.94085 408 GLN A CA 1
ATOM 3183 C C . GLN A 1 408 ? 34.81100 64.66400 39.96700 1.000 12.78148 408 GLN A C 1
ATOM 3184 O O . GLN A 1 408 ? 35.97300 65.02800 40.00600 1.000 11.43393 408 GLN A O 1
ATOM 3190 N N . VAL A 1 409 ? 33.87400 65.16000 40.75500 1.000 10.40252 409 VAL A N 1
ATOM 3191 C CA . VAL A 1 409 ? 34.21100 66.12500 41.78400 1.000 11.57378 409 VAL A CA 1
ATOM 3192 C C . VAL A 1 409 ? 34.00400 65.52700 43.17400 1.000 10.62388 409 VAL A C 1
ATOM 3193 O O . VAL A 1 409 ? 33.62000 64.36000 43.32200 1.000 13.15240 409 VAL A O 1
ATOM 3197 N N . GLY A 1 410 ? 34.27200 66.32200 44.20300 1.000 11.63562 410 GLY A N 1
ATOM 3198 C CA . GLY A 1 410 ? 34.07200 65.89000 45.56900 1.000 11.15462 410 GLY A CA 1
ATOM 3199 C C . GLY A 1 410 ? 35.00900 64.83300 46.07300 1.000 14.24026 410 GLY A C 1
ATOM 3200 O O . GLY A 1 410 ? 34.68700 64.14100 47.05500 1.000 12.28512 410 GLY A O 1
ATOM 3201 N N . LEU A 1 411 ? 36.13900 64.63600 45.41800 1.000 12.70327 411 LEU A N 1
ATOM 3202 C CA . LEU A 1 411 ? 37.08600 63.62700 45.86400 1.000 15.35969 411 LEU A CA 1
ATOM 3203 C C . LEU A 1 411 ? 38.01800 64.21200 46.93200 1.000 18.51563 411 LEU A C 1
ATOM 3204 O O . LEU A 1 411 ? 38.14300 65.42100 47.08300 1.000 17.11334 411 LEU A O 1
ATOM 3209 N N . GLN A 1 412 ? 38.67300 63.32200 47.66400 1.000 20.84173 412 GLN A N 1
ATOM 3210 C CA . GLN A 1 412 ? 39.68200 63.73700 48.63800 1.000 25.44474 412 GLN A CA 1
ATOM 3211 C C . GLN A 1 412 ? 40.92900 64.25500 47.91800 1.000 26.49438 412 GLN A C 1
ATOM 3212 O O . GLN A 1 412 ? 41.24200 63.82600 46.80200 1.000 22.88438 412 GLN A O 1
ATOM 3218 N N . PRO A 1 413 ? 41.67800 65.15900 48.54000 1.000 35.08621 413 PRO A N 1
ATOM 3219 C CA . PRO A 1 413 ? 42.92700 65.61600 47.91500 1.000 28.32170 413 PRO A CA 1
ATOM 3220 C C . PRO A 1 413 ? 43.81700 64.44500 47.51400 1.000 23.55498 413 PRO A C 1
ATOM 3221 O O . PRO A 1 413 ? 44.04800 63.51400 48.28100 1.000 27.70285 413 PRO A O 1
ATOM 3225 N N . GLY A 1 414 ? 44.25900 64.46600 46.26200 1.000 24.23865 414 GLY A N 1
ATOM 3226 C CA . GLY A 1 414 ? 45.15100 63.46200 45.74200 1.000 19.91561 414 GLY A CA 1
ATOM 3227 C C . GLY A 1 414 ? 44.50800 62.18700 45.29300 1.000 18.57186 414 GLY A C 1
ATOM 3228 O O . GLY A 1 414 ? 45.20400 61.31800 44.76100 1.000 21.57853 414 GLY A O 1
ATOM 3229 N N . GLN A 1 415 ? 43.19600 62.00800 45.51100 1.000 16.30871 415 GLN A N 1
ATOM 3230 C CA . GLN A 1 415 ? 42.58600 60.72200 45.22600 1.000 15.64296 415 GLN A CA 1
ATOM 3231 C C . GLN A 1 415 ? 42.44700 60.51100 43.72600 1.000 14.52769 415 GLN A C 1
ATOM 3232 O O . GLN A 1 415 ? 42.81100 59.45000 43.20000 1.000 14.13474 415 GLN A O 1
ATOM 3238 N N . GLY A 1 416 ? 41.89400 61.49200 43.01300 1.000 13.01439 416 GLY A N 1
ATOM 3239 C CA . GLY A 1 416 ? 41.76600 61.32400 41.57500 1.000 14.55723 416 GLY A CA 1
ATOM 3240 C C . GLY A 1 416 ? 43.12300 61.33500 40.89000 1.000 15.09203 416 GLY A C 1
ATOM 3241 O O . GLY A 1 416 ? 43.32200 60.67800 39.86300 1.000 15.25904 416 GLY A O 1
ATOM 3242 N N . GLU A 1 417 ? 44.05000 62.13500 41.41000 1.000 14.54507 417 GLU A N 1
ATOM 3243 C CA . GLU A 1 417 ? 45.41000 62.15700 40.87700 1.000 14.19805 417 GLU A CA 1
ATOM 3244 C C . GLU A 1 417 ? 46.08100 60.79200 40.96700 1.000 16.68964 417 GLU A C 1
ATOM 3245 O O . GLU A 1 417 ? 46.69600 60.33000 39.98400 1.000 14.99632 417 GLU A O 1
ATOM 3251 N N . GLN A 1 418 ? 45.95600 60.10800 42.12000 1.000 15.55688 418 GLN A N 1
ATOM 3252 C CA . GLN A 1 418 ? 46.56200 58.78700 42.24200 1.000 19.11167 418 GLN A CA 1
ATOM 3253 C C . GLN A 1 418 ? 45.94500 57.81500 41.25400 1.000 16.31150 418 GLN A C 1
ATOM 3254 O O . GLN A 1 418 ? 46.64800 56.98700 40.66000 1.000 17.06117 418 GLN A O 1
ATOM 3260 N N . LEU A 1 419 ? 44.63500 57.93600 41.01000 1.000 17.20381 419 LEU A N 1
ATOM 3261 C CA . LEU A 1 419 ? 43.98400 57.05200 40.04700 1.000 13.82601 419 LEU A CA 1
ATOM 3262 C C . LEU A 1 419 ? 44.45500 57.31500 38.62500 1.000 14.76589 419 LEU A C 1
ATOM 3263 O O . LEU A 1 419 ? 44.66600 56.37100 37.84600 1.000 15.07118 419 LEU A O 1
ATOM 3268 N N . LEU A 1 420 ? 44.56800 58.58100 38.24300 1.000 13.31310 420 LEU A N 1
ATOM 3269 C CA . LEU A 1 420 ? 45.07800 58.89000 36.91600 1.000 13.89513 420 LEU A CA 1
ATOM 3270 C C . LEU A 1 420 ? 46.46700 58.32300 36.73200 1.000 13.69853 420 LEU A C 1
ATOM 3271 O O . LEU A 1 420 ? 46.80100 57.78100 35.66300 1.000 13.52001 420 LEU A O 1
ATOM 3276 N N . ALA A 1 421 ? 47.30400 58.45600 37.75300 1.000 12.82719 421 ALA A N 1
ATOM 3277 C CA . ALA A 1 421 ? 48.68900 58.01900 37.60100 1.000 14.80312 421 ALA A CA 1
ATOM 3278 C C . ALA A 1 421 ? 48.77800 56.51200 37.57800 1.000 21.99397 421 ALA A C 1
ATOM 3279 O O . ALA A 1 421 ? 49.65200 55.96300 36.91100 1.000 20.28076 421 ALA A O 1
ATOM 3281 N N . SER A 1 422 ? 47.90100 55.82400 38.31500 1.000 15.41304 422 SER A N 1
ATOM 3282 C CA . SER A 1 422 ? 47.94700 54.36800 38.39100 1.000 21.96210 422 SER A CA 1
ATOM 3283 C C . SER A 1 422 ? 47.15300 53.68900 37.28900 1.000 23.15787 422 SER A C 1
ATOM 3284 O O . SER A 1 422 ? 47.43900 52.53600 36.94000 1.000 24.87132 422 SER A O 1
ATOM 3287 N N . GLU A 1 423 ? 46.14700 54.36700 36.75300 1.000 18.95718 423 GLU A N 1
ATOM 3288 C CA . GLU A 1 423 ? 45.15200 53.76200 35.88900 1.000 19.01344 423 GLU A CA 1
ATOM 3289 C C . GLU A 1 423 ? 44.53600 54.85900 35.02400 1.000 15.50876 423 GLU A C 1
ATOM 3290 O O . GLU A 1 423 ? 43.44600 55.36400 35.33300 1.000 18.58262 423 GLU A O 1
ATOM 3296 N N . PRO A 1 424 ? 45.20200 55.22500 33.92500 1.000 20.30491 424 PRO A N 1
ATOM 3297 C CA . PRO A 1 424 ? 44.76800 56.38800 33.13300 1.000 19.55112 424 PRO A CA 1
ATOM 3298 C C . PRO A 1 424 ? 43.33700 56.33300 32.60100 1.000 16.20695 424 PRO A C 1
ATOM 3299 O O . PRO A 1 424 ? 42.72600 57.37700 32.38100 1.000 23.11460 424 PRO A O 1
ATOM 3303 N N . SER A 1 425 ? 42.78400 55.15300 32.40800 1.000 23.73809 425 SER A N 1
ATOM 3304 C CA . SER A 1 425 ? 41.44600 54.98100 31.86800 1.000 21.57029 425 SER A CA 1
ATOM 3305 C C . SER A 1 425 ? 40.37000 54.93700 32.94400 1.000 18.15776 425 SER A C 1
ATOM 3306 O O . SER A 1 425 ? 39.20300 54.70200 32.61500 1.000 19.18859 425 SER A O 1
ATOM 3309 N N . TRP A 1 426 ? 40.74500 55.08000 34.21100 1.000 13.45310 426 TRP A N 1
ATOM 3310 C CA . TRP A 1 426 ? 39.88700 54.63000 35.29600 1.000 15.47193 426 TRP A CA 1
ATOM 3311 C C . TRP A 1 426 ? 38.49200 55.22000 35.18500 1.000 16.47099 426 TRP A C 1
ATOM 3312 O O . TRP A 1 426 ? 37.50100 54.50700 35.34700 1.000 13.29455 426 TRP A O 1
ATOM 3323 N N . TRP A 1 427 ? 38.39100 56.51900 34.88100 1.000 11.11971 427 TRP A N 1
ATOM 3324 C CA . TRP A 1 427 ? 37.08700 57.17400 34.92000 1.000 13.27564 427 TRP A CA 1
ATOM 3325 C C . TRP A 1 427 ? 36.31900 57.08900 33.60600 1.000 13.94275 427 TRP A C 1
ATOM 3326 O O . TRP A 1 427 ? 35.23100 57.69900 33.47900 1.000 11.88374 427 TRP A O 1
ATOM 3337 N N . THR A 1 428 ? 36.81600 56.36600 32.62300 1.000 9.01883 428 THR A N 1
ATOM 3338 C CA . THR A 1 428 ? 36.03600 56.28400 31.39000 1.000 10.07894 428 THR A CA 1
ATOM 3339 C C . THR A 1 428 ? 35.58200 54.88500 31.01400 1.000 15.27613 428 THR A C 1
ATOM 3340 O O . THR A 1 428 ? 34.93500 54.73200 29.96700 1.000 16.22132 428 THR A O 1
ATOM 3344 N N . THR A 1 429 ? 35.88100 53.86900 31.82100 1.000 13.63243 429 THR A N 1
ATOM 3345 C CA . THR A 1 429 ? 35.58600 52.47600 31.46300 1.000 19.94942 429 THR A CA 1
ATOM 3346 C C . THR A 1 429 ? 34.31300 51.92600 32.09600 1.000 20.08315 429 THR A C 1
ATOM 3347 O O . THR A 1 429 ? 33.96400 50.74600 31.86900 1.000 19.72051 429 THR A O 1
ATOM 3351 N N . GLY A 1 430 ? 33.64800 52.69500 32.94100 1.000 13.23667 430 GLY A N 1
ATOM 3352 C CA . GLY A 1 430 ? 32.49900 52.16600 33.66500 1.000 17.99724 430 GLY A CA 1
ATOM 3353 C C . GLY A 1 430 ? 32.85500 51.21500 34.78200 1.000 19.81106 430 GLY A C 1
ATOM 3354 O O . GLY A 1 430 ? 31.97300 50.54600 35.33700 1.000 18.74952 430 GLY A O 1
ATOM 3355 N N . LYS A 1 431 ? 34.11200 51.18000 35.19000 1.000 10.61148 431 LYS A N 1
ATOM 3356 C CA . LYS A 1 431 ? 34.54300 50.26900 36.21800 1.000 11.34035 431 LYS A CA 1
ATOM 3357 C C . LYS A 1 431 ? 34.32400 50.79500 37.62900 1.000 15.96497 431 LYS A C 1
ATOM 3358 O O . LYS A 1 431 ? 34.07000 50.00500 38.55200 1.000 17.16228 431 LYS A O 1
ATOM 3364 N N . TYR A 1 432 ? 34.43100 52.08300 37.81800 1.000 11.02701 432 TYR A N 1
ATOM 3365 C CA . TYR A 1 432 ? 34.25700 52.71600 39.09800 1.000 8.54338 432 TYR A CA 1
ATOM 3366 C C . TYR A 1 432 ? 32.84500 53.28900 39.24900 1.000 11.23944 432 TYR A C 1
ATOM 3367 O O . TYR A 1 432 ? 32.23800 53.74900 38.28300 1.000 10.96915 432 TYR A O 1
ATOM 3376 N N . GLY A 1 433 ? 32.36300 53.29900 40.49100 1.000 13.08633 433 GLY A N 1
ATOM 3377 C CA . GLY A 1 433 ? 31.05700 53.83600 40.79500 1.000 8.81815 433 GLY A CA 1
ATOM 3378 C C . GLY A 1 433 ? 31.07800 54.78000 41.97500 1.000 10.66814 433 GLY A C 1
ATOM 3379 O O . GLY A 1 433 ? 31.97200 54.73000 42.84700 1.000 8.65782 433 GLY A O 1
ATOM 3380 N N . ILE A 1 434 ? 29.99600 55.57800 42.05600 1.000 8.22049 434 ILE A N 1
ATOM 3381 C CA . ILE A 1 434 ? 29.76500 56.49700 43.16000 1.000 7.51068 434 ILE A CA 1
ATOM 3382 C C . ILE A 1 434 ? 28.30600 56.51700 43.58400 1.000 9.28389 434 ILE A C 1
ATOM 3383 O O . ILE A 1 434 ? 27.39300 56.26500 42.79200 1.000 7.17795 434 ILE A O 1
ATOM 3388 N N . PHE A 1 435 ? 28.10700 56.79500 44.86700 1.000 9.69880 435 PHE A N 1
ATOM 3389 C CA . PHE A 1 435 ? 26.86500 57.32000 45.41800 1.000 8.93816 435 PHE A CA 1
ATOM 3390 C C . PHE A 1 435 ? 27.22100 58.69500 45.96400 1.000 9.05184 435 PHE A C 1
ATOM 3391 O O . PHE A 1 435 ? 27.84500 58.79600 47.01900 1.000 11.46956 435 PHE A O 1
ATOM 3399 N N . GLN A 1 436 ? 26.91300 59.76200 45.23800 1.000 9.05803 436 GLN A N 1
ATOM 3400 C CA . GLN A 1 436 ? 27.34100 61.08300 45.67000 1.000 8.50834 436 GLN A CA 1
ATOM 3401 C C . GLN A 1 436 ? 26.12800 61.96800 45.95100 1.000 10.96573 436 GLN A C 1
ATOM 3402 O O . GLN A 1 436 ? 25.32500 62.24000 45.05600 1.000 7.92031 436 GLN A O 1
ATOM 3408 N N . TYR A 1 437 ? 26.02700 62.43700 47.20300 1.000 7.27243 437 TYR A N 1
ATOM 3409 C CA . TYR A 1 437 ? 24.84900 63.07700 47.74000 1.000 8.55509 437 TYR A CA 1
ATOM 3410 C C . TYR A 1 437 ? 25.01500 64.57000 47.96600 1.000 12.21853 437 TYR A C 1
ATOM 3411 O O . TYR A 1 437 ? 26.08300 65.03500 48.35600 1.000 11.61168 437 TYR A O 1
ATOM 3420 N N . ASP A 1 438 ? 23.95200 65.31100 47.72000 1.000 8.45983 438 ASP A N 1
ATOM 3421 C CA . ASP A 1 438 ? 23.85200 66.72000 48.07900 1.000 11.24557 438 ASP A CA 1
ATOM 3422 C C . ASP A 1 438 ? 22.56600 66.90200 48.87300 1.000 13.14044 438 ASP A C 1
ATOM 3423 O O . ASP A 1 438 ? 21.47100 66.57400 48.39400 1.000 9.42810 438 ASP A O 1
ATOM 3428 N N . GLY A 1 439 ? 22.69100 67.45600 50.08000 1.000 12.35796 439 GLY A N 1
ATOM 3429 C CA . GLY A 1 439 ? 21.55300 67.71400 50.90700 1.000 10.84717 439 GLY A CA 1
ATOM 3430 C C . GLY A 1 439 ? 21.90300 67.57700 52.38200 1.000 15.39162 439 GLY A C 1
ATOM 3431 O O . GLY A 1 439 ? 23.07200 67.53000 52.75600 1.000 15.17843 439 GLY A O 1
ATOM 3432 N N . PRO A 1 440 ? 20.88400 67.51000 53.23200 1.000 16.47804 440 PRO A N 1
ATOM 3433 C CA . PRO A 1 440 ? 21.11900 67.52400 54.68600 1.000 19.57152 440 PRO A CA 1
ATOM 3434 C C . PRO A 1 440 ? 21.75900 66.25700 55.17900 1.000 22.90911 440 PRO A C 1
ATOM 3435 O O . PRO A 1 440 ? 21.45000 65.15000 54.70900 1.000 16.67925 440 PRO A O 1
ATOM 3439 N N . LEU A 1 441 ? 22.66700 66.46000 56.13400 1.000 21.94761 441 LEU A N 1
ATOM 3440 C CA . LEU A 1 441 ? 23.48800 65.46500 56.82100 1.000 31.73503 441 LEU A CA 1
ATOM 3441 C C . LEU A 1 441 ? 24.61000 64.92900 55.93500 1.000 36.02781 441 LEU A C 1
ATOM 3442 O O . LEU A 1 441 ? 25.62900 65.60600 55.74200 1.000 37.75321 441 LEU A O 1
ATOM 3447 N N . VAL B 1 4 ? 12.32100 88.24400 36.50600 1.000 25.54987 4 VAL B N 1
ATOM 3448 C CA . VAL B 1 4 ? 12.42300 89.65300 36.10500 1.000 23.35256 4 VAL B CA 1
ATOM 3449 C C . VAL B 1 4 ? 11.36800 90.03000 35.03000 1.000 16.60475 4 VAL B C 1
ATOM 3450 O O . VAL B 1 4 ? 11.03700 89.25400 34.12500 1.000 16.56899 4 VAL B O 1
ATOM 3454 N N . PRO B 1 5 ? 10.80300 91.21400 35.13200 1.000 14.74831 5 PRO B N 1
ATOM 3455 C CA . PRO B 1 5 ? 9.73900 91.58600 34.19100 1.000 14.66136 5 PRO B CA 1
ATOM 3456 C C . PRO B 1 5 ? 10.25100 91.85300 32.79100 1.000 13.31495 5 PRO B C 1
ATOM 3457 O O . PRO B 1 5 ? 11.44600 91.95300 32.52800 1.000 16.18028 5 PRO B O 1
ATOM 3461 N N . ALA B 1 6 ? 9.29500 91.99200 31.87400 1.000 13.88199 6 ALA B N 1
ATOM 3462 C CA . ALA B 1 6 ? 9.60700 92.25400 30.48000 1.000 16.58597 6 ALA B CA 1
ATOM 3463 C C . ALA B 1 6 ? 10.31400 93.60300 30.32400 1.000 10.86829 6 ALA B C 1
ATOM 3464 O O . ALA B 1 6 ? 10.09500 94.53900 31.10200 1.000 10.72404 6 ALA B O 1
ATOM 3466 N N . SER B 1 7 ? 11.13500 93.69600 29.29000 1.000 12.10623 7 SER B N 1
ATOM 3467 C CA . SER B 1 7 ? 11.77500 94.97300 28.97900 1.000 11.34675 7 SER B CA 1
ATOM 3468 C C . SER B 1 7 ? 10.80300 96.00500 28.39400 1.000 13.01740 7 SER B C 1
ATOM 3469 O O . SER B 1 7 ? 9.86600 95.68300 27.64600 1.000 9.74330 7 SER B O 1
ATOM 3472 N N . LEU B 1 8 ? 11.04200 97.27500 28.74800 1.000 10.74191 8 LEU B N 1
ATOM 3473 C CA . LEU B 1 8 ? 10.44600 98.38400 28.02500 1.000 9.77782 8 LEU B CA 1
ATOM 3474 C C . LEU B 1 8 ? 10.81900 98.28300 26.55800 1.000 9.71868 8 LEU B C 1
ATOM 3475 O O . LEU B 1 8 ? 11.92300 97.86500 26.20900 1.000 10.05766 8 LEU B O 1
ATOM 3480 N N . SER B 1 9 ? 9.87300 98.60000 25.69000 1.000 10.04309 9 SER B N 1
ATOM 3481 C CA . SER B 1 9 ? 10.10100 98.43600 24.26600 1.000 8.71648 9 SER B CA 1
ATOM 3482 C C . SER B 1 9 ? 9.01600 99.14700 23.49800 1.000 12.42485 9 SER B C 1
ATOM 3483 O O . SER B 1 9 ? 8.01500 99.58700 24.06500 1.000 9.78514 9 SER B O 1
ATOM 3486 N N . GLY B 1 10 ? 9.21400 99.20500 22.19300 1.000 9.51056 10 GLY B N 1
ATOM 3487 C CA . GLY B 1 10 ? 8.24800 99.72900 21.23900 1.000 12.29293 10 GLY B CA 1
ATOM 3488 C C . GLY B 1 10 ? 7.06700 98.83200 20.93900 1.000 13.10304 10 GLY B C 1
ATOM 3489 O O . GLY B 1 10 ? 6.23800 99.19400 20.09500 1.000 13.38785 10 GLY B O 1
ATOM 3490 N N . GLN B 1 11 ? 6.96200 97.66400 21.60500 1.000 11.70271 11 GLN B N 1
ATOM 3491 C CA . GLN B 1 11 ? 5.82000 96.79000 21.37100 1.000 12.09540 11 GLN B CA 1
ATOM 3492 C C . GLN B 1 11 ? 4.53300 97.43300 21.88700 1.000 15.97466 11 GLN B C 1
ATOM 3493 O O . GLN B 1 11 ? 3.44800 97.15000 21.37900 1.000 17.32154 11 GLN B O 1
ATOM 3499 N N . ASP B 1 12 ? 4.63800 98.26600 22.91200 1.000 12.48960 12 ASP B N 1
ATOM 3500 C CA . ASP B 1 12 ? 3.50700 98.97100 23.51600 1.000 14.73045 12 ASP B CA 1
ATOM 3501 C C . ASP B 1 12 ? 3.41400 100.32400 22.84200 1.000 16.06600 12 ASP B C 1
ATOM 3502 O O . ASP B 1 12 ? 4.19000 101.24900 23.13600 1.000 14.47339 12 ASP B O 1
ATOM 3507 N N . VAL B 1 13 ? 2.47900 100.45900 21.90500 1.000 13.83799 13 VAL B N 1
ATOM 3508 C CA . VAL B 1 13 ? 2.45500 101.68200 21.12300 1.000 14.96142 13 VAL B CA 1
ATOM 3509 C C . VAL B 1 13 ? 2.02000 102.88300 21.94800 1.000 11.46974 13 VAL B C 1
ATOM 3510 O O . VAL B 1 13 ? 2.16500 104.00800 21.49100 1.000 12.61263 13 VAL B O 1
ATOM 3514 N N . GLY B 1 14 ? 1.47800 102.67400 23.13400 1.000 13.30913 14 GLY B N 1
ATOM 3515 C CA . GLY B 1 14 ? 1.14700 103.79100 23.98700 1.000 15.23237 14 GLY B CA 1
ATOM 3516 C C . GLY B 1 14 ? 2.28100 104.21200 24.89600 1.000 16.44717 14 GLY B C 1
ATOM 3517 O O . GLY B 1 14 ? 2.08900 105.10100 25.73000 1.000 13.84903 14 GLY B O 1
ATOM 3518 N N . SER B 1 15 ? 3.47200 103.61100 24.74200 1.000 13.25924 15 SER B N 1
ATOM 3519 C CA . SER B 1 15 ? 4.54000 103.79600 25.71300 1.000 12.09145 15 SER B CA 1
ATOM 3520 C C . SER B 1 15 ? 5.47400 104.91400 25.27700 1.000 9.85707 15 SER B C 1
ATOM 3521 O O . SER B 1 15 ? 5.54800 105.29100 24.11300 1.000 9.93695 15 SER B O 1
ATOM 3524 N N . PHE B 1 16 ? 6.15300 105.49700 26.27100 1.000 13.48615 16 PHE B N 1
ATOM 3525 C CA . PHE B 1 16 ? 7.18200 106.49200 25.98800 1.000 11.62002 16 PHE B CA 1
ATOM 3526 C C . PHE B 1 16 ? 8.31300 105.89800 25.15200 1.000 11.30631 16 PHE B C 1
ATOM 3527 O O . PHE B 1 16 ? 8.88700 106.58600 24.31000 1.000 9.99540 16 PHE B O 1
ATOM 3535 N N . ALA B 1 17 ? 8.63700 104.61400 25.35100 1.000 8.94174 17 ALA B N 1
ATOM 3536 C CA . ALA B 1 17 ? 9.65300 103.98500 24.50400 1.000 8.74940 17 ALA B CA 1
ATOM 3537 C C . ALA B 1 17 ? 9.24600 104.00700 23.03800 1.000 11.70426 17 ALA B C 1
ATOM 3538 O O . ALA B 1 17 ? 10.07400 104.27000 22.15200 1.000 9.46530 17 ALA B O 1
ATOM 3540 N N . TYR B 1 18 ? 7.97800 103.69900 22.75700 1.000 8.74897 18 TYR B N 1
ATOM 3541 C CA . TYR B 1 18 ? 7.51000 103.71100 21.38700 1.000 9.87865 18 TYR B CA 1
ATOM 3542 C C . TYR B 1 18 ? 7.62700 105.11600 20.82000 1.000 10.94519 18 TYR B C 1
ATOM 3543 O O . TYR B 1 18 ? 8.06800 105.31000 19.69000 1.000 10.83798 18 TYR B O 1
ATOM 3552 N N . LEU B 1 19 ? 7.17600 106.10900 21.58600 1.000 10.13346 19 LEU B N 1
ATOM 3553 C CA . LEU B 1 19 ? 7.22900 107.50200 21.13600 1.000 13.28116 19 LEU B CA 1
ATOM 3554 C C . LEU B 1 19 ? 8.66500 107.91100 20.85100 1.000 11.71077 19 LEU B C 1
ATOM 3555 O O . LEU B 1 19 ? 8.97200 108.52900 19.82700 1.000 11.91173 19 LEU B O 1
ATOM 3560 N N . THR B 1 20 ? 9.58100 107.48600 21.71800 1.000 13.08646 20 THR B N 1
ATOM 3561 C CA . THR B 1 20 ? 10.99200 107.82200 21.53000 1.000 10.67231 20 THR B CA 1
ATOM 3562 C C . THR B 1 20 ? 11.56300 107.17700 20.26200 1.000 11.49666 20 THR B C 1
ATOM 3563 O O . THR B 1 20 ? 12.20400 107.83500 19.44900 1.000 10.83749 20 THR B O 1
ATOM 3567 N N . ILE B 1 21 ? 11.29400 105.89400 20.03600 1.000 11.13499 21 ILE B N 1
ATOM 3568 C CA . ILE B 1 21 ? 11.82900 105.23800 18.85100 1.000 10.70567 21 ILE B CA 1
ATOM 3569 C C . ILE B 1 21 ? 11.18200 105.76800 17.57600 1.000 14.22437 21 ILE B C 1
ATOM 3570 O O . ILE B 1 21 ? 11.85100 105.90600 16.53800 1.000 14.12713 21 ILE B O 1
ATOM 3575 N N . LYS B 1 22 ? 9.87200 106.06300 17.62400 1.000 11.83918 22 LYS B N 1
ATOM 3576 C CA . LYS B 1 22 ? 9.13600 106.48900 16.43400 1.000 11.62932 22 LYS B CA 1
ATOM 3577 C C . LYS B 1 22 ? 9.46200 107.93500 16.02800 1.000 15.59702 22 LYS B C 1
ATOM 3578 O O . LYS B 1 22 ? 9.65000 108.22200 14.84900 1.000 15.18238 22 LYS B O 1
ATOM 3584 N N . ASP B 1 23 ? 9.57600 108.83700 16.97800 1.000 14.65795 23 ASP B N 1
ATOM 3585 C CA . ASP B 1 23 ? 9.72200 110.26000 16.68500 1.000 17.08316 23 ASP B CA 1
ATOM 3586 C C . ASP B 1 23 ? 11.03600 110.88500 17.13600 1.000 20.80592 23 ASP B C 1
ATOM 3587 O O . ASP B 1 23 ? 11.60100 111.73600 16.42000 1.000 24.42492 23 ASP B O 1
ATOM 3592 N N . ARG B 1 24 ? 11.57900 110.49200 18.27000 1.000 13.22608 24 ARG B N 1
ATOM 3593 C CA . ARG B 1 24 ? 12.75300 111.22600 18.73100 1.000 16.14928 24 ARG B CA 1
ATOM 3594 C C . ARG B 1 24 ? 14.04500 110.72900 18.09800 1.000 17.91906 24 ARG B C 1
ATOM 3595 O O . ARG B 1 24 ? 14.89300 111.54000 17.69200 1.000 14.50469 24 ARG B O 1
ATOM 3603 N N . ILE B 1 25 ? 14.24700 109.40500 18.04500 1.000 12.71295 25 ILE B N 1
ATOM 3604 C CA . ILE B 1 25 ? 15.47900 108.87300 17.46600 1.000 13.26935 25 ILE B CA 1
ATOM 3605 C C . ILE B 1 25 ? 15.67800 109.32900 16.03100 1.000 15.00937 25 ILE B C 1
ATOM 3606 O O . ILE B 1 25 ? 16.80400 109.70400 15.67800 1.000 13.77785 25 ILE B O 1
ATOM 3611 N N . PRO B 1 26 ? 14.67900 109.27800 15.15400 1.000 16.38670 26 PRO B N 1
ATOM 3612 C CA . PRO B 1 26 ? 14.91500 109.76800 13.79000 1.000 15.16052 26 PRO B CA 1
ATOM 3613 C C . PRO B 1 26 ? 15.34900 111.22900 13.73600 1.000 14.31169 26 PRO B C 1
ATOM 3614 O O . PRO B 1 26 ? 16.15700 111.59600 12.86200 1.000 16.09642 26 PRO B O 1
ATOM 3618 N N . GLN B 1 27 ? 14.85500 112.06000 14.65600 1.000 13.81233 27 GLN B N 1
ATOM 3619 C CA . GLN B 1 27 ? 15.23400 113.47800 14.65500 1.000 13.74569 27 GLN B CA 1
ATOM 3620 C C . GLN B 1 27 ? 16.67500 113.64500 15.11400 1.000 13.98778 27 GLN B C 1
ATOM 3621 O O . GLN B 1 27 ? 17.39800 114.52800 14.62300 1.000 14.96186 27 GLN B O 1
ATOM 3627 N N . ILE B 1 28 ? 17.11500 112.79900 16.05200 1.000 12.36906 28 ILE B N 1
ATOM 3628 C CA . ILE B 1 28 ? 18.52100 112.82400 16.47100 1.000 13.03899 28 ILE B CA 1
ATOM 3629 C C . ILE B 1 28 ? 19.42300 112.52200 15.29000 1.000 14.16030 28 ILE B C 1
ATOM 3630 O O . ILE B 1 28 ? 20.44900 113.19000 15.06300 1.000 14.51927 28 ILE B O 1
ATOM 3635 N N . LEU B 1 29 ? 19.08400 111.47000 14.54400 1.000 13.49203 29 LEU B N 1
ATOM 3636 C CA . LEU B 1 29 ? 19.87900 111.09200 13.39000 1.000 10.83519 29 LEU B CA 1
ATOM 3637 C C . LEU B 1 29 ? 19.83800 112.16300 12.31800 1.000 12.62600 29 LEU B C 1
ATOM 3638 O O . LEU B 1 29 ? 20.84800 112.43000 11.66000 1.000 10.58739 29 LEU B O 1
ATOM 3643 N N . THR B 1 30 ? 18.66900 112.76700 12.10100 1.000 12.61700 30 THR B N 1
ATOM 3644 C CA . THR B 1 30 ? 18.59900 113.86600 11.13600 1.000 14.38217 30 THR B CA 1
ATOM 3645 C C . THR B 1 30 ? 19.53800 114.98900 11.54800 1.000 15.27261 30 THR B C 1
ATOM 3646 O O . THR B 1 30 ? 20.20400 115.61900 10.71000 1.000 13.47869 30 THR B O 1
ATOM 3650 N N . LYS B 1 31 ? 19.56200 115.25700 12.85200 1.000 12.06721 31 LYS B N 1
ATOM 3651 C CA . LYS B 1 31 ? 20.40100 116.31500 13.46800 1.000 15.31955 31 LYS B CA 1
ATOM 3652 C C . LYS B 1 31 ? 21.87300 115.97500 13.21200 1.000 15.18740 31 LYS B C 1
ATOM 3653 O O . LYS B 1 31 ? 22.62700 116.88200 12.83300 1.000 12.53364 31 LYS B O 1
ATOM 3659 N N . VAL B 1 32 ? 22.25500 114.70900 13.39600 1.000 13.73402 32 VAL B N 1
ATOM 3660 C CA . VAL B 1 32 ? 23.62200 114.25600 13.14300 1.000 13.43940 32 VAL B CA 1
ATOM 3661 C C . VAL B 1 32 ? 24.00400 114.45500 11.68400 1.000 14.18418 32 VAL B C 1
ATOM 3662 O O . VAL B 1 32 ? 25.12000 114.90600 11.36800 1.000 11.14318 32 VAL B O 1
ATOM 3666 N N . ILE B 1 33 ? 23.11400 114.08300 10.76800 1.000 11.28951 33 ILE B N 1
ATOM 3667 C CA . ILE B 1 33 ? 23.40100 114.27000 9.34900 1.000 13.57178 33 ILE B CA 1
ATOM 3668 C C . ILE B 1 33 ? 23.58000 115.75600 9.04200 1.000 12.94782 33 ILE B C 1
ATOM 3669 O O . ILE B 1 33 ? 24.47500 116.13400 8.27100 1.000 15.80424 33 ILE B O 1
ATOM 3674 N N . ASP B 1 34 ? 22.76500 116.62200 9.67400 1.000 14.99148 34 ASP B N 1
ATOM 3675 C CA . ASP B 1 34 ? 22.88200 118.07300 9.49100 1.000 15.54775 34 ASP B CA 1
ATOM 3676 C C . ASP B 1 34 ? 24.22300 118.57500 9.99800 1.000 17.10981 34 ASP B C 1
ATOM 3677 O O . ASP B 1 34 ? 24.84500 119.44600 9.38700 1.000 15.19856 34 ASP B O 1
ATOM 3682 N N . THR B 1 35 ? 24.64700 118.08400 11.16600 1.000 17.40882 35 THR B N 1
ATOM 3683 C CA . THR B 1 35 ? 25.94700 118.47200 11.69700 1.000 15.75168 35 THR B CA 1
ATOM 3684 C C . THR B 1 35 ? 27.07400 118.16500 10.71900 1.000 14.66492 35 THR B C 1
ATOM 3685 O O . THR B 1 35 ? 27.97300 119.00000 10.50300 1.000 15.76921 35 THR B O 1
ATOM 3689 N N . LEU B 1 36 ? 27.07100 116.95500 10.15700 1.000 12.00496 36 LEU B N 1
ATOM 3690 C CA . LEU B 1 36 ? 28.12100 116.54700 9.22600 1.000 15.34039 36 LEU B CA 1
ATOM 3691 C C . LEU B 1 36 ? 28.10900 117.45500 8.00600 1.000 16.86014 36 LEU B C 1
ATOM 3692 O O . LEU B 1 36 ? 29.14200 118.01300 7.61700 1.000 18.12067 36 LEU B O 1
ATOM 3697 N N . HIS B 1 37 ? 26.91400 117.64800 7.43100 1.000 16.14483 37 HIS B N 1
ATOM 3698 C CA . HIS B 1 37 ? 26.73000 118.53900 6.29500 1.000 21.31348 37 HIS B CA 1
ATOM 3699 C C . HIS B 1 37 ? 27.30700 119.91700 6.57500 1.000 19.90487 37 HIS B C 1
ATOM 3700 O O . HIS B 1 37 ? 28.02600 120.47200 5.73900 1.000 21.47325 37 HIS B O 1
ATOM 3707 N N . ARG B 1 38 ? 27.03500 120.47000 7.75600 1.000 21.54380 38 ARG B N 1
ATOM 3708 C CA . ARG B 1 38 ? 27.49500 121.81700 8.05900 1.000 23.14317 38 ARG B CA 1
ATOM 3709 C C . ARG B 1 38 ? 29.00700 121.90200 8.23500 1.000 25.37060 38 ARG B C 1
ATOM 3710 O O . ARG B 1 38 ? 29.58300 122.99900 8.11000 1.000 18.17310 38 ARG B O 1
ATOM 3718 N N . HIS B 1 39 ? 29.66800 120.78300 8.51200 1.000 17.79857 39 HIS B N 1
ATOM 3719 C CA . HIS B 1 39 ? 31.11400 120.76300 8.66000 1.000 18.98539 39 HIS B CA 1
ATOM 3720 C C . HIS B 1 39 ? 31.85400 120.50100 7.34600 1.000 18.10444 39 HIS B C 1
ATOM 3721 O O . HIS B 1 39 ? 33.08000 120.36200 7.35500 1.000 20.58876 39 HIS B O 1
ATOM 3728 N N . LYS B 1 40 ? 31.13500 120.39500 6.23000 1.000 18.93066 40 LYS B N 1
ATOM 3729 C CA . LYS B 1 40 ? 31.75900 120.02300 4.96000 1.000 23.51852 40 LYS B CA 1
ATOM 3730 C C . LYS B 1 40 ? 32.97400 120.89800 4.65300 1.000 21.42451 40 LYS B C 1
ATOM 3731 O O . LYS B 1 40 ? 34.04800 120.39400 4.30700 1.000 23.77792 40 LYS B O 1
ATOM 3737 N N . SER B 1 41 ? 32.82200 122.21300 4.81400 1.000 20.48346 41 SER B N 1
ATOM 3738 C CA . SER B 1 41 ? 33.89400 123.15400 4.48300 1.000 25.45522 41 SER B CA 1
ATOM 3739 C C . SER B 1 41 ? 35.09000 122.99800 5.42300 1.000 26.34527 41 SER B C 1
ATOM 3740 O O . SER B 1 41 ? 36.24900 123.05600 5.00100 1.000 24.35280 41 SER B O 1
ATOM 3743 N N . GLU B 1 42 ? 34.82000 122.79200 6.70400 1.000 22.74529 42 GLU B N 1
ATOM 3744 C CA . GLU B 1 42 ? 35.89400 122.53700 7.65400 1.000 26.28101 42 GLU B CA 1
ATOM 3745 C C . GLU B 1 42 ? 36.62700 121.25100 7.32000 1.000 21.32749 42 GLU B C 1
ATOM 3746 O O . GLU B 1 42 ? 37.86300 121.20000 7.36500 1.000 22.67755 42 GLU B O 1
ATOM 3752 N N . PHE B 1 43 ? 35.88700 120.19100 6.97300 1.000 21.68244 43 PHE B N 1
ATOM 3753 C CA . PHE B 1 43 ? 36.53700 118.94400 6.59100 1.000 17.71385 43 PHE B CA 1
ATOM 3754 C C . PHE B 1 43 ? 37.41300 119.13600 5.35300 1.000 19.46172 43 PHE B C 1
ATOM 3755 O O . PHE B 1 43 ? 38.44500 118.47900 5.20000 1.000 17.58952 43 PHE B O 1
ATOM 3763 N N . PHE B 1 44 ? 36.96900 119.95500 4.40900 1.000 18.55340 44 PHE B N 1
ATOM 3764 C CA . PHE B 1 44 ? 37.79800 120.18700 3.23200 1.000 23.89732 44 PHE B CA 1
ATOM 3765 C C . PHE B 1 44 ? 39.06000 120.96200 3.59500 1.000 22.32468 44 PHE B C 1
ATOM 3766 O O . PHE B 1 44 ? 40.15700 120.64400 3.12900 1.000 19.71517 44 PHE B O 1
ATOM 3774 N N . GLU B 1 45 ? 38.92000 121.93500 4.48800 1.000 22.87719 45 GLU B N 1
ATOM 3775 C CA . GLU B 1 45 ? 40.04600 122.76700 4.97900 1.000 25.93544 45 GLU B CA 1
ATOM 3776 C C . GLU B 1 45 ? 41.13000 121.88600 5.60600 1.000 27.04927 45 GLU B C 1
ATOM 3777 O O . GLU B 1 45 ? 42.30400 122.09400 5.30000 1.000 22.98422 45 GLU B O 1
ATOM 3783 N N . LYS B 1 46 ? 40.73700 120.92500 6.44200 1.000 21.10901 46 LYS B N 1
ATOM 3784 C CA . LYS B 1 46 ? 41.69200 120.10800 7.23500 1.000 21.94151 46 LYS B CA 1
ATOM 3785 C C . LYS B 1 46 ? 42.13000 118.82100 6.53100 1.000 19.68485 46 LYS B C 1
ATOM 3786 O O . LYS B 1 46 ? 43.20900 118.34300 6.87200 1.000 22.74073 46 LYS B O 1
ATOM 3792 N N . HIS B 1 47 ? 41.27300 118.23800 5.69700 1.000 18.47818 47 HIS B N 1
ATOM 3793 C CA . HIS B 1 47 ? 41.54600 116.93000 5.05100 1.000 18.03385 47 HIS B CA 1
ATOM 3794 C C . HIS B 1 47 ? 41.53000 116.97800 3.51900 1.000 19.54725 47 HIS B C 1
ATOM 3795 O O . HIS B 1 47 ? 41.83600 115.93600 2.93700 1.000 23.97966 47 HIS B O 1
ATOM 3802 N N . GLY B 1 48 ? 41.20500 118.09900 2.87100 1.000 22.36513 48 GLY B N 1
ATOM 3803 C CA . GLY B 1 48 ? 41.15000 118.10500 1.43300 1.000 28.77668 48 GLY B CA 1
ATOM 3804 C C . GLY B 1 48 ? 39.91700 117.37900 0.90600 1.000 28.95526 48 GLY B C 1
ATOM 3805 O O . GLY B 1 48 ? 38.92000 117.15500 1.62100 1.000 25.12643 48 GLY B O 1
ATOM 3806 N N . GLU B 1 49 ? 39.99900 117.00300 -0.37400 1.000 27.53070 49 GLU B N 1
ATOM 3807 C CA . GLU B 1 49 ? 38.88400 116.32400 -1.02400 1.000 29.84450 49 GLU B CA 1
ATOM 3808 C C . GLU B 1 49 ? 38.52900 115.02100 -0.31400 1.000 27.46557 49 GLU B C 1
ATOM 3809 O O . GLU B 1 49 ? 37.36500 114.62700 -0.30300 1.000 28.54677 49 GLU B O 1
ATOM 3815 N N . GLU B 1 50 ? 39.51100 114.33500 0.27700 1.000 25.37000 50 GLU B N 1
ATOM 3816 C CA . GLU B 1 50 ? 39.21400 113.08800 0.96800 1.000 26.85401 50 GLU B CA 1
ATOM 3817 C C . GLU B 1 50 ? 38.33500 113.30600 2.19200 1.000 25.48255 50 GLU B C 1
ATOM 3818 O O . GLU B 1 50 ? 37.59600 112.39300 2.59000 1.000 24.44856 50 GLU B O 1
ATOM 3824 N N . GLY B 1 51 ? 38.37600 114.49900 2.78200 1.000 20.51819 51 GLY B N 1
ATOM 3825 C CA . GLY B 1 51 ? 37.46600 114.81400 3.85600 1.000 19.55147 51 GLY B CA 1
ATOM 3826 C C . GLY B 1 51 ? 36.03300 114.95100 3.38500 1.000 25.68202 51 GLY B C 1
ATOM 3827 O O . GLY B 1 51 ? 35.10000 114.51500 4.06700 1.000 20.78136 51 GLY B O 1
ATOM 3828 N N . VAL B 1 52 ? 35.82600 115.58100 2.22500 1.000 25.59362 52 VAL B N 1
ATOM 3829 C CA . VAL B 1 52 ? 34.46000 115.75600 1.73200 1.000 25.21395 52 VAL B CA 1
ATOM 3830 C C . VAL B 1 52 ? 33.87600 114.41700 1.29900 1.000 23.27493 52 VAL B C 1
ATOM 3831 O O . VAL B 1 52 ? 32.69100 114.14300 1.52200 1.000 25.07098 52 VAL B O 1
ATOM 3835 N N . GLU B 1 53 ? 34.69300 113.57700 0.66300 1.000 23.04764 53 GLU B N 1
ATOM 3836 C CA . GLU B 1 53 ? 34.28400 112.22500 0.30600 1.000 23.52135 53 GLU B CA 1
ATOM 3837 C C . GLU B 1 53 ? 33.88000 111.41000 1.53900 1.000 23.68435 53 GLU B C 1
ATOM 3838 O O . GLU B 1 53 ? 32.90900 110.63600 1.50900 1.000 18.91338 53 GLU B O 1
ATOM 3844 N N . ALA B 1 54 ? 34.63300 111.55100 2.61900 1.000 17.70318 54 ALA B N 1
ATOM 3845 C CA . ALA B 1 54 ? 34.33000 110.82700 3.84500 1.000 19.48780 54 ALA B CA 1
ATOM 3846 C C . ALA B 1 54 ? 33.05400 111.35800 4.49500 1.000 18.26794 54 ALA B C 1
ATOM 3847 O O . ALA B 1 54 ? 32.22900 110.57900 5.02000 1.000 16.79920 54 ALA B O 1
ATOM 3849 N N . GLU B 1 55 ? 32.86400 112.67700 4.47200 1.000 16.77812 55 GLU B N 1
ATOM 3850 C CA . GLU B 1 55 ? 31.62500 113.25000 4.98000 1.000 18.24267 55 GLU B CA 1
ATOM 3851 C C . GLU B 1 55 ? 30.42000 112.69800 4.21300 1.000 20.27818 55 GLU B C 1
ATOM 3852 O O . GLU B 1 55 ? 29.37900 112.38300 4.80500 1.000 17.94083 55 GLU B O 1
ATOM 3858 N N . LYS B 1 56 ? 30.54200 112.59800 2.89600 1.000 20.83687 56 LYS B N 1
ATOM 3859 C CA . LYS B 1 56 ? 29.45500 112.04900 2.09100 1.000 23.20129 56 LYS B CA 1
ATOM 3860 C C . LYS B 1 56 ? 29.20400 110.57800 2.41100 1.000 18.10672 56 LYS B C 1
ATOM 3861 O O . LYS B 1 56 ? 28.04700 110.14100 2.43900 1.000 17.55753 56 LYS B O 1
ATOM 3867 N N . LYS B 1 57 ? 30.26800 109.79100 2.57900 1.000 17.08520 57 LYS B N 1
ATOM 3868 C CA . LYS B 1 57 ? 30.12000 108.38300 2.94700 1.000 17.86042 57 LYS B CA 1
ATOM 3869 C C . LYS B 1 57 ? 29.41000 108.23300 4.29400 1.000 16.49100 57 LYS B C 1
ATOM 3870 O O . LYS B 1 57 ? 28.49000 107.41600 4.44800 1.000 16.43878 57 LYS B O 1
ATOM 3876 N N . ALA B 1 58 ? 29.84300 109.01100 5.29500 1.000 13.93008 58 ALA B N 1
ATOM 3877 C CA . ALA B 1 58 ? 29.22300 108.93000 6.60600 1.000 14.30325 58 ALA B CA 1
ATOM 3878 C C . ALA B 1 58 ? 27.75600 109.30000 6.53600 1.000 14.52370 58 ALA B C 1
ATOM 3879 O O . ALA B 1 58 ? 26.92600 108.63000 7.14800 1.000 14.94915 58 ALA B O 1
ATOM 3881 N N . ILE B 1 59 ? 27.41300 110.36200 5.80500 1.000 9.09770 59 ILE B N 1
ATOM 3882 C CA . ILE B 1 59 ? 26.01100 110.74000 5.67800 1.000 17.54779 59 ILE B CA 1
ATOM 3883 C C . ILE B 1 59 ? 25.22200 109.62900 4.98900 1.000 17.12347 59 ILE B C 1
ATOM 3884 O O . ILE B 1 59 ? 24.08100 109.33900 5.36100 1.000 14.91774 59 ILE B O 1
ATOM 3889 N N . SER B 1 60 ? 25.81500 108.99800 3.97600 1.000 14.31727 60 SER B N 1
ATOM 3890 C CA . SER B 1 60 ? 25.17200 107.87900 3.29400 1.000 16.52290 60 SER B CA 1
ATOM 3891 C C . SER B 1 60 ? 24.85400 106.74900 4.26200 1.000 16.97981 60 SER B C 1
ATOM 3892 O O . SER B 1 60 ? 23.75300 106.17800 4.24700 1.000 14.35180 60 SER B O 1
ATOM 3895 N N . LEU B 1 61 ? 25.82900 106.40000 5.09500 1.000 13.76798 61 LEU B N 1
ATOM 3896 C CA . LEU B 1 61 ? 25.64900 105.31300 6.05800 1.000 19.31621 61 LEU B CA 1
ATOM 3897 C C . LEU B 1 61 ? 24.61200 105.66300 7.11100 1.000 15.23484 61 LEU B C 1
ATOM 3898 O O . LEU B 1 61 ? 23.81000 104.80600 7.50800 1.000 15.69780 61 LEU B O 1
ATOM 3903 N N . LEU B 1 62 ? 24.61700 106.91900 7.58600 1.000 13.52080 62 LEU B N 1
ATOM 3904 C CA . LEU B 1 62 ? 23.64500 107.33900 8.58400 1.000 11.41783 62 LEU B CA 1
ATOM 3905 C C . LEU B 1 62 ? 22.26100 107.40900 7.98900 1.000 12.94659 62 LEU B C 1
ATOM 3906 O O . LEU B 1 62 ? 21.28400 107.12900 8.67800 1.000 11.47994 62 LEU B O 1
ATOM 3911 N N . SER B 1 63 ? 22.15900 107.75500 6.69900 1.000 15.79033 63 SER B N 1
ATOM 3912 C CA . SER B 1 63 ? 20.84100 107.79200 6.04900 1.000 15.49586 63 SER B CA 1
ATOM 3913 C C . SER B 1 63 ? 20.28200 106.38600 5.89700 1.000 12.36297 63 SER B C 1
ATOM 3914 O O . SER B 1 63 ? 19.07900 106.17900 6.03900 1.000 16.13679 63 SER B O 1
ATOM 3917 N N . LYS B 1 64 ? 21.14300 105.41200 5.60800 1.000 15.90006 64 LYS B N 1
ATOM 3918 C CA . LYS B 1 64 ? 20.72400 104.00500 5.60800 1.000 16.66053 64 LYS B CA 1
ATOM 3919 C C . LYS B 1 64 ? 20.23200 103.57800 6.98600 1.000 18.36953 64 LYS B C 1
ATOM 3920 O O . LYS B 1 64 ? 19.18600 102.91300 7.12100 1.000 14.53493 64 LYS B O 1
ATOM 3926 N N . LEU B 1 65 ? 20.99000 103.93900 8.02900 1.000 12.24456 65 LEU B N 1
ATOM 3927 C CA . LEU B 1 65 ? 20.59500 103.61800 9.39800 1.000 12.56721 65 LEU B CA 1
ATOM 3928 C C . LEU B 1 65 ? 19.21700 104.21100 9.73100 1.000 11.53294 65 LEU B C 1
ATOM 3929 O O . LEU B 1 65 ? 18.34800 103.55400 10.33500 1.000 10.03794 65 LEU B O 1
ATOM 3934 N N . ARG B 1 66 ? 19.00100 105.47100 9.36100 1.000 10.61659 66 ARG B N 1
ATOM 3935 C CA . ARG B 1 66 ? 17.72000 106.09400 9.63300 1.000 13.71603 66 ARG B CA 1
ATOM 3936 C C . ARG B 1 66 ? 16.60400 105.34800 8.93000 1.000 11.06356 66 ARG B C 1
ATOM 3937 O O . ARG B 1 66 ? 15.50900 105.17800 9.48300 1.000 14.35390 66 ARG B O 1
ATOM 3945 N N . ASN B 1 67 ? 16.86900 104.87800 7.72800 1.000 14.39347 67 ASN B N 1
ATOM 3946 C CA . ASN B 1 67 ? 15.83500 104.17200 6.98200 1.000 14.89728 67 ASN B CA 1
ATOM 3947 C C . ASN B 1 67 ? 15.54200 102.85000 7.64100 1.000 12.76090 67 ASN B C 1
ATOM 3948 O O . ASN B 1 67 ? 14.39000 102.40200 7.66800 1.000 15.24563 67 ASN B O 1
ATOM 3953 N N . GLU B 1 68 ? 16.57800 102.18700 8.16400 1.000 10.51603 68 GLU B N 1
ATOM 3954 C CA . GLU B 1 68 ? 16.34200 100.91400 8.84800 1.000 13.58359 68 GLU B CA 1
ATOM 3955 C C . GLU B 1 68 ? 15.41600 101.12400 10.03200 1.000 14.61222 68 GLU B C 1
ATOM 3956 O O . GLU B 1 68 ? 14.46900 100.34900 10.27300 1.000 13.86855 68 GLU B O 1
ATOM 3962 N N . LEU B 1 69 ? 15.68900 102.17000 10.79900 1.000 12.42255 69 LEU B N 1
ATOM 3963 C CA . LEU B 1 69 ? 14.85100 102.48900 11.95600 1.000 13.38447 69 LEU B CA 1
ATOM 3964 C C . LEU B 1 69 ? 13.43600 102.86300 11.53400 1.000 19.23337 69 LEU B C 1
ATOM 3965 O O . LEU B 1 69 ? 12.45200 102.38900 12.12800 1.000 18.41669 69 LEU B O 1
ATOM 3970 N N . GLN B 1 70 ? 13.30700 103.69600 10.49800 1.000 15.53879 70 GLN B N 1
ATOM 3971 C CA . GLN B 1 70 ? 11.98000 104.14400 10.07300 1.000 19.64411 70 GLN B CA 1
ATOM 3972 C C . GLN B 1 70 ? 11.11900 103.00900 9.54400 1.000 21.47634 70 GLN B C 1
ATOM 3973 O O . GLN B 1 70 ? 9.88500 103.10300 9.58500 1.000 19.13276 70 GLN B O 1
ATOM 3979 N N . THR B 1 71 ? 11.73600 101.97500 8.98100 1.000 16.26013 71 THR B N 1
ATOM 3980 C CA . THR B 1 71 ? 11.02700 100.86600 8.36000 1.000 16.63119 71 THR B CA 1
ATOM 3981 C C . THR B 1 71 ? 11.10600 99.58100 9.18400 1.000 19.05879 71 THR B C 1
ATOM 3982 O O . THR B 1 71 ? 10.63700 98.54600 8.73000 1.000 14.25481 71 THR B O 1
ATOM 3986 N N . ASP B 1 72 ? 11.66800 99.62700 10.39000 1.000 16.10553 72 ASP B N 1
ATOM 3987 C CA . ASP B 1 72 ? 11.65200 98.48900 11.33600 1.000 11.38272 72 ASP B CA 1
ATOM 3988 C C . ASP B 1 72 ? 12.38800 97.28000 10.75800 1.000 15.80676 72 ASP B C 1
ATOM 3989 O O . ASP B 1 72 ? 12.00800 96.11400 10.96800 1.000 14.40166 72 ASP B O 1
ATOM 3994 N N . LYS B 1 73 ? 13.48500 97.55200 10.08200 1.000 11.08887 73 LYS B N 1
ATOM 3995 C CA . LYS B 1 73 ? 14.34100 96.48900 9.57500 1.000 11.73680 73 LYS B CA 1
ATOM 3996 C C . LYS B 1 73 ? 15.03100 95.75100 10.72700 1.000 13.90766 73 LYS B C 1
ATOM 3997 O O . LYS B 1 73 ? 15.32400 96.33500 11.77300 1.000 10.51720 73 LYS B O 1
ATOM 4003 N N . PRO B 1 74 ? 15.30400 94.46300 10.56800 1.000 11.35606 74 PRO B N 1
ATOM 4004 C CA . PRO B 1 74 ? 16.04200 93.75100 11.62400 1.000 10.83474 74 PRO B CA 1
ATOM 4005 C C . PRO B 1 74 ? 17.44200 94.32700 11.79100 1.000 11.93165 74 PRO B C 1
ATOM 4006 O O . PRO B 1 74 ? 18.04800 94.84500 10.84300 1.000 12.07048 74 PRO B O 1
ATOM 4010 N N . PHE B 1 75 ? 17.92500 94.26300 13.03000 1.000 13.34889 75 PHE B N 1
ATOM 4011 C CA . PHE B 1 75 ? 19.29100 94.66400 13.34400 1.000 10.72829 75 PHE B CA 1
ATOM 4012 C C . PHE B 1 75 ? 20.25700 93.78300 12.55300 1.000 14.29687 75 PHE B C 1
ATOM 4013 O O . PHE B 1 75 ? 19.98600 92.59000 12.29600 1.000 11.82878 75 PHE B O 1
ATOM 4021 N N . ILE B 1 76 ? 21.39400 94.36600 12.18800 1.000 9.80651 76 ILE B N 1
ATOM 4022 C CA . ILE B 1 76 ? 22.43300 93.64600 11.45600 1.000 10.69178 76 ILE B CA 1
ATOM 4023 C C . ILE B 1 76 ? 23.70200 93.66900 12.28800 1.000 12.13214 76 ILE B C 1
ATOM 4024 O O . ILE B 1 76 ? 23.92300 94.58300 13.10100 1.000 11.43005 76 ILE B O 1
ATOM 4029 N N . PRO B 1 77 ? 24.59700 92.72600 12.05000 1.000 12.36795 77 PRO B N 1
ATOM 4030 C CA . PRO B 1 77 ? 25.85100 92.70600 12.81200 1.000 11.88304 77 PRO B CA 1
ATOM 4031 C C . PRO B 1 77 ? 26.70400 93.93700 12.54600 1.000 12.79867 77 PRO B C 1
ATOM 4032 O O . PRO B 1 77 ? 26.62500 94.57000 11.48400 1.000 9.94431 77 PRO B O 1
ATOM 4036 N N . LEU B 1 78 ? 27.52000 94.27700 13.55600 1.000 11.79080 78 LEU B N 1
ATOM 4037 C CA . LEU B 1 78 ? 28.55900 95.28100 13.38100 1.000 13.04829 78 LEU B CA 1
ATOM 4038 C C . LEU B 1 78 ? 29.69600 94.66700 12.58900 1.000 13.86718 78 LEU B C 1
ATOM 4039 O O . LEU B 1 78 ? 29.98500 93.47300 12.72200 1.000 13.42378 78 LEU B O 1
ATOM 4044 N N . VAL B 1 79 ? 30.33200 95.46600 11.72800 1.000 12.74706 79 VAL B N 1
ATOM 4045 C CA . VAL B 1 79 ? 31.32300 94.94300 10.79200 1.000 14.45969 79 VAL B CA 1
ATOM 4046 C C . VAL B 1 79 ? 32.69700 95.57100 10.97900 1.000 17.94489 79 VAL B C 1
ATOM 4047 O O . VAL B 1 79 ? 33.71400 94.88700 10.86800 1.000 15.99945 79 VAL B O 1
ATOM 4051 N N . GLU B 1 80 ? 32.76200 96.85100 11.27700 1.000 11.69282 80 GLU B N 1
ATOM 4052 C CA . GLU B 1 80 ? 34.05900 97.52200 11.32000 1.000 14.60026 80 GLU B CA 1
ATOM 4053 C C . GLU B 1 80 ? 34.81400 97.16300 12.58700 1.000 16.84928 80 GLU B C 1
ATOM 4054 O O . GLU B 1 80 ? 34.25000 97.16500 13.68100 1.000 14.08874 80 GLU B O 1
ATOM 4060 N N . LYS B 1 81 ? 36.09400 96.82800 12.44400 1.000 12.42914 81 LYS B N 1
ATOM 4061 C CA . LYS B 1 81 ? 36.85200 96.41000 13.61000 1.000 13.91550 81 LYS B CA 1
ATOM 4062 C C . LYS B 1 81 ? 36.94900 97.56500 14.59600 1.000 13.88193 81 LYS B C 1
ATOM 4063 O O . LYS B 1 81 ? 37.13600 98.73200 14.21500 1.000 16.38576 81 LYS B O 1
ATOM 4069 N N . PHE B 1 82 ? 36.75200 97.24200 15.86600 1.000 13.84848 82 PHE B N 1
ATOM 4070 C CA . PHE B 1 82 ? 36.72400 98.21800 16.95300 1.000 11.26811 82 PHE B CA 1
ATOM 4071 C C . PHE B 1 82 ? 36.80100 97.38900 18.22100 1.000 14.41888 82 PHE B C 1
ATOM 4072 O O . PHE B 1 82 ? 36.47100 96.19400 18.20800 1.000 12.43028 82 PHE B O 1
ATOM 4080 N N . VAL B 1 83 ? 37.25500 98.02100 19.30800 1.000 12.12117 83 VAL B N 1
ATOM 4081 C CA . VAL B 1 83 ? 37.50800 97.29900 20.55200 1.000 11.58138 83 VAL B CA 1
ATOM 4082 C C . VAL B 1 83 ? 36.32000 96.43200 20.96800 1.000 13.92145 83 VAL B C 1
ATOM 4083 O O . VAL B 1 83 ? 36.50300 95.32800 21.50200 1.000 15.13102 83 VAL B O 1
ATOM 4087 N N . ASP B 1 84 ? 35.08600 96.90300 20.75500 1.000 12.35667 84 ASP B N 1
ATOM 4088 C CA . ASP B 1 84 ? 33.91100 96.19700 21.28100 1.000 13.98734 84 ASP B CA 1
ATOM 4089 C C . ASP B 1 84 ? 33.02600 95.58800 20.20200 1.000 10.93694 84 ASP B C 1
ATOM 4090 O O . ASP B 1 84 ? 31.91900 95.14800 20.51000 1.000 9.75821 84 ASP B O 1
ATOM 4095 N N . THR B 1 85 ? 33.49800 95.48500 18.95800 1.000 11.11235 85 THR B N 1
ATOM 4096 C CA . THR B 1 85 ? 32.64700 94.93900 17.89500 1.000 12.09525 85 THR B CA 1
ATOM 4097 C C . THR B 1 85 ? 32.22000 93.51000 18.19400 1.000 10.43031 85 THR B C 1
ATOM 4098 O O . THR B 1 85 ? 31.02500 93.15200 18.08400 1.000 8.80993 85 THR B O 1
ATOM 4102 N N . ASP B 1 86 ? 33.15800 92.68100 18.61900 1.000 8.41939 86 ASP B N 1
ATOM 4103 C CA . ASP B 1 86 ? 32.80100 91.27000 18.81300 1.000 11.02015 86 ASP B CA 1
ATOM 4104 C C . ASP B 1 86 ? 31.88100 91.09200 20.02100 1.000 11.13184 86 ASP B C 1
ATOM 4105 O O . ASP B 1 86 ? 30.94700 90.29400 19.97900 1.000 11.22546 86 ASP B O 1
ATOM 4110 N N . ILE B 1 87 ? 32.13700 91.80900 21.11600 1.000 8.36304 87 ILE B N 1
ATOM 4111 C CA . ILE B 1 87 ? 31.25100 91.75900 22.27600 1.000 9.23910 87 ILE B CA 1
ATOM 4112 C C . ILE B 1 87 ? 29.83600 92.16800 21.87700 1.000 10.44798 87 ILE B C 1
ATOM 4113 O O . ILE B 1 87 ? 28.84200 91.56800 22.32500 1.000 9.70187 87 ILE B O 1
ATOM 4118 N N . TRP B 1 88 ? 29.72800 93.21500 21.04900 1.000 9.04854 88 TRP B N 1
ATOM 4119 C CA . TRP B 1 88 ? 28.43200 93.67300 20.58600 1.000 8.65505 88 TRP B CA 1
ATOM 4120 C C . TRP B 1 88 ? 27.74300 92.58400 19.78200 1.000 9.43526 88 TRP B C 1
ATOM 4121 O O . TRP B 1 88 ? 26.54900 92.32500 19.97200 1.000 9.95400 88 TRP B O 1
ATOM 4132 N N . ASN B 1 89 ? 28.47800 91.96200 18.85400 1.000 7.58665 89 ASN B N 1
ATOM 4133 C CA . ASN B 1 89 ? 27.87900 90.91600 18.02200 1.000 9.36227 89 ASN B CA 1
ATOM 4134 C C . ASN B 1 89 ? 27.48000 89.68700 18.83100 1.000 9.13099 89 ASN B C 1
ATOM 4135 O O . ASN B 1 89 ? 26.43600 89.07900 18.55500 1.000 8.78621 89 ASN B O 1
ATOM 4140 N N . GLN B 1 90 ? 28.26400 89.32300 19.84900 1.000 7.49021 90 GLN B N 1
ATOM 4141 C CA . GLN B 1 90 ? 27.83600 88.26500 20.76300 1.000 8.42949 90 GLN B CA 1
ATOM 4142 C C . GLN B 1 90 ? 26.54000 88.63500 21.46500 1.000 11.89951 90 GLN B C 1
ATOM 4143 O O . GLN B 1 90 ? 25.62400 87.79800 21.60000 1.000 7.17906 90 GLN B O 1
ATOM 4149 N N . TYR B 1 91 ? 26.42100 89.91300 21.88000 1.000 7.32153 91 TYR B N 1
ATOM 4150 C CA . TYR B 1 91 ? 25.22000 90.32700 22.58600 1.000 7.56950 91 TYR B CA 1
ATOM 4151 C C . TYR B 1 91 ? 24.02600 90.31400 21.65700 1.000 8.70351 91 TYR B C 1
ATOM 4152 O O . TYR B 1 91 ? 22.92400 89.91000 22.07000 1.000 8.89428 91 TYR B O 1
ATOM 4161 N N . LEU B 1 92 ? 24.21900 90.75900 20.40100 1.000 7.91891 92 LEU B N 1
ATOM 4162 C CA . LEU B 1 92 ? 23.13200 90.67500 19.44300 1.000 7.12220 92 LEU B CA 1
ATOM 4163 C C . LEU B 1 92 ? 22.70300 89.22300 19.25100 1.000 9.57350 92 LEU B C 1
ATOM 4164 O O . LEU B 1 92 ? 21.50900 88.92900 19.16800 1.000 7.47573 92 LEU B O 1
ATOM 4169 N N . GLU B 1 93 ? 23.66000 88.30100 19.18700 1.000 8.15014 93 GLU B N 1
ATOM 4170 C CA . GLU B 1 93 ? 23.30900 86.89200 19.01700 1.000 6.89573 93 GLU B CA 1
ATOM 4171 C C . GLU B 1 93 ? 22.52300 86.38800 20.22300 1.000 10.80603 93 GLU B C 1
ATOM 4172 O O . GLU B 1 93 ? 21.51100 85.67900 20.07900 1.000 9.30994 93 GLU B O 1
ATOM 4178 N N . TYR B 1 94 ? 22.97000 86.76800 21.42200 1.000 6.87377 94 TYR B N 1
ATOM 4179 C CA . TYR B 1 94 ? 22.27300 86.40300 22.65100 1.000 7.55458 94 TYR B CA 1
ATOM 4180 C C . TYR B 1 94 ? 20.86000 86.97400 22.67100 1.000 10.11542 94 TYR B C 1
ATOM 4181 O O . TYR B 1 94 ? 19.90000 86.28800 23.03700 1.000 9.24646 94 TYR B O 1
ATOM 4190 N N . GLN B 1 95 ? 20.70800 88.25200 22.30400 1.000 9.14758 95 GLN B N 1
ATOM 4191 C CA . GLN B 1 95 ? 19.37500 88.84800 22.32300 1.000 7.31993 95 GLN B CA 1
ATOM 4192 C C . GLN B 1 95 ? 18.44900 88.16100 21.34500 1.000 5.99843 95 GLN B C 1
ATOM 4193 O O . GLN B 1 95 ? 17.25000 88.06300 21.58600 1.000 10.23374 95 GLN B O 1
ATOM 4199 N N . GLN B 1 96 ? 18.96300 87.72600 20.22900 1.000 7.32729 96 GLN B N 1
ATOM 4200 C CA . GLN B 1 96 ? 18.14700 87.00000 19.28300 1.000 6.47759 96 GLN B CA 1
ATOM 4201 C C . GLN B 1 96 ? 17.73200 85.66500 19.84600 1.000 7.34690 96 GLN B C 1
ATOM 4202 O O . GLN B 1 96 ? 16.59200 85.23700 19.63100 1.000 11.09364 96 GLN B O 1
ATOM 4208 N N . SER B 1 97 ? 18.57300 85.07500 20.66800 1.000 7.21901 97 SER B N 1
ATOM 4209 C CA . SER B 1 97 ? 18.25600 83.78700 21.27200 1.000 8.75026 97 SER B CA 1
ATOM 4210 C C . SER B 1 97 ? 17.11400 83.90000 22.25000 1.000 10.64762 97 SER B C 1
ATOM 4211 O O . SER B 1 97 ? 16.49500 82.88500 22.58700 1.000 9.36149 97 SER B O 1
ATOM 4214 N N . LEU B 1 98 ? 16.86300 85.09300 22.76700 1.000 10.05555 98 LEU B N 1
ATOM 4215 C CA . LEU B 1 98 ? 15.75800 85.27200 23.70100 1.000 9.07439 98 LEU B CA 1
ATOM 4216 C C . LEU B 1 98 ? 14.41700 85.30700 23.02300 1.000 10.30224 98 LEU B C 1
ATOM 4217 O O . LEU B 1 98 ? 13.39400 85.20700 23.74100 1.000 9.68141 98 LEU B O 1
ATOM 4222 N N . LEU B 1 99 ? 14.40200 85.47700 21.71100 1.000 9.42297 99 LEU B N 1
ATOM 4223 C CA . LEU B 1 99 ? 13.17600 85.61300 20.93900 1.000 10.40729 99 LEU B CA 1
ATOM 4224 C C . LEU B 1 99 ? 12.69800 84.24400 20.50000 1.000 12.76320 99 LEU B C 1
ATOM 4225 O O . LEU B 1 99 ? 13.49500 83.43300 19.99800 1.000 11.93201 99 LEU B O 1
ATOM 4230 N N . ASN B 1 100 ? 11.38500 83.98900 20.68700 1.000 11.95994 100 ASN B N 1
ATOM 4231 C CA . ASN B 1 100 ? 10.79700 82.73300 20.23800 1.000 13.13757 100 ASN B CA 1
ATOM 4232 C C . ASN B 1 100 ? 10.41700 82.86800 18.77400 1.000 11.63160 100 ASN B C 1
ATOM 4233 O O . ASN B 1 100 ? 10.57400 83.91900 18.15900 1.000 11.65124 100 ASN B O 1
ATOM 4238 N N . GLU B 1 101 ? 9.87900 81.78400 18.20600 1.000 12.18292 101 GLU B N 1
ATOM 4239 C CA . GLU B 1 101 ? 9.60900 81.75000 16.78300 1.000 13.07627 101 GLU B CA 1
ATOM 4240 C C . GLU B 1 101 ? 8.67700 82.86500 16.38200 1.000 14.99720 101 GLU B C 1
ATOM 4241 O O . GLU B 1 101 ? 8.93200 83.55100 15.39200 1.000 12.60684 101 GLU B O 1
ATOM 4247 N N . SER B 1 102 ? 7.60300 83.06600 17.15600 1.000 12.96926 102 SER B N 1
ATOM 4248 C CA . SER B 1 102 ? 6.57900 84.09700 16.88600 1.000 18.10242 102 SER B CA 1
ATOM 4249 C C . SER B 1 102 ? 7.14800 85.52700 16.94000 1.000 19.40026 102 SER B C 1
ATOM 4250 O O . SER B 1 102 ? 6.60300 86.45600 16.31800 1.000 18.85926 102 SER B O 1
ATOM 4253 N N . ASP B 1 103 ? 8.16600 85.72000 17.76500 1.000 14.79905 103 ASP B N 1
ATOM 4254 C CA . ASP B 1 103 ? 8.79200 87.04000 18.02200 1.000 13.35985 103 ASP B CA 1
ATOM 4255 C C . ASP B 1 103 ? 9.58900 87.51700 16.80100 1.000 16.70821 103 ASP B C 1
ATOM 4256 O O . ASP B 1 103 ? 9.82500 88.71600 16.69900 1.000 17.23583 103 ASP B O 1
ATOM 4261 N N . GLY B 1 104 ? 10.06200 86.60000 15.95600 1.000 12.39773 104 GLY B N 1
ATOM 4262 C CA . GLY B 1 104 ? 10.81500 86.93400 14.73200 1.000 12.57432 104 GLY B CA 1
ATOM 4263 C C . GLY B 1 104 ? 12.26800 87.34400 15.00000 1.000 16.48771 104 GLY B C 1
ATOM 4264 O O . GLY B 1 104 ? 12.92500 86.66500 15.79000 1.000 10.54355 104 GLY B O 1
ATOM 4265 N N . LYS B 1 105 ? 12.76600 88.40700 14.35100 1.000 11.86121 105 LYS B N 1
ATOM 4266 C CA . LYS B 1 105 ? 14.17400 88.85700 14.47600 1.000 10.34472 105 LYS B CA 1
ATOM 4267 C C . LYS B 1 105 ? 14.27300 90.16500 15.26900 1.000 13.69705 105 LYS B C 1
ATOM 4268 O O . LYS B 1 105 ? 13.38200 90.97900 15.15500 1.000 12.62007 105 LYS B O 1
ATOM 4274 N N . SER B 1 106 ? 15.35600 90.37300 16.01400 1.000 10.75461 106 SER B N 1
ATOM 4275 C CA . SER B 1 106 ? 15.58400 91.62100 16.73800 1.000 10.04755 106 SER B CA 1
ATOM 4276 C C . SER B 1 106 ? 15.42800 92.79800 15.79000 1.000 6.95733 106 SER B C 1
ATOM 4277 O O . SER B 1 106 ? 16.02100 92.80500 14.71300 1.000 10.03156 106 SER B O 1
ATOM 4280 N N . ARG B 1 107 ? 14.72200 93.83200 16.24300 1.000 8.97209 107 ARG B N 1
ATOM 4281 C CA . ARG B 1 107 ? 14.41300 94.96000 15.36900 1.000 9.95570 107 ARG B CA 1
ATOM 4282 C C . ARG B 1 107 ? 13.90600 96.11400 16.21900 1.000 8.55450 107 ARG B C 1
ATOM 4283 O O . ARG B 1 107 ? 13.54400 95.95700 17.39200 1.000 7.52187 107 ARG B O 1
ATOM 4291 N N . TRP B 1 108 ? 13.81700 97.27800 15.56500 1.000 8.76132 108 TRP B N 1
ATOM 4292 C CA . TRP B 1 108 ? 13.68800 98.55900 16.26500 1.000 9.21196 108 TRP B CA 1
ATOM 4293 C C . TRP B 1 108 ? 12.44900 98.63500 17.13900 1.000 12.05522 108 TRP B C 1
ATOM 4294 O O . TRP B 1 108 ? 12.49600 99.18100 18.24600 1.000 8.99666 108 TRP B O 1
ATOM 4305 N N . PHE B 1 109 ? 11.32700 98.10800 16.66900 1.000 9.34373 109 PHE B N 1
ATOM 4306 C CA . PHE B 1 109 ? 10.09700 98.29100 17.40600 1.000 10.03733 109 PHE B CA 1
ATOM 4307 C C . PHE B 1 109 ? 9.68100 97.06200 18.19100 1.000 13.82700 109 PHE B C 1
ATOM 4308 O O . PHE B 1 109 ? 8.59700 97.05600 18.78700 1.000 17.64805 109 PHE B O 1
ATOM 4316 N N . TYR B 1 110 ? 10.52600 96.04500 18.25100 1.000 10.02265 110 TYR B N 1
ATOM 4317 C CA . TYR B 1 110 ? 10.26000 94.86500 19.04700 1.000 8.74461 110 TYR B CA 1
ATOM 4318 C C . TYR B 1 110 ? 11.24000 94.65400 20.18200 1.000 10.45572 110 TYR B C 1
ATOM 4319 O O . TYR B 1 110 ? 10.84300 94.28200 21.27900 1.000 11.93261 110 TYR B O 1
ATOM 4328 N N . SER B 1 111 ? 12.51600 94.90500 19.94200 1.000 9.54670 111 SER B N 1
ATOM 4329 C CA . SER B 1 111 ? 13.54200 94.60400 20.91600 1.000 8.03584 111 SER B CA 1
ATOM 4330 C C . SER B 1 111 ? 13.53800 95.56200 22.09300 1.000 10.97112 111 SER B C 1
ATOM 4331 O O . SER B 1 111 ? 12.94300 96.65400 22.04700 1.000 10.31448 111 S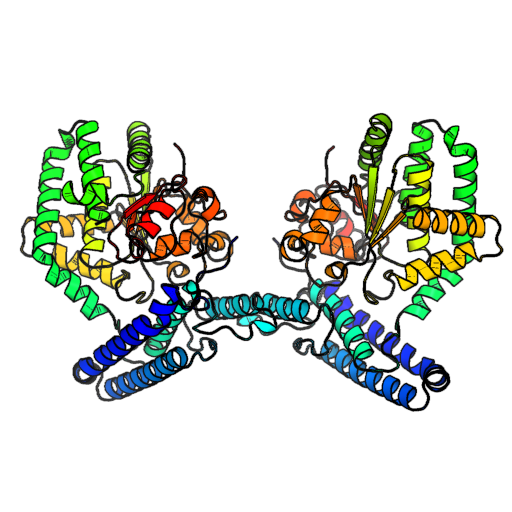ER B O 1
ATOM 4334 N N . PRO B 1 112 ? 14.21300 95.17400 23.16400 1.000 10.69410 112 PRO B N 1
ATOM 4335 C CA . PRO B 1 112 ? 14.32000 96.05600 24.33900 1.000 10.24050 112 PRO B CA 1
ATOM 4336 C C . PRO B 1 112 ? 14.80300 97.46300 23.98300 1.000 9.39676 112 PRO B C 1
ATOM 4337 O O . PRO B 1 112 ? 15.76100 97.64900 23.25200 1.000 8.75560 112 PRO B O 1
ATOM 4341 N N . TRP B 1 113 ? 14.06100 98.45300 24.47300 1.000 7.47923 113 TRP B N 1
ATOM 4342 C CA . TRP B 1 113 ? 14.36800 99.85200 24.20900 1.000 8.35709 113 TRP B CA 1
ATOM 4343 C C . TRP B 1 113 ? 15.81500 100.16300 24.52000 1.000 7.88227 113 TRP B C 1
ATOM 4344 O O . TRP B 1 113 ? 16.45000 100.93700 23.81100 1.000 8.06048 113 TRP B O 1
ATOM 4355 N N . LEU B 1 114 ? 16.34000 99.57100 25.58400 1.000 5.89129 114 LEU B N 1
ATOM 4356 C CA . LEU B 1 114 ? 17.73700 99.79700 25.95700 1.000 8.69975 114 LEU B CA 1
ATOM 4357 C C . LEU B 1 114 ? 18.67200 99.32900 24.85400 1.000 10.38424 114 LEU B C 1
ATOM 4358 O O . LEU B 1 114 ? 19.59700 100.04200 24.45500 1.000 11.65946 114 LEU B O 1
ATOM 4363 N N . LEU B 1 115 ? 18.43600 98.13500 24.33600 1.000 10.60411 115 LEU B N 1
ATOM 4364 C CA . LEU B 1 115 ? 19.19600 97.65200 23.18500 1.000 10.30186 115 LEU B CA 1
ATOM 4365 C C . LEU B 1 115 ? 19.04700 98.56200 21.96900 1.000 10.95193 115 LEU B C 1
ATOM 4366 O O . LEU B 1 115 ? 20.04000 98.86900 21.29500 1.000 7.26991 115 LEU B O 1
ATOM 4371 N N . VAL B 1 116 ? 17.79400 98.93600 21.62400 1.000 8.67499 116 VAL B N 1
ATOM 4372 C CA . VAL B 1 116 ? 17.52600 99.76700 20.45200 1.000 7.10957 116 VAL B CA 1
ATOM 4373 C C . VAL B 1 116 ? 18.34100 101.05400 20.50800 1.000 8.03372 116 VAL B C 1
ATOM 4374 O O . VAL B 1 116 ? 18.99000 101.43700 19.53300 1.000 11.58970 116 VAL B O 1
ATOM 4378 N N . GLU B 1 117 ? 18.30800 101.74600 21.64800 1.000 8.01989 117 GLU B N 1
ATOM 4379 C CA . GLU B 1 117 ? 18.98400 103.03300 21.68300 1.000 9.37464 117 GLU B CA 1
ATOM 4380 C C . GLU B 1 117 ? 20.49800 102.85500 21.63900 1.000 9.91598 117 GLU B C 1
ATOM 4381 O O . GLU B 1 117 ? 21.19500 103.59800 20.93500 1.000 10.02370 117 GLU B O 1
ATOM 4387 N N . CYS B 1 118 ? 21.03100 101.94500 22.45500 1.000 8.13617 118 CYS B N 1
ATOM 4388 C CA . CYS B 1 118 ? 22.47800 101.71200 22.45500 1.000 9.90426 118 CYS B CA 1
ATOM 4389 C C . CYS B 1 118 ? 22.96100 101.30000 21.07500 1.000 9.80248 118 CYS B C 1
ATOM 4390 O O . CYS B 1 118 ? 23.98900 101.79400 20.58800 1.000 9.54302 118 CYS B O 1
ATOM 4393 N N . TYR B 1 119 ? 22.20300 100.42100 20.40900 1.000 9.11367 119 TYR B N 1
ATOM 4394 C CA . TYR B 1 119 ? 22.56600 99.98900 19.06700 1.000 7.71864 119 TYR B CA 1
ATOM 4395 C C . TYR B 1 119 ? 22.63800 101.16300 18.10700 1.000 8.50966 119 TYR B C 1
ATOM 4396 O O . TYR B 1 119 ? 23.55000 101.23000 17.26600 1.000 8.32754 119 TYR B O 1
ATOM 4405 N N . MET B 1 120 ? 21.67900 102.09000 18.20700 1.000 7.68445 120 MET B N 1
ATOM 4406 C CA . MET B 1 120 ? 21.65400 103.23700 17.31100 1.000 7.05348 120 MET B CA 1
ATOM 4407 C C . MET B 1 120 ? 22.91800 104.08700 17.45700 1.000 7.77902 120 MET B C 1
ATOM 4408 O O . MET B 1 120 ? 23.54400 104.44600 16.45100 1.000 8.88085 120 MET B O 1
ATOM 4413 N N . TYR B 1 121 ? 23.31600 104.40200 18.69700 1.000 7.26711 121 TYR B N 1
ATOM 4414 C CA . TYR B 1 121 ? 24.54200 105.19200 18.91800 1.000 6.85379 121 TYR B CA 1
ATOM 4415 C C . TYR B 1 121 ? 25.78700 104.41800 18.51500 1.000 8.80909 121 TYR B C 1
ATOM 4416 O O . TYR B 1 121 ? 26.74600 105.01200 18.02100 1.000 8.35249 121 TYR B O 1
ATOM 4425 N N . ARG B 1 122 ? 25.79600 103.09700 18.66700 1.000 6.91811 122 ARG B N 1
ATOM 4426 C CA . ARG B 1 122 ? 26.96800 102.33800 18.22200 1.000 8.49029 122 ARG B CA 1
ATOM 4427 C C . ARG B 1 122 ? 27.01700 102.24400 16.69700 1.000 9.27801 122 ARG B C 1
ATOM 4428 O O . ARG B 1 122 ? 28.10300 102.19800 16.11300 1.000 9.77192 122 ARG B O 1
ATOM 4436 N N . ARG B 1 123 ? 25.85900 102.20400 16.03800 1.000 7.47751 123 ARG B N 1
ATOM 4437 C CA . ARG B 1 123 ? 25.81200 102.27600 14.58500 1.000 6.65624 123 ARG B CA 1
ATOM 4438 C C . ARG B 1 123 ? 26.24300 103.64000 14.06600 1.000 9.74093 123 ARG B C 1
ATOM 4439 O O . ARG B 1 123 ? 26.92900 103.70900 13.02300 1.000 8.89104 123 ARG B O 1
ATOM 4447 N N . ILE B 1 124 ? 25.86700 104.72800 14.76200 1.000 6.83649 124 ILE B N 1
ATOM 4448 C CA . ILE B 1 124 ? 26.39900 106.05800 14.41300 1.000 8.71202 124 ILE B CA 1
ATOM 4449 C C . ILE B 1 124 ? 27.91700 106.04200 14.47300 1.000 8.24802 124 ILE B C 1
ATOM 4450 O O . ILE B 1 124 ? 28.60000 106.52100 13.55500 1.000 11.18371 124 ILE B O 1
ATOM 4455 N N . HIS B 1 125 ? 28.47800 105.50700 15.57000 1.000 7.94071 125 HIS B N 1
ATOM 4456 C CA . HIS B 1 125 ? 29.93800 105.48000 15.72000 1.000 9.75659 125 HIS B CA 1
ATOM 4457 C C . HIS B 1 125 ? 30.59600 104.62500 14.63500 1.000 12.02107 125 HIS B C 1
ATOM 4458 O O . HIS B 1 125 ? 31.64500 105.00300 14.08600 1.000 11.06220 125 HIS B O 1
ATOM 4465 N N . GLU B 1 126 ? 29.97000 103.47900 14.28400 1.000 9.80845 126 GLU B N 1
ATOM 4466 C CA . GLU B 1 126 ? 30.50500 102.64500 13.21700 1.000 9.58530 126 GLU B CA 1
ATOM 4467 C C . GLU B 1 126 ? 30.58700 103.43100 11.92500 1.000 9.60095 126 GLU B C 1
ATOM 4468 O O . GLU B 1 126 ? 31.59900 103.34900 11.20800 1.000 10.95220 126 GLU B O 1
ATOM 4474 N N . ALA B 1 127 ? 29.56100 104.23400 11.63600 1.000 10.68956 127 ALA B N 1
ATOM 4475 C CA . ALA B 1 127 ? 29.56600 105.02000 10.38600 1.000 9.11251 127 ALA B CA 1
ATOM 4476 C C . ALA B 1 127 ? 30.73500 106.00300 10.38300 1.000 12.97974 127 ALA B C 1
ATOM 4477 O O . ALA B 1 127 ? 31.39200 106.21900 9.36300 1.000 12.93480 127 ALA B O 1
ATOM 4479 N N . ILE B 1 128 ? 31.03300 106.56700 11.54800 1.000 10.31765 128 ILE B N 1
ATOM 4480 C CA . ILE B 1 128 ? 32.12700 107.52600 11.66100 1.000 11.37359 128 ILE B CA 1
ATOM 4481 C C . ILE B 1 128 ? 33.47100 106.82400 11.50800 1.000 11.15536 128 ILE B C 1
ATOM 4482 O O . ILE B 1 128 ? 34.32700 107.27300 10.74000 1.000 10.56840 128 ILE B O 1
ATOM 4487 N N . ILE B 1 129 ? 33.66500 105.69100 12.19300 1.000 11.13501 129 ILE B N 1
ATOM 4488 C CA . ILE B 1 129 ? 34.97400 105.04500 12.13800 1.000 10.17374 129 ILE B CA 1
ATOM 4489 C C . ILE B 1 129 ? 35.18300 104.37100 10.79900 1.000 12.84890 129 ILE B C 1
ATOM 4490 O O . ILE B 1 129 ? 36.33100 104.09300 10.43700 1.000 16.29676 129 ILE B O 1
ATOM 4495 N N . GLN B 1 130 ? 34.10700 104.10300 10.05700 1.000 11.85444 130 GLN B N 1
ATOM 4496 C CA . GLN B 1 130 ? 34.22600 103.63200 8.67700 1.000 14.26392 130 GLN B CA 1
ATOM 4497 C C . GLN B 1 130 ? 34.61500 104.72900 7.70100 1.000 14.46617 130 GLN B C 1
ATOM 4498 O O . GLN B 1 130 ? 34.83200 104.42100 6.52100 1.000 16.39808 130 GLN B O 1
ATOM 4504 N N . SER B 1 131 ? 34.68100 105.98900 8.14400 1.000 13.10829 131 SER B N 1
ATOM 4505 C CA . SER B 1 131 ? 34.85200 107.10400 7.21500 1.000 14.34479 131 SER B CA 1
ATOM 4506 C C . SER B 1 131 ? 36.11800 107.92000 7.48200 1.000 15.26266 131 SER B C 1
ATOM 4507 O O . SER B 1 131 ? 36.06300 109.16100 7.58600 1.000 12.21417 131 SER B O 1
ATOM 4510 N N . PRO B 1 132 ? 37.28000 107.27400 7.52900 1.000 16.65295 132 PRO B N 1
ATOM 4511 C CA . PRO B 1 132 ? 38.52400 108.05200 7.57600 1.000 15.52881 132 PRO B CA 1
ATOM 4512 C C . PRO B 1 132 ? 38.63400 108.93300 6.37900 1.000 15.97418 132 PRO B C 1
ATOM 4513 O O . PRO B 1 132 ? 38.17300 108.58700 5.26200 1.000 15.89391 132 PRO B O 1
ATOM 4517 N N . PRO B 1 133 ? 39.20000 110.14400 6.52000 1.000 15.62978 133 PRO B N 1
ATOM 4518 C CA . PRO B 1 133 ? 39.94000 110.63200 7.68600 1.000 12.00143 133 PRO B CA 1
ATOM 4519 C C . PRO B 1 133 ? 39.11300 111.36800 8.74600 1.000 16.89372 133 PRO B C 1
ATOM 4520 O O . PRO B 1 133 ? 39.71600 111.98900 9.63500 1.000 15.54522 133 PRO B O 1
ATOM 4524 N N . ILE B 1 134 ? 37.78100 111.33900 8.68600 1.000 12.31640 134 ILE B N 1
ATOM 4525 C CA . ILE B 1 134 ? 36.99700 112.02500 9.71100 1.000 11.32574 134 ILE B CA 1
ATOM 4526 C C . ILE B 1 134 ? 36.58900 111.06700 10.82000 1.000 12.48897 134 ILE B C 1
ATOM 4527 O O . ILE B 1 134 ? 35.66000 111.34900 11.56000 1.000 12.67769 134 ILE B O 1
ATOM 4532 N N . ASP B 1 135 ? 37.31900 109.98100 10.98500 1.000 10.82252 135 ASP B N 1
ATOM 4533 C CA . ASP B 1 135 ? 36.92600 108.94000 11.92200 1.000 12.23142 135 ASP B CA 1
ATOM 4534 C C . ASP B 1 135 ? 37.14400 109.34700 13.37900 1.000 14.51347 135 ASP B C 1
ATOM 4535 O O . ASP B 1 135 ? 36.74600 108.57600 14.26600 1.000 13.69674 135 ASP B O 1
ATOM 4540 N N . TYR B 1 136 ? 37.70400 110.55000 13.63400 1.000 12.17899 136 TYR B N 1
ATOM 4541 C CA . TYR B 1 136 ? 37.85400 111.11300 14.97200 1.000 12.42187 136 TYR B CA 1
ATOM 4542 C C . TYR B 1 136 ? 36.65400 111.94200 15.39000 1.000 11.96046 136 TYR B C 1
ATOM 4543 O O . TYR B 1 136 ? 36.55100 112.32400 16.56300 1.000 13.54087 136 TYR B O 1
ATOM 4552 N N . PHE B 1 137 ? 35.76800 112.26700 14.45200 1.000 9.71980 137 PHE B N 1
ATOM 4553 C CA . PHE B 1 137 ? 34.78200 113.30200 14.66500 1.000 11.67880 137 PHE B CA 1
ATOM 4554 C C . PHE B 1 137 ? 33.76600 112.87800 15.71400 1.000 12.53952 137 PHE B C 1
ATOM 4555 O O . PHE B 1 137 ? 33.37800 111.71000 15.79900 1.000 12.76159 137 PHE B O 1
ATOM 4563 N N . ASP B 1 138 ? 33.40400 113.81700 16.57400 1.000 9.43941 138 ASP B N 1
ATOM 4564 C CA . ASP B 1 138 ? 32.36400 113.61700 17.56700 1.000 10.70132 138 ASP B CA 1
ATOM 4565 C C . ASP B 1 138 ? 31.16700 114.41000 17.06300 1.000 9.99441 138 ASP B C 1
ATOM 4566 O O . ASP B 1 138 ? 31.14000 115.64600 17.13800 1.000 9.96670 138 ASP B O 1
ATOM 4571 N N . VAL B 1 139 ? 30.14100 113.69800 16.59000 1.000 8.43596 139 VAL B N 1
ATOM 4572 C CA . VAL B 1 139 ? 29.01100 114.38800 15.97400 1.000 8.68254 139 VAL B CA 1
ATOM 4573 C C . VAL B 1 139 ? 28.20600 115.16100 16.98600 1.000 9.15130 139 VAL B C 1
ATOM 4574 O O . VAL B 1 139 ? 27.34000 115.95900 16.60000 1.000 10.65653 139 VAL B O 1
ATOM 4578 N N . PHE B 1 140 ? 28.47000 114.96900 18.27400 1.000 9.03596 140 PHE B N 1
ATOM 4579 C CA . PHE B 1 140 ? 27.75200 115.70300 19.29700 1.000 9.67960 140 PHE B CA 1
ATOM 4580 C C . PHE B 1 140 ? 28.58100 116.78000 19.96400 1.000 9.92680 140 PHE B C 1
ATOM 4581 O O . PHE B 1 140 ? 28.08400 117.43500 20.87800 1.000 9.38318 140 PHE B O 1
ATOM 4589 N N . LYS B 1 141 ? 29.81000 116.99800 19.52200 1.000 10.37348 141 LYS B N 1
ATOM 4590 C CA . LYS B 1 141 ? 30.70800 117.91200 20.23000 1.000 12.54330 141 LYS B CA 1
ATOM 4591 C C . LYS B 1 141 ? 30.16800 119.33400 20.21300 1.000 11.87987 141 LYS B C 1
ATOM 4592 O O . LYS B 1 141 ? 30.17900 120.03400 21.24400 1.000 10.56899 141 LYS B O 1
ATOM 4598 N N . GLU B 1 142 ? 29.63200 119.76600 19.07300 1.000 11.92962 142 GLU B N 1
ATOM 4599 C CA . GLU B 1 142 ? 29.11900 121.13100 18.99100 1.000 15.92002 142 GLU B CA 1
ATOM 4600 C C . GLU B 1 142 ? 27.99700 121.36900 19.99400 1.000 13.09770 142 GLU B C 1
ATOM 4601 O O . GLU B 1 142 ? 27.96500 122.41000 20.66100 1.000 14.29749 142 GLU B O 1
ATOM 4607 N N . SER B 1 143 ? 27.08200 120.40400 20.14100 1.000 9.79926 143 SER B N 1
ATOM 4608 C CA . SER B 1 143 ? 26.03700 120.48500 21.13900 1.000 12.29770 143 SER B CA 1
ATOM 4609 C C . SER B 1 143 ? 26.58900 120.55800 22.55800 1.000 13.52671 143 SER B C 1
ATOM 4610 O O . SER B 1 143 ? 26.08300 121.31600 23.41100 1.000 13.28287 143 SER B O 1
ATOM 4613 N N . LYS B 1 144 ? 27.56200 119.70300 22.86500 1.000 10.94668 144 LYS B N 1
ATOM 4614 C CA . LYS B 1 144 ? 28.12300 119.68800 24.20900 1.000 9.64580 144 LYS B CA 1
ATOM 4615 C C . LYS B 1 144 ? 28.89400 120.95900 24.51700 1.000 8.52065 144 LYS B C 1
ATOM 4616 O O . LYS B 1 144 ? 28.77200 121.52400 25.62400 1.000 10.62223 144 LYS B O 1
ATOM 4622 N N . GLU B 1 145 ? 29.61100 121.48200 23.54700 1.000 10.45620 145 GLU B N 1
ATOM 4623 C CA . GLU B 1 145 ? 30.29200 122.76800 23.75100 1.000 11.99957 145 GLU B CA 1
ATOM 4624 C C . GLU B 1 145 ? 29.30500 123.91100 23.91300 1.000 14.01037 145 GLU B C 1
ATOM 4625 O O . GLU B 1 145 ? 29.51900 124.80800 24.74200 1.000 15.08876 145 GLU B O 1
ATOM 4631 N N . GLN B 1 146 ? 28.21500 123.90300 23.13800 1.000 15.28764 146 GLN B N 1
ATOM 4632 C CA . GLN B 1 146 ? 27.17500 124.93000 23.25700 1.000 17.03165 146 GLN B CA 1
ATOM 4633 C C . GLN B 1 146 ? 26.51400 124.90700 24.62800 1.000 16.79067 146 GLN B C 1
ATOM 4634 O O . GLN B 1 146 ? 26.20800 125.96500 25.19200 1.000 14.87442 146 GLN B O 1
ATOM 4640 N N . ASN B 1 147 ? 26.30300 123.72100 25.20000 1.000 12.93641 147 ASN B N 1
ATOM 4641 C CA . ASN B 1 147 ? 25.76400 123.67800 26.56100 1.000 16.05452 147 ASN B CA 1
ATOM 4642 C C . ASN B 1 147 ? 26.68500 124.41000 27.53600 1.000 14.53559 147 ASN B C 1
ATOM 4643 O O . ASN B 1 147 ? 26.21700 125.10200 28.44400 1.000 16.49600 147 ASN B O 1
ATOM 4648 N N . PHE B 1 148 ? 27.99800 124.25200 27.37700 1.000 12.43331 148 PHE B N 1
ATOM 4649 C CA . PHE B 1 148 ? 28.94900 124.93200 28.25400 1.000 11.41186 148 PHE B CA 1
ATOM 4650 C C . PHE B 1 148 ? 28.87800 126.43900 28.03900 1.000 14.12376 148 PHE B C 1
ATOM 4651 O O . PHE B 1 148 ? 28.74900 127.21500 28.98800 1.000 11.88887 148 PHE B O 1
ATOM 4659 N N . TYR B 1 149 ? 28.95400 126.86800 26.78000 1.000 11.84292 149 TYR B N 1
ATOM 4660 C CA . TYR B 1 149 ? 28.95000 128.30800 26.50700 1.000 18.46539 149 TYR B CA 1
ATOM 4661 C C . TYR B 1 149 ? 27.63200 128.94500 26.92100 1.000 15.81502 149 TYR B C 1
ATOM 4662 O O . TYR B 1 149 ? 27.61100 130.05500 27.46300 1.000 15.64609 149 TYR B O 1
ATOM 4671 N N . GLY B 1 150 ? 26.52100 128.27000 26.67200 1.000 13.73839 150 GLY B N 1
ATOM 4672 C CA . GLY B 1 150 ? 25.23000 128.80700 27.07900 1.000 15.96308 150 GLY B CA 1
ATOM 4673 C C . GLY B 1 150 ? 25.02400 128.87500 28.57600 1.000 20.39887 150 GLY B C 1
ATOM 4674 O O . GLY B 1 150 ? 24.05100 129.49700 29.01700 1.000 17.75326 150 GLY B O 1
ATOM 4675 N N . SER B 1 151 ? 25.90400 128.24900 29.36500 1.000 15.54969 151 SER B N 1
ATOM 4676 C CA . SER B 1 151 ? 25.71300 128.10400 30.80400 1.000 12.98404 151 SER B CA 1
ATOM 4677 C C . SER B 1 151 ? 26.71300 128.91200 31.60400 1.000 13.24636 151 SER B C 1
ATOM 4678 O O . SER B 1 151 ? 26.82700 128.69900 32.80700 1.000 11.82550 151 SER B O 1
ATOM 4681 N N . GLN B 1 152 ? 27.42100 129.85400 30.97200 1.000 13.82365 152 GLN B N 1
ATOM 4682 C CA . GLN B 1 152 ? 28.55100 130.48300 31.64400 1.000 14.11197 152 GLN B CA 1
ATOM 4683 C C . GLN B 1 152 ? 28.12200 131.20200 32.92300 1.000 15.67877 152 GLN B C 1
ATOM 4684 O O . GLN B 1 152 ? 28.83900 131.16600 33.93100 1.000 15.82896 152 GLN B O 1
ATOM 4690 N N . GLU B 1 153 ? 26.96700 131.87100 32.90700 1.000 16.23392 153 GLU B N 1
ATOM 4691 C CA . GLU B 1 153 ? 26.52000 132.59000 34.09200 1.000 18.26821 153 GLU B CA 1
ATOM 4692 C C . GLU B 1 153 ? 26.29700 131.65700 35.27400 1.000 19.17391 153 GLU B C 1
ATOM 4693 O O . GLU B 1 153 ? 26.71300 131.95100 36.40000 1.000 16.31615 153 GLU B O 1
ATOM 4699 N N . SER B 1 154 ? 25.62200 130.53000 35.05000 1.000 15.50180 154 SER B N 1
ATOM 4700 C CA . SER B 1 154 ? 25.43900 129.59900 36.15300 1.000 13.79068 154 SER B CA 1
ATOM 4701 C C . SER B 1 154 ? 26.74300 128.92600 36.54900 1.000 14.23929 154 SER B C 1
ATOM 4702 O O . SER B 1 154 ? 26.94000 128.60500 37.73300 1.000 13.61172 154 SER B O 1
ATOM 4705 N N . ILE B 1 155 ? 27.62100 128.65500 35.57900 1.000 12.80794 155 ILE B N 1
ATOM 4706 C CA . ILE B 1 155 ? 28.90600 128.04800 35.90900 1.000 10.08849 155 ILE B CA 1
ATOM 4707 C C . ILE B 1 155 ? 29.72000 129.00500 36.76500 1.000 14.12949 155 ILE B C 1
ATOM 4708 O O . ILE B 1 155 ? 30.32500 128.60900 37.78000 1.000 12.39143 155 ILE B O 1
ATOM 4713 N N . ILE B 1 156 ? 29.73400 130.29300 36.39100 1.000 12.96820 156 ILE B N 1
ATOM 4714 C CA . ILE B 1 156 ? 30.46000 131.26900 37.19400 1.000 12.20655 156 ILE B CA 1
ATOM 4715 C C . ILE B 1 156 ? 29.86900 131.35200 38.58600 1.000 11.47729 156 ILE B C 1
ATOM 4716 O O . ILE B 1 156 ? 30.59700 131.41900 39.58900 1.000 15.75964 156 ILE B O 1
ATOM 4721 N N . ALA B 1 157 ? 28.53700 131.39300 38.67500 1.000 14.30440 157 ALA B N 1
ATOM 4722 C CA . ALA B 1 157 ? 27.89800 131.50600 39.97300 1.000 15.92620 157 ALA B CA 1
ATOM 4723 C C . ALA B 1 157 ? 28.22100 130.30200 40.84600 1.000 14.07193 157 ALA B C 1
ATOM 4724 O O . ALA B 1 157 ? 28.45100 130.44800 42.05300 1.000 12.44888 157 ALA B O 1
ATOM 4726 N N . LEU B 1 158 ? 28.20400 129.08900 40.26500 1.000 11.20194 158 LEU B N 1
ATOM 4727 C CA . LEU B 1 158 ? 28.45100 127.91000 41.08900 1.000 10.72774 158 LEU B CA 1
ATOM 4728 C C . LEU B 1 158 ? 29.89800 127.83400 41.51900 1.000 9.89357 158 LEU B C 1
ATOM 4729 O O . LEU B 1 158 ? 30.19300 127.42700 42.64100 1.000 11.13158 158 LEU B O 1
ATOM 4734 N N . CYS B 1 159 ? 30.83400 128.16400 40.61800 1.000 9.30612 159 CYS B N 1
ATOM 4735 C CA . CYS B 1 159 ? 32.24900 128.20200 40.98100 1.000 10.79051 159 CYS B CA 1
ATOM 4736 C C . CYS B 1 159 ? 32.51000 129.26200 42.05000 1.000 12.60760 159 CYS B C 1
ATOM 4737 O O . CYS B 1 159 ? 33.32900 129.06300 42.95400 1.000 11.40074 159 CYS B O 1
ATOM 4740 N N . THR B 1 160 ? 31.81700 130.39600 41.96200 1.000 10.86532 160 THR B N 1
ATOM 4741 C CA . THR B 1 160 ? 31.95700 131.41800 43.00000 1.000 12.12357 160 THR B CA 1
ATOM 4742 C C . THR B 1 160 ? 31.43300 130.92000 44.35100 1.000 13.80165 160 THR B C 1
ATOM 4743 O O . THR B 1 160 ? 32.05700 131.15200 45.40200 1.000 12.89562 160 THR B O 1
ATOM 4747 N N . HIS B 1 161 ? 30.29400 130.23300 44.33100 1.000 12.84416 161 HIS B N 1
ATOM 4748 C CA . HIS B 1 161 ? 29.71200 129.70300 45.55900 1.000 14.79013 161 HIS B CA 1
ATOM 4749 C C . HIS B 1 161 ? 30.66100 128.71000 46.21000 1.000 16.27551 161 HIS B C 1
ATOM 4750 O O . HIS B 1 161 ? 30.82000 128.68700 47.44500 1.000 14.60465 161 HIS B O 1
ATOM 4757 N N . LEU B 1 162 ? 31.23300 127.81300 45.39600 1.000 11.68568 162 LEU B N 1
ATOM 4758 C CA . LEU B 1 162 ? 32.10300 126.78100 45.95000 1.000 10.93689 162 LEU B CA 1
ATOM 4759 C C . LEU B 1 162 ? 33.36100 127.38700 46.55500 1.000 13.76564 162 LEU B C 1
ATOM 4760 O O . LEU B 1 162 ? 33.84000 126.93700 47.61100 1.000 15.81833 162 LEU B O 1
ATOM 4765 N N . GLN B 1 163 ? 33.93400 128.39500 45.89300 1.000 13.53426 163 GLN B N 1
ATOM 4766 C CA . GLN B 1 163 ? 35.14500 128.98300 46.43400 1.000 12.65411 163 GLN B CA 1
ATOM 4767 C C . GLN B 1 163 ? 34.85300 129.77200 47.70200 1.000 14.49131 163 GLN B C 1
ATOM 4768 O O . GLN B 1 163 ? 35.65500 129.75600 48.63600 1.000 18.59901 163 GLN B O 1
ATOM 4774 N N . GLN B 1 164 ? 33.68700 130.41000 47.77700 1.000 16.19106 164 GLN B N 1
ATOM 4775 C CA . GLN B 1 164 ? 33.29200 131.07500 49.00800 1.000 20.62086 164 GLN B CA 1
ATOM 4776 C C . GLN B 1 164 ? 33.11000 130.05100 50.11600 1.000 24.45461 164 GLN B C 1
ATOM 4777 O O . GLN B 1 164 ? 33.55600 130.25100 51.25200 1.000 24.08341 164 GLN B O 1
ATOM 4783 N N . LEU B 1 165 ? 32.47800 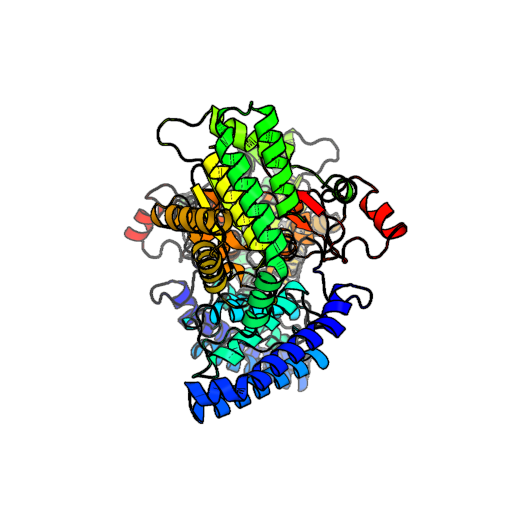128.92700 49.78200 1.000 18.80952 165 LEU B N 1
ATOM 4784 C CA . LEU B 1 165 ? 32.25800 127.85600 50.75000 1.000 18.29689 165 LEU B CA 1
ATOM 4785 C C . LEU B 1 165 ? 33.58100 127.31600 51.27400 1.000 22.59675 165 LEU B C 1
ATOM 4786 O O . LEU B 1 165 ? 33.77600 127.17900 52.49000 1.000 25.51391 165 LEU B O 1
ATOM 4791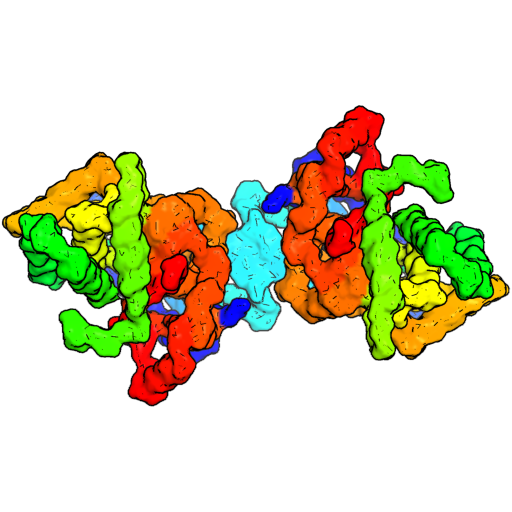 N N . ILE B 1 166 ? 34.51300 127.01700 50.36300 1.000 19.54280 166 ILE B N 1
ATOM 4792 C CA . ILE B 1 166 ? 35.77900 126.40700 50.74500 1.000 20.45191 166 ILE B CA 1
ATOM 4793 C C . ILE B 1 166 ? 36.55500 127.32600 51.67700 1.000 25.64685 166 ILE B C 1
ATOM 4794 O O . ILE B 1 166 ? 37.26400 126.86300 52.57500 1.000 27.23985 166 ILE B O 1
ATOM 4799 N N . ARG B 1 167 ? 36.45400 128.63700 51.46500 1.000 23.72074 167 ARG B N 1
ATOM 4800 C CA . ARG B 1 167 ? 37.22100 129.57800 52.28100 1.000 30.10078 167 ARG B CA 1
ATOM 4801 C C . ARG B 1 167 ? 36.91100 129.40700 53.76300 1.000 33.95038 167 ARG B C 1
ATOM 4802 O O . ARG B 1 167 ? 37.79900 129.56400 54.60900 1.000 38.85661 167 ARG B O 1
ATOM 4810 N N . THR B 1 168 ? 35.65800 129.08500 54.09600 1.000 28.98509 168 THR B N 1
ATOM 4811 C CA . THR B 1 168 ? 35.20700 128.97000 55.48000 1.000 33.59407 168 THR B CA 1
ATOM 4812 C C . THR B 1 168 ? 34.84000 127.54300 55.86600 1.000 32.12015 168 THR B C 1
ATOM 4813 O O . THR B 1 168 ? 34.16700 127.33000 56.88500 1.000 28.90563 168 THR B O 1
ATOM 4817 N N . ILE B 1 169 ? 35.24800 126.54700 55.07500 1.000 23.45469 169 ILE B N 1
ATOM 4818 C CA . ILE B 1 169 ? 34.67500 125.23200 55.27400 1.000 21.56316 169 ILE B CA 1
ATOM 4819 C C . ILE B 1 169 ? 35.10000 124.63800 56.61600 1.000 26.97940 169 ILE B C 1
ATOM 4820 O O . ILE B 1 169 ? 34.38100 123.80300 57.17800 1.000 25.06958 169 ILE B O 1
ATOM 4825 N N . GLU B 1 170 ? 36.22700 125.06800 57.17800 1.000 29.51226 170 GLU B N 1
ATOM 4826 C CA . GLU B 1 170 ? 36.65900 124.49300 58.44900 1.000 33.58652 170 GLU B CA 1
ATOM 4827 C C . GLU B 1 170 ? 35.89600 125.06800 59.63700 1.000 33.01658 170 GLU B C 1
ATOM 4828 O O . GLU B 1 170 ? 35.92200 124.48500 60.72500 1.000 36.08370 170 GLU B O 1
ATOM 4834 N N . ASP B 1 171 ? 35.20400 126.18300 59.45200 1.000 27.98868 171 ASP B N 1
ATOM 4835 C CA . ASP B 1 171 ? 34.39100 126.78900 60.48900 1.000 29.41153 171 ASP B CA 1
ATOM 4836 C C . ASP B 1 171 ? 32.97400 126.24900 60.52700 1.000 32.02757 171 ASP B C 1
ATOM 4837 O O . ASP B 1 171 ? 32.20300 126.64700 61.40000 1.000 30.49670 171 ASP B O 1
ATOM 4842 N N . LEU B 1 172 ? 32.60300 125.39300 59.58200 1.000 24.25788 172 LEU B N 1
ATOM 4843 C CA . LEU B 1 172 ? 31.27000 124.83000 59.56100 1.000 24.93939 172 LEU B CA 1
ATOM 4844 C C . LEU B 1 172 ? 31.18500 123.73900 60.61600 1.000 23.85870 172 LEU B C 1
ATOM 4845 O O . LEU B 1 172 ? 32.07900 122.88800 60.71400 1.000 25.43971 172 LEU B O 1
ATOM 4850 N N . ASP B 1 173 ? 30.11900 123.77100 61.41300 1.000 19.07549 173 ASP B N 1
ATOM 4851 C CA . ASP B 1 173 ? 29.85100 122.62500 62.26600 1.000 21.90310 173 ASP B CA 1
ATOM 4852 C C . ASP B 1 173 ? 29.30100 121.47900 61.41600 1.000 25.46513 173 ASP B C 1
ATOM 4853 O O . ASP B 1 173 ? 29.02900 121.63500 60.21900 1.000 22.29164 173 ASP B O 1
ATOM 4858 N N . GLU B 1 174 ? 29.15300 120.31000 62.04900 1.000 23.25743 174 GLU B N 1
ATOM 4859 C CA . GLU B 1 174 ? 28.79400 119.10400 61.31200 1.000 25.84293 174 GLU B CA 1
ATOM 4860 C C . GLU B 1 174 ? 27.45200 119.25300 60.62400 1.000 22.85250 174 GLU B C 1
ATOM 4861 O O . GLU B 1 174 ? 27.26000 118.75300 59.50700 1.000 19.72179 174 GLU B O 1
ATOM 4867 N N . ASN B 1 175 ? 26.48200 119.88300 61.30400 1.000 20.55826 175 ASN B N 1
ATOM 4868 C CA . ASN B 1 175 ? 25.15500 120.06400 60.71800 1.000 20.93727 175 ASN B CA 1
ATOM 4869 C C . ASN B 1 175 ? 25.21200 121.04600 59.54900 1.000 18.74739 175 ASN B C 1
ATOM 4870 O O . ASN B 1 175 ? 24.53400 120.85600 58.53700 1.000 16.22287 175 ASN B O 1
ATOM 4875 N N . GLN B 1 176 ? 26.02000 122.10100 59.67000 1.000 18.41121 176 GLN B N 1
ATOM 4876 C CA . GLN B 1 176 ? 26.16000 123.04500 58.56400 1.000 16.65576 176 GLN B CA 1
ATOM 4877 C C . GLN B 1 176 ? 26.88600 122.40200 57.38500 1.000 16.04900 176 GLN B C 1
ATOM 4878 O O . GLN B 1 176 ? 26.52000 122.63200 56.22600 1.000 15.31363 176 GLN B O 1
ATOM 4884 N N . LEU B 1 177 ? 27.88300 121.55600 57.66600 1.000 13.12246 177 LEU B N 1
ATOM 4885 C CA . LEU B 1 177 ? 28.56700 120.85800 56.58100 1.000 14.58648 177 LEU B CA 1
ATOM 4886 C C . LEU B 1 177 ? 27.61300 119.94000 55.86000 1.000 13.79886 177 LEU B C 1
ATOM 4887 O O . LEU B 1 177 ? 27.58400 119.90800 54.62200 1.000 13.59351 177 LEU B O 1
ATOM 4892 N N . LYS B 1 178 ? 26.81700 119.18600 56.62500 1.000 13.07763 178 LYS B N 1
ATOM 4893 C CA . LYS B 1 178 ? 25.77000 118.35800 56.04100 1.000 14.49787 178 LYS B CA 1
ATOM 4894 C C . LYS B 1 178 ? 24.86800 119.16600 55.12200 1.000 13.20392 178 LYS B C 1
ATOM 4895 O O . LYS B 1 178 ? 24.52900 118.72300 54.01000 1.000 13.81595 178 LYS B O 1
ATOM 4901 N N . ASP B 1 179 ? 24.40400 120.32700 55.60100 1.000 15.33232 179 ASP B N 1
ATOM 4902 C CA . ASP B 1 179 ? 23.48300 121.14100 54.80000 1.000 12.65596 179 ASP B CA 1
ATOM 4903 C C . ASP B 1 179 ? 24.12300 121.56800 53.49300 1.000 11.16783 179 ASP B C 1
ATOM 4904 O O . ASP B 1 179 ? 23.43900 121.64700 52.46200 1.000 11.11180 179 ASP B O 1
ATOM 4909 N N . GLU B 1 180 ? 25.41000 121.92800 53.52800 1.000 10.61439 180 GLU B N 1
ATOM 4910 C CA . GLU B 1 180 ? 26.08000 122.29300 52.28300 1.000 12.98711 180 GLU B CA 1
ATOM 4911 C C . GLU B 1 180 ? 26.18700 121.07600 51.37200 1.000 12.04662 180 GLU B C 1
ATOM 4912 O O . GLU B 1 180 ? 26.09400 121.20300 50.15100 1.000 11.82203 180 GLU B O 1
ATOM 4918 N N . PHE B 1 181 ? 26.44700 119.90500 51.95300 1.000 11.61011 181 PHE B N 1
ATOM 4919 C CA . PHE B 1 181 ? 26.51700 118.66900 51.16400 1.000 13.01278 181 PHE B CA 1
ATOM 4920 C C . PHE B 1 181 ? 25.19700 118.40600 50.45800 1.000 14.50028 181 PHE B C 1
ATOM 4921 O O . PHE B 1 181 ? 25.17200 118.12900 49.25000 1.000 10.56226 181 PHE B O 1
ATOM 4929 N N . PHE B 1 182 ? 24.08300 118.54500 51.18900 1.000 12.99764 182 PHE B N 1
ATOM 4930 C CA . PHE B 1 182 ? 22.77000 118.32200 50.60200 1.000 11.41833 182 PHE B CA 1
ATOM 4931 C C . PHE B 1 182 ? 22.45200 119.35000 49.52300 1.000 12.02293 182 PHE B C 1
ATOM 4932 O O . PHE B 1 182 ? 21.80600 119.02400 48.51300 1.000 12.16412 182 PHE B O 1
ATOM 4940 N N . LYS B 1 183 ? 22.86200 120.60700 49.71900 1.000 9.51721 183 LYS B N 1
ATOM 4941 C CA . LYS B 1 183 ? 22.65000 121.59800 48.68100 1.000 10.79201 183 LYS B CA 1
ATOM 4942 C C . LYS B 1 183 ? 23.37900 121.23700 47.39500 1.000 10.10865 183 LYS B C 1
ATOM 4943 O O . LYS B 1 183 ? 22.83300 121.37800 46.29400 1.000 10.71377 183 LYS B O 1
ATOM 4949 N N . LEU B 1 184 ? 24.61800 120.81300 47.50300 1.000 10.50519 184 LEU B N 1
ATOM 4950 C CA . LEU B 1 184 ? 25.34900 120.52300 46.28500 1.000 8.10690 184 LEU B CA 1
ATOM 4951 C C . LEU B 1 184 ? 24.82800 119.26200 45.62100 1.000 8.19863 184 LEU B C 1
ATOM 4952 O O . LEU B 1 184 ? 24.91600 119.14300 44.38700 1.000 9.39909 184 LEU B O 1
ATOM 4957 N N . LEU B 1 185 ? 24.37300 118.29200 46.42000 1.000 9.98667 185 LEU B N 1
ATOM 4958 C CA . LEU B 1 185 ? 23.73100 117.10000 45.85200 1.000 9.85110 185 LEU B CA 1
ATOM 4959 C C . LEU B 1 185 ? 22.49000 117.47900 45.07800 1.000 11.85975 185 LEU B C 1
ATOM 4960 O O . LEU B 1 185 ? 22.24800 116.95100 43.98900 1.000 8.87249 185 LEU B O 1
ATOM 4965 N N . GLN B 1 186 ? 21.68800 118.40100 45.61600 1.000 8.63929 186 GLN B N 1
ATOM 4966 C CA . GLN B 1 186 ? 20.50800 118.88300 44.86500 1.000 8.23076 186 GLN B CA 1
ATOM 4967 C C . GLN B 1 186 ? 20.90200 119.62100 43.59500 1.000 9.49431 186 GLN B C 1
ATOM 4968 O O . GLN B 1 186 ? 20.21300 119.52500 42.58000 1.000 9.79269 186 GLN B O 1
ATOM 4974 N N . ILE B 1 187 ? 21.97500 120.39700 43.62500 1.000 7.77926 187 ILE B N 1
ATOM 4975 C CA . ILE B 1 187 ? 22.41200 121.07000 42.41200 1.000 9.36228 187 ILE B CA 1
ATOM 4976 C C . ILE B 1 187 ? 22.83600 120.03100 41.37500 1.000 11.76553 187 ILE B C 1
ATOM 4977 O O . ILE B 1 187 ? 22.55600 120.16400 40.17200 1.000 9.95721 187 ILE B O 1
ATOM 4982 N N . SER B 1 188 ? 23.48000 118.96100 41.84100 1.000 9.77571 188 SER B N 1
ATOM 4983 C CA . SER B 1 188 ? 23.87300 117.86400 40.94300 1.000 11.24388 188 SER B CA 1
ATOM 4984 C C . SER B 1 188 ? 22.65300 117.17600 40.36800 1.000 13.11919 188 SER B C 1
ATOM 4985 O O . SER B 1 188 ? 22.63200 116.82300 39.18800 1.000 13.37484 188 SER B O 1
ATOM 4988 N N . LEU B 1 189 ? 21.60100 117.02600 41.17300 1.000 9.56290 189 LEU B N 1
ATOM 4989 C CA . LEU B 1 189 ? 20.35800 116.46200 40.68500 1.000 11.20592 189 LEU B CA 1
ATOM 4990 C C . LEU B 1 189 ? 19.72700 117.33600 39.62200 1.000 11.45452 189 LEU B C 1
ATOM 4991 O O . LEU B 1 189 ? 19.37800 116.86400 38.53200 1.000 8.76582 189 LEU B O 1
ATOM 4996 N N . TRP B 1 190 ? 19.56100 118.61800 39.91200 1.000 12.46338 190 TRP B N 1
ATOM 4997 C CA . TRP B 1 190 ? 18.75800 119.44200 39.00500 1.000 11.68638 190 TRP B CA 1
ATOM 4998 C C . TRP B 1 190 ? 19.47100 120.12400 37.77900 1.000 16.02417 190 TRP B C 1
ATOM 4999 O O . TRP B 1 190 ? 20.73900 120.11000 37.70600 1.000 25.70871 190 TRP B O 1
ATOM 5010 N N . LEU B 1 214 ? 16.42100 126.09200 45.20300 1.000 27.88032 214 LEU B N 1
ATOM 5011 C CA . LEU B 1 214 ? 16.35800 124.64900 45.55600 1.000 28.39966 214 LEU B CA 1
ATOM 5012 C C . LEU B 1 214 ? 15.10100 124.36700 46.38100 1.000 26.75734 214 LEU B C 1
ATOM 5013 O O . LEU B 1 214 ? 14.56700 123.26300 46.26700 1.000 28.54180 214 LEU B O 1
ATOM 5018 N N . GLU B 1 215 ? 14.66500 125.33000 47.19700 1.000 32.56298 215 GLU B N 1
ATOM 5019 C CA . GLU B 1 215 ? 13.46200 125.19500 48.06200 1.000 32.48216 215 GLU B CA 1
ATOM 5020 C C . GLU B 1 215 ? 12.23400 125.01700 47.16300 1.000 26.91974 215 GLU B C 1
ATOM 5021 O O . GLU B 1 215 ? 11.37900 124.19500 47.49500 1.000 30.72289 215 GLU B O 1
ATOM 5027 N N . ASP B 1 216 ? 12.18200 125.75400 46.05200 1.000 25.37049 216 ASP B N 1
ATOM 5028 C CA . ASP B 1 216 ? 11.07200 125.71400 45.06500 1.000 26.27881 216 ASP B CA 1
ATOM 5029 C C . ASP B 1 216 ? 10.99800 124.32800 44.41700 1.000 26.65226 216 ASP B C 1
ATOM 5030 O O . ASP B 1 216 ? 9.88900 123.87500 44.14500 1.000 25.89304 216 ASP B O 1
ATOM 5035 N N . LEU B 1 217 ? 12.14000 123.67600 44.19700 1.000 25.43492 217 LEU B N 1
ATOM 5036 C CA . LEU B 1 217 ? 12.18700 122.37300 43.54700 1.000 18.76803 217 LEU B CA 1
ATOM 5037 C C . LEU B 1 217 ? 12.07500 121.21400 44.50800 1.000 20.91614 217 LEU B C 1
ATOM 5038 O O . LEU B 1 217 ? 11.86500 120.07600 44.06500 1.000 19.69298 217 LEU B O 1
ATOM 5043 N N . LYS B 1 218 ? 12.20600 121.45700 45.80700 1.000 21.99147 218 LYS B N 1
ATOM 5044 C CA . LYS B 1 218 ? 12.10900 120.37700 46.78300 1.000 23.65103 218 LYS B CA 1
ATOM 5045 C C . LYS B 1 218 ? 10.85900 119.53300 46.63100 1.000 19.85614 218 LYS B C 1
ATOM 5046 O O . LYS B 1 218 ? 10.93100 118.32200 46.88900 1.000 22.88194 218 LYS B O 1
ATOM 5052 N N . PRO B 1 219 ? 9.69700 120.08800 46.31200 1.000 20.70007 219 PRO B N 1
ATOM 5053 C CA . PRO B 1 219 ? 8.49000 119.25200 46.24200 1.000 24.84509 219 PRO B CA 1
ATOM 5054 C C . PRO B 1 219 ? 8.56500 118.20100 45.14400 1.000 20.68939 219 PRO B C 1
ATOM 5055 O O . PRO B 1 219 ? 7.80700 117.23500 45.17700 1.000 23.61829 219 PRO B O 1
ATOM 5059 N N . PHE B 1 220 ? 9.45600 118.36800 44.17700 1.000 17.69571 220 PHE B N 1
ATOM 5060 C CA . PHE B 1 220 ? 9.58800 117.45500 43.05700 1.000 19.89833 220 PHE B CA 1
ATOM 5061 C C . PHE B 1 220 ? 10.62900 116.37200 43.29200 1.000 17.96486 220 PHE B C 1
ATOM 5062 O O . PHE B 1 220 ? 10.93100 115.63100 42.36100 1.000 15.49324 220 PHE B O 1
ATOM 5070 N N . ILE B 1 221 ? 11.18600 116.27900 44.50300 1.000 16.21300 221 ILE B N 1
ATOM 5071 C CA . ILE B 1 221 ? 12.07100 115.18800 44.89500 1.000 16.23506 221 ILE B CA 1
ATOM 5072 C C . ILE B 1 221 ? 11.16400 114.08300 45.42500 1.000 19.16233 221 ILE B C 1
ATOM 5073 O O . ILE B 1 221 ? 10.59400 114.17200 46.52200 1.000 17.23396 221 ILE B O 1
ATOM 5078 N N . LEU B 1 222 ? 10.99800 113.05500 44.61000 1.000 12.44927 222 LEU B N 1
ATOM 5079 C CA . LEU B 1 222 ? 10.08500 111.97100 44.90600 1.000 17.42893 222 LEU B CA 1
ATOM 5080 C C . LEU B 1 222 ? 10.62700 111.01200 45.94800 1.000 21.90197 222 LEU B C 1
ATOM 5081 O O . LEU B 1 222 ? 9.85400 110.39700 46.67400 1.000 17.25929 222 LEU B O 1
ATOM 5086 N N . LEU B 1 223 ? 11.93800 110.82200 46.00600 1.000 14.14601 223 LEU B N 1
ATOM 5087 C CA . LEU B 1 223 ? 12.55800 109.87300 46.91600 1.000 13.16279 223 LEU B CA 1
ATOM 5088 C C . LEU B 1 223 ? 13.86800 110.50800 47.32700 1.000 15.64254 223 LEU B C 1
ATOM 5089 O O . LEU B 1 223 ? 14.59800 110.99000 46.46300 1.000 13.13072 223 LEU B O 1
ATOM 5094 N N . ASN B 1 224 ? 14.15500 110.52300 48.62100 1.000 13.60915 224 ASN B N 1
ATOM 5095 C CA . ASN B 1 224 ? 15.24900 111.34900 49.12300 1.000 16.50810 224 ASN B CA 1
ATOM 5096 C C . ASN B 1 224 ? 15.99500 110.54200 50.17400 1.000 17.25489 224 ASN B C 1
ATOM 5097 O O . ASN B 1 224 ? 15.64400 110.60000 51.36900 1.000 14.90355 224 ASN B O 1
ATOM 5102 N N . ASP B 1 225 ? 17.02000 109.81200 49.72300 1.000 12.40992 225 ASP B N 1
ATOM 5103 C CA . ASP B 1 225 ? 17.88300 109.03000 50.61500 1.000 15.27449 225 ASP B CA 1
ATOM 5104 C C . ASP B 1 225 ? 19.17800 109.76200 50.97100 1.000 13.27399 225 ASP B C 1
ATOM 5105 O O . ASP B 1 225 ? 20.14900 109.12600 51.39300 1.000 12.42478 225 ASP B O 1
ATOM 5110 N N . MET B 1 226 ? 19.20100 111.08900 50.85500 1.000 13.02421 226 MET B N 1
ATOM 5111 C CA . MET B 1 226 ? 20.44600 111.81700 51.06700 1.000 13.61799 226 MET B CA 1
ATOM 5112 C C . MET B 1 226 ? 20.96000 111.68000 52.48400 1.000 14.63055 226 MET B C 1
ATOM 5113 O O . MET B 1 226 ? 22.17300 111.73700 52.70000 1.000 12.43977 226 MET B O 1
ATOM 5118 N N . GLU B 1 227 ? 20.07900 111.42300 53.46400 1.000 15.87432 227 GLU B N 1
ATOM 5119 C CA . GLU B 1 227 ? 20.57000 111.22600 54.82200 1.000 18.85691 227 GLU B CA 1
ATOM 5120 C C . GLU B 1 227 ? 21.45400 109.98800 54.92600 1.000 17.64769 227 GLU B C 1
ATOM 5121 O O . GLU B 1 227 ? 22.42500 109.99000 55.69700 1.000 16.93660 227 GLU B O 1
ATOM 5127 N N . HIS B 1 228 ? 21.16200 108.93100 54.14500 1.000 14.18449 228 HIS B N 1
ATOM 5128 C CA . HIS B 1 228 ? 22.00000 107.73700 54.17600 1.000 14.98325 228 HIS B CA 1
ATOM 5129 C C . HIS B 1 228 ? 23.37400 108.01400 53.58600 1.000 15.83040 228 HIS B C 1
ATOM 5130 O O . HIS B 1 228 ? 24.35700 107.40100 54.01800 1.000 14.95357 228 HIS B O 1
ATOM 5137 N N . LEU B 1 229 ? 23.46700 108.94900 52.63100 1.000 12.86780 229 LEU B N 1
ATOM 5138 C CA . LEU B 1 229 ? 24.76700 109.27900 52.06000 1.000 11.24367 229 LEU B CA 1
ATOM 5139 C C . LEU B 1 229 ? 25.61600 110.01900 53.07800 1.000 13.73904 229 LEU B C 1
ATOM 5140 O O . LEU B 1 229 ? 26.81100 109.74200 53.24000 1.000 13.35823 229 LEU B O 1
ATOM 5145 N N . TRP B 1 230 ? 24.98900 110.94200 53.79100 1.000 11.41385 230 TRP B N 1
ATOM 5146 C CA . TRP B 1 230 ? 25.66600 111.68600 54.84800 1.000 15.06676 230 TRP B CA 1
ATOM 5147 C C . TRP B 1 230 ? 26.13100 110.74800 55.95900 1.000 15.03824 230 TRP B C 1
ATOM 5148 O O . TRP B 1 230 ? 27.27300 110.83000 56.40500 1.000 14.83716 230 TRP B O 1
ATOM 5159 N N . SER B 1 231 ? 25.26900 109.84000 56.40500 1.000 16.24815 231 SER B N 1
ATOM 5160 C CA . SER B 1 231 ? 25.67300 108.92500 57.48000 1.000 17.50802 231 SER B CA 1
ATOM 5161 C C . SER B 1 231 ? 26.85800 108.08800 57.06700 1.000 18.32027 231 SER B C 1
ATOM 5162 O O . SER B 1 231 ? 27.82300 107.90800 57.84300 1.000 17.13663 231 SER B O 1
ATOM 5165 N N . LEU B 1 232 ? 26.82000 107.57500 55.83600 1.000 13.92353 232 LEU B N 1
ATOM 5166 C CA . LEU B 1 232 ? 27.90200 106.73300 55.35000 1.000 15.23022 232 LEU B CA 1
ATOM 5167 C C . LEU B 1 232 ? 29.21800 107.49900 55.32600 1.000 16.79702 232 LEU B C 1
ATOM 5168 O O . LEU B 1 232 ? 30.20600 107.06900 55.91600 1.000 14.97618 232 LEU B O 1
ATOM 5173 N N . LEU B 1 233 ? 29.25300 108.63900 54.63900 1.000 14.83966 233 LEU B N 1
ATOM 5174 C CA . LEU B 1 233 ? 30.50600 109.37700 54.49600 1.000 13.06158 233 LEU B CA 1
ATOM 5175 C C . LEU B 1 233 ? 30.94300 110.03800 55.79900 1.000 14.59941 233 LEU B C 1
ATOM 5176 O O . LEU B 1 233 ? 32.14200 110.12200 56.08400 1.000 13.20528 233 LEU B O 1
ATOM 5181 N N . SER B 1 234 ? 30.00800 110.56500 56.58000 1.000 15.33482 234 SER B N 1
ATOM 5182 C CA . SER B 1 234 ? 30.40900 111.18400 57.84700 1.000 17.41634 234 SER B CA 1
ATOM 5183 C C . SER B 1 234 ? 31.06300 110.15100 58.75900 1.000 18.99943 234 SER B C 1
ATOM 5184 O O . SER B 1 234 ? 32.06900 110.43500 59.42300 1.000 19.45981 234 SER B O 1
ATOM 5187 N N . ASN B 1 235 ? 30.52000 108.93800 58.78600 1.000 17.95038 235 ASN B N 1
ATOM 5188 C CA . ASN B 1 235 ? 31.13800 107.87700 59.57400 1.000 20.90443 235 ASN B CA 1
ATOM 5189 C C . ASN B 1 235 ? 32.51300 107.49500 59.03500 1.000 25.84327 235 ASN B C 1
ATOM 5190 O O . ASN B 1 235 ? 33.44300 107.25900 59.81900 1.000 26.77765 235 ASN B O 1
ATOM 5195 N N . CYS B 1 236 ? 32.64900 107.36200 57.70700 1.000 23.43322 236 CYS B N 1
ATOM 5196 C CA . CYS B 1 236 ? 33.97200 107.12200 57.12700 1.000 24.10738 236 CYS B CA 1
ATOM 5197 C C . CYS B 1 236 ? 34.96500 108.18200 57.59100 1.000 19.08894 236 CYS B C 1
ATOM 5198 O O . CYS B 1 236 ? 36.11000 107.88100 57.93400 1.000 24.31189 236 CYS B O 1
ATOM 5201 N N . LYS B 1 237 ? 34.55400 109.44800 57.55300 1.000 19.47947 237 LYS B N 1
ATOM 5202 C CA . LYS B 1 237 ? 35.44200 110.53800 57.95000 1.000 19.82301 237 LYS B CA 1
ATOM 5203 C C . LYS B 1 237 ? 35.83300 110.43100 59.41800 1.000 22.71550 237 LYS B C 1
ATOM 5204 O O . LYS B 1 237 ? 37.00800 110.55600 59.76900 1.000 27.10089 237 LYS B O 1
ATOM 5210 N N . LYS B 1 238 ? 34.84200 110.27100 60.29700 1.000 21.95944 238 LYS B N 1
ATOM 5211 C CA . LYS B 1 238 ? 35.11600 110.22500 61.73100 1.000 26.12448 238 LYS B CA 1
ATOM 5212 C C . LYS B 1 238 ? 35.95000 109.01100 62.11000 1.000 26.03671 238 LYS B C 1
ATOM 5213 O O . LYS B 1 238 ? 36.70500 109.07100 63.07900 1.000 33.40281 238 LYS B O 1
ATOM 5219 N N . THR B 1 239 ? 35.80900 107.90600 61.37700 1.000 27.24200 239 THR B N 1
ATOM 5220 C CA . THR B 1 239 ? 36.46900 106.64000 61.65700 1.000 35.00084 239 THR B CA 1
ATOM 5221 C C . THR B 1 239 ? 37.80800 106.47900 60.94500 1.000 36.04345 239 THR B C 1
ATOM 5222 O O . THR B 1 239 ? 38.51800 105.50700 61.21400 1.000 34.17504 239 THR B O 1
ATOM 5226 N N . ARG B 1 240 ? 38.16500 107.37900 60.02800 1.000 36.47455 240 ARG B N 1
ATOM 5227 C CA . ARG B 1 240 ? 39.26200 107.08600 59.11100 1.000 36.90326 240 ARG B CA 1
ATOM 5228 C C . ARG B 1 240 ? 40.57800 106.89100 59.85200 1.000 34.98766 240 ARG B C 1
ATOM 5229 O O . ARG B 1 240 ? 41.03000 107.78500 60.57200 1.000 41.84173 240 ARG B O 1
ATOM 5237 N N . GLU B 1 241 ? 41.18600 105.72300 59.64600 1.000 42.20606 241 GLU B N 1
ATOM 5238 C CA . GLU B 1 241 ? 42.54600 105.46500 60.09700 1.000 48.84954 241 GLU B CA 1
ATOM 5239 C C . GLU B 1 241 ? 43.52400 106.36100 59.34000 1.000 47.04229 241 GLU B C 1
ATOM 5240 O O . GLU B 1 241 ? 43.26900 106.78000 58.21100 1.000 40.07846 241 GLU B O 1
ATOM 5246 N N . LYS B 1 242 ? 44.65300 106.65800 59.97700 1.000 49.22128 242 LYS B N 1
ATOM 5247 C CA . LYS B 1 242 ? 45.67700 107.44300 59.30100 1.000 51.68486 242 LYS B CA 1
ATOM 5248 C C . LYS B 1 242 ? 46.09100 106.73400 58.01200 1.000 46.55873 242 LYS B C 1
ATOM 5249 O O . LYS B 1 242 ? 46.28900 105.51600 57.98700 1.000 43.24155 242 LYS B O 1
ATOM 5255 N N . ALA B 1 243 ? 46.15400 107.51000 56.93000 1.000 43.05127 243 ALA B N 1
ATOM 5256 C CA . ALA B 1 243 ? 46.56500 107.06000 55.60100 1.000 40.49544 243 ALA B CA 1
ATOM 5257 C C . ALA B 1 243 ? 45.58200 106.09100 54.96200 1.000 40.85393 243 ALA B C 1
ATOM 5258 O O . ALA B 1 243 ? 45.94700 105.38000 54.02200 1.000 40.73938 243 ALA B O 1
ATOM 5260 N N . SER B 1 244 ? 44.34400 106.02400 55.44400 1.000 31.84255 244 SER B N 1
ATOM 5261 C CA . SER B 1 244 ? 43.33000 105.18200 54.82500 1.000 35.62406 244 SER B CA 1
ATOM 5262 C C . SER B 1 244 ? 42.49000 106.02800 53.87500 1.000 27.68579 244 SER B C 1
ATOM 5263 O O . SER B 1 244 ? 42.42400 107.24800 54.00100 1.000 27.07515 244 SER B O 1
ATOM 5266 N N . ALA B 1 245 ? 41.85500 105.36800 52.92000 1.000 20.78336 245 ALA B N 1
ATOM 5267 C CA . ALA B 1 245 ? 41.16900 106.06800 51.84600 1.000 18.40391 245 ALA B CA 1
ATOM 5268 C C . ALA B 1 245 ? 39.67000 105.99600 52.05300 1.000 19.01836 245 ALA B C 1
ATOM 5269 O O . ALA B 1 245 ? 39.16400 105.02400 52.59500 1.000 18.30789 245 ALA B O 1
ATOM 5271 N N . THR B 1 246 ? 38.95800 107.02500 51.58800 1.000 13.41130 246 THR B N 1
ATOM 5272 C CA . THR B 1 246 ? 37.51500 106.95800 51.38400 1.000 12.96329 246 THR B CA 1
ATOM 5273 C C . THR B 1 246 ? 37.28900 107.32000 49.92600 1.000 11.73114 246 THR B C 1
ATOM 5274 O O . THR B 1 246 ? 37.51700 108.47300 49.53300 1.000 10.94005 246 THR B O 1
ATOM 5278 N N . ARG B 1 247 ? 36.87500 106.34400 49.14300 1.000 9.06549 247 ARG B N 1
ATOM 5279 C CA . ARG B 1 247 ? 36.80600 106.46600 47.70000 1.000 8.51539 247 ARG B CA 1
ATOM 5280 C C . ARG B 1 247 ? 35.35200 106.64200 47.31200 1.000 10.13891 247 ARG B C 1
ATOM 5281 O O . ARG B 1 247 ? 34.51600 105.81600 47.67400 1.000 11.88477 247 ARG B O 1
ATOM 5289 N N . VAL B 1 248 ? 35.04600 107.73700 46.63700 1.000 8.81977 248 VAL B N 1
ATOM 5290 C CA . VAL B 1 248 ? 33.73100 107.98200 46.08900 1.000 6.93170 248 VAL B CA 1
ATOM 5291 C C . VAL B 1 248 ? 33.87500 107.90700 44.59100 1.000 8.38719 248 VAL B C 1
ATOM 5292 O O . VAL B 1 248 ? 34.77400 108.52400 44.01900 1.000 9.93727 248 VAL B O 1
ATOM 5296 N N . TYR B 1 249 ? 33.03100 107.11800 43.96100 1.000 7.16858 249 TYR B N 1
ATOM 5297 C CA . TYR B 1 249 ? 33.04500 106.95300 42.51700 1.000 8.45543 249 TYR B CA 1
ATOM 5298 C C . TYR B 1 249 ? 31.83800 107.66900 41.93500 1.000 8.87342 249 TYR B C 1
ATOM 5299 O O . TYR B 1 249 ? 30.77400 107.69800 42.55700 1.000 11.08511 249 TYR B O 1
ATOM 5308 N N . ILE B 1 250 ? 31.99700 108.28800 40.77500 1.000 6.13123 250 ILE B N 1
ATOM 5309 C CA . ILE B 1 250 ? 30.89400 108.98800 40.14000 1.000 6.37195 250 ILE B CA 1
ATOM 5310 C C . ILE B 1 250 ? 30.82900 108.48000 38.72200 1.000 7.22800 250 ILE B C 1
ATOM 5311 O O . ILE B 1 250 ? 31.80200 108.60400 37.98400 1.000 8.57939 250 ILE B O 1
ATOM 5316 N N . VAL B 1 251 ? 29.71400 107.85800 38.36700 1.000 5.99056 251 VAL B N 1
ATOM 5317 C CA . VAL B 1 251 ? 29.45400 107.38800 37.01600 1.000 5.60270 251 VAL B CA 1
ATOM 5318 C C . VAL B 1 251 ? 28.66300 108.49400 36.34300 1.000 8.15961 251 VAL B C 1
ATOM 5319 O O . VAL B 1 251 ? 27.52300 108.76600 36.73100 1.000 7.29601 251 VAL B O 1
ATOM 5323 N N . LEU B 1 252 ? 29.30500 109.17700 35.38400 1.000 8.21388 252 LEU B N 1
ATOM 5324 C CA . LEU B 1 252 ? 28.80300 110.40700 34.82700 1.000 6.75000 252 LEU B CA 1
ATOM 5325 C C . LEU B 1 252 ? 27.61100 110.19200 33.89200 1.000 9.19338 252 LEU B C 1
ATOM 5326 O O . LEU B 1 252 ? 27.31500 109.07800 33.43300 1.000 7.91463 252 LEU B O 1
ATOM 5331 N N . ASP B 1 253 ? 26.90900 111.30400 33.63900 1.000 7.18037 253 ASP B N 1
ATOM 5332 C CA . ASP B 1 253 ? 25.94600 111.41400 32.54200 1.000 9.35910 253 ASP B CA 1
ATOM 5333 C C . ASP B 1 253 ? 26.36700 112.54800 31.66300 1.000 10.76030 253 ASP B C 1
ATOM 5334 O O . ASP B 1 253 ? 27.30900 112.41300 30.85300 1.000 9.24342 253 ASP B O 1
ATOM 5339 N N . ASN B 1 254 ? 25.70800 113.71800 31.73200 1.000 7.74169 254 ASN B N 1
ATOM 5340 C CA . ASN B 1 254 ? 25.88400 114.67600 30.65300 1.000 10.13277 254 ASN B CA 1
ATOM 5341 C C . ASN B 1 254 ? 27.11500 115.56400 30.87700 1.000 12.04486 254 ASN B C 1
ATOM 5342 O O . ASN B 1 254 ? 27.62500 115.67500 31.98000 1.000 12.74576 254 ASN B O 1
ATOM 5347 N N . SER B 1 255 ? 27.57800 116.18200 29.79800 1.000 11.34170 255 SER B N 1
ATOM 5348 C CA . SER B 1 255 ? 28.69700 117.11200 29.81000 1.000 9.90077 255 SER B CA 1
ATOM 5349 C C . SER B 1 255 ? 28.15300 118.50100 30.13900 1.000 10.93421 255 SER B C 1
ATOM 5350 O O . SER B 1 255 ? 27.05000 118.63400 30.67000 1.000 16.23846 255 SER B O 1
ATOM 5353 N N . GLY B 1 256 ? 28.92300 119.55400 29.89300 1.000 17.01861 256 GLY B N 1
ATOM 5354 C CA . GLY B 1 256 ? 28.35500 120.88100 30.09900 1.000 11.23576 256 GLY B CA 1
ATOM 5355 C C . GLY B 1 256 ? 28.07900 121.16200 31.55400 1.000 14.18489 256 GLY B C 1
ATOM 5356 O O . GLY B 1 256 ? 28.83800 120.75400 32.45400 1.000 10.86223 256 GLY B O 1
ATOM 5357 N N . PHE B 1 257 ? 26.96300 121.86900 31.79600 1.000 10.39621 257 PHE B N 1
ATOM 5358 C CA . PHE B 1 257 ? 26.66500 122.29500 33.14800 1.000 10.10537 257 PHE B CA 1
ATOM 5359 C C . PHE B 1 257 ? 26.52800 121.09300 34.06500 1.000 9.03093 257 PHE B C 1
ATOM 5360 O O . PHE B 1 257 ? 26.95300 121.15000 35.22900 1.000 9.36124 257 PHE B O 1
ATOM 5368 N N . GLU B 1 258 ? 25.90800 120.00700 33.57600 1.000 7.32197 258 GLU B N 1
ATOM 5369 C CA . GLU B 1 258 ? 25.74000 118.84100 34.45200 1.000 9.38873 258 GLU B CA 1
ATOM 5370 C C . GLU B 1 258 ? 27.07400 118.38200 34.95700 1.000 9.19178 258 GLU B C 1
ATOM 5371 O O . GLU B 1 258 ? 27.22200 118.07800 36.14400 1.000 9.37084 258 GLU B O 1
ATOM 5377 N N . LEU B 1 259 ? 28.06400 118.30200 34.06800 1.000 7.24420 259 LEU B N 1
ATOM 5378 C CA . LEU B 1 259 ? 29.38600 117.83800 34.50300 1.000 7.47534 259 LEU B CA 1
ATOM 5379 C C . LEU B 1 259 ? 29.98200 118.80700 35.51100 1.000 9.93582 259 LEU B C 1
ATOM 5380 O O . LEU B 1 259 ? 30.59000 118.38200 36.49500 1.000 8.40373 259 LEU B O 1
ATOM 5385 N N . VAL B 1 260 ? 29.77900 120.12200 35.30600 1.000 8.79627 260 VAL B N 1
ATOM 5386 C CA . VAL B 1 260 ? 30.26400 121.08200 36.28900 1.000 8.46261 260 VAL B CA 1
ATOM 5387 C C . VAL B 1 260 ? 29.67300 120.79800 37.65900 1.000 8.85026 260 VAL B C 1
ATOM 5388 O O . VAL B 1 260 ? 30.40000 120.80100 38.66300 1.000 9.88174 260 VAL B O 1
ATOM 5392 N N . THR B 1 261 ? 28.37600 120.50100 37.73500 1.000 8.21412 261 THR B N 1
ATOM 5393 C CA . THR B 1 261 ? 27.80000 120.25200 39.04800 1.000 8.21206 261 THR B CA 1
ATOM 5394 C C . THR B 1 261 ? 28.45500 119.04500 39.72000 1.000 11.53432 261 THR B C 1
ATOM 5395 O O . THR B 1 261 ? 28.58500 119.01300 40.94900 1.000 9.62336 261 THR B O 1
ATOM 5399 N N . ASP B 1 262 ? 28.87800 118.04700 38.94200 1.000 10.42817 262 ASP B N 1
ATOM 5400 C CA . ASP B 1 262 ? 29.52500 116.89100 39.55600 1.000 10.00061 262 ASP B CA 1
ATOM 5401 C C . ASP B 1 262 ? 30.95300 117.19800 39.95800 1.000 9.08922 262 ASP B C 1
ATOM 5402 O O . ASP B 1 262 ? 31.45000 116.64300 40.92800 1.000 10.06034 262 ASP B O 1
ATOM 5407 N N . LEU B 1 263 ? 31.66800 117.98400 39.16200 1.000 9.86136 263 LEU B N 1
ATOM 5408 C CA . LEU B 1 263 ? 33.01700 118.36300 39.56900 1.000 9.53790 263 LEU B CA 1
ATOM 5409 C C . LEU B 1 263 ? 32.96900 119.25900 40.79800 1.000 9.03520 263 LEU B C 1
ATOM 5410 O O . LEU B 1 263 ? 33.83400 119.16900 41.65700 1.000 6.91722 263 LEU B O 1
ATOM 5415 N N . ILE B 1 264 ? 31.95700 120.13500 40.89900 1.000 7.67375 264 ILE B N 1
ATOM 5416 C CA . ILE B 1 264 ? 31.81400 120.97700 42.09300 1.000 8.20573 264 ILE B CA 1
ATOM 5417 C C . ILE B 1 264 ? 31.56900 120.09500 43.31100 1.000 9.43690 264 ILE B C 1
ATOM 5418 O O . ILE B 1 264 ? 32.20700 120.24600 44.35800 1.000 10.59454 264 ILE B O 1
ATOM 5423 N N . LEU B 1 265 ? 30.66300 119.11800 43.17300 1.000 8.40169 265 LEU B N 1
ATOM 5424 C CA . LEU B 1 265 ? 30.43100 118.17100 44.26300 1.000 6.76482 265 LEU B CA 1
ATOM 5425 C C . LEU B 1 265 ? 31.71000 117.46600 44.65800 1.000 7.30752 265 LEU B C 1
ATOM 5426 O O . LEU B 1 265 ? 32.00800 117.31700 45.83500 1.000 8.30956 265 LEU B O 1
ATOM 5431 N N . ALA B 1 266 ? 32.44800 116.95400 43.66800 1.000 7.89007 266 ALA B N 1
ATOM 5432 C CA . ALA B 1 266 ? 33.66400 116.19200 43.93800 1.000 8.51491 266 ALA B CA 1
ATOM 5433 C C . ALA B 1 266 ? 34.71700 117.05300 44.64800 1.000 10.09077 266 ALA B C 1
ATOM 5434 O O . ALA B 1 266 ? 35.45500 116.56400 45.50700 1.000 10.37692 266 ALA B O 1
ATOM 5436 N N . ASP B 1 267 ? 34.81400 118.34000 44.28000 1.000 7.20882 267 ASP B N 1
ATOM 5437 C CA . ASP B 1 267 ? 35.73000 119.24200 44.96100 1.000 5.90395 267 ASP B CA 1
ATOM 5438 C C . ASP B 1 267 ? 35.29800 119.46100 46.40100 1.000 9.34995 267 ASP B C 1
ATOM 5439 O O . ASP B 1 267 ? 36.12700 119.39900 47.31900 1.000 11.77537 267 ASP B O 1
ATOM 5444 N N . PHE B 1 268 ? 34.00200 119.67700 46.62700 1.000 10.05240 268 PHE B N 1
ATOM 5445 C CA . PHE B 1 268 ? 33.48700 119.74900 48.00200 1.000 9.28187 268 PHE B CA 1
ATOM 5446 C C . PHE B 1 268 ? 33.79600 118.46700 48.77900 1.000 9.18593 268 PHE B C 1
ATOM 5447 O O . PHE B 1 268 ? 34.21200 118.52700 49.93900 1.000 10.81733 268 PHE B O 1
ATOM 5455 N N . LEU B 1 269 ? 33.62700 117.28900 48.14100 1.000 8.54305 269 LEU B N 1
ATOM 5456 C CA . LEU B 1 269 ? 33.89800 116.03600 48.85000 1.000 10.20657 269 LEU B CA 1
ATOM 5457 C C . LEU B 1 269 ? 35.33000 115.99500 49.36500 1.000 12.02703 269 LEU B C 1
ATOM 5458 O O . LEU B 1 269 ? 35.58400 115.56100 50.49900 1.000 12.21449 269 LEU B O 1
ATOM 5463 N N . LEU B 1 270 ? 36.28800 116.42100 48.53900 1.000 8.64424 270 LEU B N 1
ATOM 5464 C CA . LEU B 1 270 ? 37.67900 116.40600 48.98800 1.000 9.56980 270 LEU B CA 1
ATOM 5465 C C . LEU B 1 270 ? 37.92200 117.48900 50.03500 1.000 15.54036 270 LEU B C 1
ATOM 5466 O O . LEU B 1 270 ? 38.58100 117.24100 51.05700 1.000 12.83789 270 LEU B O 1
ATOM 5471 N N . SER B 1 271 ? 37.40000 118.70100 49.78800 1.000 11.32904 271 SER B N 1
ATOM 5472 C CA . SER B 1 271 ? 37.69000 119.83100 50.67100 1.000 12.50476 271 SER B CA 1
ATOM 5473 C C . SER B 1 271 ? 37.06400 119.65000 52.04400 1.000 15.07808 271 SER B C 1
ATOM 5474 O O . SER B 1 271 ? 37.61200 120.13000 53.04300 1.000 17.19037 271 SER B O 1
ATOM 5477 N N . SER B 1 272 ? 35.91300 119.00700 52.10300 1.000 13.81037 272 SER B N 1
ATOM 5478 C CA . SER B 1 272 ? 35.19600 118.67200 53.33500 1.000 15.03429 272 SER B CA 1
ATOM 5479 C C . SER B 1 272 ? 35.75400 117.44200 54.03400 1.000 18.49013 272 SER B C 1
ATOM 5480 O O . SER B 1 272 ? 35.29800 117.11600 55.13100 1.000 15.38628 272 SER B O 1
ATOM 5483 N N . GLU B 1 273 ? 36.66100 116.72300 53.38700 1.000 13.84031 273 GLU B N 1
ATOM 5484 C CA . GLU B 1 273 ? 37.22900 115.46200 53.85700 1.000 15.18573 273 GLU B CA 1
ATOM 5485 C C . GLU B 1 273 ? 36.18900 114.36000 53.99000 1.000 12.74823 273 GLU B C 1
ATOM 5486 O O . GLU B 1 273 ? 36.44100 113.33400 54.60900 1.000 16.36162 273 GLU B O 1
ATOM 5492 N N . LEU B 1 274 ? 35.04200 114.50000 53.34100 1.000 11.86014 274 LEU B N 1
ATOM 5493 C CA . LEU B 1 274 ? 34.12200 113.36800 53.22600 1.000 13.66379 274 LEU B CA 1
ATOM 5494 C C . LEU B 1 274 ? 34.63500 112.30600 52.25800 1.000 16.07811 274 LEU B C 1
ATOM 5495 O O . LEU B 1 274 ? 34.21800 111.15400 52.34600 1.000 19.60138 274 LEU B O 1
ATOM 5500 N N . ALA B 1 275 ? 35.49600 112.66500 51.30800 1.000 11.12808 275 ALA B N 1
ATOM 5501 C CA . ALA B 1 275 ? 36.20400 111.66800 50.52200 1.000 11.54301 275 ALA B CA 1
ATOM 5502 C C . ALA B 1 275 ? 37.67700 112.02300 50.49100 1.000 10.74543 275 ALA B C 1
ATOM 5503 O O . ALA B 1 275 ? 38.05100 113.18300 50.70400 1.000 12.82388 275 ALA B O 1
ATOM 5505 N N . THR B 1 276 ? 38.52700 111.01400 50.25900 1.000 10.17288 276 THR B N 1
ATOM 5506 C CA . THR B 1 276 ? 39.95200 111.27300 50.01800 1.000 12.22557 276 THR B CA 1
ATOM 5507 C C . THR B 1 276 ? 40.33200 111.12000 48.54900 1.000 11.12026 276 THR B C 1
ATOM 5508 O O . THR B 1 276 ? 41.36400 111.65200 48.11500 1.000 11.97072 276 THR B O 1
ATOM 5512 N N . GLU B 1 277 ? 39.50900 110.41800 47.77400 1.000 9.68613 277 GLU B N 1
ATOM 5513 C CA . GLU B 1 277 ? 39.70800 110.27600 46.33500 1.000 9.56113 277 GLU B CA 1
ATOM 5514 C C . GLU B 1 277 ? 38.34100 110.24000 45.68400 1.000 8.77006 277 GLU B C 1
ATOM 5515 O O . GLU B 1 277 ? 37.41300 109.64000 46.23800 1.000 9.16889 277 GLU B O 1
ATOM 5521 N N . VAL B 1 278 ? 38.23400 110.83200 44.49600 1.000 9.38828 278 VAL B N 1
ATOM 5522 C CA . VAL B 1 278 ? 37.04600 110.73000 43.64900 1.000 6.02065 278 VAL B CA 1
ATOM 5523 C C . VAL B 1 278 ? 37.44800 110.14300 42.30100 1.000 8.11260 278 VAL B C 1
ATOM 5524 O O . VAL B 1 278 ? 38.40300 110.60300 41.67300 1.000 9.21502 278 VAL B O 1
ATOM 5528 N N . HIS B 1 279 ? 36.74100 109.10400 41.88500 1.000 8.40369 279 HIS B N 1
ATOM 5529 C CA . HIS B 1 279 ? 36.95100 108.42100 40.61700 1.000 9.41077 279 HIS B CA 1
ATOM 5530 C C . HIS B 1 279 ? 35.76400 108.68200 39.72700 1.000 9.00944 279 HIS B C 1
ATOM 5531 O O . HIS B 1 279 ? 34.61800 108.50400 40.15400 1.000 10.69900 279 HIS B O 1
ATOM 5538 N N . PHE B 1 280 ? 36.03300 109.11900 38.50400 1.000 6.80051 280 PHE B N 1
ATOM 5539 C CA . PHE B 1 280 ? 34.99400 109.42800 37.54600 1.000 5.51310 280 PHE B CA 1
ATOM 5540 C C . PHE B 1 280 ? 35.00500 108.41500 36.40200 1.000 7.71163 280 PHE B C 1
ATOM 5541 O O . PHE B 1 280 ? 36.07300 108.02800 35.90700 1.000 10.14339 280 PHE B O 1
ATOM 5549 N N . TYR B 1 281 ? 33.81600 108.00300 35.97100 1.000 6.62329 281 TYR B N 1
ATOM 5550 C CA . TYR B 1 281 ? 33.65900 107.14200 34.80400 1.000 9.84638 281 TYR B CA 1
ATOM 5551 C C . TYR B 1 281 ? 32.77700 107.82200 33.77100 1.000 9.16164 281 TYR B C 1
ATOM 5552 O O . TYR B 1 281 ? 31.60200 108.05800 34.03700 1.000 10.22730 281 TYR B O 1
ATOM 5561 N N . GLY B 1 282 ? 33.33100 108.07600 32.58800 1.000 7.72564 282 GLY B N 1
ATOM 5562 C CA . GLY B 1 282 ? 32.59500 108.59900 31.45600 1.000 7.90726 282 GLY B CA 1
ATOM 5563 C C . GLY B 1 282 ? 32.38200 107.54000 30.39800 1.000 10.22146 282 GLY B C 1
ATOM 5564 O O . GLY B 1 282 ? 32.43200 106.34000 30.67800 1.000 10.97552 282 GLY B O 1
ATOM 5565 N N . LYS B 1 283 ? 32.16700 107.98600 29.14800 1.000 7.80683 283 LYS B N 1
ATOM 5566 C CA . LYS B 1 283 ? 31.85500 107.07300 28.06000 1.000 8.16871 283 LYS B CA 1
ATOM 5567 C C . LYS B 1 283 ? 32.99100 107.02900 27.04000 1.000 10.22713 283 LYS B C 1
ATOM 5568 O O . LYS B 1 283 ? 33.61500 108.05100 26.74600 1.000 9.97983 283 LYS B O 1
ATOM 5574 N N . THR B 1 284 ? 33.25200 105.84000 26.48300 1.000 10.97249 284 THR B N 1
ATOM 5575 C CA . THR B 1 284 ? 34.39900 105.70500 25.59400 1.000 8.66843 284 THR B CA 1
ATOM 5576 C C . THR B 1 284 ? 34.13700 106.27100 24.20600 1.000 11.40223 284 THR B C 1
ATOM 5577 O O . THR B 1 284 ? 35.08800 106.62100 23.49100 1.000 12.55103 284 THR B O 1
ATOM 5581 N N . ILE B 1 285 ? 32.87600 106.34800 23.81300 1.000 9.53610 285 ILE B N 1
ATOM 5582 C CA . ILE B 1 285 ? 32.48800 106.90700 22.51800 1.000 9.14674 285 ILE B CA 1
ATOM 5583 C C . ILE B 1 285 ? 31.37500 107.92500 22.73200 1.000 9.37649 285 ILE B C 1
ATOM 5584 O O . ILE B 1 285 ? 30.70600 107.90300 23.77900 1.000 8.71193 285 ILE B O 1
ATOM 5589 N N . PRO B 1 286 ? 31.12500 108.80300 21.73600 1.000 9.11506 286 PRO B N 1
ATOM 5590 C CA . PRO B 1 286 ? 29.99100 109.73000 21.83600 1.000 9.63886 286 PRO B CA 1
ATOM 5591 C C . PRO B 1 286 ? 28.72600 108.90800 22.02200 1.000 9.76621 286 PRO B C 1
ATOM 5592 O O . PRO B 1 286 ? 28.59600 107.82500 21.45700 1.000 9.51702 286 PRO B O 1
ATOM 5596 N N . TRP B 1 287 ? 27.81700 109.40300 22.86000 1.000 8.22039 287 TRP B N 1
ATOM 5597 C CA . TRP B 1 287 ? 26.80400 108.54100 23.44100 1.000 7.08110 287 TRP B CA 1
ATOM 5598 C C . TRP B 1 287 ? 25.61900 109.36300 23.91400 1.000 9.55211 287 TRP B C 1
ATOM 5599 O O . TRP B 1 287 ? 25.78800 110.30400 24.69100 1.000 9.00111 287 TRP B O 1
ATOM 5610 N N . PHE B 1 288 ? 24.41400 108.98600 23.47300 1.000 8.81454 288 PHE B N 1
ATOM 5611 C CA . PHE B 1 288 ? 23.16000 109.58000 23.95800 1.000 8.37908 288 PHE B CA 1
ATOM 5612 C C . PHE B 1 288 ? 23.22700 111.09600 23.90200 1.000 9.26611 288 PHE B C 1
ATOM 5613 O O . PHE B 1 288 ? 22.69600 111.81000 24.75900 1.000 8.46916 288 PHE B O 1
ATOM 5621 N N . VAL B 1 289 ? 23.80700 111.55800 22.80500 1.000 8.18996 289 VAL B N 1
ATOM 5622 C CA . VAL B 1 289 ? 24.02700 112.95600 22.45500 1.000 9.81234 289 VAL B CA 1
ATOM 5623 C C . VAL B 1 289 ? 25.02400 113.56100 23.43800 1.000 10.27588 289 VAL B C 1
ATOM 5624 O O . VAL B 1 289 ? 26.19100 113.70000 23.08700 1.000 11.47909 289 VAL B O 1
ATOM 5628 N N . SER B 1 290 ? 24.60900 113.88100 24.67000 1.000 8.06602 290 SER B N 1
ATOM 5629 C CA . SER B 1 290 ? 25.36100 114.77600 25.54000 1.000 7.33399 290 SER B CA 1
ATOM 5630 C C . SER B 1 290 ? 26.30300 114.08200 26.51500 1.000 10.97806 290 SER B C 1
ATOM 5631 O O . SER B 1 290 ? 26.97200 114.76200 27.30400 1.000 8.82308 290 SER B O 1
ATOM 5634 N N . ASP B 1 291 ? 26.39300 112.76100 26.51300 1.000 10.29743 291 ASP B N 1
ATOM 5635 C CA . ASP B 1 291 ? 27.10600 112.10900 27.60700 1.000 8.35153 291 ASP B CA 1
ATOM 5636 C C . ASP B 1 291 ? 28.60000 112.36000 27.49500 1.000 8.13934 291 ASP B C 1
ATOM 5637 O O . ASP B 1 291 ? 29.18200 112.37800 26.40700 1.000 9.43007 291 ASP B O 1
ATOM 5642 N N . THR B 1 292 ? 29.20900 112.56600 28.66000 1.000 9.33424 292 THR B N 1
ATOM 5643 C CA . THR B 1 292 ? 30.60000 112.91500 28.77300 1.000 8.62733 292 THR B CA 1
ATOM 5644 C C . THR B 1 292 ? 31.50700 111.77900 28.34100 1.000 9.16917 292 THR B C 1
ATOM 5645 O O . THR B 1 292 ? 31.45400 110.69000 28.89800 1.000 8.51755 292 THR B O 1
ATOM 5649 N N . THR B 1 293 ? 32.39100 112.07100 27.39900 1.000 8.70686 293 THR B N 1
ATOM 5650 C CA . THR B 1 293 ? 33.54300 111.25700 27.04400 1.000 8.02824 293 THR B CA 1
ATOM 5651 C C . THR B 1 293 ? 34.80400 111.86300 27.65200 1.000 9.13806 293 THR B C 1
ATOM 5652 O O . THR B 1 293 ? 34.80100 112.99700 28.16300 1.000 7.99694 293 THR B O 1
ATOM 5656 N N . ILE B 1 294 ? 35.91900 111.13800 27.54000 1.000 8.23270 294 ILE B N 1
ATOM 5657 C CA . ILE B 1 294 ? 37.16100 111.69600 28.10600 1.000 10.14148 294 ILE B CA 1
ATOM 5658 C C . ILE B 1 294 ? 37.46000 113.05400 27.48800 1.000 9.46890 294 ILE B C 1
ATOM 5659 O O . ILE B 1 294 ? 38.02100 113.96100 28.13700 1.000 9.76639 294 ILE B O 1
ATOM 5664 N N . HIS B 1 295 ? 37.11000 113.21800 26.22900 1.000 9.56865 295 HIS B N 1
ATOM 5665 C CA . HIS B 1 295 ? 37.43800 114.46600 25.52600 1.000 9.22583 295 HIS B CA 1
ATOM 5666 C C . HIS B 1 295 ? 36.60200 115.61500 26.05800 1.000 10.42812 295 HIS B C 1
ATOM 5667 O O . HIS B 1 295 ? 37.09800 116.74400 26.17700 1.000 10.95152 295 HIS B O 1
ATOM 5674 N N . ASP B 1 296 ? 35.32800 115.35100 26.38900 1.000 8.95119 296 ASP B N 1
ATOM 5675 C CA . ASP B 1 296 ? 34.49900 116.39700 27.00300 1.000 9.07040 296 ASP B CA 1
ATOM 5676 C C . ASP B 1 296 ? 34.98900 116.75000 28.40200 1.000 7.56816 296 ASP B C 1
ATOM 5677 O O . ASP B 1 296 ? 34.96900 117.91600 28.80800 1.000 8.89654 296 ASP B O 1
ATOM 5682 N N . PHE B 1 297 ? 35.37400 115.74300 29.15800 1.000 5.41603 297 PHE B N 1
ATOM 5683 C CA . PHE B 1 297 ? 35.86600 115.93400 30.51800 1.000 8.08059 297 PHE B CA 1
ATOM 5684 C C . PHE B 1 297 ? 37.11000 116.80900 30.51100 1.000 9.89089 297 PHE B C 1
ATOM 5685 O O . PHE B 1 297 ? 37.16200 117.84600 31.19100 1.000 7.52924 297 PHE B O 1
ATOM 5693 N N . ASN B 1 298 ? 38.08700 116.45600 29.67200 1.000 9.36975 298 ASN B N 1
ATOM 5694 C CA . ASN B 1 298 ? 39.31500 117.23600 29.62100 1.000 8.81837 298 ASN B CA 1
ATOM 5695 C C . ASN B 1 298 ? 39.08300 118.61900 29.00600 1.000 10.81728 298 ASN B C 1
ATOM 5696 O O . ASN B 1 298 ? 39.68000 119.61400 29.45900 1.000 9.60962 298 ASN B O 1
ATOM 5701 N N . TRP B 1 299 ? 38.21600 118.71100 27.98400 1.000 8.96055 299 TRP B N 1
ATOM 5702 C CA . TRP B 1 299 ? 37.94400 120.02000 27.36200 1.000 11.71596 299 TRP B CA 1
ATOM 5703 C C . TRP B 1 299 ? 37.27500 120.97200 28.34600 1.000 10.88622 299 TRP B C 1
ATOM 5704 O O . TRP B 1 299 ? 37.66000 122.13600 28.46000 1.000 8.59379 299 TRP B O 1
ATOM 5715 N N . LEU B 1 300 ? 36.31400 120.47500 29.13100 1.000 9.11670 300 LEU B N 1
ATOM 5716 C CA . LEU B 1 300 ? 35.61900 121.35000 30.05000 1.000 7.77201 300 LEU B CA 1
ATOM 5717 C C . LEU B 1 300 ? 36.56100 121.83400 31.13900 1.000 8.52470 300 LEU B C 1
ATOM 5718 O O . LEU B 1 300 ? 36.57400 123.02700 31.46400 1.000 8.47842 300 LEU B O 1
ATOM 5723 N N . ILE B 1 301 ? 37.39100 120.95500 31.67900 1.000 8.49926 301 ILE B N 1
ATOM 5724 C CA . ILE B 1 301 ? 38.29300 121.38500 32.74100 1.000 11.31624 301 ILE B CA 1
ATOM 5725 C C . ILE B 1 301 ? 39.28200 122.42100 32.19900 1.000 10.88792 301 ILE B C 1
ATOM 5726 O O . ILE B 1 301 ? 39.62500 123.40500 32.87500 1.000 10.57854 301 ILE B O 1
ATOM 5731 N N . GLU B 1 302 ? 39.72400 122.23200 30.96500 1.000 9.33632 302 GLU B N 1
ATOM 5732 C CA . GLU B 1 302 ? 40.61900 123.20400 30.34400 1.000 12.12335 302 GLU B CA 1
ATOM 5733 C C . GLU B 1 302 ? 39.95700 124.57500 30.22300 1.000 9.96160 302 GLU B C 1
ATOM 5734 O O . GLU B 1 302 ? 40.58800 125.60100 30.48500 1.000 11.51445 302 GLU B O 1
ATOM 5740 N N . GLN B 1 303 ? 38.69900 124.60400 29.79200 1.000 11.04646 303 GLN B N 1
ATOM 5741 C CA . GLN B 1 303 ? 37.99400 125.87100 29.61300 1.000 11.14783 303 GLN B CA 1
ATOM 5742 C C . GLN B 1 303 ? 37.78200 126.57900 30.93700 1.000 14.57447 303 GLN B C 1
ATOM 5743 O O . GLN B 1 303 ? 37.80400 127.80600 31.00000 1.000 12.91691 303 GLN B O 1
ATOM 5749 N N . VAL B 1 304 ? 37.52000 125.82100 31.99300 1.000 8.79655 304 VAL B N 1
ATOM 5750 C CA . VAL B 1 304 ? 37.37400 126.40900 33.30500 1.000 9.96323 304 VAL B CA 1
ATOM 5751 C C . VAL B 1 304 ? 38.71400 126.93600 33.79100 1.000 10.15957 304 VAL B C 1
ATOM 5752 O O . VAL B 1 304 ? 38.81400 128.08300 34.24000 1.000 13.95471 304 VAL B O 1
ATOM 5756 N N . LYS B 1 305 ? 39.76700 126.14500 33.62800 1.000 10.35550 305 LYS B N 1
ATOM 5757 C CA . LYS B 1 305 ? 41.09600 126.54300 34.07900 1.000 10.43024 305 LYS B CA 1
ATOM 5758 C C . LYS B 1 305 ? 41.55600 127.80200 33.37100 1.000 16.16717 305 LYS B C 1
ATOM 5759 O O . LYS B 1 305 ? 42.16100 128.69300 33.97700 1.000 14.42135 305 LYS B O 1
ATOM 5765 N N . HIS B 1 306 ? 41.30300 127.88400 32.08100 1.000 12.25780 306 HIS B N 1
ATOM 5766 C CA . HIS B 1 306 ? 41.78400 128.99700 31.27000 1.000 14.79838 306 HIS B CA 1
ATOM 5767 C C . HIS B 1 306 ? 40.74800 130.08600 31.10800 1.000 16.34865 306 HIS B C 1
ATOM 5768 O O . HIS B 1 306 ? 40.89100 130.96700 30.25700 1.000 22.80199 306 HIS B O 1
ATOM 5775 N N . SER B 1 307 ? 39.73400 130.06800 31.95500 1.000 13.20399 307 SER B N 1
ATOM 5776 C CA . SER B 1 307 ? 38.80700 131.15700 32.06000 1.000 17.00675 307 SER B CA 1
ATOM 5777 C C . SER B 1 307 ? 39.56200 132.38400 32.56900 1.000 18.18241 307 SER B C 1
ATOM 5778 O O . SER B 1 307 ? 40.55700 132.27200 33.28500 1.000 17.82395 307 SER B O 1
ATOM 5781 N N . ASN B 1 308 ? 39.06200 133.55100 32.23600 1.000 15.60092 308 ASN B N 1
ATOM 5782 C CA . ASN B 1 308 ? 39.60600 134.77200 32.82100 1.000 16.73358 308 ASN B CA 1
ATOM 5783 C C . ASN B 1 308 ? 38.79900 135.23100 34.02300 1.000 22.71855 308 ASN B C 1
ATOM 5784 O O . ASN B 1 308 ? 39.02100 136.32200 34.54300 1.000 29.96168 308 ASN B O 1
ATOM 5789 N N . HIS B 1 309 ? 37.87000 134.41700 34.48800 1.000 14.47957 309 HIS B N 1
ATOM 5790 C CA . HIS B 1 309 ? 37.11200 134.73800 35.67800 1.000 14.05592 309 HIS B CA 1
ATOM 5791 C C . HIS B 1 309 ? 37.85700 134.18600 36.89100 1.000 18.69234 309 HIS B C 1
ATOM 5792 O O . HIS B 1 309 ? 38.33100 133.04400 36.87700 1.000 15.48246 309 HIS B O 1
ATOM 5799 N N . LYS B 1 310 ? 37.95400 135.00700 37.93800 1.000 16.28707 310 LYS B N 1
ATOM 5800 C CA . LYS B 1 310 ? 38.81200 134.68100 39.07000 1.000 18.81471 310 LYS B CA 1
ATOM 5801 C C . LYS B 1 310 ? 38.47600 133.31900 39.66900 1.000 14.89138 310 LYS B C 1
ATOM 5802 O O . LYS B 1 310 ? 39.36300 132.49900 39.95900 1.000 17.37430 310 LYS B O 1
ATOM 5808 N N . TRP B 1 311 ? 37.20600 133.09300 39.91800 1.000 13.97906 311 TRP B N 1
ATOM 5809 C CA . TRP B 1 311 ? 36.80900 131.90000 40.65500 1.000 15.54788 311 TRP B CA 1
ATOM 5810 C C . TRP B 1 311 ? 36.66800 130.68400 39.75700 1.000 12.41739 311 TRP B C 1
ATOM 5811 O O . TRP B 1 311 ? 36.96700 129.58100 40.20500 1.000 11.35831 311 TRP B O 1
ATOM 5822 N N . MET B 1 312 ? 36.22200 130.85900 38.50900 1.000 11.30778 312 MET B N 1
ATOM 5823 C CA . MET B 1 312 ? 36.25500 129.73300 37.57600 1.000 12.94920 312 MET B CA 1
ATOM 5824 C C . MET B 1 312 ? 37.68300 129.25800 37.36700 1.000 13.59315 312 MET B C 1
ATOM 5825 O O . MET B 1 312 ? 37.96600 128.05800 37.41700 1.000 12.74629 312 MET B O 1
ATOM 5830 N N . SER B 1 313 ? 38.60800 130.18900 37.10900 1.000 12.52493 313 SER B N 1
ATOM 5831 C CA . SER B 1 313 ? 39.99000 129.77900 36.85900 1.000 13.68661 313 SER B CA 1
ATOM 5832 C C . SER B 1 313 ? 40.58700 129.09200 38.09100 1.000 12.39638 313 SER B C 1
ATOM 5833 O O . SER B 1 313 ? 41.32600 128.11000 37.98200 1.000 12.09595 313 SER B O 1
ATOM 5836 N N . LYS B 1 314 ? 40.25900 129.57000 39.28000 1.000 11.09099 314 LYS B N 1
ATOM 5837 C CA . LYS B 1 314 ? 40.76400 128.90700 40.47800 1.000 13.45458 314 LYS B CA 1
ATOM 5838 C C . LYS B 1 314 ? 40.23100 127.47900 40.58500 1.000 12.42174 314 LYS B C 1
ATOM 5839 O O . LYS B 1 314 ? 40.97900 126.56700 40.94100 1.000 10.90504 314 LYS B O 1
ATOM 5845 N N . CYS B 1 315 ? 38.93400 127.27400 40.32700 1.000 13.05948 315 CYS B N 1
ATOM 5846 C CA . CYS B 1 315 ? 38.39500 125.92200 40.31300 1.000 12.60053 315 CYS B CA 1
ATOM 5847 C C . CYS B 1 315 ? 39.13800 125.05000 39.31000 1.000 11.76072 315 CYS B C 1
ATOM 5848 O O . CYS B 1 315 ? 39.55500 123.93800 39.63900 1.000 11.33448 315 CYS B O 1
ATOM 5851 N N . GLY B 1 316 ? 39.27800 125.52200 38.06200 1.000 11.05295 316 GLY B N 1
ATOM 5852 C CA . GLY B 1 316 ? 39.89900 124.69600 37.03100 1.000 10.73592 316 GLY B CA 1
ATOM 5853 C C . GLY B 1 316 ? 41.33100 124.31500 37.37200 1.000 11.12885 316 GLY B C 1
ATOM 5854 O O . GLY B 1 316 ? 41.77500 123.19300 37.10800 1.000 11.52640 316 GLY B O 1
ATOM 5855 N N . ALA B 1 317 ? 42.08200 125.26000 37.91400 1.000 12.19879 317 ALA B N 1
ATOM 5856 C CA . ALA B 1 317 ? 43.44300 124.99300 38.35500 1.000 13.64094 317 ALA B CA 1
ATOM 5857 C C . ALA B 1 317 ? 43.46300 123.94400 39.45200 1.000 12.17640 317 ALA B C 1
ATOM 5858 O O . ALA B 1 317 ? 44.29100 123.01600 39.43000 1.000 12.36770 317 ALA B O 1
ATOM 5860 N N . ASP B 1 318 ? 42.55200 124.08300 40.42200 1.000 10.89640 318 ASP B N 1
ATOM 5861 C CA . ASP B 1 318 ? 42.49200 123.14100 41.52700 1.000 12.47132 318 ASP B CA 1
ATOM 5862 C C . ASP B 1 318 ? 42.15100 121.76700 41.00400 1.000 11.72235 318 ASP B C 1
ATOM 5863 O O . ASP B 1 318 ? 42.70400 120.76800 41.47500 1.000 11.21624 318 ASP B O 1
ATOM 5868 N N . TRP B 1 319 ? 41.24700 121.70800 40.00900 1.000 10.32908 319 TRP B N 1
ATOM 5869 C CA . TRP B 1 319 ? 40.80100 120.43000 39.47800 1.000 9.78878 319 TRP B CA 1
ATOM 5870 C C . TRP B 1 319 ? 41.91300 119.70400 38.72200 1.000 11.19904 319 TRP B C 1
ATOM 5871 O O . TRP B 1 319 ? 42.12400 118.49400 38.91300 1.000 8.17716 319 TRP B O 1
ATOM 5882 N N . GLU B 1 320 ? 42.64100 120.42400 37.86900 1.000 9.99687 320 GLU B N 1
ATOM 5883 C CA . GLU B 1 320 ? 43.78900 119.82300 37.20300 1.000 13.15289 320 GLU B CA 1
ATOM 5884 C C . GLU B 1 320 ? 44.83100 119.35800 38.21200 1.000 10.78893 320 GLU B C 1
ATOM 5885 O O . GLU B 1 320 ? 45.49700 118.35200 37.98800 1.000 10.94934 320 GLU B O 1
ATOM 5891 N N . GLU B 1 321 ? 44.96900 120.04600 39.33600 1.000 11.65303 321 GLU B N 1
ATOM 5892 C CA . GLU B 1 321 ? 45.91000 119.60200 40.36700 1.000 11.67015 321 GLU B CA 1
ATOM 5893 C C . GLU B 1 321 ? 45.40200 118.34900 41.06800 1.000 9.54030 321 GLU B C 1
ATOM 5894 O O . GLU B 1 321 ? 46.18000 117.44400 41.36400 1.000 10.40404 321 GLU B O 1
ATOM 5900 N N . TYR B 1 322 ? 44.08600 118.26300 41.31800 1.000 9.04600 322 TYR B N 1
ATOM 5901 C CA . TYR B 1 322 ? 43.55400 117.01400 41.86800 1.000 9.40387 322 TYR B CA 1
ATOM 5902 C C . TYR B 1 322 ? 43.86400 115.83400 40.95700 1.000 7.91560 322 TYR B C 1
ATOM 5903 O O . TYR B 1 322 ? 44.16200 114.73400 41.43000 1.000 9.01658 322 TYR B O 1
ATOM 5912 N N . ILE B 1 323 ? 43.71900 116.03400 39.64900 1.000 8.08775 323 ILE B N 1
ATOM 5913 C CA . ILE B 1 323 ? 43.99700 114.98500 38.68700 1.000 6.42620 323 ILE B CA 1
ATOM 5914 C C . ILE B 1 323 ? 45.48300 114.63000 38.67500 1.000 11.65450 323 ILE B C 1
ATOM 5915 O O . ILE B 1 323 ? 45.83800 113.44600 38.67600 1.000 11.11242 323 ILE B O 1
ATOM 5920 N N . LYS B 1 324 ? 46.35100 115.63400 38.70900 1.000 11.66430 324 LYS B N 1
ATOM 5921 C CA . LYS B 1 324 ? 47.81900 115.41200 38.70500 1.000 12.37590 324 LYS B CA 1
ATOM 5922 C C . LYS B 1 324 ? 48.20200 114.53500 39.90400 1.000 14.67841 324 LYS B C 1
ATOM 5923 O O . LYS B 1 324 ? 48.98800 113.59200 39.73900 1.000 13.03898 324 LYS B O 1
ATOM 5929 N N . MET B 1 325 ? 47.62300 114.81900 41.06500 1.000 10.74272 325 MET B N 1
ATOM 5930 C CA . MET B 1 325 ? 47.96500 114.13000 42.33200 1.000 12.68330 325 MET B CA 1
ATOM 5931 C C . MET B 1 325 ? 47.24000 112.78800 42.48500 1.000 11.12229 325 MET B C 1
ATOM 5932 O O . MET B 1 325 ? 47.57300 112.07800 43.43800 1.000 12.35224 325 MET B O 1
ATOM 5937 N N . GLY B 1 326 ? 46.22800 112.47400 41.66300 1.000 10.44542 326 GLY B N 1
ATOM 5938 C CA . GLY B 1 326 ? 45.45000 111.29200 41.88600 1.000 10.39885 326 GLY B CA 1
ATOM 5939 C C . GLY B 1 326 ? 44.40100 111.40200 42.96900 1.000 10.50301 326 GLY B C 1
ATOM 5940 O O . GLY B 1 326 ? 43.83900 110.37500 43.36500 1.000 11.82951 326 GLY B O 1
ATOM 5941 N N . LYS B 1 327 ? 44.10700 112.60600 43.44300 1.000 9.61694 327 LYS B N 1
ATOM 5942 C CA . LYS B 1 327 ? 42.93200 112.80900 44.27900 1.000 9.68102 327 LYS B CA 1
ATOM 5943 C C . LYS B 1 327 ? 41.65300 112.69400 43.47400 1.000 11.78878 327 LYS B C 1
ATOM 5944 O O . LYS B 1 327 ? 40.59900 112.30700 44.02400 1.000 9.29515 327 LYS B O 1
ATOM 5950 N N . TRP B 1 328 ? 41.71600 113.07000 42.20800 1.000 7.83723 328 TRP B N 1
ATOM 5951 C CA . TRP B 1 328 ? 40.67500 112.78000 41.22100 1.000 8.03108 328 TRP B CA 1
ATOM 5952 C C . TRP B 1 328 ? 41.27300 111.84000 40.18700 1.000 9.53519 328 TRP B C 1
ATOM 5953 O O . TRP B 1 328 ? 42.42300 112.01400 39.80400 1.000 8.53778 328 TRP B O 1
ATOM 5964 N N . VAL B 1 329 ? 40.52100 110.84600 39.74100 1.000 7.30611 329 VAL B N 1
ATOM 5965 C CA . VAL B 1 329 ? 40.98900 109.94000 38.69100 1.000 8.76855 329 VAL B CA 1
ATOM 5966 C C . VAL B 1 329 ? 39.88000 109.75500 37.66300 1.000 10.11171 329 VAL B C 1
ATOM 5967 O O . VAL B 1 329 ? 38.73600 109.47500 38.02700 1.000 9.38933 329 VAL B O 1
ATOM 5971 N N . TYR B 1 330 ? 40.20000 109.90200 36.38700 1.000 8.89226 330 TYR B N 1
ATOM 5972 C CA . TYR B 1 330 ? 39.20200 109.68900 35.33900 1.000 8.15878 330 TYR B CA 1
ATOM 5973 C C . TYR B 1 330 ? 39.48100 108.32700 34.74500 1.000 11.70042 330 TYR B C 1
ATOM 5974 O O . TYR B 1 330 ? 40.63000 108.03600 34.43600 1.000 9.97704 330 TYR B O 1
ATOM 5983 N N . HIS B 1 331 ? 38.44200 107.48800 34.60400 1.000 8.33003 331 HIS B N 1
ATOM 5984 C CA . HIS B 1 331 ? 38.57100 106.15200 34.03900 1.000 11.06764 331 HIS B CA 1
ATOM 5985 C C . HIS B 1 331 ? 37.70800 106.02700 32.79500 1.000 12.65821 331 HIS B C 1
ATOM 5986 O O . HIS B 1 331 ? 36.55300 106.42500 32.81000 1.000 9.73838 331 HIS B O 1
ATOM 5993 N N . ASN B 1 332 ? 38.25100 105.38300 31.76100 1.000 9.31066 332 ASN B N 1
ATOM 5994 C CA . ASN B 1 332 ? 37.46600 104.93600 30.62700 1.000 14.22856 332 ASN B CA 1
ATOM 5995 C C . ASN B 1 332 ? 37.30400 103.42400 30.72700 1.000 20.50822 332 ASN B C 1
ATOM 5996 O O . ASN B 1 332 ? 38.25200 102.69900 31.06600 1.000 21.84512 332 ASN B O 1
ATOM 6001 N N . HIS B 1 333 ? 36.10700 102.94700 30.50000 1.000 12.58638 333 HIS B N 1
ATOM 6002 C CA . HIS B 1 333 ? 35.90900 101.51600 30.38100 1.000 10.25601 333 HIS B CA 1
ATOM 6003 C C . HIS B 1 333 ? 34.84100 101.28900 29.34000 1.000 11.30950 333 HIS B C 1
ATOM 6004 O O . HIS B 1 333 ? 33.86400 102.03400 29.31200 1.000 12.48879 333 HIS B O 1
ATOM 6011 N N . ILE B 1 334 ? 35.03700 100.27800 28.47700 1.000 9.32204 334 ILE B N 1
ATOM 6012 C CA . ILE B 1 334 ? 34.09200 100.03800 27.38900 1.000 10.15968 334 ILE B CA 1
ATOM 6013 C C . ILE B 1 334 ? 32.71500 99.57900 27.88300 1.000 10.29951 334 ILE B C 1
ATOM 6014 O O . ILE B 1 334 ? 31.72500 99.67900 27.14400 1.000 10.64685 334 ILE B O 1
ATOM 6019 N N . PHE B 1 335 ? 32.61400 99.09900 29.10500 1.000 9.61773 335 PHE B N 1
ATOM 6020 C CA . PHE B 1 335 ? 31.34700 98.49200 29.54000 1.000 10.79951 335 PHE B CA 1
ATOM 6021 C C . PHE B 1 335 ? 30.21400 99.49700 29.52500 1.000 10.30084 335 PHE B C 1
ATOM 6022 O O . PHE B 1 335 ? 29.04700 99.14200 29.28300 1.000 8.52293 335 PHE B O 1
ATOM 6030 N N . TRP B 1 336 ? 30.51800 100.76100 29.78400 1.000 10.11855 336 TRP B N 1
ATOM 6031 C CA . TRP B 1 336 ? 29.44300 101.72600 29.88500 1.000 9.31485 336 TRP B CA 1
ATOM 6032 C C . TRP B 1 336 ? 28.80000 102.05200 28.55400 1.000 11.58410 336 TRP B C 1
ATOM 6033 O O . TRP B 1 336 ? 27.70800 102.63500 28.54800 1.000 15.94415 336 TRP B O 1
ATOM 6044 N N . THR B 1 337 ? 29.45000 101.76100 27.43900 1.000 7.91504 337 THR B N 1
ATOM 6045 C CA . THR B 1 337 ? 28.83100 102.00200 26.15000 1.000 9.23340 337 THR B CA 1
ATOM 6046 C C . THR B 1 337 ? 28.46700 100.68600 25.45400 1.000 10.33175 337 THR B C 1
ATOM 6047 O O . THR B 1 337 ? 28.22500 100.67600 24.25600 1.000 11.37652 337 THR B O 1
ATOM 6051 N N . LEU B 1 338 ? 28.42700 99.59300 26.19500 1.000 9.42332 338 LEU B N 1
ATOM 6052 C CA . LEU B 1 338 ? 27.77700 98.35900 25.75800 1.000 8.47562 338 LEU B CA 1
ATOM 6053 C C . LEU B 1 338 ? 26.28200 98.39700 26.07300 1.000 9.19585 338 LEU B C 1
ATOM 6054 O O . LEU B 1 338 ? 25.80800 99.21400 26.87100 1.000 11.99629 338 LEU B O 1
ATOM 6059 N N . PRO B 1 339 ? 25.49600 97.53500 25.42400 1.000 11.67617 339 PRO B N 1
ATOM 6060 C CA . PRO B 1 339 ? 24.05300 97.49400 25.71200 1.000 8.86988 339 PRO B CA 1
ATOM 6061 C C . PRO B 1 339 ? 23.69500 96.78300 27.00100 1.000 9.46051 339 PRO B C 1
ATOM 6062 O O . PRO B 1 339 ? 22.52700 96.85100 27.41400 1.000 10.55086 339 PRO B O 1
ATOM 6066 N N . HIS B 1 340 ? 24.65700 96.09900 27.63300 1.000 10.33054 340 HIS B N 1
ATOM 6067 C CA . HIS B 1 340 ? 24.37500 95.17900 28.70800 1.000 10.67791 340 HIS B CA 1
ATOM 6068 C C . HIS B 1 340 ? 23.83900 95.89700 29.92400 1.000 12.35242 340 HIS B C 1
ATOM 6069 O O . HIS B 1 340 ? 24.26200 97.01300 30.24900 1.000 11.76193 340 HIS B O 1
ATOM 6076 N N . GLU B 1 341 ? 22.87900 95.24700 30.59700 1.000 11.10157 341 GLU B N 1
ATOM 6077 C CA . GLU B 1 341 ? 22.40000 95.71700 31.89200 1.000 10.92157 341 GLU B CA 1
ATOM 6078 C C . GLU B 1 341 ? 23.50300 95.57800 32.92600 1.000 9.22173 341 GLU B C 1
ATOM 6079 O O . GLU B 1 341 ? 24.39200 94.74200 32.78700 1.000 11.15073 341 GLU B O 1
ATOM 6085 N N . TYR B 1 342 ? 23.44900 96.40000 33.97800 1.000 8.28349 342 TYR B N 1
ATOM 6086 C CA . TYR B 1 342 ? 24.56700 96.39400 34.90800 1.000 10.23038 342 TYR B CA 1
ATOM 6087 C C . TYR B 1 342 ? 24.62400 95.08700 35.70200 1.000 12.97539 342 TYR B C 1
ATOM 6088 O O . TYR B 1 342 ? 25.70200 94.72500 36.18400 1.000 11.39484 342 TYR B O 1
ATOM 6097 N N . CYS B 1 343 ? 23.51600 94.35200 35.81700 1.000 12.69661 343 CYS B N 1
ATOM 6098 C CA . CYS B 1 343 ? 23.57400 93.05100 36.50600 1.000 13.40935 343 CYS B CA 1
ATOM 6099 C C . CYS B 1 343 ? 24.48500 92.05200 35.77200 1.000 17.05157 343 CYS B C 1
ATOM 6100 O O . CYS B 1 343 ? 24.93300 91.06100 36.38800 1.000 17.64027 343 CYS B O 1
ATOM 6103 N N . ALA B 1 344 ? 24.81700 92.31500 34.49900 1.000 13.32801 344 ALA B N 1
ATOM 6104 C CA . ALA B 1 344 ? 25.74300 91.48200 33.74600 1.000 13.00037 344 ALA B CA 1
ATOM 6105 C C . ALA B 1 344 ? 27.20800 91.81500 33.97000 1.000 16.22659 344 ALA B C 1
ATOM 6106 O O . ALA B 1 344 ? 28.09100 91.05900 33.51500 1.000 17.03545 344 ALA B O 1
ATOM 6108 N N . MET B 1 345 ? 27.51200 92.90300 34.67100 1.000 12.18163 345 MET B N 1
ATOM 6109 C CA . MET B 1 345 ? 28.89300 93.34200 34.74500 1.000 8.45307 345 MET B CA 1
ATOM 6110 C C . MET B 1 345 ? 29.81600 92.29900 35.35300 1.000 13.70049 345 MET B C 1
ATOM 6111 O O . MET B 1 345 ? 30.94200 92.16300 34.85200 1.000 15.15077 345 MET B O 1
ATOM 6116 N N . PRO B 1 346 ? 29.44600 91.57900 36.42200 1.000 16.51556 346 PRO B N 1
ATOM 6117 C CA . PRO B 1 346 ? 30.38700 90.59300 37.00000 1.000 17.29547 346 PRO B CA 1
ATOM 6118 C C . PRO B 1 346 ? 30.86800 89.59100 35.98300 1.000 21.66617 346 PRO B C 1
ATOM 6119 O O . PRO B 1 346 ? 32.04100 89.19400 36.01800 1.000 19.69982 346 PRO B O 1
ATOM 6123 N N . GLN B 1 347 ? 29.99800 89.23200 35.03100 1.000 23.22453 347 GLN B N 1
ATOM 6124 C CA . GLN B 1 347 ? 30.29600 88.28000 33.96300 1.000 24.22611 347 GLN B CA 1
ATOM 6125 C C . GLN B 1 347 ? 31.09900 88.91300 32.84100 1.000 23.55956 347 GLN B C 1
ATOM 6126 O O . GLN B 1 347 ? 32.08100 88.35000 32.36300 1.000 22.64836 347 GLN B O 1
ATOM 6132 N N . VAL B 1 348 ? 30.65400 90.06100 32.35700 1.000 18.63294 348 VAL B N 1
ATOM 6133 C CA . VAL B 1 348 ? 31.17700 90.63100 31.13200 1.000 14.33162 348 VAL B CA 1
ATOM 6134 C C . VAL B 1 348 ? 32.36800 91.53000 31.35500 1.000 16.64507 348 VAL B C 1
ATOM 6135 O O . VAL B 1 348 ? 33.19400 91.69200 30.45400 1.000 19.19964 348 VAL B O 1
ATOM 6139 N N . ALA B 1 349 ? 32.44400 92.17600 32.51400 1.000 19.19299 349 ALA B N 1
ATOM 6140 C CA . ALA B 1 349 ? 33.49900 93.13700 32.81600 1.000 15.21311 349 ALA B CA 1
ATOM 6141 C C . ALA B 1 349 ? 33.91700 92.91200 34.25900 1.000 17.79668 349 ALA B C 1
ATOM 6142 O O . ALA B 1 349 ? 33.73200 93.77200 35.13000 1.000 14.12290 349 ALA B O 1
ATOM 6144 N N . PRO B 1 350 ? 34.44700 91.73300 34.56200 1.000 20.12349 350 PRO B N 1
ATOM 6145 C CA . PRO B 1 350 ? 34.80700 91.44600 35.96700 1.000 17.52806 350 PRO B CA 1
ATOM 6146 C C . PRO B 1 350 ? 35.85500 92.38000 36.51900 1.000 13.38507 350 PRO B C 1
ATOM 6147 O O . PRO B 1 350 ? 35.87500 92.61600 37.74300 1.000 17.11559 350 PRO B O 1
ATOM 6151 N N . ASP B 1 351 ? 36.72900 92.91600 35.65600 1.000 14.68411 351 ASP B N 1
ATOM 6152 C CA . ASP B 1 351 ? 37.72900 93.87900 36.06800 1.000 17.25126 351 ASP B CA 1
ATOM 6153 C C . ASP B 1 351 ? 37.07200 95.16500 36.55800 1.000 15.59331 351 ASP B C 1
ATOM 6154 O O . ASP B 1 351 ? 37.50200 95.76400 37.55900 1.000 16.10374 351 ASP B O 1
ATOM 6159 N N . LEU B 1 352 ? 36.06200 95.62700 35.82700 1.000 14.36283 352 LEU B N 1
ATOM 6160 C CA . LEU B 1 352 ? 35.32200 96.82100 36.22400 1.000 12.61827 352 LEU B CA 1
ATOM 6161 C C . LEU B 1 352 ? 34.54100 96.56600 37.49300 1.000 13.80147 352 LEU B C 1
ATOM 6162 O O . LEU B 1 352 ? 34.50600 97.41600 38.39000 1.000 11.17656 352 LEU B O 1
ATOM 6167 N N . TYR B 1 353 ? 33.88300 95.40700 37.57800 1.000 11.95595 353 TYR B N 1
ATOM 6168 C CA . TYR B 1 353 ? 33.10200 95.10500 38.77400 1.000 12.47103 353 TYR B CA 1
ATOM 6169 C C . TYR B 1 353 ? 34.00500 95.10800 39.99400 1.000 12.04226 353 TYR B C 1
ATOM 6170 O O . TYR B 1 353 ? 33.66100 95.68000 41.03100 1.000 11.63567 353 TYR B O 1
ATOM 6179 N N . ALA B 1 354 ? 35.19900 94.51200 39.86900 1.000 13.98409 354 ALA B N 1
ATOM 6180 C CA . ALA B 1 354 ? 36.12200 94.47100 41.00300 1.000 13.81950 354 ALA B CA 1
ATOM 6181 C C . ALA B 1 354 ? 36.59700 95.86800 41.38200 1.000 13.53991 354 ALA B C 1
ATOM 6182 O O . ALA B 1 354 ? 36.82100 96.15500 42.56700 1.000 13.94742 354 ALA B O 1
ATOM 6184 N N . GLU B 1 355 ? 36.81000 96.73400 40.38700 1.000 13.94742 355 GLU B N 1
ATOM 6185 C CA . GLU B 1 355 ? 37.17200 98.12300 40.66300 1.000 14.27890 355 GLU B CA 1
ATOM 6186 C C . GLU B 1 355 ? 36.05200 98.82900 41.41200 1.000 10.87783 355 GLU B C 1
ATOM 6187 O O . GLU B 1 355 ? 36.30500 99.53800 42.38700 1.000 11.67984 355 GLU B O 1
ATOM 6193 N N . LEU B 1 356 ? 34.79300 98.61100 41.00100 1.000 9.59019 356 LEU B N 1
ATOM 6194 C CA . LEU B 1 356 ? 33.68800 99.24600 41.72200 1.000 9.96145 356 LEU B CA 1
ATOM 6195 C C . LEU B 1 356 ? 33.54500 98.74200 43.13900 1.000 10.27801 356 LEU B C 1
ATOM 6196 O O . LEU B 1 356 ? 33.08500 99.48500 44.01000 1.000 8.39198 356 LEU B O 1
ATOM 6201 N N . GLN B 1 357 ? 34.01700 97.51500 43.40400 1.000 12.72346 357 GLN B N 1
ATOM 6202 C CA . GLN B 1 357 ? 33.94800 96.97700 44.74200 1.000 12.46498 357 GLN B CA 1
ATOM 6203 C C . GLN B 1 357 ? 34.90800 97.67900 45.67900 1.000 15.94961 357 GLN B C 1
ATOM 6204 O O . GLN B 1 357 ? 34.78300 97.51800 46.91100 1.000 15.09848 357 GLN B O 1
ATOM 6210 N N . LYS B 1 358 ? 35.82900 98.46400 45.14200 1.000 13.17313 358 LYS B N 1
ATOM 6211 C CA . LYS B 1 358 ? 36.73400 99.25300 45.98300 1.000 15.91857 358 LYS B CA 1
ATOM 6212 C C . LYS B 1 358 ? 36.12100 100.58100 46.42000 1.000 15.47664 358 LYS B C 1
ATOM 6213 O O . LYS B 1 358 ? 36.70300 101.30000 47.24800 1.000 13.90018 358 LYS B O 1
ATOM 6219 N N . ALA B 1 359 ? 34.99100 100.94900 45.85400 1.000 12.55283 359 ALA B N 1
ATOM 6220 C CA . ALA B 1 359 ? 34.34200 102.18800 46.23400 1.000 8.52516 359 ALA B CA 1
ATOM 6221 C C . ALA B 1 359 ? 33.74400 102.07100 47.60800 1.000 10.30579 359 ALA B C 1
ATOM 6222 O O . ALA B 1 359 ? 33.22500 101.01700 47.98800 1.000 13.06282 359 ALA B O 1
ATOM 6224 N N . HIS B 1 360 ? 33.79000 103.16500 48.35500 1.000 9.32543 360 HIS B N 1
ATOM 6225 C CA . HIS B 1 360 ? 32.99600 103.29900 49.56400 1.000 11.80470 360 HIS B CA 1
ATOM 6226 C C . HIS B 1 360 ? 31.60800 103.82400 49.27500 1.000 9.38843 360 HIS B C 1
ATOM 6227 O O . HIS B 1 360 ? 30.70000 103.54000 50.03700 1.000 10.75680 360 HIS B O 1
ATOM 6234 N N . LEU B 1 361 ? 31.43300 104.54300 48.17100 1.000 9.29194 361 LEU B N 1
ATOM 6235 C CA . LEU B 1 361 ? 30.12300 104.96900 47.70000 1.000 8.27494 361 LEU B CA 1
ATOM 6236 C C . LEU B 1 361 ? 30.25400 105.20900 46.20900 1.000 10.27864 361 LEU B C 1
ATOM 6237 O O . LEU B 1 361 ? 31.21800 105.84700 45.77800 1.000 10.89197 361 LEU B O 1
ATOM 6242 N N . ILE B 1 362 ? 29.27400 104.73800 45.44100 1.000 7.68774 362 ILE B N 1
ATOM 6243 C CA . ILE B 1 362 ? 29.18100 104.99400 44.00400 1.000 8.04732 362 ILE B CA 1
ATOM 6244 C C . ILE B 1 362 ? 27.94600 105.84700 43.73600 1.000 8.35747 362 ILE B C 1
ATOM 6245 O O . ILE B 1 362 ? 26.84100 105.46900 44.11900 1.000 8.59276 362 ILE B O 1
ATOM 6250 N N . LEU B 1 363 ? 28.12900 106.99000 43.09800 1.000 7.17706 363 LEU B N 1
ATOM 6251 C CA . LEU B 1 363 ? 27.03300 107.86800 42.67200 1.000 8.32175 363 LEU B CA 1
ATOM 6252 C C . LEU B 1 363 ? 26.81200 107.62800 41.17800 1.000 9.11479 363 LEU B C 1
ATOM 6253 O O . LEU B 1 363 ? 27.72700 107.79000 40.38100 1.000 10.38511 363 LEU B O 1
ATOM 6258 N N . PHE B 1 364 ? 25.61900 107.21000 40.79900 1.000 7.97068 364 PHE B N 1
ATOM 6259 C CA . PHE B 1 364 ? 25.25200 107.05200 39.40000 1.000 7.87275 364 PHE B CA 1
ATOM 6260 C C . PHE B 1 364 ? 24.36800 108.21500 38.97200 1.000 8.21445 364 PHE B C 1
ATOM 6261 O O . PHE B 1 364 ? 23.29600 108.42000 39.54700 1.000 8.40175 364 PHE B O 1
ATOM 6269 N N . LYS B 1 365 ? 24.81700 108.98900 37.98400 1.000 7.27415 365 LYS B N 1
ATOM 6270 C CA . LYS B 1 365 ? 24.05800 110.13800 37.53700 1.000 8.37348 365 LYS B CA 1
ATOM 6271 C C . LYS B 1 365 ? 23.10400 109.78100 36.39600 1.000 8.43962 365 LYS B C 1
ATOM 6272 O O . LYS B 1 365 ? 23.50000 109.12400 35.42900 1.000 7.96663 365 LYS B O 1
ATOM 6278 N N . GLY B 1 366 ? 21.84500 110.21800 36.50200 1.000 11.33681 366 GLY B N 1
ATOM 6279 C CA . GLY B 1 366 ? 20.99200 110.32500 35.34000 1.000 9.07706 366 GLY B CA 1
ATOM 6280 C C . GLY B 1 366 ? 20.12100 109.11000 35.00300 1.000 9.46329 366 GLY B C 1
ATOM 6281 O O . GLY B 1 366 ? 20.24200 108.00000 35.55500 1.000 7.24544 366 GLY B O 1
ATOM 6282 N N . ASP B 1 367 ? 19.25700 109.35100 34.01700 1.000 7.95747 367 ASP B N 1
ATOM 6283 C CA . ASP B 1 367 ? 18.20500 108.39200 33.67900 1.000 10.69473 367 ASP B CA 1
ATOM 6284 C C . ASP B 1 367 ? 18.76100 107.12900 33.02300 1.000 9.87113 367 ASP B C 1
ATOM 6285 O O . ASP B 1 367 ? 18.33600 106.01800 33.37400 1.000 10.77129 367 ASP B O 1
ATOM 6290 N N . LEU B 1 368 ? 19.70800 107.24800 32.08300 1.000 6.83237 368 LEU B N 1
ATOM 6291 C CA . LEU B 1 368 ? 20.25100 106.02600 31.45800 1.000 9.63314 368 LEU B CA 1
ATOM 6292 C C . LEU B 1 368 ? 20.91300 105.11900 32.50300 1.000 9.71525 368 LEU B C 1
ATOM 6293 O O . LEU B 1 368 ? 20.71200 103.89600 32.50200 1.000 8.29275 368 LEU B O 1
ATOM 6298 N N . ASN B 1 369 ? 21.70900 105.69600 33.41600 1.000 6.64686 369 ASN B N 1
ATOM 6299 C CA . ASN B 1 369 ? 22.29500 104.85900 34.44400 1.000 6.94836 369 ASN B CA 1
ATOM 6300 C C . ASN B 1 369 ? 21.19900 104.15900 35.26200 1.000 9.09836 369 ASN B C 1
ATOM 6301 O O . ASN B 1 369 ? 21.34900 102.99200 35.66900 1.000 9.10738 369 ASN B O 1
ATOM 6306 N N . TYR B 1 370 ? 20.11200 104.85700 35.55300 1.000 6.66529 370 TYR B N 1
ATOM 6307 C CA . TYR B 1 370 ? 19.02700 104.23100 36.31200 1.000 6.63620 370 TYR B CA 1
ATOM 6308 C C . TYR B 1 370 ? 18.42000 103.05400 35.55000 1.000 6.28843 370 TYR B C 1
ATOM 6309 O O . TYR B 1 370 ? 18.20200 101.97500 36.11600 1.000 8.26593 370 TYR B O 1
ATOM 6318 N N . ARG B 1 371 ? 18.13800 103.25600 34.26700 1.000 7.84017 371 ARG B N 1
ATOM 6319 C CA . ARG B 1 371 ? 17.62900 102.17400 33.42400 1.000 9.77111 371 ARG B CA 1
ATOM 6320 C C . ARG B 1 371 ? 18.57000 100.96600 33.43800 1.000 7.41237 371 ARG B C 1
ATOM 6321 O O . ARG B 1 371 ? 18.12600 99.81800 33.56800 1.000 9.04127 371 ARG B O 1
ATOM 6329 N N . LYS B 1 372 ? 19.86400 101.20100 33.30400 1.000 6.52448 372 LYS B N 1
ATOM 6330 C CA . LYS B 1 372 ? 20.82100 100.09500 33.27800 1.000 7.88300 372 LYS B CA 1
ATOM 6331 C C . LYS B 1 372 ? 20.94200 99.43500 34.64600 1.000 8.27812 372 LYS B C 1
ATOM 6332 O O . LYS B 1 372 ? 21.12000 98.20300 34.72200 1.000 9.13849 372 LYS B O 1
ATOM 6338 N N . LEU B 1 373 ? 20.76100 100.21600 35.72300 1.000 7.51649 373 LEU B N 1
ATOM 6339 C CA . LEU B 1 373 ? 20.78600 99.64500 37.06300 1.000 8.80424 373 LEU B CA 1
ATOM 6340 C C . LEU B 1 373 ? 19.59500 98.73100 37.29800 1.000 11.29963 373 LEU B C 1
ATOM 6341 O O . LEU B 1 373 ? 19.70700 97.74900 38.04600 1.000 9.91899 373 LEU B O 1
ATOM 6346 N N . THR B 1 374 ? 18.46000 99.04900 36.68200 1.000 10.01045 374 THR B N 1
ATOM 6347 C CA . THR B 1 374 ? 17.21200 98.33400 36.91600 1.000 11.52945 374 THR B CA 1
ATOM 6348 C C . THR B 1 374 ? 16.83000 97.43500 35.73600 1.000 12.39245 374 THR B C 1
ATOM 6349 O O . THR B 1 374 ? 15.73600 96.86000 35.72100 1.000 15.10033 374 THR B O 1
ATOM 6353 N N . GLY B 1 375 ? 17.70300 97.27500 34.75700 1.000 10.63163 375 GLY B N 1
ATOM 6354 C CA . GLY B 1 375 ? 17.40600 96.40200 33.65000 1.000 12.66814 375 GLY B CA 1
ATOM 6355 C C . GLY B 1 375 ? 16.42600 96.94600 32.63400 1.000 10.55537 375 GLY B C 1
ATOM 6356 O O . GLY B 1 375 ? 16.08100 96.22600 31.69700 1.000 10.93278 375 GLY B O 1
ATOM 6357 N N . ASP B 1 376 ? 15.94900 98.18100 32.79900 1.000 9.05695 376 ASP B N 1
ATOM 6358 C CA . ASP B 1 376 ? 14.99200 98.81200 31.86900 1.000 9.03406 376 ASP B CA 1
ATOM 6359 C C . ASP B 1 376 ? 13.75300 97.93400 31.69900 1.000 10.40268 376 ASP B C 1
ATOM 6360 O O . ASP B 1 376 ? 13.20900 97.79700 30.60100 1.000 11.67379 376 ASP B O 1
ATOM 6365 N N . ARG B 1 377 ? 13.31900 97.33100 32.80500 1.000 10.41850 377 ARG B N 1
ATOM 6366 C CA . ARG B 1 377 ? 12.17600 96.42500 32.86300 1.000 10.28972 377 ARG B CA 1
ATOM 6367 C C . ARG B 1 377 ? 10.92200 97.07800 33.45700 1.000 13.39281 377 ARG B C 1
ATOM 6368 O O . ARG B 1 377 ? 10.98000 98.06300 34.18300 1.000 12.66934 377 ARG B O 1
ATOM 6376 N N . LYS B 1 378 ? 9.78500 96.46900 33.14900 1.000 9.46025 378 LYS B N 1
ATOM 6377 C CA . LYS B 1 378 ? 8.46500 96.86800 33.62900 1.000 13.51616 378 LYS B CA 1
ATOM 6378 C C . LYS B 1 378 ? 8.22200 96.43900 35.07300 1.000 16.18136 378 LYS B C 1
ATOM 6379 O O . LYS B 1 378 ? 7.24200 95.76400 35.38900 1.000 15.80786 378 LYS B O 1
ATOM 6385 N N . TRP B 1 379 ? 9.11300 96.86500 35.95900 1.000 13.39176 379 TRP B N 1
ATOM 6386 C CA . TRP B 1 379 ? 8.96200 96.62700 37.38500 1.000 12.51676 379 TRP B CA 1
ATOM 6387 C C . TRP B 1 379 ? 7.77900 97.43000 37.94200 1.000 20.13911 379 TRP B C 1
ATOM 6388 O O . TRP B 1 379 ? 7.56000 98.59600 37.58000 1.000 16.64785 379 TRP B O 1
ATOM 6399 N N . GLU B 1 380 ? 7.03600 96.82100 38.85600 1.000 15.71535 380 GLU B N 1
ATOM 6400 C CA . GLU B 1 380 ? 6.01500 97.57800 39.57000 1.000 17.12883 380 GLU B CA 1
ATOM 6401 C C . GLU B 1 380 ? 6.63100 98.60600 40.53000 1.000 18.16329 380 GLU B C 1
ATOM 6402 O O . GLU B 1 380 ? 7.73500 98.43600 41.06600 1.000 18.96885 380 GLU B O 1
ATOM 6408 N N . PHE B 1 381 ? 5.87900 99.67400 40.78100 1.000 15.52223 381 PHE B N 1
ATOM 6409 C CA . PHE B 1 381 ? 6.38900 100.77700 41.57600 1.000 16.26756 381 PHE B CA 1
ATOM 6410 C C . PHE B 1 381 ? 6.87700 100.33500 42.93600 1.000 16.83071 381 PHE B C 1
ATOM 6411 O O . PHE B 1 381 ? 7.82200 100.93600 43.47800 1.000 17.04850 381 PHE B O 1
ATOM 6419 N N . SER B 1 382 ? 6.21100 99.31800 43.51100 1.000 16.93497 382 SER B N 1
ATOM 6420 C CA . SER B 1 382 ? 6.40800 98.76800 44.84500 1.000 22.29082 382 SER B CA 1
ATOM 6421 C C . SER B 1 382 ? 7.64700 97.89400 44.97100 1.000 20.81272 382 SER B C 1
ATOM 6422 O O . SER B 1 382 ? 8.05400 97.60100 46.09500 1.000 17.48496 382 SER B O 1
ATOM 6425 N N . VAL B 1 383 ? 8.25500 97.47600 43.86700 1.000 16.01952 383 VAL B N 1
ATOM 6426 C CA . VAL B 1 383 ? 9.40400 96.55800 43.94300 1.000 13.87690 383 VAL B CA 1
ATOM 6427 C C . VAL B 1 383 ? 10.52800 97.25200 44.69600 1.000 14.34915 383 VAL B C 1
ATOM 6428 O O . VAL B 1 383 ? 10.78500 98.42700 44.44100 1.000 14.07846 383 VAL B O 1
ATOM 6432 N N . PRO B 1 384 ? 11.20300 96.61400 45.64300 1.000 12.07838 384 PRO B N 1
ATOM 6433 C CA . PRO B 1 384 ? 12.31600 97.29200 46.29700 1.000 13.13931 384 PRO B CA 1
ATOM 6434 C C . PRO B 1 384 ? 13.44500 97.49700 45.28500 1.000 16.21634 384 PRO B C 1
ATOM 6435 O O . PRO B 1 384 ? 13.68900 96.64300 44.42100 1.000 12.23327 384 PRO B O 1
ATOM 6439 N N . PHE B 1 385 ? 14.11500 98.64700 45.40500 1.000 14.71733 385 PHE B N 1
ATOM 6440 C CA . PHE B 1 385 ? 15.31000 98.92800 44.59600 1.000 13.55144 385 PHE B CA 1
ATOM 6441 C C . PHE B 1 385 ? 16.31300 97.79200 44.70000 1.000 12.97622 385 PHE B C 1
ATOM 6442 O O . PHE B 1 385 ? 16.91100 97.37900 43.70300 1.000 11.09674 385 PHE B O 1
ATOM 6450 N N . HIS B 1 386 ? 16.50400 97.26600 45.90700 1.000 13.63634 386 HIS B N 1
ATOM 6451 C CA . HIS B 1 386 ? 17.44600 96.17200 46.09300 1.000 15.68918 386 HIS B CA 1
ATOM 6452 C C . HIS B 1 386 ? 17.14500 95.01100 45.16600 1.000 13.04353 386 HIS B C 1
ATOM 6453 O O . HIS B 1 386 ? 18.06300 94.39200 44.61700 1.000 14.23931 386 HIS B O 1
ATOM 6460 N N . GLN B 1 387 ? 15.87000 94.70600 44.96500 1.000 13.62851 387 GLN B N 1
ATOM 6461 C CA . GLN B 1 387 ? 15.48400 93.60900 44.08500 1.000 12.74756 387 GLN B CA 1
ATOM 6462 C C . GLN B 1 387 ? 15.65300 93.97200 42.61200 1.000 9.79923 387 GLN B C 1
ATOM 6463 O O . GLN B 1 387 ? 16.16600 93.17000 41.81900 1.000 11.39286 387 GLN B O 1
ATOM 6469 N N . ALA B 1 388 ? 15.27600 95.18700 42.24500 1.000 11.20810 388 ALA B N 1
ATOM 6470 C CA . ALA B 1 388 ? 15.39300 95.61600 40.86300 1.000 13.06201 388 ALA B CA 1
ATOM 6471 C C . ALA B 1 388 ? 16.84900 95.64300 40.40000 1.000 10.28715 388 ALA B C 1
ATOM 6472 O O . ALA B 1 388 ? 17.10200 95.48400 39.20100 1.000 13.34449 388 ALA B O 1
ATOM 6474 N N . LEU B 1 389 ? 17.80500 95.82800 41.32100 1.000 10.79389 389 LEU B N 1
ATOM 6475 C CA . LEU B 1 389 ? 19.23700 95.78100 40.97900 1.000 10.26515 389 LEU B CA 1
ATOM 6476 C C . LEU B 1 389 ? 19.70200 94.37500 40.55500 1.000 15.09446 389 LEU B C 1
ATOM 6477 O O . LEU B 1 389 ? 20.78400 94.21900 39.96600 1.000 13.51718 389 LEU B O 1
ATOM 6482 N N . ASN B 1 390 ? 18.91200 93.35000 40.84700 1.000 11.61313 390 ASN B N 1
ATOM 6483 C CA . ASN B 1 390 ? 19.10100 92.01800 40.28100 1.000 13.97219 390 ASN B CA 1
ATOM 6484 C C . ASN B 1 390 ? 20.52800 91.49600 40.46900 1.000 12.22208 390 ASN B C 1
ATOM 6485 O O . ASN B 1 390 ? 21.15100 90.97500 39.53100 1.000 16.60023 390 ASN B O 1
ATOM 6490 N N . GLY B 1 391 ? 21.04300 91.64300 41.69300 1.000 13.13919 391 GLY B N 1
ATOM 6491 C CA . GLY B 1 391 ? 22.32900 91.11900 42.07900 1.000 15.98530 391 GLY B CA 1
ATOM 6492 C C . GLY B 1 391 ? 23.48700 92.06800 41.95500 1.000 17.03804 391 GLY B C 1
ATOM 6493 O O . GLY B 1 391 ? 24.60100 91.70300 42.32800 1.000 16.06990 391 GLY B O 1
ATOM 6494 N N . PHE B 1 392 ? 23.27400 93.27800 41.42700 1.000 15.05805 392 PHE B N 1
ATOM 6495 C CA . PHE B 1 392 ? 24.34400 94.25200 41.24700 1.000 11.75445 392 PHE B CA 1
ATOM 6496 C C . PHE B 1 392 ? 24.48600 95.04200 42.53700 1.000 14.28741 392 PHE B C 1
ATOM 6497 O O . PHE B 1 392 ? 23.72400 95.97600 42.78800 1.000 13.01507 392 PHE B O 1
ATOM 6505 N N . HIS B 1 393 ? 25.46300 94.67000 43.36500 1.000 10.75342 393 HIS B N 1
ATOM 6506 C CA . HIS B 1 393 ? 25.66600 95.30000 44.67500 1.000 15.08737 393 HIS B CA 1
ATOM 6507 C C . HIS B 1 393 ? 27.16500 95.39400 44.93600 1.000 16.25698 393 HIS B C 1
ATOM 6508 O O . HIS B 1 393 ? 27.67200 94.90800 45.95200 1.000 14.39404 393 HIS B O 1
ATOM 6515 N N . PRO B 1 394 ? 27.91100 96.05100 44.04500 1.000 15.31967 394 PRO B N 1
ATOM 6516 C CA . PRO B 1 394 ? 29.37600 96.08500 44.22400 1.000 15.31354 394 PRO B CA 1
ATOM 6517 C C . PRO B 1 394 ? 29.81500 96.81700 45.47100 1.000 15.16029 394 PRO B C 1
ATOM 6518 O O . PRO B 1 394 ? 30.84200 96.46400 46.07500 1.000 15.97093 394 PRO B O 1
ATOM 6522 N N . ALA B 1 395 ? 29.08100 97.84200 45.86100 1.000 10.91734 395 ALA B N 1
ATOM 6523 C CA . ALA B 1 395 ? 29.40700 98.76100 46.93600 1.000 11.62919 395 ALA B CA 1
ATOM 6524 C C . ALA B 1 395 ? 28.16900 99.59700 47.20500 1.000 11.49395 395 ALA B C 1
ATOM 6525 O O . ALA B 1 395 ? 27.21900 99.56800 46.39900 1.000 12.98617 395 ALA B O 1
ATOM 6527 N N . PRO B 1 396 ? 28.13100 100.35000 48.30900 1.000 9.30640 396 PRO B N 1
ATOM 6528 C CA . PRO B 1 396 ? 26.98800 101.24100 48.54200 1.000 10.00013 396 PRO B CA 1
ATOM 6529 C C . PRO B 1 396 ? 26.89700 102.18300 47.36900 1.000 11.54810 396 PRO B C 1
ATOM 6530 O O . PRO B 1 396 ? 27.91500 102.67400 46.87700 1.000 10.34470 396 PRO B O 1
ATOM 6534 N N . LEU B 1 397 ? 25.68300 102.39200 46.89200 1.000 8.06167 397 LEU B N 1
ATOM 6535 C CA . LEU B 1 397 ? 25.47100 103.14500 45.66800 1.000 9.78659 397 LEU B CA 1
ATOM 6536 C C . LEU B 1 397 ? 24.18900 103.95500 45.75100 1.000 11.15358 397 LEU B C 1
ATOM 6537 O O . LEU B 1 397 ? 23.22600 103.58600 46.41900 1.000 10.77980 397 LEU B O 1
ATOM 6542 N N . CYS B 1 398 ? 24.19400 105.08500 45.05600 1.000 9.30789 398 CYS B N 1
ATOM 6543 C CA . CYS B 1 398 ? 23.01400 105.93400 45.01000 1.000 10.52219 398 CYS B CA 1
ATOM 6544 C C . CYS B 1 398 ? 22.80900 106.43600 43.59100 1.000 11.95671 398 CYS B C 1
ATOM 6545 O O . CYS B 1 398 ? 23.76100 106.80600 42.91900 1.000 10.41170 398 CYS B O 1
ATOM 6548 N N A THR B 1 399 ? 21.58000 106.38600 43.10500 0.689 10.65330 399 THR B N 1
ATOM 6549 N N B THR B 1 399 ? 21.56900 106.41000 43.14000 0.311 10.67066 399 THR B N 1
ATOM 6550 C CA A THR B 1 399 ? 21.25900 106.98600 41.82100 0.689 9.77798 399 THR B CA 1
ATOM 6551 C CA B THR B 1 399 ? 21.20700 107.01100 41.87000 0.311 9.76481 399 THR B CA 1
ATOM 6552 C C A THR B 1 399 ? 20.68600 108.38500 42.08500 0.689 12.23605 399 THR B C 1
ATOM 6553 C C B THR B 1 399 ? 20.69800 108.42200 42.12800 0.311 12.14625 399 THR B C 1
ATOM 6554 O O A THR B 1 399 ? 19.79800 108.55400 42.93300 0.689 11.99781 399 THR B O 1
ATOM 6555 O O B THR B 1 399 ? 19.83400 108.63200 42.98700 0.311 11.94241 399 THR B O 1
ATOM 6562 N N . ILE B 1 400 ? 21.25800 109.38300 41.40700 1.000 9.58326 400 ILE B N 1
ATOM 6563 C CA . ILE B 1 400 ? 20.81900 110.77400 41.43200 1.000 9.22274 400 ILE B CA 1
ATOM 6564 C C . ILE B 1 400 ? 20.27500 111.04300 40.03500 1.000 9.37798 400 ILE B C 1
ATOM 6565 O O . ILE B 1 400 ? 21.02500 111.10200 39.05400 1.000 9.02007 400 ILE B O 1
ATOM 6570 N N . ARG B 1 401 ? 18.95700 111.15200 39.92600 1.000 6.12865 401 ARG B N 1
ATOM 6571 C CA . ARG B 1 401 ? 18.33900 110.97400 38.63000 1.000 8.55656 401 ARG B CA 1
ATOM 6572 C C . ARG B 1 401 ? 17.10600 111.84500 38.47000 1.000 8.71124 401 ARG B C 1
ATOM 6573 O O . ARG B 1 401 ? 16.24300 111.81800 39.35000 1.000 11.35453 401 ARG B O 1
ATOM 6581 N N . THR B 1 402 ? 16.97500 112.53600 37.33200 1.000 8.00483 402 THR B N 1
ATOM 6582 C CA . THR B 1 402 ? 15.65800 113.10500 37.00400 1.000 9.90286 402 THR B CA 1
ATOM 6583 C C . THR B 1 402 ? 14.96800 112.11900 36.05600 1.000 12.29832 402 THR B C 1
ATOM 6584 O O . THR B 1 402 ? 15.62000 111.46000 35.24100 1.000 10.81432 402 THR B O 1
ATOM 6588 N N . LEU B 1 403 ? 13.64700 111.99200 36.20600 1.000 10.03078 403 LEU B N 1
ATOM 6589 C CA . LEU B 1 403 ? 12.92200 110.89700 35.57600 1.000 12.45911 403 LEU B CA 1
ATOM 6590 C C . LEU B 1 403 ? 12.59400 111.23300 34.12900 1.000 15.97779 403 LEU B C 1
ATOM 6591 O O . LEU B 1 403 ? 11.90000 112.22600 33.82600 1.000 14.77635 403 LEU B O 1
ATOM 6596 N N . LYS B 1 404 ? 13.08600 110.37700 33.24200 1.000 9.86764 404 LYS B N 1
ATOM 6597 C CA . LYS B 1 404 ? 12.89700 110.51000 31.81200 1.000 10.49347 404 LYS B CA 1
ATOM 6598 C C . LYS B 1 404 ? 12.55400 109.16800 31.17900 1.000 12.63840 404 LYS B C 1
ATOM 6599 O O . LYS B 1 404 ? 12.88900 108.92200 30.01900 1.000 16.60375 404 LYS B O 1
ATOM 6605 N N . ALA B 1 405 ? 11.90000 108.28500 31.91700 1.000 12.74002 405 ALA B N 1
ATOM 6606 C CA . ALA B 1 405 ? 11.57000 106.97400 31.40300 1.000 11.50271 405 ALA B CA 1
ATOM 6607 C C . ALA B 1 405 ? 10.48800 106.38100 32.29200 1.000 12.81552 405 ALA B C 1
ATOM 6608 O O . ALA B 1 405 ? 10.38500 106.71300 33.47700 1.000 11.99043 405 ALA B O 1
ATOM 6610 N N . GLU B 1 406 ? 9.70200 105.47300 31.71600 1.000 11.54113 406 GLU B N 1
ATOM 6611 C CA . GLU B 1 406 ? 8.64100 104.80100 32.45400 1.000 13.29595 406 GLU B CA 1
ATOM 6612 C C . GLU B 1 406 ? 9.14100 103.66600 33.34600 1.000 14.88530 406 GLU B C 1
ATOM 6613 O O . GLU B 1 406 ? 8.68700 102.51700 33.27700 1.000 12.71489 406 GLU B O 1
ATOM 6619 N N . ILE B 1 407 ? 10.00900 104.03900 34.28200 1.000 13.17406 407 ILE B N 1
ATOM 6620 C CA . ILE B 1 407 ? 10.54100 103.08700 35.25400 1.000 11.65031 407 ILE B CA 1
ATOM 6621 C C . ILE B 1 407 ? 10.92700 103.84500 36.51300 1.000 14.22506 407 ILE B C 1
ATOM 6622 O O . ILE B 1 407 ? 11.63700 104.85800 36.47100 1.000 14.03016 407 ILE B O 1
ATOM 6627 N N . GLN B 1 408 ? 10.43500 103.35400 37.62900 1.000 11.57943 408 GLN B N 1
ATOM 6628 C CA . GLN B 1 408 ? 10.74200 103.89500 38.94000 1.000 14.67753 408 GLN B CA 1
ATOM 6629 C C . GLN B 1 408 ? 10.32000 102.88200 39.98800 1.000 17.55681 408 GLN B C 1
ATOM 6630 O O . GLN B 1 408 ? 9.12300 102.54500 40.06300 1.000 16.45420 408 GLN B O 1
ATOM 6636 N N . VAL B 1 409 ? 11.26200 102.42300 40.83100 1.000 11.06982 409 VAL B N 1
ATOM 6637 C CA . VAL B 1 409 ? 10.92200 101.45200 41.84900 1.000 11.26044 409 VAL B CA 1
ATOM 6638 C C . VAL B 1 409 ? 11.12300 102.02000 43.24600 1.000 12.50873 409 VAL B C 1
ATOM 6639 O O . VAL B 1 409 ? 11.47700 103.19500 43.41100 1.000 15.68351 409 VAL B O 1
ATOM 6643 N N . GLY B 1 410 ? 10.86400 101.19300 44.26600 1.000 16.02067 410 GLY B N 1
ATOM 6644 C CA . GLY B 1 410 ? 11.06000 101.59800 45.66200 1.000 16.40532 410 GLY B CA 1
ATOM 6645 C C . GLY B 1 410 ? 10.08700 102.63000 46.14900 1.000 19.72714 410 GLY B C 1
ATOM 6646 O O . GLY B 1 410 ? 10.36000 103.32400 47.13900 1.000 17.36780 410 GLY B O 1
ATOM 6647 N N . LEU B 1 411 ? 8.99400 102.83300 45.43100 1.000 14.56863 411 LEU B N 1
ATOM 6648 C CA . LEU B 1 411 ? 8.04200 103.85200 45.85500 1.000 19.19000 411 LEU B CA 1
ATOM 6649 C C . LEU B 1 411 ? 7.10000 103.28300 46.91900 1.000 20.25598 411 LEU B C 1
ATOM 6650 O O . LEU B 1 411 ? 6.95900 102.07100 47.06700 1.000 19.08184 411 LEU B O 1
ATOM 6655 N N . GLN B 1 412 ? 6.43100 104.17800 47.64000 1.000 18.23064 412 GLN B N 1
ATOM 6656 C CA . GLN B 1 412 ? 5.43200 103.73900 48.61000 1.000 29.55925 412 GLN B CA 1
ATOM 6657 C C . GLN B 1 412 ? 4.16600 103.26700 47.89000 1.000 30.35855 412 GLN B C 1
ATOM 6658 O O . GLN B 1 412 ? 3.82200 103.78900 46.82900 1.000 28.25395 412 GLN B O 1
ATOM 6664 N N . PRO B 1 413 ? 3.44600 102.29500 48.45400 1.000 34.44086 413 PRO B N 1
ATOM 6665 C CA . PRO B 1 413 ? 2.20400 101.83300 47.80900 1.000 33.58424 413 PRO B CA 1
ATOM 6666 C C . PRO B 1 413 ? 1.26100 102.98300 47.47000 1.000 27.53685 413 PRO B C 1
ATOM 6667 O O . PRO B 1 413 ? 0.97600 103.84400 48.29700 1.000 30.35689 413 PRO B O 1
ATOM 6671 N N . GLY B 1 414 ? 0.82100 103.02600 46.21200 1.000 27.46422 414 GLY B N 1
ATOM 6672 C CA . GLY B 1 414 ? -0.07900 104.06400 45.75500 1.000 21.75025 414 GLY B CA 1
ATOM 6673 C C . GLY B 1 414 ? 0.57300 105.34300 45.31000 1.000 23.91362 414 GLY B C 1
ATOM 6674 O O . GLY B 1 414 ? -0.09900 106.18600 44.69400 1.000 23.99309 414 GLY B O 1
ATOM 6675 N N . GLN B 1 415 ? 1.86200 105.53000 45.58200 1.000 19.92133 415 GLN B N 1
ATOM 6676 C CA . GLN B 1 415 ? 2.48600 106.81000 45.29100 1.000 14.99926 415 GLN B CA 1
ATOM 6677 C C . GLN B 1 415 ? 2.62000 107.03500 43.79100 1.000 20.79723 415 GLN B C 1
ATOM 6678 O O . GLN B 1 415 ? 2.27400 108.11000 43.28000 1.000 20.73576 415 GLN B O 1
ATOM 6684 N N . GLY B 1 416 ? 3.17600 106.05000 43.06500 1.000 13.96910 416 GLY B N 1
ATOM 6685 C CA . GLY B 1 416 ? 3.31600 106.21900 41.62600 1.000 16.70289 416 GLY B CA 1
ATOM 6686 C C . GLY B 1 416 ? 1.97500 106.21300 40.91100 1.000 16.71530 416 GLY B C 1
ATOM 6687 O O . GLY B 1 416 ? 1.80600 106.86500 39.88500 1.000 17.41497 416 GLY B O 1
ATOM 6688 N N . GLU B 1 417 ? 1.03300 105.44900 41.42300 1.000 14.98840 417 GLU B N 1
ATOM 6689 C CA . GLU B 1 417 ? -0.30400 105.39200 40.84600 1.000 18.82379 417 GLU B CA 1
ATOM 6690 C C . GLU B 1 417 ? -1.02300 106.73500 40.96000 1.000 18.90836 417 GLU B C 1
ATOM 6691 O O . GLU B 1 417 ? -1.66600 107.18100 40.01000 1.000 19.32183 417 GLU B O 1
ATOM 6697 N N . GLN B 1 418 ? -0.91500 107.41700 42.09500 1.000 19.86804 418 GLN B N 1
ATOM 6698 C CA . GLN B 1 418 ? -1.56500 108.72400 42.16900 1.000 19.33085 418 GLN B CA 1
ATOM 6699 C C . GLN B 1 418 ? -0.89000 109.71400 41.23600 1.000 17.92371 418 GLN B C 1
ATOM 6700 O O . GLN B 1 418 ? -1.55200 110.57100 40.65100 1.000 21.31335 418 GLN B O 1
ATOM 6706 N N . LEU B 1 419 ? 0.42300 109.58400 41.01500 1.000 17.34703 419 LEU B N 1
ATOM 6707 C CA . LEU B 1 419 ? 1.10800 110.46400 40.07600 1.000 19.20454 419 LEU B CA 1
ATOM 6708 C C . LEU B 1 419 ? 0.64300 110.21600 38.64800 1.000 13.43068 419 LEU B C 1
ATOM 6709 O O . LEU B 1 419 ? 0.42700 111.15300 37.88300 1.000 15.92033 419 LEU B O 1
ATOM 6714 N N . LEU B 1 420 ? 0.49200 108.95900 38.27200 1.000 16.33930 420 LEU B N 1
ATOM 6715 C CA . LEU B 1 420 ? 0.00400 108.66900 36.93800 1.000 16.45789 420 LEU B CA 1
ATOM 6716 C C . LEU B 1 420 ? -1.38600 109.24600 36.74600 1.000 13.77661 420 LEU B C 1
ATOM 6717 O O . LEU B 1 420 ? -1.70100 109.79500 35.68700 1.000 16.71468 420 LEU B O 1
ATOM 6722 N N . ALA B 1 421 ? -2.23400 109.10100 37.75300 1.000 14.92564 421 ALA B N 1
ATOM 6723 C CA . ALA B 1 421 ? -3.61300 109.54100 37.60700 1.000 19.55425 421 ALA B CA 1
ATOM 6724 C C . ALA B 1 421 ? -3.69900 111.05500 37.57900 1.000 24.27123 421 ALA B C 1
ATOM 6725 O O . ALA B 1 421 ? -4.55400 111.60400 36.88800 1.000 22.82700 421 ALA B O 1
ATOM 6727 N N . SER B 1 422 ? -2.80600 111.74300 38.29600 1.000 19.25007 422 SER B N 1
ATOM 6728 C CA . SER B 1 422 ? -2.86100 113.19800 38.39000 1.000 23.18552 422 SER B CA 1
ATOM 6729 C C . SER B 1 422 ? -2.08100 113.90600 37.29500 1.000 25.63799 422 SER B C 1
ATOM 6730 O O . SER B 1 422 ? -2.39500 115.05300 36.95300 1.000 25.85002 422 SER B O 1
ATOM 6733 N N . GLU B 1 423 ? -1.06500 113.25800 36.75400 1.000 21.80854 423 GLU B N 1
ATOM 6734 C CA . GLU B 1 423 ? -0.08800 113.86100 35.86000 1.000 23.83026 423 GLU B CA 1
ATOM 6735 C C . GLU B 1 423 ? 0.53200 112.76100 34.99700 1.000 21.03060 423 GLU B C 1
ATOM 6736 O O . GLU B 1 423 ? 1.63500 112.26900 35.30000 1.000 22.16155 423 GLU B O 1
ATOM 6742 N N . PRO B 1 424 ? -0.15300 112.35800 33.92800 1.000 23.21624 424 PRO B N 1
ATOM 6743 C CA . PRO B 1 424 ? 0.28900 111.18800 33.14700 1.000 22.95901 424 PRO B CA 1
ATOM 6744 C C . PRO B 1 424 ? 1.72800 111.22700 32.64900 1.000 22.53890 424 PRO B C 1
ATOM 6745 O O . PRO B 1 424 ? 2.35100 110.16600 32.51400 1.000 28.35132 424 PRO B O 1
ATOM 6749 N N . SER B 1 425 ? 2.28200 112.40300 32.38900 1.000 23.92294 425 SER B N 1
ATOM 6750 C CA . SER B 1 425 ? 3.63300 112.54500 31.86300 1.000 22.41917 425 SER B CA 1
ATOM 6751 C C . SER B 1 425 ? 4.71400 112.60700 32.94700 1.000 20.82660 425 SER B C 1
ATOM 6752 O O . SER B 1 425 ? 5.88700 112.80700 32.62600 1.000 18.96825 425 SER B O 1
ATOM 6755 N N . TRP B 1 426 ? 4.34500 112.48700 34.21800 1.000 18.61758 426 TRP B N 1
ATOM 6756 C CA . TRP B 1 426 ? 5.23000 112.90000 35.29500 1.000 17.38035 426 TRP B CA 1
ATOM 6757 C C . TRP B 1 426 ? 6.61300 112.29700 35.19500 1.000 17.42811 426 TRP B C 1
ATOM 6758 O O . TRP B 1 426 ? 7.62500 112.99200 35.39700 1.000 19.15801 426 TRP B O 1
ATOM 6769 N N . TRP B 1 427 ? 6.69700 111.00400 34.89500 1.000 13.17140 427 TRP B N 1
ATOM 6770 C CA . TRP B 1 427 ? 8.00600 110.36000 34.91800 1.000 15.82873 427 TRP B CA 1
ATOM 6771 C C . TRP B 1 427 ? 8.77600 110.42400 33.60900 1.000 15.58867 427 TRP B C 1
ATOM 6772 O O . TRP B 1 427 ? 9.88700 109.84600 33.52400 1.000 14.95023 427 TRP B O 1
ATOM 6783 N N . THR B 1 428 ? 8.28600 111.14100 32.60800 1.000 12.85995 428 THR B N 1
ATOM 6784 C CA . THR B 1 428 ? 9.04500 111.27800 31.38600 1.000 11.91613 428 THR B CA 1
ATOM 6785 C C . THR B 1 428 ? 9.44600 112.69500 31.03200 1.000 18.07509 428 THR B C 1
ATOM 6786 O O . THR B 1 428 ? 10.07600 112.88300 29.99300 1.000 16.30911 428 THR B O 1
ATOM 6790 N N . THR B 1 429 ? 9.16900 113.68400 31.88300 1.000 15.17116 429 THR B N 1
ATOM 6791 C CA . THR B 1 429 ? 9.42900 115.08500 31.55100 1.000 19.46309 429 THR B CA 1
ATOM 6792 C C . THR B 1 429 ? 10.71300 115.65300 32.17600 1.000 19.18802 429 THR B C 1
ATOM 6793 O O . THR B 1 429 ? 11.02700 116.84100 31.96600 1.000 18.51444 429 THR B O 1
ATOM 6797 N N . GLY B 1 430 ? 11.45300 114.86000 32.94300 1.000 14.97261 430 GLY B N 1
ATOM 6798 C CA . GLY B 1 430 ? 12.57900 115.38400 33.70100 1.000 15.81644 430 GLY B CA 1
ATOM 6799 C C . GLY B 1 430 ? 12.21600 116.32100 34.83700 1.000 19.10763 430 GLY B C 1
ATOM 6800 O O . GLY B 1 430 ? 13.08400 117.04000 35.33000 1.000 19.62592 430 GLY B O 1
ATOM 6801 N N . LYS B 1 431 ? 10.95800 116.35800 35.25900 1.000 12.72386 431 LYS B N 1
ATOM 6802 C CA . LYS B 1 431 ? 10.53500 117.27600 36.29700 1.000 15.61127 431 LYS B CA 1
ATOM 6803 C C . LYS B 1 431 ? 10.73700 116.71900 37.68700 1.000 15.07091 431 LYS B C 1
ATOM 6804 O O . LYS B 1 431 ? 10.98800 117.48500 38.61900 1.000 19.29617 431 LYS B O 1
ATOM 6810 N N . TYR B 1 432 ? 10.68500 115.40800 37.85800 1.000 13.85437 432 TYR B N 1
ATOM 6811 C CA . TYR B 1 432 ? 10.84900 114.79900 39.16500 1.000 14.08028 432 TYR B CA 1
ATOM 6812 C C . TYR B 1 432 ? 12.23600 114.18300 39.28800 1.000 11.35646 432 TYR B C 1
ATOM 6813 O O . TYR B 1 432 ? 12.81800 113.70800 38.30000 1.000 12.18598 432 TYR B O 1
ATOM 6822 N N . GLY B 1 433 ? 12.71300 114.11100 40.52100 1.000 11.72419 433 GLY B N 1
ATOM 6823 C CA . GLY B 1 433 ? 14.04200 113.60000 40.78300 1.000 13.71053 433 GLY B CA 1
ATOM 6824 C C . GLY B 1 433 ? 14.08000 112.75700 42.03600 1.000 14.31114 433 GLY B C 1
ATOM 6825 O O . GLY B 1 433 ? 13.17400 112.80000 42.87100 1.000 11.47124 433 GLY B O 1
ATOM 6826 N N . ILE B 1 434 ? 15.13500 111.92900 42.12000 1.000 10.67290 434 ILE B N 1
ATOM 6827 C CA . ILE B 1 434 ? 15.32700 110.99000 43.22500 1.000 8.08062 434 ILE B CA 1
ATOM 6828 C C . ILE B 1 434 ? 16.79000 110.97900 43.63700 1.000 11.53317 434 ILE B C 1
ATOM 6829 O O . ILE B 1 434 ? 17.68000 111.29600 42.84500 1.000 9.80865 434 ILE B O 1
ATOM 6834 N N . PHE B 1 435 ? 17.00500 110.66000 44.90300 1.000 9.13734 435 PHE B N 1
ATOM 6835 C CA . PHE B 1 435 ? 18.25500 110.16200 45.45400 1.000 12.16995 435 PHE B CA 1
ATOM 6836 C C . PHE B 1 435 ? 17.87700 108.80800 45.99700 1.000 11.93999 435 PHE B C 1
ATOM 6837 O O . PHE B 1 435 ? 17.22100 108.73000 47.03900 1.000 13.07383 435 PHE B O 1
ATOM 6845 N N . GLN B 1 436 ? 18.21300 107.74400 45.28500 1.000 10.64926 436 GLN B N 1
ATOM 6846 C CA . GLN B 1 436 ? 17.78800 106.41100 45.69300 1.000 11.45984 436 GLN B CA 1
ATOM 6847 C C . GLN B 1 436 ? 19.01700 105.54300 45.96600 1.000 13.47328 436 GLN B C 1
ATOM 6848 O O . GLN B 1 436 ? 19.81400 105.26500 45.06100 1.000 10.67140 436 GLN B O 1
ATOM 6854 N N . TYR B 1 437 ? 19.11500 105.06500 47.20900 1.000 9.93101 437 TYR B N 1
ATOM 6855 C CA . TYR B 1 437 ? 20.28300 104.41600 47.77300 1.000 11.63793 437 TYR B CA 1
ATOM 6856 C C . TYR B 1 437 ? 20.12000 102.92200 47.93900 1.000 15.78562 437 TYR B C 1
ATOM 6857 O O . TYR B 1 437 ? 19.03900 102.43200 48.29700 1.000 14.82700 437 TYR B O 1
ATOM 6866 N N . ASP B 1 438 ? 21.20200 102.19400 47.68600 1.000 12.63576 438 ASP B N 1
ATOM 6867 C CA . ASP B 1 438 ? 21.29000 100.77600 48.03200 1.000 12.35147 438 ASP B CA 1
ATOM 6868 C C . ASP B 1 438 ? 22.56400 100.56400 48.83600 1.000 16.56928 438 ASP B C 1
ATOM 6869 O O . ASP B 1 438 ? 23.67000 100.84900 48.35700 1.000 12.01730 438 ASP B O 1
ATOM 6874 N N . GLY B 1 439 ? 22.41800 100.07400 50.05000 1.000 15.62620 439 GLY B N 1
ATOM 6875 C CA . GLY B 1 439 ? 23.56700 99.79400 50.87300 1.000 15.62015 439 GLY B CA 1
ATOM 6876 C C . GLY B 1 439 ? 23.17300 99.79700 52.32800 1.000 27.20504 439 GLY B C 1
ATOM 6877 O O . GLY B 1 439 ? 21.98100 99.83200 52.67800 1.000 21.04353 439 GLY B O 1
ATOM 6878 N N . PRO B 1 440 ? 24.17300 99.78900 53.20600 1.000 29.41916 440 PRO B N 1
ATOM 6879 C CA . PRO B 1 440 ? 23.88200 99.70400 54.64600 1.000 36.82770 440 PRO B CA 1
ATOM 6880 C C . PRO B 1 440 ? 23.19700 100.96600 55.14100 1.000 34.99821 440 PRO B C 1
ATOM 6881 O O . PRO B 1 440 ? 23.56700 102.08100 54.75000 1.000 32.21679 440 PRO B O 1
ATOM 6885 N N . LEU B 1 441 ? 22.17200 100.75900 55.97700 1.000 41.19277 441 LEU B N 1
ATOM 6886 C CA . LEU B 1 441 ? 21.46000 101.77700 56.77300 1.000 45.70508 441 LEU B CA 1
ATOM 6887 C C . LEU B 1 441 ? 20.20700 102.31100 56.07000 1.000 41.71812 441 LEU B C 1
ATOM 6888 O O . LEU B 1 441 ? 19.85000 101.86700 54.97800 1.000 43.30058 441 LEU B O 1
#

InterPro domains:
  IPR002791 Damage-control phosphatase ARMT1-like, metal-binding domain [PF01937] (20-419)
  IPR036075 Damage-control phosphatase ARMT1-like, metal-binding domain superfamily [SSF111321] (43-420)
  IPR039763 Damage-control phosphatase ARMT1 [PTHR12260] (5-439)

Radius of gyration: 33.51 Å; Cα contacts (8 Å, |Δi|>4): 1347; chains: 2; bounding box: 52×102×63 Å

Organism: Homo sapiens (NCBI:txid9606)